Protein AF-A0A937N8R2-F1 (afdb_monomer)

pLDDT: mean 86.78, std 12.9, range [32.28, 98.5]

Radius of gyration: 31.74 Å; Cα contacts (8 Å, |Δi|>4): 2433; chains: 1; bounding box: 83×68×97 Å

Foldseek 3Di:
DWKDWFFDPPDDKDWFFKAKFKDFADWPPAFPPFDKWKAKPVRDTFDWDKDQQFAPDPVRTGGGIMMIITTDTRVIIMDMDPRDDDPDDDAFWQWDDDPQWIWGHQPQKIFIDHFAQDPTCFIGGNNHTWFDRDRHFKWWQKPPVRRTWDKGTWDWDWPDTDNFKTKIWTWIFTADPVRDGQKIWIWIWMDGHQAQKIKIKTKIFGADFDLQMFTLFIKGKTQTPAAAFFKKWFAADDDALRDTDMDGGGLAWKWKFWLQALQWTFIDTPNHTDDIGTDTLAKMKDAHPQQWIKIKGWACCSLADGWMWIAHSRMTMTTSPDNPYDTQGQPLPNVFDPCQFQDQLLCVDPQRVVVNGDDWNCPVPPQFGRGSRQFMAIIIMMMGTDGPPGPDDPSVVSCCRHINTAMADDLQSRQVDAALLFRFAADDCPQCVLLSLLLQLLLLLQVADDVVRSCGHNLRWLFGFQADADDPPDSPRVQFGTFFQQAVSLCSLLVQVSRHHHCVSVVSNVSNLSSSLRQFWRRGDPPPAAGLQGDGTISRNHDGHLVSLQRRDDLRSLVSNCSGRVPVSSVVSSVSNLVRNLRCQVVCVDALPRCVCVLPVNSLLVRLSNLLVSCSSPVPVSSVVSNVRSVCCQLPPQQDPLQLDGHPPCLSNLSNLSSVCVVCVPPPSSLVSLVSNQVSQQQPPRPVQAGQALLNLSSLRSNCVSPVDLSSLQRLLLLLLLLSQQRFDAPSPPSPSFRDRDGRNLSCRQHNSSNRRSVSSCVVVPHGLLDFHPGLWKWKFAAPDQDQFKKKAAQAWWKKKKKKKKFFQDDDQQDWKWKWKAPAPDDTPTDIRHSDDDDPPDSHDNPPDPGMDMDIDMRGGHHGGDMMGIGIPGDHLRMTMRMDINIQMKGFAPAQFFMAIATSHEPRQSWQKKKWFFAAQKWKKFWQPQGKKFKAQNRRRHTQDTAHPPGDRMDMGRRGHGTIMMMIGRHNDTGMHTHDGTDRIMHSTPVSDDDDD

Structure (mmCIF, N/CA/C/O backbone):
data_AF-A0A937N8R2-F1
#
_entry.id   AF-A0A937N8R2-F1
#
loop_
_atom_site.group_PDB
_atom_site.id
_atom_site.type_symbol
_atom_site.label_atom_id
_atom_site.label_alt_id
_atom_site.label_comp_id
_atom_site.label_asym_id
_atom_site.label_entity_id
_atom_site.label_seq_id
_atom_site.pdbx_PDB_ins_code
_atom_site.Cartn_x
_atom_site.Cartn_y
_atom_site.Cartn_z
_atom_site.occupancy
_atom_site.B_iso_or_equiv
_atom_site.auth_seq_id
_atom_site.auth_comp_id
_atom_site.auth_asym_id
_atom_site.auth_atom_id
_atom_site.pdbx_PDB_model_num
ATOM 1 N N . MET A 1 1 ? -7.787 -24.734 -5.212 1.00 95.88 1 MET A N 1
ATOM 2 C CA . MET A 1 1 ? -6.779 -23.647 -5.251 1.00 95.88 1 MET A CA 1
ATOM 3 C C . MET A 1 1 ? -6.186 -23.483 -3.858 1.00 95.88 1 MET A C 1
ATOM 5 O O . MET A 1 1 ? -6.978 -23.328 -2.940 1.00 95.88 1 MET A O 1
ATOM 9 N N . PRO A 1 2 ? -4.860 -23.562 -3.668 1.00 96.94 2 PRO A N 1
ATOM 10 C CA . PRO A 1 2 ? -4.243 -23.427 -2.344 1.00 96.94 2 PRO A CA 1
ATOM 11 C C . PRO A 1 2 ? -4.483 -22.054 -1.703 1.00 96.94 2 PRO A C 1
ATOM 13 O O . PRO A 1 2 ? -4.523 -21.038 -2.403 1.00 96.94 2 PRO A O 1
ATOM 16 N N . LEU A 1 3 ? -4.614 -22.053 -0.378 1.00 98.00 3 LEU A N 1
ATOM 17 C CA . LEU A 1 3 ? -4.608 -20.880 0.489 1.00 98.00 3 LEU A CA 1
ATOM 18 C C . LEU A 1 3 ? -3.444 -21.028 1.476 1.00 98.00 3 LEU A C 1
ATOM 20 O O . LEU A 1 3 ? -3.349 -22.016 2.205 1.00 98.00 3 LEU A O 1
ATOM 24 N N . GLU A 1 4 ? -2.541 -20.062 1.469 1.00 96.62 4 GLU A N 1
ATOM 25 C CA . GLU A 1 4 ? -1.316 -20.081 2.259 1.00 96.62 4 GLU A CA 1
ATOM 26 C C . GLU A 1 4 ? -1.519 -19.324 3.569 1.00 96.62 4 GLU A C 1
ATOM 28 O O . GLU A 1 4 ? -1.897 -18.154 3.549 1.00 96.62 4 GLU A O 1
ATOM 33 N N . VAL A 1 5 ? -1.263 -19.984 4.699 1.00 97.06 5 VAL A N 1
ATOM 34 C CA . VAL A 1 5 ? -1.270 -19.358 6.028 1.00 97.06 5 VAL A CA 1
ATOM 35 C C . VAL A 1 5 ? 0.120 -18.789 6.304 1.00 97.06 5 VAL A C 1
ATOM 37 O O . VAL A 1 5 ? 1.115 -19.507 6.224 1.00 97.06 5 VAL A O 1
ATOM 40 N N . LEU A 1 6 ? 0.192 -17.495 6.607 1.00 95.31 6 LEU A N 1
ATOM 41 C CA . LEU A 1 6 ? 1.432 -16.743 6.771 1.00 95.31 6 LEU A CA 1
ATOM 42 C C . LEU A 1 6 ? 1.572 -16.235 8.210 1.00 95.31 6 LEU A C 1
ATOM 44 O O . LEU A 1 6 ? 1.002 -15.208 8.585 1.00 95.31 6 LEU A O 1
ATOM 48 N N . GLU A 1 7 ? 2.393 -16.928 8.996 1.00 92.94 7 GLU A N 1
ATOM 49 C CA . GLU A 1 7 ? 2.628 -16.624 10.409 1.00 92.94 7 GLU A CA 1
ATOM 50 C C . GLU A 1 7 ? 3.974 -15.928 10.657 1.00 92.94 7 GLU A C 1
ATOM 52 O O . GLU A 1 7 ? 4.941 -16.154 9.921 1.00 92.94 7 GLU A O 1
ATOM 57 N N . PRO A 1 8 ? 4.083 -15.088 11.703 1.00 89.88 8 PRO A N 1
ATOM 58 C CA . PRO A 1 8 ? 5.383 -14.627 12.167 1.00 89.88 8 PRO A CA 1
ATOM 59 C C . PRO A 1 8 ? 6.222 -15.806 12.705 1.00 89.88 8 PRO A C 1
ATOM 61 O O . PRO A 1 8 ? 5.668 -16.727 13.316 1.00 89.88 8 PRO A O 1
ATOM 64 N N . PRO A 1 9 ? 7.558 -15.784 12.536 1.00 84.50 9 PRO A N 1
ATOM 65 C CA . PRO A 1 9 ? 8.434 -16.829 13.062 1.00 84.50 9 PRO A CA 1
ATOM 66 C C . PRO A 1 9 ? 8.284 -17.016 14.579 1.00 84.50 9 PRO A C 1
ATOM 68 O O . PRO A 1 9 ? 8.179 -16.044 15.323 1.00 84.50 9 PRO A O 1
ATOM 71 N N . GLY A 1 10 ? 8.306 -18.268 15.045 1.00 84.56 10 GLY A N 1
ATOM 72 C CA . GLY A 1 10 ? 8.320 -18.597 16.478 1.00 84.56 10 GLY A CA 1
ATOM 73 C C . GLY A 1 10 ? 6.984 -18.444 17.215 1.00 84.56 10 GLY A C 1
ATOM 74 O O . GLY A 1 10 ? 6.946 -18.623 18.432 1.00 84.56 10 GLY A O 1
ATOM 75 N N . ARG A 1 11 ? 5.881 -18.137 16.519 1.00 88.75 11 ARG A N 1
ATOM 76 C CA . ARG A 1 11 ? 4.547 -18.083 17.133 1.00 88.75 11 ARG A CA 1
ATOM 77 C C . ARG A 1 11 ? 4.048 -19.480 17.508 1.00 88.75 11 ARG A C 1
ATOM 79 O O . ARG A 1 11 ? 4.178 -20.419 16.727 1.00 88.75 11 ARG A O 1
ATOM 86 N N . ALA A 1 12 ? 3.424 -19.599 18.679 1.00 90.31 12 ALA A N 1
ATOM 87 C CA . ALA A 1 12 ? 2.669 -20.794 19.045 1.00 90.31 12 ALA A CA 1
ATOM 88 C C . ALA A 1 12 ? 1.477 -21.017 18.094 1.00 90.31 12 ALA A C 1
ATOM 90 O O . ALA A 1 12 ? 0.931 -20.060 17.538 1.00 90.31 12 ALA A O 1
ATOM 91 N N . VAL A 1 13 ? 1.066 -22.279 17.938 1.00 93.88 13 VAL A N 1
ATOM 92 C CA . VAL A 1 13 ? -0.100 -22.643 17.122 1.00 93.88 13 VAL A CA 1
ATOM 93 C C . VAL A 1 13 ? -1.351 -21.998 17.705 1.00 93.88 13 VAL A C 1
ATOM 95 O O . VAL A 1 13 ? -1.626 -22.127 18.897 1.00 93.88 13 VAL A O 1
ATOM 98 N N . LEU A 1 14 ? -2.120 -21.327 16.853 1.00 94.25 14 LEU A N 1
ATOM 99 C CA . LEU A 1 14 ? -3.416 -20.771 17.204 1.00 94.25 14 LEU A CA 1
ATOM 100 C C . LEU A 1 14 ? -4.503 -21.600 16.549 1.00 94.25 14 LEU A C 1
ATOM 102 O O . LEU A 1 14 ? -4.476 -21.781 15.337 1.00 94.25 14 LEU A O 1
ATOM 106 N N . ALA A 1 15 ? -5.468 -22.057 17.344 1.00 94.25 15 ALA A N 1
ATOM 107 C CA . ALA A 1 15 ? -6.648 -22.750 16.847 1.00 94.25 15 ALA A CA 1
ATOM 108 C C . ALA A 1 15 ? -7.794 -21.776 16.544 1.00 94.25 15 ALA A C 1
ATOM 110 O O . ALA A 1 15 ? -8.029 -20.816 17.291 1.00 94.25 15 ALA A O 1
ATOM 111 N N . ASP A 1 16 ? -8.523 -22.057 15.463 1.00 94.06 16 ASP A N 1
ATOM 112 C CA . ASP A 1 16 ? -9.733 -21.354 15.017 1.00 94.06 16 ASP A CA 1
ATOM 113 C C . ASP A 1 16 ? -9.626 -19.817 15.002 1.00 94.06 16 ASP A C 1
ATOM 115 O O . ASP A 1 16 ? -10.569 -19.117 15.374 1.00 94.06 16 ASP A O 1
ATOM 119 N N . ALA A 1 17 ? -8.469 -19.263 14.648 1.00 95.06 17 ALA A N 1
ATOM 120 C CA . ALA A 1 17 ? -8.306 -17.824 14.511 1.00 95.06 17 ALA A CA 1
ATOM 121 C C . ALA A 1 17 ? -9.241 -17.303 13.401 1.00 95.06 17 ALA A C 1
ATOM 123 O O . ALA A 1 17 ? -9.205 -17.835 12.287 1.00 95.06 17 ALA A O 1
ATOM 124 N N . PRO A 1 18 ? -10.085 -16.290 13.661 1.00 94.19 18 PRO A N 1
ATOM 125 C CA . PRO A 1 18 ? -10.953 -15.744 12.629 1.00 94.19 18 PRO A CA 1
ATOM 126 C C . PRO A 1 18 ? -10.115 -14.977 11.604 1.00 94.19 18 PRO A C 1
ATOM 128 O O . PRO A 1 18 ? -9.416 -14.025 11.958 1.00 94.19 18 PRO A O 1
ATOM 131 N N . VAL A 1 19 ? -10.204 -15.376 10.336 1.00 95.12 19 VAL A N 1
ATOM 132 C CA . VAL A 1 19 ? -9.513 -14.706 9.230 1.00 95.12 19 VAL A CA 1
ATOM 133 C C . VAL A 1 19 ? -10.491 -14.225 8.169 1.00 95.12 19 VAL A C 1
ATOM 135 O O . VAL A 1 19 ? -11.590 -14.759 8.009 1.00 95.12 19 VAL A O 1
ATOM 138 N N . SER A 1 20 ? -10.049 -13.214 7.429 1.00 95.25 20 SER A N 1
ATOM 139 C CA . SER A 1 20 ? -10.701 -12.683 6.241 1.00 95.25 20 SER A CA 1
ATOM 140 C C . SER A 1 20 ? -9.648 -12.597 5.141 1.00 95.25 20 SER A C 1
ATOM 142 O O . SER A 1 20 ? -8.563 -12.065 5.378 1.00 95.25 20 SER A O 1
ATOM 144 N N . VAL A 1 21 ? -9.930 -13.159 3.967 1.00 97.12 21 VAL A N 1
ATOM 145 C CA . VAL A 1 21 ? -9.006 -13.144 2.826 1.00 97.12 21 VAL A CA 1
ATOM 146 C C . VAL A 1 21 ? -9.754 -12.940 1.522 1.00 97.12 21 VAL A C 1
ATOM 148 O O . VAL A 1 21 ? -10.690 -13.669 1.193 1.00 97.12 21 VAL A O 1
ATOM 151 N N . GLY A 1 22 ? -9.318 -11.946 0.761 1.00 98.00 22 GLY A N 1
ATOM 152 C CA . GLY A 1 22 ? -9.760 -11.721 -0.603 1.00 98.00 22 GLY A CA 1
ATOM 153 C C . GLY A 1 22 ? -9.067 -12.647 -1.584 1.00 98.00 22 GLY A C 1
ATOM 154 O O . GLY A 1 22 ? -7.839 -12.747 -1.600 1.00 98.00 22 GLY A O 1
ATOM 155 N N . VAL A 1 23 ? -9.850 -13.277 -2.452 1.00 97.94 23 VAL A N 1
ATOM 156 C CA . VAL A 1 23 ? -9.349 -14.014 -3.610 1.00 97.94 23 VAL A CA 1
ATOM 157 C C . VAL A 1 23 ? -9.831 -13.346 -4.893 1.00 97.94 23 VAL A C 1
ATOM 159 O O . VAL A 1 23 ? -10.969 -12.880 -4.982 1.00 97.94 23 VAL A O 1
ATOM 162 N N . VAL A 1 24 ? -8.953 -13.294 -5.893 1.00 97.44 24 VAL A N 1
ATOM 163 C CA . VAL A 1 24 ? -9.232 -12.680 -7.192 1.00 97.44 24 VAL A CA 1
ATOM 164 C C . VAL A 1 24 ? -9.365 -13.745 -8.279 1.00 97.44 24 VAL A C 1
ATOM 166 O O . VAL A 1 24 ? -8.579 -14.697 -8.337 1.00 97.44 24 VAL A O 1
ATOM 169 N N . PHE A 1 25 ? -10.353 -13.587 -9.158 1.00 97.19 25 PHE A N 1
ATOM 170 C CA . PHE A 1 25 ? -10.650 -14.524 -10.242 1.00 97.19 25 PHE A CA 1
ATOM 171 C C . PHE A 1 25 ? -10.510 -13.870 -11.616 1.00 97.19 25 PHE A C 1
ATOM 173 O O . PHE A 1 25 ? -10.968 -12.740 -11.808 1.00 97.19 25 PHE A O 1
ATOM 180 N N . PRO A 1 26 ? -9.931 -14.565 -12.614 1.00 96.19 26 PRO A N 1
ATOM 181 C CA . PRO A 1 26 ? -10.024 -14.137 -14.004 1.00 96.19 26 PRO A CA 1
ATOM 182 C C . PRO A 1 26 ? -11.479 -14.042 -14.468 1.00 96.19 26 PRO A C 1
ATOM 184 O O . PRO A 1 26 ? -12.353 -14.766 -13.988 1.00 96.19 26 PRO A O 1
ATOM 187 N N . LYS A 1 27 ? -11.729 -13.155 -15.433 1.00 95.00 27 LYS A N 1
ATOM 188 C CA . LYS A 1 27 ? -13.060 -12.980 -16.016 1.00 95.00 27 LYS A CA 1
ATOM 189 C C . LYS A 1 27 ? -13.577 -14.304 -16.582 1.00 95.00 27 LYS A C 1
ATOM 191 O O . LYS A 1 27 ? -12.886 -14.954 -17.361 1.00 95.00 27 LYS A O 1
ATOM 196 N N . GLY A 1 28 ? -14.798 -14.669 -16.203 1.00 95.06 28 GLY A N 1
ATOM 197 C CA . GLY A 1 28 ? -15.475 -15.899 -16.611 1.00 95.06 28 GLY A CA 1
ATOM 198 C C . GLY A 1 28 ? -15.124 -17.148 -15.794 1.00 95.06 28 GLY A C 1
ATOM 199 O O . GLY A 1 28 ? -15.680 -18.200 -16.083 1.00 95.06 28 GLY A O 1
ATOM 200 N N . THR A 1 29 ? -14.238 -17.063 -14.793 1.00 95.25 29 THR A N 1
ATOM 201 C CA . THR A 1 29 ? -13.818 -18.238 -14.002 1.00 95.25 29 THR A CA 1
ATOM 202 C C . THR A 1 29 ? -14.770 -18.586 -12.855 1.00 95.25 29 THR A C 1
ATOM 204 O O . THR A 1 29 ? -14.908 -19.762 -12.534 1.00 95.25 29 THR A O 1
ATOM 207 N N . PHE A 1 30 ? -15.391 -17.587 -12.223 1.00 95.56 30 PHE A N 1
ATOM 208 C CA . PHE A 1 30 ? -16.341 -17.772 -11.122 1.00 95.56 30 PHE A CA 1
ATOM 209 C C . PHE A 1 30 ? -17.591 -16.928 -11.398 1.00 95.56 30 PHE A C 1
ATOM 211 O O . PHE A 1 30 ? -17.509 -15.698 -11.518 1.00 95.56 30 PHE A O 1
ATOM 218 N N . ALA A 1 31 ? -18.730 -17.590 -11.568 1.00 93.56 31 ALA A N 1
ATOM 219 C CA . ALA A 1 31 ? -20.013 -16.967 -11.862 1.00 93.56 31 ALA A CA 1
ATOM 220 C C . ALA A 1 31 ? -20.764 -16.584 -10.579 1.00 93.56 31 ALA A C 1
ATOM 222 O O . ALA A 1 31 ? -20.543 -17.156 -9.517 1.00 93.56 31 ALA A O 1
ATOM 223 N N . ALA A 1 32 ? -21.716 -15.656 -10.684 1.00 87.56 32 ALA A N 1
ATOM 224 C CA . ALA A 1 32 ? -22.575 -15.273 -9.556 1.00 87.56 32 ALA A CA 1
ATOM 225 C C . ALA A 1 32 ? -23.394 -16.441 -8.968 1.00 87.56 32 ALA A C 1
ATOM 227 O O . ALA A 1 32 ? -23.773 -16.407 -7.802 1.00 87.56 32 ALA A O 1
ATOM 228 N N . SER A 1 33 ? -23.685 -17.461 -9.781 1.00 83.44 33 SER A N 1
ATOM 229 C CA . SER A 1 33 ? -24.405 -18.673 -9.376 1.00 83.44 33 SER A CA 1
ATOM 230 C C . SER A 1 33 ? -23.516 -19.740 -8.733 1.00 83.44 33 SER A C 1
ATOM 232 O O . SER A 1 33 ? -24.037 -20.741 -8.237 1.00 83.44 33 SER A O 1
ATOM 234 N N . ASP A 1 34 ? -22.194 -19.578 -8.800 1.00 87.62 34 ASP A N 1
ATOM 235 C CA . ASP A 1 34 ? -21.251 -20.566 -8.289 1.00 87.62 34 ASP A CA 1
ATOM 236 C C . ASP A 1 34 ? -21.147 -20.483 -6.766 1.00 87.62 34 ASP A C 1
ATOM 238 O O . ASP A 1 34 ? -21.297 -19.424 -6.159 1.00 87.62 34 ASP A O 1
ATOM 242 N N . ASN A 1 35 ? -20.841 -21.618 -6.138 1.00 91.19 35 ASN A N 1
ATOM 243 C CA . ASN A 1 35 ? -20.520 -21.673 -4.715 1.00 91.19 35 ASN A CA 1
ATOM 244 C C . ASN A 1 35 ? -19.052 -22.046 -4.529 1.00 91.19 35 ASN A C 1
ATOM 246 O O . ASN A 1 35 ? -18.433 -22.683 -5.389 1.00 91.19 35 ASN A O 1
ATOM 250 N N . ALA A 1 36 ? -18.515 -21.683 -3.370 1.00 94.00 36 ALA A N 1
ATOM 251 C CA . ALA A 1 36 ? -17.176 -22.049 -2.944 1.00 94.00 36 ALA A CA 1
ATOM 252 C C . ALA A 1 36 ? -17.227 -22.778 -1.599 1.00 94.00 36 ALA A C 1
ATOM 254 O O . ALA A 1 36 ? -18.126 -22.550 -0.789 1.00 94.00 36 ALA A O 1
ATOM 255 N N . ARG A 1 37 ? -16.235 -23.630 -1.342 1.00 95.69 37 ARG A N 1
ATOM 256 C CA . ARG A 1 37 ? -15.971 -24.184 -0.008 1.00 95.69 37 ARG A CA 1
ATOM 257 C C . ARG A 1 37 ? -14.481 -24.162 0.288 1.00 95.69 37 ARG A C 1
ATOM 259 O O . ARG A 1 37 ? -13.667 -24.231 -0.631 1.00 95.69 37 ARG A O 1
ATOM 266 N N . VAL A 1 38 ? -14.132 -24.094 1.567 1.00 96.69 38 VAL A N 1
ATOM 267 C CA . VAL A 1 38 ? -12.755 -24.279 2.029 1.00 96.69 38 VAL A CA 1
ATOM 268 C C . VAL A 1 38 ? -12.632 -25.668 2.640 1.00 96.69 38 VAL A C 1
ATOM 270 O O . VAL A 1 38 ? -13.492 -26.081 3.418 1.00 96.69 38 VAL A O 1
ATOM 273 N N . VAL A 1 39 ? -11.569 -26.382 2.282 1.00 97.44 39 VAL A N 1
ATOM 274 C CA . VAL A 1 39 ? -11.203 -27.673 2.875 1.00 97.44 39 VAL A CA 1
ATOM 275 C C . VAL A 1 39 ? -9.818 -27.591 3.503 1.00 97.44 39 VAL A C 1
ATOM 277 O O . VAL A 1 39 ? -8.963 -26.848 3.013 1.00 97.44 39 VAL A O 1
ATOM 280 N N . ASP A 1 40 ? -9.606 -28.327 4.589 1.00 97.56 40 ASP A N 1
ATOM 281 C CA . ASP A 1 40 ? -8.289 -28.476 5.208 1.00 97.56 40 ASP A CA 1
ATOM 282 C C . ASP A 1 40 ? -7.494 -29.657 4.611 1.00 97.56 40 ASP A C 1
ATOM 284 O O . ASP A 1 40 ? -7.972 -30.388 3.741 1.00 97.56 40 ASP A O 1
ATOM 288 N N . ASP A 1 41 ? -6.264 -29.860 5.077 1.00 97.00 41 ASP A N 1
ATOM 289 C CA . ASP A 1 41 ? -5.372 -30.946 4.630 1.00 97.00 41 ASP A CA 1
ATOM 290 C C . ASP A 1 41 ? -5.795 -32.355 5.072 1.00 97.00 41 ASP A C 1
ATOM 292 O O . ASP A 1 41 ? -5.192 -33.334 4.630 1.00 97.00 41 ASP A O 1
ATOM 296 N N . LEU A 1 42 ? -6.839 -32.476 5.895 1.00 96.50 42 LEU A N 1
ATOM 297 C CA . LEU A 1 42 ? -7.483 -33.750 6.217 1.00 96.50 42 LEU A CA 1
ATOM 298 C C . LEU A 1 42 ? -8.741 -33.986 5.368 1.00 96.50 42 LEU A C 1
ATOM 300 O O . LEU A 1 42 ? -9.392 -35.019 5.518 1.00 96.50 42 LEU A O 1
ATOM 304 N N . GLY A 1 43 ? -9.083 -33.060 4.467 1.00 95.12 43 GLY A N 1
ATOM 305 C CA . GLY A 1 43 ? -10.274 -33.133 3.626 1.00 95.12 43 GLY A CA 1
ATOM 306 C C . GLY A 1 43 ? -11.564 -32.725 4.340 1.00 95.12 43 GLY A C 1
ATOM 307 O O . GLY A 1 43 ? -12.650 -32.937 3.796 1.00 95.12 43 GLY A O 1
ATOM 308 N N . ASN A 1 44 ? -11.479 -32.136 5.538 1.00 95.38 44 ASN A N 1
ATOM 309 C CA . ASN A 1 44 ? -12.655 -31.642 6.244 1.00 95.38 44 ASN A CA 1
ATOM 310 C C . ASN A 1 44 ? -13.125 -30.327 5.625 1.00 95.38 44 ASN A C 1
ATOM 312 O O . ASN A 1 44 ? -12.318 -29.443 5.336 1.00 95.38 44 ASN A O 1
ATOM 316 N N . ILE A 1 45 ? -14.441 -30.168 5.481 1.00 94.69 45 ILE A N 1
ATOM 317 C CA . ILE A 1 45 ? -15.034 -28.890 5.085 1.00 94.69 45 ILE A CA 1
ATOM 318 C C . ILE A 1 45 ? -14.964 -27.934 6.274 1.00 94.69 45 ILE A C 1
ATOM 320 O O . ILE A 1 45 ? -15.521 -28.199 7.339 1.00 94.69 45 ILE A O 1
ATOM 324 N N . VAL A 1 46 ? -14.308 -26.800 6.064 1.00 94.44 46 VAL A N 1
ATOM 325 C CA . VAL A 1 46 ? -14.247 -25.704 7.025 1.00 94.44 46 VAL A CA 1
ATOM 326 C C . VAL A 1 46 ? -15.484 -24.832 6.825 1.00 94.44 46 VAL A C 1
ATOM 328 O O . VAL A 1 46 ? -15.832 -24.533 5.677 1.00 94.44 46 VAL A O 1
ATOM 331 N N . PRO A 1 47 ? -16.160 -24.381 7.897 1.00 91.81 47 PRO A N 1
ATOM 332 C CA . PRO A 1 47 ? -17.212 -23.388 7.752 1.00 91.81 47 PRO A CA 1
ATOM 333 C C . PRO A 1 47 ? -16.685 -22.193 6.946 1.00 91.81 47 PRO A C 1
ATOM 335 O O . PRO A 1 47 ? -15.671 -21.606 7.319 1.00 91.81 47 PRO A O 1
ATOM 338 N N . LEU A 1 48 ? -17.405 -21.744 5.908 1.00 92.31 48 LEU A N 1
ATOM 339 C CA . LEU A 1 48 ? -17.013 -20.591 5.069 1.00 92.31 48 LEU A CA 1
ATOM 340 C C . LEU A 1 48 ? -18.145 -19.567 4.875 1.00 92.31 48 LEU A C 1
ATOM 342 O O . LEU A 1 48 ? -19.233 -19.963 4.473 1.00 92.31 48 LEU A O 1
ATOM 346 N N . ASP A 1 49 ? -17.935 -18.300 5.243 1.00 91.94 49 ASP A N 1
ATOM 347 C CA . ASP A 1 49 ? -18.817 -17.188 4.858 1.00 91.94 49 ASP A CA 1
ATOM 348 C C . ASP A 1 49 ? -18.157 -16.504 3.659 1.00 91.94 49 ASP A C 1
ATOM 350 O O . ASP A 1 49 ? -16.935 -16.321 3.643 1.00 91.94 49 ASP A O 1
ATOM 354 N N . THR A 1 50 ? -18.950 -16.148 2.654 1.00 93.38 50 THR A N 1
ATOM 355 C CA . THR A 1 50 ? -18.451 -15.517 1.430 1.00 93.38 50 THR A CA 1
ATOM 356 C C . THR A 1 50 ? -19.183 -14.223 1.134 1.00 93.38 50 THR A C 1
ATOM 358 O O . THR A 1 50 ? -20.401 -14.158 1.280 1.00 93.38 50 THR A O 1
ATOM 361 N N . GLU A 1 51 ? -18.458 -13.233 0.633 1.00 94.19 51 GLU A N 1
ATOM 362 C CA . GLU A 1 51 ? -19.010 -11.958 0.178 1.00 94.19 51 GLU A CA 1
ATOM 363 C C . GLU A 1 51 ? -18.367 -11.594 -1.161 1.00 94.19 51 GLU A C 1
ATOM 365 O O . GLU A 1 51 ? -17.143 -11.611 -1.289 1.00 94.19 51 GLU A O 1
ATOM 370 N N . VAL A 1 52 ? -19.170 -11.293 -2.182 1.00 96.94 52 VAL A N 1
ATOM 371 C CA . VAL A 1 52 ? -18.629 -10.775 -3.445 1.00 96.94 52 VAL A CA 1
ATOM 372 C C . VAL A 1 52 ? -18.347 -9.292 -3.264 1.00 96.94 52 VAL A C 1
ATOM 374 O O . VAL A 1 52 ? -19.272 -8.514 -3.055 1.00 96.94 52 VAL A O 1
ATOM 377 N N . THR A 1 53 ? -17.079 -8.903 -3.376 1.00 96.88 53 THR A N 1
ATOM 378 C CA . THR A 1 53 ? -16.646 -7.516 -3.155 1.00 96.88 53 THR A CA 1
ATOM 379 C C . THR A 1 53 ? -16.306 -6.782 -4.448 1.00 96.88 53 THR A C 1
ATOM 381 O O . THR A 1 53 ? -16.063 -5.583 -4.408 1.00 96.88 53 THR A O 1
ATOM 384 N N . GLY A 1 54 ? -16.306 -7.458 -5.603 1.00 96.50 54 GLY A N 1
ATOM 385 C CA . GLY A 1 54 ? -16.078 -6.812 -6.896 1.00 96.50 54 GLY A CA 1
ATOM 386 C C . GLY A 1 54 ? -16.399 -7.699 -8.099 1.00 96.50 54 GLY A C 1
ATOM 387 O O . GLY A 1 54 ? -16.296 -8.929 -8.038 1.00 96.50 54 GLY A O 1
ATOM 388 N N . TRP A 1 55 ? -16.733 -7.062 -9.224 1.00 96.94 55 TRP A N 1
ATOM 389 C CA . TRP A 1 55 ? -17.229 -7.714 -10.443 1.00 96.94 55 TRP A CA 1
ATOM 390 C C . TRP A 1 55 ? -16.404 -7.346 -11.683 1.00 96.94 55 TRP A C 1
ATOM 392 O O . TRP A 1 55 ? -15.656 -6.371 -11.692 1.00 96.94 55 TRP A O 1
ATOM 402 N N . TRP A 1 56 ? -16.526 -8.143 -12.748 1.00 95.44 56 TRP A N 1
ATOM 403 C CA . TRP A 1 56 ? -15.921 -7.859 -14.061 1.00 95.44 56 TRP A CA 1
ATOM 404 C C . TRP A 1 56 ? -16.856 -7.155 -15.044 1.00 95.44 56 TRP A C 1
ATOM 406 O O . TRP A 1 56 ? -16.412 -6.731 -16.119 1.00 95.44 56 TRP A O 1
ATOM 416 N N . ASP A 1 57 ? -18.146 -7.122 -14.735 1.00 94.69 57 ASP A N 1
ATOM 417 C CA . ASP A 1 57 ? -19.197 -6.624 -15.605 1.00 94.69 57 ASP A CA 1
ATOM 418 C C . ASP A 1 57 ? -20.323 -5.982 -14.783 1.00 94.69 57 ASP A C 1
ATOM 420 O O . ASP A 1 57 ? -20.589 -6.438 -13.669 1.00 94.69 57 ASP A O 1
ATOM 424 N N . PRO A 1 58 ? -20.995 -4.954 -15.331 1.00 94.31 58 PRO A N 1
ATOM 425 C CA . PRO A 1 58 ? -22.076 -4.247 -14.644 1.00 94.31 58 PRO A CA 1
ATOM 426 C C . PRO A 1 58 ? -23.334 -5.105 -14.456 1.00 94.31 58 PRO A C 1
ATOM 428 O O . PRO A 1 58 ? -24.194 -4.754 -13.657 1.00 94.31 58 PRO A O 1
ATOM 431 N N . GLU A 1 59 ? -23.464 -6.226 -15.176 1.00 95.06 59 GLU A N 1
ATOM 432 C CA . GLU A 1 59 ? -24.565 -7.174 -14.971 1.00 95.06 59 GLU A CA 1
ATOM 433 C C . GLU A 1 59 ? -24.305 -8.152 -13.815 1.00 95.06 59 GLU A C 1
ATOM 435 O O . GLU A 1 59 ? -25.146 -9.011 -13.549 1.00 95.06 59 GLU A O 1
ATOM 440 N N . HIS A 1 60 ? -23.154 -8.036 -13.143 1.00 95.44 60 HIS A N 1
ATOM 441 C CA . HIS A 1 60 ? -22.748 -8.868 -12.014 1.00 95.44 60 HIS A CA 1
ATOM 442 C C . HIS A 1 60 ? -22.813 -10.371 -12.331 1.00 95.44 60 HIS A C 1
ATOM 444 O O . HIS A 1 60 ? -23.290 -11.178 -11.536 1.00 95.44 60 HIS A O 1
ATOM 450 N N . ARG A 1 61 ? -22.349 -10.775 -13.520 1.00 95.19 61 ARG A N 1
ATOM 451 C CA . ARG A 1 61 ? -22.339 -12.186 -13.941 1.00 95.19 61 ARG A CA 1
ATOM 452 C C . ARG A 1 61 ? -21.032 -12.887 -13.614 1.00 95.19 61 ARG A C 1
ATOM 454 O O . ARG A 1 61 ? -21.053 -14.069 -13.275 1.00 95.19 61 ARG A O 1
ATOM 461 N N . SER A 1 62 ? -19.906 -12.182 -13.708 1.00 96.69 62 SER A N 1
ATOM 462 C CA . SER A 1 62 ? -18.579 -12.716 -13.407 1.00 96.69 62 SER A CA 1
ATOM 463 C C . SER A 1 62 ? -17.967 -12.020 -12.196 1.00 96.69 62 SER A C 1
ATOM 465 O O . SER A 1 62 ? -17.664 -10.825 -12.226 1.00 96.69 62 SER A O 1
ATOM 467 N N . VAL A 1 63 ? -17.708 -12.804 -11.151 1.00 97.50 63 VAL A N 1
ATOM 468 C CA . VAL A 1 63 ? -17.041 -12.339 -9.932 1.00 97.50 63 VAL A CA 1
ATOM 469 C C . VAL A 1 63 ? -15.573 -12.044 -10.233 1.00 97.50 63 VAL A C 1
ATOM 471 O O . VAL A 1 63 ? -14.886 -12.846 -10.871 1.00 97.50 63 VAL A O 1
ATOM 474 N N . LYS A 1 64 ? -15.094 -10.884 -9.777 1.00 97.25 64 LYS A N 1
ATOM 475 C CA . LYS A 1 64 ? -13.677 -10.497 -9.814 1.00 97.25 64 LYS A CA 1
ATOM 476 C C . LYS A 1 64 ? -13.021 -10.721 -8.461 1.00 97.25 64 LYS A C 1
ATOM 478 O O . LYS A 1 64 ? -11.942 -11.302 -8.425 1.00 97.25 64 LYS A O 1
ATOM 483 N N . TRP A 1 65 ? -13.682 -10.307 -7.382 1.00 97.88 65 TRP A N 1
ATOM 484 C CA . TRP A 1 65 ? -13.200 -10.440 -6.010 1.00 97.88 65 TRP A CA 1
ATOM 485 C C . TRP A 1 65 ? -14.233 -11.147 -5.139 1.00 97.88 65 TRP A C 1
ATOM 487 O O . TRP A 1 65 ? -15.400 -10.756 -5.106 1.00 97.88 65 TRP A O 1
ATOM 497 N N . LEU A 1 66 ? -13.783 -12.173 -4.421 1.00 97.94 66 LEU A N 1
ATOM 498 C CA . LEU A 1 66 ? -14.569 -12.889 -3.424 1.00 97.94 66 LEU A CA 1
ATOM 499 C C . LEU A 1 66 ? -13.820 -12.842 -2.097 1.00 97.94 66 LEU A C 1
ATOM 501 O O . LEU A 1 66 ? -12.658 -13.235 -2.016 1.00 97.94 66 LEU A O 1
ATOM 505 N N . LEU A 1 67 ? -14.490 -12.377 -1.058 1.00 97.75 67 LEU A N 1
ATOM 506 C CA . LEU A 1 67 ? -13.980 -12.377 0.297 1.00 97.75 67 LEU A CA 1
ATOM 507 C C . LEU A 1 67 ? -14.382 -13.679 0.985 1.00 97.75 67 LEU A C 1
ATOM 509 O O . LEU A 1 67 ? -15.553 -14.056 0.972 1.00 97.75 67 LEU A O 1
ATOM 513 N N . LEU A 1 68 ? -13.409 -14.360 1.581 1.00 97.19 68 LEU A N 1
ATOM 514 C CA . LEU A 1 68 ? -13.585 -15.592 2.340 1.00 97.19 68 LEU A CA 1
ATOM 515 C C . LEU A 1 68 ? -13.378 -15.293 3.823 1.00 97.19 68 LEU A C 1
ATOM 517 O O . LEU A 1 68 ? -12.319 -14.796 4.205 1.00 97.19 68 LEU A O 1
ATOM 521 N N . LYS A 1 69 ? -14.356 -15.635 4.662 1.00 95.44 69 LYS A N 1
ATOM 522 C CA . LYS A 1 69 ? -14.288 -15.480 6.121 1.00 95.44 69 LYS A CA 1
ATOM 523 C C . LYS A 1 69 ? -14.454 -16.856 6.773 1.00 95.44 69 LYS A C 1
ATOM 525 O O . LYS A 1 69 ? -15.507 -17.490 6.651 1.00 95.44 69 LYS A O 1
ATOM 530 N N . PHE A 1 70 ? -13.409 -17.359 7.424 1.00 95.31 70 PHE A N 1
ATOM 531 C CA . PHE A 1 70 ? -13.396 -18.708 8.005 1.00 95.31 70 PHE A CA 1
ATOM 532 C C . PHE A 1 70 ? -12.398 -18.822 9.171 1.00 95.31 70 PHE A C 1
ATOM 534 O O . PHE A 1 70 ? -11.509 -17.981 9.289 1.00 95.31 70 PHE A O 1
ATOM 541 N N . PRO A 1 71 ? -12.552 -19.807 10.075 1.00 95.38 71 PRO A N 1
ATOM 542 C CA . PRO A 1 71 ? -11.569 -20.066 11.123 1.00 95.38 71 PRO A CA 1
ATOM 543 C C . PRO A 1 71 ? -10.336 -20.793 10.567 1.00 95.38 71 PRO A C 1
ATOM 545 O O . PRO A 1 71 ? -10.464 -21.747 9.800 1.00 95.38 71 PRO A O 1
ATOM 548 N N . VAL A 1 72 ? -9.148 -20.373 10.998 1.00 96.50 72 VAL A N 1
ATOM 549 C CA . VAL A 1 72 ? -7.860 -20.978 10.633 1.00 96.50 72 VAL A CA 1
ATOM 550 C C . VAL A 1 72 ? -7.131 -21.480 11.868 1.00 96.50 72 VAL A C 1
ATOM 552 O O . VAL A 1 72 ? -7.003 -20.770 12.861 1.00 96.50 72 VAL A O 1
ATOM 555 N N . THR A 1 73 ? -6.592 -22.687 11.770 1.00 96.62 73 THR A N 1
ATOM 556 C CA . THR A 1 73 ? -5.589 -23.212 12.689 1.00 96.62 73 THR A CA 1
ATOM 557 C C . THR A 1 73 ? -4.231 -23.130 12.003 1.00 96.62 73 THR A C 1
ATOM 559 O O . THR A 1 73 ? -4.070 -23.603 10.878 1.00 96.62 73 THR A O 1
ATOM 562 N N . THR A 1 74 ? -3.267 -22.475 12.647 1.00 95.50 74 THR A N 1
ATOM 563 C CA . THR A 1 74 ? -2.082 -21.944 11.953 1.00 95.50 74 THR A CA 1
ATOM 564 C C . THR A 1 74 ? -1.055 -22.986 11.498 1.00 95.50 74 THR A C 1
ATOM 566 O O . THR A 1 74 ? -0.190 -22.661 10.690 1.00 95.50 74 THR A O 1
ATOM 569 N N . ASP A 1 75 ? -1.155 -24.235 11.957 1.00 94.81 75 ASP A N 1
ATOM 570 C CA . ASP A 1 75 ? -0.318 -25.364 11.520 1.00 94.81 75 ASP A CA 1
ATOM 571 C C . ASP A 1 75 ? -0.971 -26.239 10.429 1.00 94.81 75 ASP A C 1
ATOM 573 O O . ASP A 1 75 ? -0.377 -27.219 9.973 1.00 94.81 75 ASP A O 1
ATOM 577 N N . ARG A 1 76 ? -2.183 -25.881 9.986 1.00 96.12 76 ARG A N 1
ATOM 578 C CA . ARG A 1 76 ? -2.955 -26.590 8.956 1.00 96.12 76 ARG A CA 1
ATOM 579 C C . ARG A 1 76 ? -2.789 -25.921 7.595 1.00 96.12 76 ARG A C 1
ATOM 581 O O . ARG A 1 76 ? -2.454 -24.741 7.490 1.00 96.12 76 ARG A O 1
ATOM 588 N N . ARG A 1 77 ? -3.083 -26.664 6.527 1.00 97.56 77 ARG A N 1
ATOM 589 C CA . ARG A 1 77 ? -3.146 -26.126 5.154 1.00 97.56 77 ARG A CA 1
ATOM 590 C C . ARG A 1 77 ? -4.579 -26.118 4.646 1.00 97.56 77 ARG A C 1
ATOM 592 O O . ARG A 1 77 ? -5.370 -26.975 5.030 1.00 97.56 77 ARG A O 1
ATOM 599 N N . TYR A 1 78 ? -4.884 -25.170 3.763 1.00 98.38 78 TYR A N 1
ATOM 600 C CA . TYR A 1 78 ? -6.240 -24.927 3.281 1.00 98.38 78 TYR A CA 1
ATOM 601 C C . TYR A 1 78 ? -6.294 -24.825 1.756 1.00 98.38 78 TYR A C 1
ATOM 603 O O . TYR A 1 78 ? -5.362 -24.343 1.108 1.00 98.38 78 TYR A O 1
ATOM 611 N N . TRP A 1 79 ? -7.419 -25.239 1.174 1.00 98.19 79 TRP A N 1
ATOM 612 C CA . TRP A 1 79 ? -7.711 -25.085 -0.248 1.00 98.19 79 TRP A CA 1
ATOM 613 C C . TRP A 1 79 ? -9.119 -24.537 -0.446 1.00 98.19 79 TRP A C 1
ATOM 615 O O . TRP A 1 79 ? -10.073 -25.003 0.168 1.00 98.19 79 TRP A O 1
ATOM 625 N N . LEU A 1 80 ? -9.248 -23.579 -1.362 1.00 97.69 80 LEU A N 1
ATOM 626 C CA . LEU A 1 80 ? -10.525 -23.155 -1.917 1.00 97.69 80 LEU A CA 1
ATOM 627 C C . LEU A 1 80 ? -10.923 -24.083 -3.067 1.00 97.69 80 LEU A C 1
ATOM 629 O O . LEU A 1 80 ? -10.189 -24.201 -4.056 1.00 97.69 80 LEU A O 1
ATOM 633 N N . GLU A 1 81 ? -12.096 -24.690 -2.972 1.00 96.38 81 GLU A N 1
ATOM 634 C CA . GLU A 1 81 ? -12.707 -25.484 -4.035 1.00 96.38 81 GLU A CA 1
ATOM 635 C C . GLU A 1 81 ? -13.894 -24.734 -4.641 1.00 96.38 81 GLU A C 1
ATOM 637 O O . GLU A 1 81 ? -14.765 -24.242 -3.921 1.00 96.38 81 GLU A O 1
ATOM 642 N N . TYR A 1 82 ? -13.898 -24.631 -5.971 1.00 94.94 82 TYR A N 1
ATOM 643 C CA . TYR A 1 82 ? -14.917 -23.940 -6.757 1.00 94.94 82 TYR A CA 1
ATOM 644 C C . TYR A 1 82 ? -14.910 -24.417 -8.226 1.00 94.94 82 TYR A C 1
ATOM 646 O O . TYR A 1 82 ? -13.858 -24.842 -8.716 1.00 94.94 82 TYR A O 1
ATOM 654 N N . PRO A 1 83 ? -16.038 -24.283 -8.945 1.00 91.44 83 PRO A N 1
ATOM 655 C CA . PRO A 1 83 ? -17.376 -24.153 -8.373 1.00 91.44 83 PRO A CA 1
ATOM 656 C C . PRO A 1 83 ? -17.779 -25.469 -7.689 1.00 91.44 83 PRO A C 1
ATOM 658 O O . PRO A 1 83 ? -17.405 -26.554 -8.134 1.00 91.44 83 PRO A O 1
ATOM 661 N N . VAL A 1 84 ? -18.533 -25.391 -6.595 1.00 91.38 84 VAL A N 1
ATOM 662 C CA . VAL A 1 84 ? -19.078 -26.574 -5.907 1.00 91.38 84 VAL A CA 1
ATOM 663 C C . VAL A 1 84 ? -20.596 -26.495 -5.789 1.00 91.38 84 VAL A C 1
ATOM 665 O O . VAL A 1 84 ? -21.189 -25.426 -5.918 1.00 91.38 84 VAL A O 1
ATOM 668 N N . GLN A 1 85 ? -21.238 -27.639 -5.542 1.00 84.12 85 GLN A N 1
ATOM 669 C CA . GLN A 1 85 ? -22.650 -27.656 -5.163 1.00 84.12 85 GLN A CA 1
ATOM 670 C C . GLN A 1 85 ? -22.817 -27.038 -3.765 1.00 84.12 85 GLN A C 1
ATOM 672 O O . GLN A 1 85 ? -21.976 -27.301 -2.898 1.00 84.12 85 GLN A O 1
ATOM 677 N N . PRO A 1 86 ? -23.879 -26.252 -3.519 1.00 75.44 86 PRO A N 1
ATOM 678 C CA . PRO A 1 86 ? -24.121 -25.681 -2.205 1.00 75.44 86 PRO A CA 1
ATOM 679 C C . PRO A 1 86 ? -24.275 -26.792 -1.162 1.00 75.44 86 PRO A C 1
ATOM 681 O O . PRO A 1 86 ? -25.159 -27.644 -1.255 1.00 75.44 86 PRO A O 1
ATOM 684 N N . THR A 1 87 ? -23.428 -26.780 -0.136 1.00 66.25 87 THR A N 1
ATOM 685 C CA . THR A 1 87 ? -23.632 -27.596 1.063 1.00 66.25 87 THR A CA 1
ATOM 686 C C . THR A 1 87 ? -24.613 -26.853 1.962 1.00 66.25 87 THR A C 1
ATOM 688 O O . THR A 1 87 ? -24.257 -25.852 2.578 1.00 66.25 87 THR A O 1
ATOM 691 N N . GLY A 1 88 ? -25.874 -27.287 1.953 1.00 55.12 88 GLY A N 1
ATOM 692 C CA . GLY A 1 88 ? -26.973 -26.597 2.627 1.00 55.12 88 GLY A CA 1
ATOM 693 C C . GLY A 1 88 ? -26.788 -26.424 4.140 1.00 55.12 88 GLY A C 1
ATOM 694 O O . GLY A 1 88 ? -26.191 -27.259 4.815 1.00 55.12 88 GLY A O 1
ATOM 695 N N . GLY A 1 89 ? -27.370 -25.344 4.663 1.00 58.50 89 GLY A N 1
ATOM 696 C CA . GLY A 1 89 ? -27.528 -25.081 6.092 1.00 58.50 89 GLY A CA 1
ATOM 697 C C . GLY A 1 89 ? -27.912 -23.624 6.351 1.00 58.50 89 GLY A C 1
ATOM 698 O O . GLY A 1 89 ? -27.120 -22.723 6.106 1.00 58.50 89 GLY A O 1
ATOM 699 N N . THR A 1 90 ? -29.119 -23.369 6.858 1.00 62.72 90 THR A N 1
ATOM 700 C CA . THR A 1 90 ? -29.548 -22.027 7.288 1.00 62.72 90 THR A CA 1
ATOM 701 C C . THR A 1 90 ? -29.282 -21.867 8.782 1.00 62.72 90 THR A C 1
ATOM 703 O O . THR A 1 90 ? -30.184 -22.028 9.609 1.00 62.72 90 THR A O 1
ATOM 706 N N . ALA A 1 91 ? -28.030 -21.610 9.156 1.00 81.50 91 ALA A N 1
ATOM 707 C CA . ALA A 1 91 ? -27.733 -21.196 10.523 1.00 81.50 91 ALA A CA 1
ATOM 708 C C . ALA A 1 91 ? -28.235 -19.758 10.743 1.00 81.50 91 ALA A C 1
ATOM 710 O O . ALA A 1 91 ? -28.236 -18.941 9.822 1.00 81.50 91 ALA A O 1
ATOM 711 N N . ARG A 1 92 ? -28.709 -19.451 11.955 1.00 89.62 92 ARG A N 1
ATOM 712 C CA . ARG A 1 92 ? -29.169 -18.095 12.286 1.00 89.62 92 ARG A CA 1
ATOM 713 C C . ARG A 1 92 ? -27.965 -17.163 12.471 1.00 89.62 92 ARG A C 1
ATOM 715 O O . ARG A 1 92 ? -26.970 -17.613 13.042 1.00 89.62 92 ARG A O 1
ATOM 722 N N . PRO A 1 93 ? -28.052 -15.892 12.039 1.00 95.12 93 PRO A N 1
ATOM 723 C CA . PRO A 1 93 ? -27.039 -14.894 12.352 1.00 95.12 93 PRO A CA 1
ATOM 724 C C . PRO A 1 93 ? -26.832 -14.723 13.858 1.00 95.12 93 PRO A C 1
ATOM 726 O O . PRO A 1 93 ? -27.773 -14.894 14.635 1.00 95.12 93 PRO A O 1
ATOM 729 N N . ILE A 1 94 ? -25.616 -14.356 14.267 1.00 96.69 94 ILE A N 1
ATOM 730 C CA . ILE A 1 94 ? -25.311 -14.087 15.681 1.00 96.69 94 ILE A CA 1
ATOM 731 C C . ILE A 1 94 ? -25.809 -12.719 16.150 1.00 96.69 94 ILE A C 1
ATOM 733 O O . ILE A 1 94 ? -25.849 -12.486 17.351 1.00 96.69 94 ILE A O 1
ATOM 737 N N . ALA A 1 95 ? -26.183 -11.825 15.231 1.00 97.69 95 ALA A N 1
ATOM 738 C CA . ALA A 1 95 ? -26.744 -10.514 15.536 1.00 97.69 95 ALA A CA 1
ATOM 739 C C . ALA A 1 95 ? -28.160 -10.370 14.971 1.00 97.69 95 ALA A C 1
ATOM 741 O O . ALA A 1 95 ? -28.460 -10.852 13.878 1.00 97.69 95 ALA A O 1
ATOM 742 N N . SER A 1 96 ? -29.037 -9.705 15.718 1.00 97.00 96 SER A N 1
ATOM 743 C CA . SER A 1 96 ? -30.412 -9.418 15.301 1.00 97.00 96 SER A CA 1
ATOM 744 C C . SER A 1 96 ? -30.959 -8.185 16.012 1.00 97.00 96 SER A C 1
ATOM 746 O O . SER A 1 96 ? -30.481 -7.816 17.086 1.00 97.00 96 SER A O 1
ATOM 748 N N . GLN A 1 97 ? -31.975 -7.556 15.427 1.00 95.50 97 GLN A N 1
ATOM 749 C CA . GLN A 1 97 ? -32.699 -6.460 16.063 1.00 95.50 97 GLN A CA 1
ATOM 750 C C . GLN A 1 97 ? -33.938 -7.002 16.786 1.00 95.50 97 GLN A C 1
ATOM 752 O O . GLN A 1 97 ? -34.758 -7.697 16.186 1.00 95.50 97 GLN A O 1
ATOM 757 N N . VAL A 1 98 ? -34.068 -6.701 18.079 1.00 92.19 98 VAL A N 1
ATOM 758 C CA . VAL A 1 98 ? -35.165 -7.153 18.948 1.00 92.19 98 VAL A CA 1
ATOM 759 C C . VAL A 1 98 ? -35.564 -6.006 19.878 1.00 92.19 98 VAL A C 1
ATOM 761 O O . VAL A 1 98 ? -34.713 -5.449 20.565 1.00 92.19 98 VAL A O 1
ATOM 764 N N . ASP A 1 99 ? -36.849 -5.641 19.905 1.00 89.56 99 ASP A N 1
ATOM 765 C CA . ASP A 1 99 ? -37.408 -4.595 20.784 1.00 89.56 99 ASP A CA 1
ATOM 766 C C . ASP A 1 99 ? -36.664 -3.242 20.724 1.00 89.56 99 ASP A C 1
ATOM 768 O O . ASP A 1 99 ? -36.417 -2.596 21.746 1.00 89.56 99 ASP A O 1
ATOM 772 N N . GLY A 1 100 ? -36.255 -2.826 19.519 1.00 86.19 100 GLY A N 1
ATOM 773 C CA . GLY A 1 100 ? -35.517 -1.574 19.297 1.00 86.19 100 GLY A CA 1
ATOM 774 C C . GLY A 1 100 ? -34.055 -1.596 19.762 1.00 86.19 100 GLY A C 1
ATOM 775 O O . GLY A 1 100 ? -33.404 -0.556 19.745 1.00 86.19 100 GLY A O 1
ATOM 776 N N . ALA A 1 101 ? -33.531 -2.757 20.160 1.00 93.56 101 ALA A N 1
ATOM 777 C CA . ALA A 1 101 ? -32.130 -2.969 20.506 1.00 93.56 101 ALA A CA 1
ATOM 778 C C . ALA A 1 101 ? -31.467 -3.939 19.522 1.00 93.56 101 ALA A C 1
ATOM 780 O O . ALA A 1 101 ? -32.116 -4.839 18.986 1.00 93.56 101 ALA A O 1
ATOM 781 N N . ILE A 1 102 ? -30.162 -3.793 19.317 1.00 97.06 102 ILE A N 1
ATOM 782 C CA . ILE A 1 102 ? -29.364 -4.793 18.603 1.00 97.06 102 ILE A CA 1
ATOM 783 C C . ILE A 1 102 ? -28.818 -5.770 19.637 1.00 97.06 102 ILE A C 1
ATOM 785 O O . ILE A 1 102 ? -28.160 -5.361 20.591 1.00 97.06 102 ILE A O 1
ATOM 789 N N . ARG A 1 103 ? -29.081 -7.063 19.452 1.00 97.31 103 ARG A N 1
ATOM 790 C CA . ARG A 1 103 ? -28.552 -8.140 20.294 1.00 97.31 103 ARG A CA 1
ATOM 791 C C . ARG A 1 103 ? -27.560 -8.972 19.509 1.00 97.31 103 ARG A C 1
ATOM 793 O O . ARG A 1 103 ? -27.874 -9.400 18.399 1.00 97.31 103 ARG A O 1
ATOM 800 N N . VAL A 1 104 ? -26.408 -9.235 20.116 1.00 98.06 104 VAL A N 1
ATOM 801 C CA . VAL A 1 104 ? -25.368 -10.115 19.576 1.00 98.06 104 VAL A CA 1
ATOM 802 C C . VAL A 1 104 ? -25.120 -11.263 20.550 1.00 98.06 104 VAL A C 1
ATOM 804 O O . VAL A 1 104 ? -24.949 -11.017 21.741 1.00 98.06 104 VAL A O 1
ATOM 807 N N . ASP A 1 105 ? -25.092 -12.501 20.056 1.00 97.69 105 ASP A N 1
ATOM 808 C CA . ASP A 1 105 ? -24.828 -13.716 20.833 1.00 97.69 105 ASP A CA 1
ATOM 809 C C . ASP A 1 105 ? -23.767 -14.594 20.155 1.00 97.69 105 ASP A C 1
ATOM 811 O O . ASP A 1 105 ? -24.029 -15.338 19.200 1.00 97.69 105 ASP A O 1
ATOM 815 N N . THR A 1 106 ? -22.543 -14.542 20.679 1.00 97.00 106 THR A N 1
ATOM 816 C CA . THR A 1 106 ? -21.447 -15.377 20.185 1.00 97.00 106 THR A CA 1
ATOM 817 C C . THR A 1 106 ? -21.511 -16.802 20.733 1.00 97.00 106 THR A C 1
ATOM 819 O O . THR A 1 106 ? -20.851 -17.684 20.190 1.00 97.00 106 THR A O 1
ATOM 822 N N . GLY A 1 107 ? -22.325 -17.081 21.752 1.00 96.00 107 GLY A N 1
ATOM 823 C CA . GLY A 1 107 ? -22.239 -18.273 22.594 1.00 96.00 107 GLY A CA 1
ATOM 824 C C . GLY A 1 107 ? -21.776 -17.892 24.003 1.00 96.00 107 GLY A C 1
ATOM 825 O O . GLY A 1 107 ? -22.619 -17.750 24.885 1.00 96.00 107 GLY A O 1
ATOM 826 N N . PRO A 1 108 ? -20.465 -17.710 24.251 1.00 96.38 108 PRO A N 1
ATOM 827 C CA . PRO A 1 108 ? -19.987 -17.287 25.566 1.00 96.38 108 PRO A CA 1
ATOM 828 C C . PRO A 1 108 ? -20.290 -15.812 25.879 1.00 96.38 108 PRO A C 1
ATOM 830 O O . PRO A 1 108 ? -20.461 -15.479 27.050 1.00 96.38 108 PRO A O 1
ATOM 833 N N . LEU A 1 109 ? -20.362 -14.933 24.871 1.00 97.56 109 LEU A N 1
ATOM 834 C CA . LEU A 1 109 ? -20.539 -13.489 25.045 1.00 97.56 109 LEU A CA 1
ATOM 835 C C . LEU A 1 109 ? -21.873 -13.020 24.452 1.00 97.56 109 LEU A C 1
ATOM 837 O O . LEU A 1 109 ? -22.174 -13.294 23.289 1.00 97.56 109 LEU A O 1
ATOM 841 N N . GLN A 1 110 ? -22.637 -12.257 25.232 1.00 97.38 110 GLN A N 1
ATOM 842 C CA . GLN A 1 110 ? -23.835 -11.556 24.777 1.00 97.38 110 GLN A CA 1
ATOM 843 C C . GLN A 1 110 ? -23.674 -10.046 24.947 1.00 97.38 110 GLN A C 1
ATOM 845 O O . GLN A 1 110 ? -23.306 -9.578 26.024 1.00 97.38 110 GLN A O 1
ATOM 850 N N . ALA A 1 111 ? -23.997 -9.281 23.907 1.00 96.00 111 ALA A N 1
ATOM 851 C CA . ALA A 1 111 ? -24.000 -7.820 23.935 1.00 96.00 111 ALA A CA 1
ATOM 852 C C . ALA A 1 111 ? -25.363 -7.269 23.506 1.00 96.00 111 ALA A C 1
ATOM 854 O O . ALA A 1 111 ? -26.027 -7.834 22.633 1.00 96.00 111 ALA A O 1
ATOM 855 N N . GLU A 1 112 ? -25.777 -6.158 24.114 1.00 95.19 112 GLU A N 1
ATOM 856 C CA . GLU A 1 112 ? -26.978 -5.421 23.719 1.00 95.19 112 GLU A CA 1
ATOM 857 C C . GLU A 1 112 ? -26.640 -3.944 23.493 1.00 95.19 112 GLU A C 1
ATOM 859 O O . GLU A 1 112 ? -26.097 -3.276 24.375 1.00 95.19 112 GLU A O 1
ATOM 864 N N . PHE A 1 113 ? -26.992 -3.439 22.312 1.00 94.38 113 PHE A N 1
ATOM 865 C CA . PHE A 1 113 ? -26.802 -2.049 21.918 1.00 94.38 113 PHE A CA 1
ATOM 866 C C . PHE A 1 113 ? -28.143 -1.324 21.834 1.00 94.38 113 PHE A C 1
ATOM 868 O O . PHE A 1 113 ? -29.103 -1.805 21.227 1.00 94.38 113 PHE A O 1
ATOM 875 N N . ARG A 1 114 ? -28.184 -0.144 22.450 1.00 90.12 114 ARG A N 1
ATOM 876 C CA . ARG A 1 114 ? -29.286 0.823 22.442 1.00 90.12 114 ARG A CA 1
ATOM 877 C C . ARG A 1 114 ? -28.684 2.222 22.359 1.00 90.12 114 ARG A C 1
ATOM 879 O O . ARG A 1 114 ? -27.511 2.398 22.697 1.00 90.12 114 ARG A O 1
ATOM 886 N N . ALA A 1 115 ? -29.492 3.207 21.971 1.00 85.81 115 ALA A N 1
ATOM 887 C CA . ALA A 1 115 ? -29.086 4.610 21.973 1.00 85.81 115 ALA A CA 1
ATOM 888 C C . ALA A 1 115 ? -28.555 5.016 23.362 1.00 85.81 115 ALA A C 1
ATOM 890 O O . ALA A 1 115 ? -29.300 5.071 24.341 1.00 85.81 115 ALA A O 1
ATOM 891 N N . SER A 1 116 ? -27.245 5.241 23.455 1.00 86.94 116 SER A N 1
ATOM 892 C CA . SER A 1 116 ? -26.537 5.626 24.681 1.00 86.94 116 SER A CA 1
ATOM 893 C C . SER A 1 116 ? -25.175 6.230 24.324 1.00 86.94 116 SER A C 1
ATOM 895 O O . SER A 1 116 ? -24.746 6.113 23.179 1.00 86.94 116 SER A O 1
ATOM 897 N N . ALA A 1 117 ? -24.483 6.841 25.289 1.00 84.38 117 ALA A N 1
ATOM 898 C CA . ALA A 1 117 ? -23.100 7.306 25.125 1.00 84.38 117 ALA A CA 1
ATOM 899 C C . ALA A 1 117 ? -22.045 6.283 25.623 1.00 84.38 117 ALA A C 1
ATOM 901 O O . ALA A 1 117 ? -20.843 6.572 25.631 1.00 84.38 117 ALA A O 1
ATOM 902 N N . SER A 1 118 ? -22.479 5.089 26.048 1.00 86.94 118 SER A N 1
ATOM 903 C CA . SER A 1 118 ? -21.605 3.983 26.462 1.00 86.94 118 SER A CA 1
ATOM 904 C C . SER A 1 118 ? -21.191 3.129 25.260 1.00 86.94 118 SER A C 1
ATOM 906 O O . SER A 1 118 ? -21.995 2.894 24.358 1.00 86.94 118 SER A O 1
ATOM 908 N N . LEU A 1 119 ? -19.947 2.631 25.266 1.00 89.62 119 LEU A N 1
ATOM 909 C CA . LEU A 1 119 ? -19.454 1.687 24.254 1.00 89.62 119 LEU A CA 1
ATOM 910 C C . LEU A 1 119 ? -20.222 0.358 24.308 1.00 89.62 119 LEU A C 1
ATOM 912 O O . LEU A 1 119 ? -20.576 -0.195 23.271 1.00 89.62 119 LEU A O 1
ATOM 916 N N . PHE A 1 120 ? -20.490 -0.136 25.519 1.00 90.56 120 PHE A N 1
ATOM 917 C CA . PHE A 1 120 ? -21.297 -1.328 25.760 1.00 90.56 120 PHE A CA 1
ATOM 918 C C . PHE A 1 120 ? -22.370 -0.990 26.788 1.00 90.56 120 PHE A C 1
ATOM 920 O O . PHE A 1 120 ? -22.096 -1.027 27.989 1.00 90.56 120 PHE A O 1
ATOM 927 N N . PRO A 1 121 ? -23.600 -0.687 26.343 1.00 84.50 121 PRO A N 1
ATOM 928 C CA . PRO A 1 121 ? -24.721 -0.487 27.255 1.00 84.50 121 PRO A CA 1
ATOM 929 C C . PRO A 1 121 ? -24.943 -1.704 28.156 1.00 84.50 121 PRO A C 1
ATOM 931 O O . PRO A 1 121 ? -25.276 -1.554 29.326 1.00 84.50 121 PRO A O 1
ATOM 934 N N . ARG A 1 122 ? -24.745 -2.908 27.604 1.00 91.44 122 ARG A N 1
ATOM 935 C CA . ARG A 1 122 ? -24.772 -4.164 28.350 1.00 91.44 122 ARG A CA 1
ATOM 936 C C . ARG A 1 122 ? -23.895 -5.214 27.677 1.00 91.44 122 ARG A C 1
ATOM 938 O O . ARG A 1 122 ? -24.014 -5.440 26.471 1.00 91.44 122 ARG A O 1
ATOM 945 N N . ILE A 1 123 ? -23.068 -5.893 28.472 1.00 94.19 123 ILE A N 1
ATOM 946 C CA . ILE A 1 123 ? -22.255 -7.028 28.028 1.00 94.19 123 ILE A CA 1
ATOM 947 C C . ILE A 1 123 ? -22.177 -8.106 29.113 1.00 94.19 123 ILE A C 1
ATOM 949 O O . ILE A 1 123 ? -21.940 -7.828 30.291 1.00 94.19 123 ILE A O 1
ATOM 953 N N . VAL A 1 124 ? -22.415 -9.348 28.705 1.00 95.62 124 VAL A N 1
ATOM 954 C CA . VAL A 1 124 ? -22.569 -10.509 29.582 1.00 95.62 124 VAL A CA 1
ATOM 955 C C . VAL A 1 124 ? -21.656 -11.626 29.085 1.00 95.62 124 VAL A C 1
ATOM 957 O O . VAL A 1 124 ? -21.671 -11.952 27.901 1.00 95.62 124 VAL A O 1
ATOM 960 N N . LEU A 1 125 ? -20.879 -12.221 29.988 1.00 95.75 125 LEU A N 1
ATOM 961 C CA . LEU A 1 125 ? -20.070 -13.417 29.743 1.00 95.75 125 LEU A CA 1
ATOM 962 C C . LEU A 1 125 ? -20.651 -14.570 30.556 1.00 95.75 125 LEU A C 1
ATOM 964 O O . LEU A 1 125 ? -20.745 -14.468 31.780 1.00 95.75 125 LEU A O 1
ATOM 968 N N . ASN A 1 126 ? -21.038 -15.662 29.897 1.00 94.06 126 ASN A N 1
ATOM 969 C CA . ASN A 1 126 ? -21.555 -16.867 30.558 1.00 94.06 126 ASN A CA 1
ATOM 970 C C . ASN A 1 126 ? -22.686 -16.569 31.574 1.00 94.06 126 ASN A C 1
ATOM 972 O O . ASN A 1 126 ? -22.742 -17.143 32.663 1.00 94.06 126 ASN A O 1
ATOM 976 N N . GLY A 1 127 ? -23.577 -15.629 31.238 1.00 92.50 127 GLY A N 1
ATOM 977 C CA . GLY A 1 127 ? -24.696 -15.209 32.092 1.00 92.50 127 GLY A CA 1
ATOM 978 C C . GLY A 1 127 ? -24.354 -14.209 33.207 1.00 92.50 127 GLY A C 1
ATOM 979 O O . GLY A 1 127 ? -25.250 -13.828 33.955 1.00 92.50 127 GLY A O 1
ATOM 980 N N . GLN A 1 128 ? -23.100 -13.759 33.322 1.00 91.75 128 GLN A N 1
ATOM 981 C CA . GLN A 1 128 ? -22.654 -12.762 34.303 1.00 91.75 128 GLN A CA 1
ATOM 982 C C . GLN A 1 128 ? -22.316 -11.428 33.629 1.00 91.75 128 GLN A C 1
ATOM 984 O O . GLN A 1 128 ? -21.585 -11.390 32.641 1.00 91.75 128 GLN A O 1
ATOM 989 N N . GLU A 1 129 ? -22.818 -10.324 34.175 1.00 92.19 129 GLU A N 1
ATOM 990 C CA . GLU A 1 129 ? -22.504 -8.976 33.694 1.00 92.19 129 GLU A CA 1
ATOM 991 C C . GLU A 1 129 ? -21.064 -8.587 34.064 1.00 92.19 129 GLU A C 1
ATOM 993 O O . GLU A 1 129 ? -20.595 -8.873 35.172 1.00 92.19 129 GLU A O 1
ATOM 998 N N . LEU A 1 130 ? -20.340 -7.990 33.111 1.00 88.25 130 LEU A N 1
ATOM 999 C CA . LEU A 1 130 ? -18.907 -7.698 33.257 1.00 88.25 130 LEU A CA 1
ATOM 1000 C C . LEU A 1 130 ? -18.557 -6.220 33.333 1.00 88.25 130 LEU A C 1
ATOM 1002 O O . LEU A 1 130 ? -17.454 -5.905 33.773 1.00 88.25 130 LEU A O 1
ATOM 1006 N N . LEU A 1 131 ? -19.450 -5.330 32.917 1.00 90.31 131 LEU A N 1
ATOM 1007 C CA . LEU A 1 131 ? -19.257 -3.888 33.006 1.00 90.31 131 LEU A CA 1
ATOM 1008 C C . LEU A 1 131 ? -20.370 -3.295 33.864 1.00 90.31 131 LEU A C 1
ATOM 1010 O O . LEU A 1 131 ? -21.522 -3.704 33.743 1.00 90.31 131 LEU A O 1
ATOM 1014 N N . ASP A 1 132 ? -20.019 -2.342 34.719 1.00 84.50 132 ASP A N 1
ATOM 1015 C CA . ASP A 1 132 ? -21.006 -1.491 35.372 1.00 84.50 132 ASP A CA 1
ATOM 1016 C C . ASP A 1 132 ? -21.612 -0.534 34.332 1.00 84.50 132 ASP A C 1
ATOM 1018 O O . ASP A 1 132 ? -20.955 -0.145 33.361 1.00 84.50 132 ASP A O 1
ATOM 1022 N N . ALA A 1 133 ? -22.859 -0.119 34.549 1.00 67.25 133 ALA A N 1
ATOM 1023 C CA . ALA A 1 133 ? -23.522 0.864 33.701 1.00 67.25 133 ALA A CA 1
ATOM 1024 C C . ALA A 1 133 ? -22.873 2.256 33.865 1.00 67.25 133 ALA A C 1
ATOM 1026 O O . ALA A 1 133 ? -23.288 3.054 34.705 1.00 67.25 133 ALA A O 1
ATOM 1027 N N . ASP A 1 134 ? -21.843 2.551 33.071 1.00 67.44 134 ASP A N 1
ATOM 1028 C CA . ASP A 1 134 ? -21.289 3.900 32.932 1.00 67.44 134 ASP A CA 1
ATOM 1029 C C . ASP A 1 134 ? -22.143 4.735 31.961 1.00 67.44 134 ASP A C 1
ATOM 1031 O O . ASP A 1 134 ? -22.599 4.254 30.922 1.00 67.44 134 ASP A O 1
ATOM 1035 N N . ALA A 1 135 ? -22.330 6.020 32.280 1.00 64.94 135 ALA A N 1
ATOM 1036 C CA . ALA A 1 135 ? -23.094 6.940 31.436 1.00 64.94 135 ALA A CA 1
ATOM 1037 C C . ALA A 1 135 ? -22.390 7.247 30.100 1.00 64.94 135 ALA A C 1
ATOM 1039 O O . ALA A 1 135 ? -23.061 7.409 29.081 1.00 64.94 135 ALA A O 1
ATOM 1040 N N . THR A 1 136 ? -21.052 7.318 30.096 1.00 82.62 136 THR A N 1
ATOM 1041 C CA . THR A 1 136 ? -20.226 7.538 28.898 1.00 82.62 136 THR A CA 1
ATOM 1042 C C . THR A 1 136 ? -18.931 6.731 28.998 1.00 82.62 136 THR A C 1
ATOM 1044 O O . THR A 1 136 ? -18.365 6.594 30.084 1.00 82.62 136 THR A O 1
ATOM 1047 N N . SER A 1 137 ? -18.453 6.198 27.870 1.00 90.62 137 SER A N 1
ATOM 1048 C CA . SER A 1 137 ? -17.154 5.501 27.817 1.00 90.62 137 SER A CA 1
ATOM 1049 C C . SER A 1 137 ? -16.054 6.327 27.159 1.00 90.62 137 SER A C 1
ATOM 1051 O O . SER A 1 137 ? -14.883 6.056 27.384 1.00 90.62 137 SER A O 1
ATOM 1053 N N . HIS A 1 138 ? -16.401 7.324 26.346 1.00 95.06 138 HIS A N 1
ATOM 1054 C CA . HIS A 1 138 ? -15.427 8.105 25.586 1.00 95.06 138 HIS A CA 1
ATOM 1055 C C . HIS A 1 138 ? -15.332 9.527 26.124 1.00 95.06 138 HIS A C 1
ATOM 1057 O O . HIS A 1 138 ? -16.337 10.106 26.549 1.00 95.06 138 HIS A O 1
ATOM 1063 N N . ARG A 1 139 ? -14.132 10.097 26.051 1.00 95.38 139 ARG A N 1
ATOM 1064 C CA . ARG A 1 139 ? -13.851 11.466 26.474 1.00 95.38 139 ARG A CA 1
ATOM 1065 C C . ARG A 1 139 ? -12.985 12.184 25.447 1.00 95.38 139 ARG A C 1
ATOM 1067 O O . ARG A 1 139 ? -12.034 11.603 24.924 1.00 95.38 139 ARG A O 1
ATOM 1074 N N . LEU A 1 140 ? -13.311 13.451 25.203 1.00 97.31 140 LEU A N 1
ATOM 1075 C CA . LEU A 1 140 ? -12.513 14.388 24.421 1.00 97.31 140 LEU A CA 1
ATOM 1076 C C . LEU A 1 140 ? -12.402 15.692 25.210 1.00 97.31 140 LEU A C 1
ATOM 1078 O O . LEU A 1 140 ? -13.413 16.334 25.482 1.00 97.31 140 LEU A O 1
ATOM 1082 N N . VAL A 1 141 ? -11.181 16.101 25.542 1.00 97.56 141 VAL A N 1
ATOM 1083 C CA . VAL A 1 141 ? -10.910 17.408 26.155 1.00 97.56 141 VAL A CA 1
ATOM 1084 C C . VAL A 1 141 ? -10.116 18.241 25.161 1.00 97.56 141 VAL A C 1
ATOM 1086 O O . VAL A 1 141 ? -9.062 17.804 24.706 1.00 97.56 141 VAL A O 1
ATOM 1089 N N . LEU A 1 142 ? -10.613 19.427 24.817 1.00 97.00 142 LEU A N 1
ATOM 1090 C CA . LEU A 1 142 ? -9.956 20.354 23.895 1.00 97.00 142 LEU A CA 1
ATOM 1091 C C . LEU A 1 142 ? -8.827 21.134 24.578 1.00 97.00 142 LEU A C 1
ATOM 1093 O O . LEU A 1 142 ? -8.914 21.451 25.762 1.00 97.00 142 LEU A O 1
ATOM 1097 N N . ASP A 1 143 ? -7.816 21.519 23.809 1.00 95.12 143 ASP A N 1
ATOM 1098 C CA . ASP A 1 143 ? -6.722 22.416 24.211 1.00 95.12 143 ASP A CA 1
ATOM 1099 C C . ASP A 1 143 ? -6.681 23.617 23.238 1.00 95.12 143 ASP A C 1
ATOM 1101 O O . ASP A 1 143 ? -7.034 23.426 22.070 1.00 95.12 143 ASP A O 1
ATOM 1105 N N . PRO A 1 144 ? -6.358 24.859 23.666 1.00 92.69 144 PRO A N 1
ATOM 1106 C CA . PRO A 1 144 ? -5.850 25.286 24.982 1.00 92.69 144 PRO A CA 1
ATOM 1107 C C . PRO A 1 144 ? -6.925 25.564 26.042 1.00 92.69 144 PRO A C 1
ATOM 1109 O O . PRO A 1 144 ? -6.611 25.781 27.208 1.00 92.69 144 PRO A O 1
ATOM 1112 N N . ALA A 1 145 ? -8.207 25.565 25.669 1.00 86.62 145 ALA A N 1
ATOM 1113 C CA . ALA A 1 145 ? -9.293 25.962 26.570 1.00 86.62 145 ALA A CA 1
ATOM 1114 C C . ALA A 1 145 ? -9.640 24.923 27.659 1.00 86.62 145 ALA A C 1
ATOM 1116 O O . ALA A 1 145 ? -10.556 25.169 28.445 1.00 86.62 145 ALA A O 1
ATOM 1117 N N . ALA A 1 146 ? -8.981 23.755 27.678 1.00 88.44 146 ALA A N 1
ATOM 1118 C CA . ALA A 1 146 ? -9.257 22.629 28.582 1.00 88.44 146 ALA A CA 1
ATOM 1119 C C . ALA A 1 146 ? -10.759 22.280 28.680 1.00 88.44 146 ALA A C 1
ATOM 1121 O O . ALA A 1 146 ? -11.281 21.971 29.751 1.00 88.44 146 ALA A O 1
ATOM 1122 N N . THR A 1 147 ? -11.481 22.392 27.561 1.00 90.06 147 THR A N 1
ATOM 1123 C CA . THR A 1 147 ? -12.944 22.259 27.528 1.00 90.06 147 THR A CA 1
ATOM 1124 C C . THR A 1 147 ? -13.339 20.815 27.246 1.00 90.06 147 THR A C 1
ATOM 1126 O O . THR A 1 147 ? -12.928 20.253 26.235 1.00 90.06 147 THR A O 1
ATOM 1129 N N . ASP A 1 148 ? -14.146 20.222 28.126 1.00 92.75 148 ASP A N 1
ATOM 1130 C CA . ASP A 1 148 ? -14.683 18.868 27.953 1.00 92.75 148 ASP A CA 1
ATOM 1131 C C . ASP A 1 148 ? -15.815 18.876 26.911 1.00 92.75 148 ASP A C 1
ATOM 1133 O O . ASP A 1 148 ? -16.779 19.642 27.033 1.00 92.75 148 ASP A O 1
ATOM 1137 N N . ALA A 1 149 ? -15.678 18.059 25.868 1.00 94.94 149 ALA A N 1
ATOM 1138 C CA . ALA A 1 149 ? -16.674 17.923 24.818 1.00 94.94 149 ALA A CA 1
ATOM 1139 C C . ALA A 1 149 ? -17.696 16.843 25.191 1.00 94.94 149 ALA A C 1
ATOM 1141 O O . ALA A 1 149 ? -17.350 15.723 25.566 1.00 94.94 149 ALA A O 1
ATOM 1142 N N . THR A 1 150 ? -18.980 17.151 25.026 1.00 95.00 150 THR A N 1
ATOM 1143 C CA . THR A 1 150 ? -20.056 16.206 25.344 1.00 95.00 150 THR A CA 1
ATOM 1144 C C . THR A 1 150 ? -20.271 15.251 24.177 1.00 95.00 150 THR A C 1
ATOM 1146 O O . THR A 1 150 ? -20.531 15.691 23.059 1.00 95.00 150 THR A O 1
ATOM 1149 N N . LEU A 1 151 ? -20.190 13.942 24.417 1.00 95.25 151 LEU A N 1
ATOM 1150 C CA . LEU A 1 151 ? -20.562 12.947 23.413 1.00 95.25 151 LEU A CA 1
ATOM 1151 C C . LEU A 1 151 ? -22.090 12.825 23.334 1.00 95.25 151 LEU A C 1
ATOM 1153 O O . LEU A 1 151 ? -22.753 12.574 24.341 1.00 95.25 151 LEU A O 1
ATOM 1157 N N . GLY A 1 152 ? -22.643 12.981 22.131 1.00 92.94 152 GLY A N 1
ATOM 1158 C CA . GLY A 1 152 ? -24.050 12.688 21.856 1.00 92.94 152 GLY A CA 1
ATOM 1159 C C . GLY A 1 152 ? -24.388 11.194 21.970 1.00 92.94 152 GLY A C 1
ATOM 1160 O O . GLY A 1 152 ? -23.532 10.351 22.226 1.00 92.94 152 GLY A O 1
ATOM 1161 N N . GLN A 1 153 ? -25.655 10.842 21.752 1.00 91.00 153 GLN A N 1
ATOM 1162 C CA . GLN A 1 153 ? -26.048 9.432 21.668 1.00 91.00 153 GLN A CA 1
ATOM 1163 C C . GLN A 1 153 ? -25.377 8.757 20.467 1.00 91.00 153 GLN A C 1
ATOM 1165 O O . GLN A 1 153 ? -25.279 9.357 19.396 1.00 91.00 153 GLN A O 1
ATOM 1170 N N . VAL A 1 154 ? -24.938 7.513 20.658 1.00 92.50 154 VAL A N 1
ATOM 1171 C CA . VAL A 1 154 ? -24.428 6.671 19.578 1.00 92.50 154 VAL A CA 1
ATOM 1172 C C . VAL A 1 154 ? -25.603 6.051 18.830 1.00 92.50 154 VAL A C 1
ATOM 1174 O O . VAL A 1 154 ? -26.451 5.386 19.435 1.00 92.50 154 VAL A O 1
ATOM 1177 N N . ASP A 1 155 ? -25.637 6.287 17.523 1.00 93.50 155 ASP A N 1
ATOM 1178 C CA . ASP A 1 155 ? -26.550 5.649 16.582 1.00 93.50 155 ASP A CA 1
ATOM 1179 C C . ASP A 1 155 ? -25.958 4.309 16.141 1.00 93.50 155 ASP A C 1
ATOM 1181 O O . ASP A 1 155 ? -24.864 4.276 15.576 1.00 93.50 155 ASP A O 1
ATOM 1185 N N . TRP A 1 156 ? -26.639 3.211 16.473 1.00 94.56 156 TRP A N 1
ATOM 1186 C CA . TRP A 1 156 ? -26.134 1.852 16.283 1.00 94.56 156 TRP A CA 1
ATOM 1187 C C . TRP A 1 156 ? -26.862 1.143 15.144 1.00 94.56 156 TRP A C 1
ATOM 1189 O O . TRP A 1 156 ? -28.090 1.050 15.153 1.00 94.56 156 TRP A O 1
ATOM 1199 N N . GLU A 1 157 ? -26.103 0.530 14.240 1.00 96.00 157 GLU A N 1
ATOM 1200 C CA . GLU A 1 157 ? -26.622 -0.297 13.151 1.00 96.00 157 GLU A CA 1
ATOM 1201 C C . GLU A 1 157 ? -25.877 -1.633 13.025 1.00 96.00 157 GLU A C 1
ATOM 1203 O O . GLU A 1 157 ? -24.732 -1.793 13.457 1.00 96.00 157 GLU A O 1
ATOM 1208 N N . ILE A 1 158 ? -26.550 -2.620 12.432 1.00 97.69 158 ILE A N 1
ATOM 1209 C CA . ILE A 1 158 ? -25.934 -3.890 12.043 1.00 97.69 158 ILE A CA 1
ATOM 1210 C C . ILE A 1 158 ? -25.357 -3.702 10.634 1.00 97.69 158 ILE A C 1
ATOM 1212 O O . ILE A 1 158 ? -26.118 -3.654 9.671 1.00 97.69 158 ILE A O 1
ATOM 1216 N N . GLU A 1 159 ? -24.031 -3.623 10.516 1.00 96.81 159 GLU A N 1
ATOM 1217 C CA . GLU A 1 159 ? -23.325 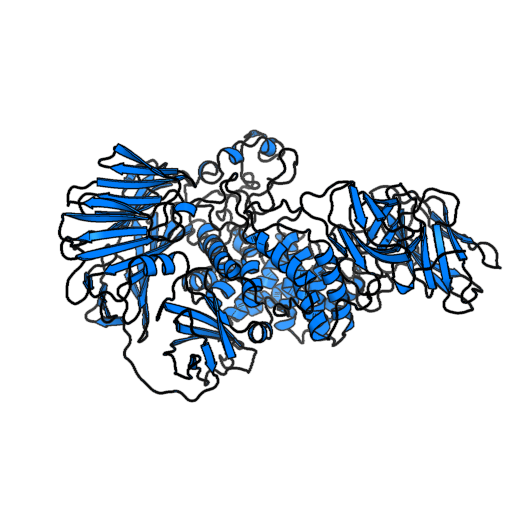-3.534 9.225 1.00 96.81 159 GLU A CA 1
ATOM 1218 C C . GLU A 1 159 ? -23.155 -4.933 8.602 1.00 96.81 159 GLU A C 1
ATOM 1220 O O . GLU A 1 159 ? -23.340 -5.121 7.402 1.00 96.81 159 GLU A O 1
ATOM 1225 N N . GLU A 1 160 ? -22.884 -5.949 9.430 1.00 95.88 160 GLU A N 1
ATOM 1226 C CA . GLU A 1 160 ? -22.786 -7.354 9.015 1.00 95.88 160 GLU A CA 1
ATOM 1227 C C . GLU A 1 160 ? -23.432 -8.266 10.066 1.00 95.88 160 GLU A C 1
ATOM 1229 O O . GLU A 1 160 ? -23.212 -8.093 11.267 1.00 95.88 160 GLU A O 1
ATOM 1234 N N . ALA A 1 161 ? -24.189 -9.276 9.626 1.00 95.81 161 ALA A N 1
ATOM 1235 C CA . ALA A 1 161 ? -24.722 -10.325 10.493 1.00 95.81 161 ALA A CA 1
ATOM 1236 C C . ALA A 1 161 ? -24.737 -11.683 9.782 1.00 95.81 161 ALA A C 1
ATOM 1238 O O . ALA A 1 161 ? -25.618 -11.983 8.976 1.00 95.81 161 ALA A O 1
ATOM 1239 N N . THR A 1 162 ? -23.783 -12.538 10.138 1.00 93.69 162 THR A N 1
ATOM 1240 C CA . THR A 1 162 ? -23.690 -13.927 9.682 1.00 93.69 162 THR A CA 1
ATOM 1241 C C . THR A 1 162 ? -23.782 -14.881 10.875 1.00 93.69 162 THR A C 1
ATOM 1243 O O . THR A 1 162 ? -23.726 -14.461 12.036 1.00 93.69 162 THR A O 1
ATOM 1246 N N . PRO A 1 163 ? -23.912 -16.198 10.648 1.00 92.44 163 PRO A N 1
ATOM 1247 C CA . PRO A 1 163 ? -23.857 -17.186 11.726 1.00 92.44 163 PRO A CA 1
ATOM 1248 C C . PRO A 1 163 ? -22.511 -17.271 12.458 1.00 92.44 163 PRO A C 1
ATOM 1250 O O . PRO A 1 163 ? -22.405 -17.987 13.456 1.00 92.44 163 PRO A O 1
ATOM 1253 N N . ARG A 1 164 ? -21.471 -16.585 11.968 1.00 91.81 164 ARG A N 1
ATOM 1254 C CA . ARG A 1 164 ? -20.116 -16.643 12.530 1.00 91.81 164 ARG A CA 1
ATOM 1255 C C . ARG A 1 164 ? -19.526 -15.310 12.917 1.00 91.81 164 ARG A C 1
ATOM 1257 O O . ARG A 1 164 ? -18.628 -15.295 13.756 1.00 91.81 164 ARG A O 1
ATOM 1264 N N . ARG A 1 165 ? -20.003 -14.222 12.328 1.00 94.88 165 ARG A N 1
ATOM 1265 C CA . ARG A 1 165 ? -19.499 -12.884 12.592 1.00 94.88 165 ARG A CA 1
ATOM 1266 C C . ARG A 1 165 ? -20.637 -11.881 12.587 1.00 94.88 165 ARG A C 1
ATOM 1268 O O . ARG A 1 165 ? -21.628 -12.052 11.884 1.00 94.88 165 ARG A O 1
ATOM 1275 N N . ALA A 1 166 ? -20.472 -10.825 13.363 1.00 97.50 166 ALA A N 1
ATOM 1276 C CA . ALA A 1 166 ? -21.266 -9.621 13.215 1.00 97.50 166 ALA A CA 1
ATOM 1277 C C . ALA A 1 166 ? -20.368 -8.392 13.317 1.00 97.50 166 ALA A C 1
ATOM 1279 O O . ALA A 1 166 ? -19.379 -8.414 14.052 1.00 97.50 166 ALA A O 1
ATOM 1280 N N . ILE A 1 167 ? -20.726 -7.339 12.590 1.00 98.06 167 ILE A N 1
ATOM 1281 C CA . ILE A 1 167 ? -20.128 -6.012 12.712 1.00 98.06 167 ILE A CA 1
ATOM 1282 C C . ILE A 1 167 ? -21.248 -5.064 13.114 1.00 98.06 167 ILE A C 1
ATOM 1284 O O . ILE A 1 167 ? -22.223 -4.903 12.379 1.00 98.06 167 ILE A O 1
ATOM 1288 N N . ILE A 1 168 ? -21.113 -4.465 14.294 1.00 98.00 168 ILE A N 1
ATOM 1289 C CA . ILE A 1 168 ? -22.015 -3.417 14.767 1.00 98.00 168 ILE A CA 1
ATOM 1290 C C . ILE A 1 168 ? -21.302 -2.083 14.587 1.00 98.00 168 ILE A C 1
ATOM 1292 O O . ILE A 1 168 ? -20.205 -1.899 15.126 1.00 98.00 168 ILE A O 1
ATOM 1296 N N . ARG A 1 169 ? -21.906 -1.171 13.824 1.00 97.75 169 ARG A N 1
ATOM 1297 C CA . ARG A 1 169 ? -21.381 0.178 13.612 1.00 97.75 169 ARG A CA 1
ATOM 1298 C C . ARG A 1 169 ? -22.090 1.157 14.539 1.00 97.75 169 ARG A C 1
ATOM 1300 O O . ARG A 1 169 ? -23.302 1.073 14.706 1.00 97.75 169 ARG A O 1
ATOM 1307 N N . GLY A 1 170 ? -21.329 2.055 15.153 1.00 96.12 170 GLY A N 1
ATOM 1308 C CA . GLY A 1 170 ? -21.825 3.129 16.006 1.00 96.12 170 GLY A CA 1
ATOM 1309 C C . GLY A 1 170 ? -21.340 4.486 15.512 1.00 96.12 170 GLY A C 1
ATOM 1310 O O . GLY A 1 170 ? -20.137 4.664 15.330 1.00 96.12 170 GLY A O 1
ATOM 1311 N N . LEU A 1 171 ? -22.240 5.450 15.331 1.00 96.75 171 LEU A N 1
ATOM 1312 C CA . LEU A 1 171 ? -21.899 6.817 14.932 1.00 96.75 171 LEU A CA 1
ATOM 1313 C C . LEU A 1 171 ? -22.350 7.827 15.990 1.00 96.75 171 LEU A C 1
ATOM 1315 O O . LEU A 1 171 ? -23.507 7.835 16.402 1.00 96.75 171 LEU A O 1
ATOM 1319 N N . ALA A 1 172 ? -21.450 8.711 16.415 1.00 96.56 172 ALA A N 1
ATOM 1320 C CA . ALA A 1 172 ? -21.752 9.791 17.352 1.00 96.56 172 ALA A CA 1
ATOM 1321 C C . ALA A 1 172 ? -20.934 11.053 17.054 1.00 96.56 172 ALA A C 1
ATOM 1323 O O . ALA A 1 172 ? -19.996 11.045 16.257 1.00 96.56 172 ALA A O 1
ATOM 1324 N N . PHE A 1 173 ? -21.274 12.150 17.732 1.00 97.44 173 PHE A N 1
ATOM 1325 C CA . PHE A 1 173 ? -20.550 13.415 17.634 1.00 97.44 173 PHE A CA 1
ATOM 1326 C C . PHE A 1 173 ? -20.219 13.954 19.020 1.00 97.44 173 PHE A C 1
ATOM 1328 O O . PHE A 1 173 ? -21.093 14.014 19.886 1.00 97.44 173 PHE A O 1
ATOM 1335 N N . PHE A 1 174 ? -18.978 14.394 19.196 1.00 97.88 174 PHE A N 1
ATOM 1336 C CA . PHE A 1 174 ? -18.588 15.269 20.292 1.00 97.88 174 PHE A CA 1
ATOM 1337 C C . PHE A 1 174 ? -19.053 16.691 19.993 1.00 97.88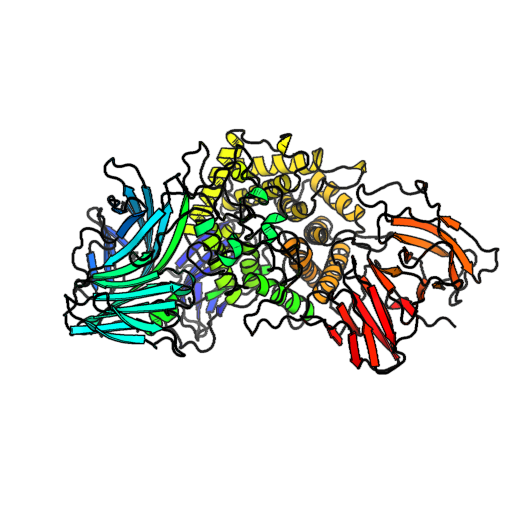 174 PHE A C 1
ATOM 1339 O O . PHE A 1 174 ? -18.902 17.169 18.864 1.00 97.88 174 PHE A O 1
ATOM 1346 N N . GLN A 1 175 ? -19.623 17.355 20.992 1.00 96.31 175 GLN A N 1
ATOM 1347 C CA . GLN A 1 175 ? -20.251 18.663 20.857 1.00 96.31 175 GLN A CA 1
ATOM 1348 C C . GLN A 1 175 ? -19.823 19.622 21.970 1.00 96.31 175 GLN A C 1
ATOM 1350 O O . GLN A 1 175 ? -19.493 19.191 23.079 1.00 96.31 175 GLN A O 1
ATOM 1355 N N . ASP A 1 176 ? -19.827 20.920 21.669 1.00 93.81 176 ASP A N 1
ATOM 1356 C CA . ASP A 1 176 ? -19.712 21.969 22.684 1.00 93.81 176 ASP A CA 1
ATOM 1357 C C . ASP A 1 176 ? -21.057 22.222 23.393 1.00 93.81 176 ASP A C 1
ATOM 1359 O O . ASP A 1 176 ? -22.044 21.504 23.202 1.00 93.81 176 ASP A O 1
ATOM 1363 N N . LYS A 1 177 ? -21.093 23.245 24.253 1.00 90.50 177 LYS A N 1
ATOM 1364 C CA . LYS A 1 177 ? -22.289 23.611 25.027 1.00 90.50 177 LYS A CA 1
ATOM 1365 C C . LYS A 1 177 ? -23.413 24.154 24.141 1.00 90.50 177 LYS A C 1
ATOM 1367 O O . LYS A 1 177 ? -24.573 24.110 24.543 1.00 90.50 177 LYS A O 1
ATOM 1372 N N . GLU A 1 178 ? -23.081 24.633 22.946 1.00 91.25 178 GLU A N 1
ATOM 1373 C CA . GLU A 1 178 ? -23.995 25.143 21.927 1.00 91.25 178 GLU A CA 1
ATOM 1374 C C . GLU A 1 178 ? -24.415 24.063 20.906 1.00 91.25 178 GLU A C 1
ATOM 1376 O O . GLU A 1 178 ? -25.038 24.383 19.891 1.00 91.25 178 GLU A O 1
ATOM 1381 N N . ALA A 1 179 ? -24.112 22.785 21.172 1.00 90.12 179 ALA A N 1
ATOM 1382 C CA . ALA A 1 179 ? -24.394 21.633 20.308 1.00 90.12 179 ALA A CA 1
ATOM 1383 C C . ALA A 1 179 ? -23.693 21.669 18.932 1.00 90.12 179 ALA A C 1
ATOM 1385 O O . ALA A 1 179 ? -24.073 20.948 18.000 1.00 90.12 179 ALA A O 1
ATOM 1386 N N . LYS A 1 180 ? -22.635 22.473 18.780 1.00 93.06 180 LYS A N 1
ATOM 1387 C CA . LYS A 1 180 ? -21.798 22.463 17.579 1.00 93.06 180 LYS A CA 1
ATOM 1388 C C . LYS A 1 180 ? -20.940 21.203 17.578 1.00 93.06 180 LYS A C 1
ATOM 1390 O O . LYS A 1 180 ? -20.307 20.869 18.573 1.00 93.06 180 LYS A O 1
ATOM 1395 N N . ARG A 1 181 ? -20.878 20.515 16.438 1.00 96.00 181 ARG A N 1
ATOM 1396 C CA . ARG A 1 181 ? -20.051 19.312 16.263 1.00 96.00 181 ARG A CA 1
ATOM 1397 C C . ARG A 1 181 ? -18.566 19.684 16.228 1.00 96.00 181 ARG A C 1
ATOM 1399 O O . ARG A 1 181 ? -18.154 20.496 15.403 1.00 96.00 181 ARG A O 1
ATOM 1406 N N . LEU A 1 182 ? -17.790 19.073 17.117 1.00 96.94 182 LEU A N 1
ATOM 1407 C CA . LEU A 1 182 ? -16.349 19.281 17.291 1.00 96.94 182 LEU A CA 1
ATOM 1408 C C . LEU A 1 182 ? -15.534 18.133 16.687 1.00 96.94 182 LEU A C 1
ATOM 1410 O O . LEU A 1 182 ? -14.501 18.353 16.058 1.00 96.94 182 LEU A O 1
ATOM 1414 N N . ALA A 1 183 ? -16.020 16.905 16.850 1.00 98.00 183 ALA A N 1
ATOM 1415 C CA . ALA A 1 183 ? -15.443 15.711 16.252 1.00 98.00 183 ALA A CA 1
ATOM 1416 C C . ALA A 1 183 ? -16.528 14.650 16.036 1.00 98.00 183 ALA A C 1
ATOM 1418 O O . ALA A 1 183 ? -17.505 14.590 16.786 1.00 98.00 183 ALA A O 1
ATOM 1419 N N . GLN A 1 184 ? -16.346 13.797 15.035 1.00 98.19 184 GLN A N 1
ATOM 1420 C CA . GLN A 1 184 ? -17.163 12.604 14.825 1.00 98.19 184 GLN A CA 1
ATOM 1421 C C . GLN A 1 184 ? -16.453 11.387 15.419 1.00 98.19 184 GLN A C 1
ATOM 1423 O O . GLN A 1 184 ? -15.240 11.245 15.272 1.00 98.19 184 GLN A O 1
ATOM 1428 N N . LEU A 1 185 ? -17.223 10.504 16.046 1.00 98.06 185 LEU A N 1
ATOM 1429 C CA . LEU A 1 185 ? -16.796 9.192 16.511 1.00 98.06 185 LEU A CA 1
ATOM 1430 C C . LEU A 1 185 ? -17.488 8.117 15.659 1.00 98.06 185 LEU A C 1
ATOM 1432 O O . LEU A 1 185 ? -18.712 8.019 15.688 1.00 98.06 185 LEU A O 1
ATOM 1436 N N . ASP A 1 186 ? -16.710 7.333 14.912 1.00 97.81 186 ASP A N 1
ATOM 1437 C CA . ASP A 1 186 ? -17.170 6.160 14.151 1.00 97.81 186 ASP A CA 1
ATOM 1438 C C . ASP A 1 186 ? -16.541 4.897 14.760 1.00 97.81 186 ASP A C 1
ATOM 1440 O O . ASP A 1 186 ? -15.314 4.755 14.828 1.00 97.81 186 ASP A O 1
ATOM 1444 N N . LEU A 1 187 ? -17.402 4.013 15.259 1.00 97.69 187 LEU A N 1
ATOM 1445 C CA . LEU A 1 187 ? -17.065 2.766 15.928 1.00 97.69 187 LEU A CA 1
ATOM 1446 C C . LEU A 1 187 ? -17.477 1.589 15.054 1.00 97.69 187 LEU A C 1
ATOM 1448 O O . LEU A 1 187 ? -18.614 1.532 14.595 1.00 97.69 187 LEU A O 1
ATOM 1452 N N . ARG A 1 188 ? -16.605 0.590 14.920 1.00 98.12 188 ARG A N 1
ATOM 1453 C CA . ARG A 1 188 ? -16.979 -0.738 14.412 1.00 98.12 188 ARG A CA 1
ATOM 1454 C C . ARG A 1 188 ? -16.550 -1.809 15.386 1.00 98.12 188 ARG A C 1
ATOM 1456 O O . ARG A 1 188 ? -15.372 -1.887 15.727 1.00 98.12 188 ARG A O 1
ATOM 1463 N N . ILE A 1 189 ? -17.503 -2.624 15.821 1.00 98.31 189 ILE A N 1
ATOM 1464 C CA . ILE A 1 189 ? -17.279 -3.690 16.795 1.00 98.31 189 ILE A CA 1
ATOM 1465 C C . ILE A 1 189 ? -17.539 -5.030 16.119 1.00 98.31 189 ILE A C 1
ATOM 1467 O O . ILE A 1 189 ? -18.668 -5.338 15.736 1.00 98.31 189 ILE A O 1
ATOM 1471 N N . GLU A 1 190 ? -16.482 -5.824 15.981 1.00 98.19 190 GLU A N 1
ATOM 1472 C CA . GLU A 1 190 ? -16.526 -7.155 15.393 1.00 98.19 190 GLU A CA 1
ATOM 1473 C C . GLU A 1 190 ? -16.697 -8.215 16.477 1.00 98.19 190 GLU A C 1
ATOM 1475 O O . GLU A 1 190 ? -15.892 -8.319 17.408 1.00 98.19 190 GLU A O 1
ATOM 1480 N N . PHE A 1 191 ? -17.726 -9.036 16.304 1.00 98.19 191 PHE A N 1
ATOM 1481 C CA . PHE A 1 191 ? -18.032 -10.190 17.135 1.00 98.19 191 PHE A CA 1
ATOM 1482 C C . PHE A 1 191 ? -17.792 -11.471 16.350 1.00 98.19 191 PHE A C 1
ATOM 1484 O O . PHE A 1 191 ? -18.138 -11.543 15.172 1.00 98.19 191 PHE A O 1
ATOM 1491 N N . PHE A 1 192 ? -17.270 -12.501 17.015 1.00 96.62 192 PHE A N 1
ATOM 1492 C CA . PHE A 1 192 ? -16.969 -13.795 16.403 1.00 96.62 192 PHE A CA 1
ATOM 1493 C C . PHE A 1 192 ? -17.645 -14.923 17.180 1.00 96.62 192 PHE A C 1
ATOM 1495 O O . PHE A 1 192 ? -17.617 -14.949 18.410 1.00 96.62 192 PHE A O 1
ATOM 1502 N N . LYS A 1 193 ? -18.261 -15.872 16.474 1.00 95.38 193 LYS A N 1
ATOM 1503 C CA . LYS A 1 193 ? -18.926 -17.030 17.078 1.00 95.38 193 LYS A CA 1
ATOM 1504 C C . LYS A 1 193 ? -17.939 -17.847 17.915 1.00 95.38 193 LYS A C 1
ATOM 1506 O O . LYS A 1 193 ? -16.825 -18.118 17.484 1.00 95.38 193 LYS A O 1
ATOM 1511 N N . ASN A 1 194 ? -18.397 -18.287 19.083 1.00 94.69 194 ASN A N 1
ATOM 1512 C CA . ASN A 1 194 ? -17.662 -19.051 20.091 1.00 94.69 194 ASN A CA 1
ATOM 1513 C C . ASN A 1 194 ? -16.451 -18.321 20.702 1.00 94.69 194 ASN A C 1
ATOM 1515 O O . ASN A 1 194 ? -15.632 -18.960 21.361 1.00 94.69 194 ASN A O 1
ATOM 1519 N N . GLU A 1 195 ? -16.346 -17.003 20.525 1.00 96.44 195 GLU A N 1
ATOM 1520 C CA . GLU A 1 195 ? -15.291 -16.175 21.112 1.00 96.44 195 GLU A CA 1
ATOM 1521 C C . GLU A 1 195 ? -15.858 -15.214 22.163 1.00 96.44 195 GLU A C 1
ATOM 1523 O O . GLU A 1 195 ? -17.014 -14.788 22.087 1.00 96.44 195 GLU A O 1
ATOM 1528 N N . SER A 1 196 ? -15.027 -14.863 23.148 1.00 97.06 196 SER A N 1
ATOM 1529 C CA . SER A 1 196 ? -15.342 -13.879 24.196 1.00 97.06 196 SER A CA 1
ATOM 1530 C C . SER A 1 196 ? -14.524 -12.588 24.085 1.00 97.06 196 SER A C 1
ATOM 1532 O O . SER A 1 196 ? -14.505 -11.772 25.007 1.00 97.06 196 SER A O 1
ATOM 1534 N N . PHE A 1 197 ? -13.842 -12.388 22.957 1.00 97.38 197 PHE A N 1
ATOM 1535 C CA . PHE A 1 197 ? -13.230 -11.112 22.608 1.00 97.38 197 PHE A CA 1
ATOM 1536 C C . PHE A 1 197 ? -14.027 -10.410 21.509 1.00 97.38 197 PHE A C 1
ATOM 1538 O O . PHE A 1 197 ? -14.741 -11.048 20.733 1.00 97.38 197 PHE A O 1
ATOM 1545 N N . VAL A 1 198 ? -13.853 -9.097 21.424 1.00 97.94 198 VAL A N 1
ATOM 1546 C CA . VAL A 1 198 ? -14.350 -8.262 20.328 1.00 97.94 198 VAL A CA 1
ATOM 1547 C C . VAL A 1 198 ? -13.214 -7.415 19.781 1.00 97.94 198 VAL A C 1
ATOM 1549 O O . VAL A 1 198 ? -12.354 -6.965 20.546 1.00 97.94 198 VAL A O 1
ATOM 1552 N N . ARG A 1 199 ? -13.208 -7.182 18.468 1.00 98.06 199 ARG A N 1
ATOM 1553 C CA . ARG A 1 199 ? -12.307 -6.200 17.853 1.00 98.06 199 ARG A CA 1
ATOM 1554 C C . ARG A 1 199 ? -13.052 -4.882 17.700 1.00 98.06 199 ARG A C 1
ATOM 1556 O O . ARG A 1 199 ? -14.173 -4.878 17.213 1.00 98.06 199 ARG A O 1
ATOM 1563 N N . VAL A 1 200 ? -12.444 -3.781 18.116 1.00 97.94 200 VAL A N 1
ATOM 1564 C CA . VAL A 1 200 ? -13.021 -2.439 18.059 1.00 97.94 200 VAL A CA 1
ATOM 1565 C C . VAL A 1 200 ? -12.135 -1.561 17.189 1.00 97.94 200 VAL A C 1
ATOM 1567 O O . VAL A 1 200 ? -10.966 -1.345 17.505 1.00 97.94 200 VAL A O 1
ATOM 1570 N N . TYR A 1 201 ? -12.702 -1.023 16.117 1.00 98.38 201 TYR A N 1
ATOM 1571 C CA . TYR A 1 201 ? -12.109 0.078 15.370 1.00 98.38 201 TYR A CA 1
ATOM 1572 C C . TYR A 1 201 ? -12.714 1.383 15.875 1.00 98.38 201 TYR A C 1
ATOM 1574 O O . TYR A 1 201 ? -13.914 1.602 15.734 1.00 98.38 201 TYR A O 1
ATOM 1582 N N . HIS A 1 202 ? -11.883 2.224 16.487 1.00 97.94 202 HIS A N 1
ATOM 1583 C CA . HIS A 1 202 ? -12.266 3.530 17.014 1.00 97.94 202 HIS A CA 1
ATOM 1584 C C . HIS A 1 202 ? -11.690 4.635 16.129 1.00 97.94 202 HIS A C 1
ATOM 1586 O O . HIS A 1 202 ? -10.489 4.927 16.190 1.00 97.94 202 HIS A O 1
ATOM 1592 N N . THR A 1 203 ? -12.548 5.278 15.344 1.00 98.50 203 THR A N 1
ATOM 1593 C CA . THR A 1 203 ? -12.171 6.361 14.432 1.00 98.50 203 THR A CA 1
ATOM 1594 C C . THR A 1 203 ? -12.659 7.693 14.973 1.00 98.50 203 THR A C 1
ATOM 1596 O O . THR A 1 203 ? -13.855 7.875 15.188 1.00 98.50 203 THR A O 1
ATOM 1599 N N . ILE A 1 204 ? -11.741 8.641 15.156 1.00 97.94 204 ILE A N 1
ATOM 1600 C CA . ILE A 1 204 ? -12.092 10.042 15.403 1.00 97.94 204 ILE A CA 1
ATOM 1601 C C . ILE A 1 204 ? -11.859 10.848 14.127 1.00 97.94 204 ILE A C 1
ATOM 1603 O O . ILE A 1 204 ? -10.796 10.715 13.525 1.00 97.94 204 ILE A O 1
ATOM 1607 N N . VAL A 1 205 ? -12.832 11.665 13.718 1.00 98.19 205 VAL A N 1
ATOM 1608 C CA . VAL A 1 205 ? -12.688 12.654 12.637 1.00 98.19 205 VAL A CA 1
ATOM 1609 C C . VAL A 1 205 ? -12.772 14.042 13.250 1.00 98.19 205 VAL A C 1
ATOM 1611 O O . VAL A 1 205 ? -13.776 14.389 13.874 1.00 98.19 205 VAL A O 1
ATOM 1614 N N . TRP A 1 206 ? -11.729 14.841 13.070 1.00 97.19 206 TRP A N 1
ATOM 1615 C CA . TRP A 1 206 ? -11.677 16.205 13.572 1.00 97.19 206 TRP A CA 1
ATOM 1616 C C . TRP A 1 206 ? -12.563 17.123 12.726 1.00 97.19 206 TRP A C 1
ATOM 1618 O O . TRP A 1 206 ? -12.492 17.094 11.501 1.00 97.19 206 TRP A O 1
ATOM 1628 N N . MET A 1 207 ? -13.414 17.941 13.349 1.00 96.75 207 MET A N 1
ATOM 1629 C CA . MET A 1 207 ? -14.343 18.833 12.631 1.00 96.75 207 MET A CA 1
ATOM 1630 C C . MET A 1 207 ? -14.077 20.317 12.912 1.00 96.75 207 MET A C 1
ATOM 1632 O O . MET A 1 207 ? -14.840 21.178 12.476 1.00 96.75 207 MET A O 1
ATOM 1636 N N . ILE A 1 208 ? -13.002 20.630 13.642 1.00 95.12 208 ILE A N 1
ATOM 1637 C CA . ILE A 1 208 ? -12.606 22.005 13.951 1.00 95.12 208 ILE A CA 1
ATOM 1638 C C . ILE A 1 208 ? -11.595 22.486 12.911 1.00 95.12 208 ILE A C 1
ATOM 1640 O O . ILE A 1 208 ? -10.596 21.828 12.629 1.00 95.12 208 ILE A O 1
ATOM 1644 N N . ARG A 1 209 ? -11.873 23.664 12.350 1.00 92.56 209 ARG A N 1
ATOM 1645 C CA . ARG A 1 209 ? -11.066 24.286 11.299 1.00 92.56 209 ARG A CA 1
ATOM 1646 C C . ARG A 1 209 ? -9.805 24.973 11.811 1.00 92.56 209 ARG A C 1
ATOM 1648 O O . ARG A 1 209 ? -8.788 24.934 11.127 1.00 92.56 209 ARG A O 1
ATOM 1655 N N . ASP A 1 210 ? -9.872 25.587 12.986 1.00 93.06 210 ASP A N 1
ATOM 1656 C CA . ASP A 1 210 ? -8.746 26.301 13.589 1.00 93.06 210 ASP A CA 1
ATOM 1657 C C . ASP A 1 210 ? -7.647 25.314 14.037 1.00 93.06 210 ASP A C 1
ATOM 1659 O O . ASP A 1 210 ? -7.900 24.512 14.941 1.00 93.06 210 ASP A O 1
ATOM 1663 N N . PRO A 1 211 ? -6.439 25.343 13.435 1.00 92.06 211 PRO A N 1
ATOM 1664 C CA . PRO A 1 211 ? -5.352 24.430 13.787 1.00 92.06 211 PRO A CA 1
ATOM 1665 C C . PRO A 1 211 ? -4.737 24.705 15.171 1.00 92.06 211 PRO A C 1
ATOM 1667 O O . PRO A 1 211 ? -3.973 23.870 15.660 1.00 92.06 211 PRO A O 1
ATOM 1670 N N . ALA A 1 212 ? -5.051 25.843 15.803 1.00 93.19 212 ALA A N 1
ATOM 1671 C CA . ALA A 1 212 ? -4.631 26.141 17.171 1.00 93.19 212 ALA A CA 1
ATOM 1672 C C . ALA A 1 212 ? -5.455 25.377 18.221 1.00 93.19 212 ALA A C 1
ATOM 1674 O O . ALA A 1 212 ? -5.035 25.275 19.371 1.00 93.19 212 ALA A O 1
ATOM 1675 N N . ILE A 1 213 ? -6.624 24.845 17.841 1.00 94.88 213 ILE A N 1
ATOM 1676 C CA . ILE A 1 213 ? -7.470 24.052 18.731 1.00 94.88 213 ILE A CA 1
ATOM 1677 C C . ILE A 1 213 ? -7.153 22.580 18.514 1.00 94.88 213 ILE A C 1
ATOM 1679 O O . ILE A 1 213 ? -7.443 22.011 17.460 1.00 94.88 213 ILE A O 1
ATOM 1683 N N . GLY A 1 214 ? -6.580 21.966 19.539 1.00 95.50 214 GLY A N 1
ATOM 1684 C CA . GLY A 1 214 ? -6.213 20.561 19.555 1.00 95.50 214 GLY A CA 1
ATOM 1685 C C . GLY A 1 214 ? -6.909 19.785 20.666 1.00 95.50 214 GLY A C 1
ATOM 1686 O O . GLY A 1 214 ? -8.011 20.143 21.092 1.00 95.50 214 GLY A O 1
ATOM 1687 N N . ALA A 1 215 ? -6.277 18.714 21.146 1.00 96.75 215 ALA A N 1
ATOM 1688 C CA . ALA A 1 215 ? -6.815 17.894 22.232 1.00 96.75 215 ALA A CA 1
ATOM 1689 C C . ALA A 1 215 ? -5.826 17.765 23.390 1.00 96.75 215 ALA A C 1
ATOM 1691 O O . ALA A 1 215 ? -4.658 17.438 23.203 1.00 96.75 215 ALA A O 1
ATOM 1692 N N . ARG A 1 216 ? -6.335 17.948 24.605 1.00 97.31 216 ARG A N 1
ATOM 1693 C CA . ARG A 1 216 ? -5.668 17.574 25.851 1.00 97.31 216 ARG A CA 1
ATOM 1694 C C . ARG A 1 216 ? -5.818 16.082 26.132 1.00 97.31 216 ARG A C 1
ATOM 1696 O O . ARG A 1 216 ? -4.887 15.464 26.625 1.00 97.31 216 ARG A O 1
ATOM 1703 N N . GLU A 1 217 ? -6.981 15.507 25.839 1.00 97.12 217 GLU A N 1
ATOM 1704 C CA . GLU A 1 217 ? -7.265 14.095 26.101 1.00 97.12 217 GLU A CA 1
ATOM 1705 C C . GLU A 1 217 ? -8.176 13.526 25.017 1.00 97.12 217 GLU A C 1
ATOM 1707 O O . GLU A 1 217 ? -9.172 14.149 24.648 1.00 97.12 217 GLU A O 1
ATOM 1712 N N . ILE A 1 218 ? -7.859 12.315 24.562 1.00 97.81 218 ILE A N 1
ATOM 1713 C CA . ILE A 1 218 ? -8.772 11.438 23.829 1.00 97.81 218 ILE A CA 1
ATOM 1714 C C . ILE A 1 218 ? -8.682 10.076 24.509 1.00 97.81 218 ILE A C 1
ATOM 1716 O O . ILE A 1 218 ? -7.635 9.428 24.443 1.00 97.81 218 ILE A O 1
ATOM 1720 N N . SER A 1 219 ? -9.743 9.626 25.174 1.00 96.75 219 SER A N 1
ATOM 1721 C CA . SER A 1 219 ? -9.695 8.374 25.934 1.00 96.75 219 SER A CA 1
ATOM 1722 C C . SER A 1 219 ? -10.977 7.555 25.852 1.00 96.75 219 SER A C 1
ATOM 1724 O O . SER A 1 219 ? -12.075 8.075 25.644 1.00 96.75 219 SER A O 1
ATOM 1726 N N . LEU A 1 220 ? -10.802 6.244 26.015 1.00 95.62 220 LEU A N 1
ATOM 1727 C CA . LEU A 1 220 ? -11.850 5.253 26.220 1.00 95.62 220 LEU A CA 1
ATOM 1728 C C . LEU A 1 220 ? -11.667 4.663 27.620 1.00 95.62 220 LEU A C 1
ATOM 1730 O O . LEU A 1 220 ? -10.609 4.112 27.917 1.00 95.62 220 LEU A O 1
ATOM 1734 N N . ARG A 1 221 ? -12.690 4.747 28.471 1.00 93.88 221 ARG A N 1
ATOM 1735 C CA . ARG A 1 221 ? -12.687 4.222 29.839 1.00 93.88 221 ARG A CA 1
ATOM 1736 C C . ARG A 1 221 ? -13.868 3.281 30.054 1.00 93.88 221 ARG A C 1
ATOM 1738 O O . ARG A 1 221 ? -14.992 3.580 29.657 1.00 93.88 221 ARG A O 1
ATOM 1745 N N . LEU A 1 222 ? -13.606 2.150 30.697 1.00 93.94 222 LEU A N 1
ATOM 1746 C CA . LEU A 1 222 ? -14.589 1.121 31.028 1.00 93.94 222 LEU A CA 1
ATOM 1747 C C . LEU A 1 222 ? -14.500 0.801 32.519 1.00 93.94 222 LEU A C 1
ATOM 1749 O O . LEU A 1 222 ? -13.399 0.661 33.051 1.00 93.94 222 LEU A O 1
ATOM 1753 N N . ARG A 1 223 ? -15.638 0.639 33.194 1.00 93.06 223 ARG A N 1
ATOM 1754 C CA . ARG A 1 223 ? -15.696 0.193 34.591 1.00 93.06 223 ARG A CA 1
ATOM 1755 C C . ARG A 1 223 ? -16.070 -1.288 34.670 1.00 93.06 223 ARG A C 1
ATOM 1757 O O . ARG A 1 223 ? -17.251 -1.621 34.612 1.00 93.06 223 ARG A O 1
ATOM 1764 N N . PRO A 1 224 ? -15.097 -2.205 34.762 1.00 92.94 224 PRO A N 1
ATOM 1765 C CA . PRO A 1 224 ? -15.405 -3.622 34.849 1.00 92.94 224 PRO A CA 1
ATOM 1766 C C . PRO A 1 224 ? -15.877 -4.018 36.257 1.00 92.94 224 PRO A C 1
ATOM 1768 O O . PRO A 1 224 ? -15.280 -3.646 37.267 1.00 92.94 224 PRO A O 1
ATOM 1771 N N . ASN A 1 225 ? -16.927 -4.835 36.314 1.00 92.06 225 ASN A N 1
ATOM 1772 C CA . ASN A 1 225 ? -17.531 -5.357 37.538 1.00 92.06 225 ASN A CA 1
ATOM 1773 C C . ASN A 1 225 ? -16.733 -6.563 38.073 1.00 92.06 225 ASN A C 1
ATOM 1775 O O . ASN A 1 225 ? -17.127 -7.730 37.944 1.00 92.06 225 ASN A O 1
ATOM 1779 N N . LEU A 1 226 ? -15.554 -6.281 38.634 1.00 92.44 226 LEU A N 1
ATOM 1780 C CA . LEU A 1 226 ? -14.604 -7.279 39.135 1.00 92.44 226 LEU A CA 1
ATOM 1781 C C . LEU A 1 226 ? -14.409 -7.174 40.650 1.00 92.44 226 LEU A C 1
ATOM 1783 O O . LEU A 1 226 ? -14.421 -6.091 41.233 1.00 92.44 226 LEU A O 1
ATOM 1787 N N . LYS A 1 227 ? -14.153 -8.314 41.307 1.00 91.69 227 LYS A N 1
ATOM 1788 C CA . LYS A 1 227 ? -13.834 -8.324 42.742 1.00 91.69 227 LYS A CA 1
ATOM 1789 C C . LYS A 1 227 ? -12.437 -7.752 43.004 1.00 91.69 227 LYS A C 1
ATOM 1791 O O . LYS A 1 227 ? -11.445 -8.372 42.620 1.00 91.69 227 LYS A O 1
ATOM 1796 N N . SER A 1 228 ? -12.397 -6.631 43.726 1.00 92.12 228 SER A N 1
ATOM 1797 C CA . SER A 1 228 ? -11.192 -5.923 44.187 1.00 92.12 228 SER A CA 1
ATOM 1798 C C . SER A 1 228 ? -10.141 -6.832 44.848 1.00 92.12 228 SER A C 1
ATOM 1800 O O . SER A 1 228 ? -10.466 -7.810 45.535 1.00 92.12 228 SER A O 1
ATOM 1802 N N . GLY A 1 229 ? -8.866 -6.475 44.669 1.00 92.12 229 GLY A N 1
ATOM 1803 C CA . GLY A 1 229 ? -7.692 -7.173 45.192 1.00 92.12 229 GLY A CA 1
ATOM 1804 C C . GLY A 1 229 ? -7.227 -8.354 44.336 1.00 92.12 229 GLY A C 1
ATOM 1805 O O . GLY A 1 229 ? -6.644 -9.293 44.879 1.00 92.12 229 GLY A O 1
ATOM 1806 N N . GLY A 1 230 ? -7.551 -8.353 43.041 1.00 95.38 230 GLY A N 1
ATOM 1807 C CA . GLY A 1 230 ? -6.900 -9.226 42.063 1.00 95.38 230 GLY A CA 1
ATOM 1808 C C . GLY A 1 230 ? -5.634 -8.573 41.492 1.00 95.38 230 GLY A C 1
ATOM 1809 O O . GLY A 1 230 ? -5.021 -7.743 42.160 1.00 95.38 230 GLY A O 1
ATOM 1810 N N . GLU A 1 231 ? -5.246 -8.930 40.268 1.00 96.75 231 GLU A N 1
ATOM 1811 C CA . GLU A 1 231 ? -3.990 -8.490 39.636 1.00 96.75 231 GLU A CA 1
ATOM 1812 C C . GLU A 1 231 ? -4.243 -7.581 38.425 1.00 96.75 231 GLU A C 1
ATOM 1814 O O . GLU A 1 231 ? -5.110 -7.870 37.591 1.00 96.75 231 GLU A O 1
ATOM 1819 N N . LEU A 1 232 ? -3.453 -6.511 38.329 1.00 97.31 232 LEU A N 1
ATOM 1820 C CA . LEU A 1 232 ? -3.268 -5.689 37.140 1.00 97.31 232 LEU A CA 1
ATOM 1821 C C . LEU A 1 232 ? -1.939 -6.079 36.482 1.00 97.31 232 LEU A C 1
ATOM 1823 O O . LEU A 1 232 ? -0.908 -6.122 37.146 1.00 97.31 232 LEU A O 1
ATOM 1827 N N . SER A 1 233 ? -1.960 -6.354 35.182 1.00 96.38 233 SER A N 1
ATOM 1828 C CA . SER A 1 233 ? -0.778 -6.650 34.372 1.00 96.38 233 SER A CA 1
ATOM 1829 C C . SER A 1 233 ? -0.722 -5.729 33.158 1.00 96.38 233 SER A C 1
ATOM 1831 O O . SER A 1 233 ? -1.743 -5.545 32.495 1.00 96.38 233 SER A O 1
ATOM 1833 N N . VAL A 1 234 ? 0.456 -5.211 32.815 1.00 96.75 234 VAL A N 1
ATOM 1834 C CA . VAL A 1 234 ? 0.664 -4.383 31.614 1.00 96.75 234 VAL A CA 1
ATOM 1835 C C . VAL A 1 234 ? 1.880 -4.863 30.849 1.00 96.75 234 VAL A C 1
ATOM 1837 O O . VAL A 1 234 ? 2.958 -5.011 31.421 1.00 96.75 234 VAL A O 1
ATOM 1840 N N . GLY A 1 235 ? 1.705 -5.090 29.551 1.00 95.19 235 GLY A N 1
ATOM 1841 C CA . GLY A 1 235 ? 2.774 -5.531 28.671 1.00 95.19 235 GLY A CA 1
ATOM 1842 C C . GLY A 1 235 ? 3.833 -4.453 28.480 1.00 95.19 235 GLY A C 1
ATOM 1843 O O . GLY A 1 235 ? 3.552 -3.398 27.907 1.00 95.19 235 GLY A O 1
ATOM 1844 N N . ILE A 1 236 ? 5.059 -4.758 28.888 1.00 94.00 236 ILE A N 1
ATOM 1845 C CA . ILE A 1 236 ? 6.237 -3.897 28.731 1.00 94.00 236 ILE A CA 1
ATOM 1846 C C . ILE A 1 236 ? 7.314 -4.636 27.931 1.00 94.00 236 ILE A C 1
ATOM 1848 O O . ILE A 1 236 ? 7.255 -5.859 27.779 1.00 94.00 236 ILE A O 1
ATOM 1852 N N . GLU A 1 237 ? 8.267 -3.897 27.370 1.00 90.00 237 GLU A N 1
ATOM 1853 C CA . GLU A 1 237 ? 9.415 -4.443 26.634 1.00 90.00 237 GLU A CA 1
ATOM 1854 C C . GLU A 1 237 ? 10.065 -5.653 27.339 1.00 90.00 237 GLU A C 1
ATOM 1856 O O . GLU A 1 237 ? 10.180 -5.701 28.561 1.00 90.00 237 GLU A O 1
ATOM 1861 N N . GLY A 1 238 ? 10.462 -6.646 26.539 1.00 84.75 238 GLY A N 1
ATOM 1862 C CA . GLY A 1 238 ? 11.096 -7.897 26.961 1.00 84.75 238 GLY A CA 1
ATOM 1863 C C . GLY A 1 238 ? 11.011 -8.954 25.851 1.00 84.75 238 GLY A C 1
ATOM 1864 O O . GLY A 1 238 ? 10.244 -8.768 24.900 1.00 84.75 238 GLY A O 1
ATOM 1865 N N . ASP A 1 239 ? 11.763 -10.048 25.975 1.00 78.75 239 ASP A N 1
ATOM 1866 C CA . ASP A 1 239 ? 11.930 -11.080 24.939 1.00 78.75 239 ASP A CA 1
ATOM 1867 C C . ASP A 1 239 ? 10.651 -11.868 24.605 1.00 78.75 239 ASP A C 1
ATOM 1869 O O . ASP A 1 239 ? 10.489 -12.357 23.485 1.00 78.75 239 ASP A 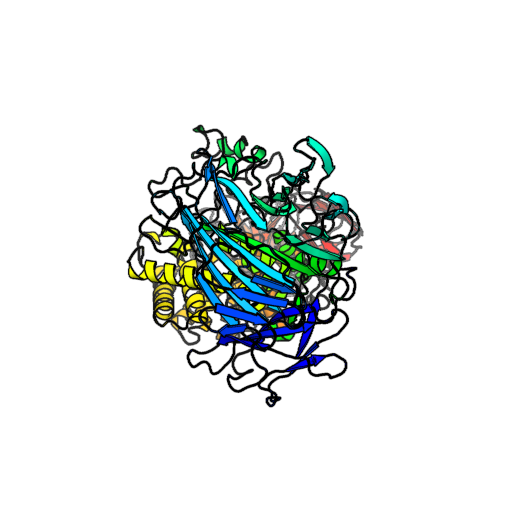O 1
ATOM 1873 N N . LYS A 1 240 ? 9.732 -12.020 25.562 1.00 80.75 240 LYS A N 1
ATOM 1874 C CA . LYS A 1 240 ? 8.517 -12.829 25.416 1.00 80.75 240 LYS A CA 1
ATOM 1875 C C . LYS A 1 240 ? 7.272 -11.961 25.369 1.00 80.75 240 LYS A C 1
ATOM 1877 O O . LYS A 1 240 ? 7.173 -10.932 26.028 1.00 80.75 240 LYS A O 1
ATOM 1882 N N . MET A 1 241 ? 6.253 -12.391 24.630 1.00 75.12 241 MET A N 1
ATOM 1883 C CA . MET A 1 241 ? 5.007 -11.620 24.493 1.00 75.12 241 MET A CA 1
ATOM 1884 C C . MET A 1 241 ? 4.289 -11.367 25.838 1.00 75.12 241 MET A C 1
ATOM 1886 O O . MET A 1 241 ? 3.555 -10.388 25.965 1.00 75.12 241 MET A O 1
ATOM 1890 N N . ASP A 1 242 ? 4.509 -12.229 26.833 1.00 80.25 242 ASP A N 1
ATOM 1891 C CA . ASP A 1 242 ? 3.911 -12.197 28.171 1.00 80.25 242 ASP A CA 1
ATOM 1892 C C . ASP A 1 242 ? 4.760 -11.485 29.242 1.00 80.25 242 ASP A C 1
ATOM 1894 O O . ASP A 1 242 ? 4.334 -11.419 30.406 1.00 80.25 242 ASP A O 1
ATOM 1898 N N . ASP A 1 243 ? 5.917 -10.913 28.881 1.00 87.69 243 ASP A N 1
ATOM 1899 C CA . ASP A 1 243 ? 6.630 -10.043 29.820 1.00 87.69 243 ASP A CA 1
ATOM 1900 C C . ASP A 1 243 ? 5.776 -8.814 30.120 1.00 87.69 243 ASP A C 1
ATOM 1902 O O . ASP A 1 243 ? 5.252 -8.137 29.227 1.00 87.69 243 ASP A O 1
ATOM 1906 N N . ALA A 1 244 ? 5.612 -8.557 31.411 1.00 94.31 244 ALA A N 1
ATOM 1907 C CA . ALA A 1 244 ? 4.666 -7.582 31.903 1.00 94.31 244 ALA A CA 1
ATOM 1908 C C . ALA A 1 244 ? 5.076 -7.071 33.276 1.00 94.31 244 ALA A C 1
ATOM 1910 O O . ALA A 1 244 ? 5.602 -7.819 34.107 1.00 94.31 244 ALA A O 1
ATOM 1911 N N . TRP A 1 245 ? 4.741 -5.813 33.524 1.00 96.12 245 TRP A N 1
ATOM 1912 C CA . TRP A 1 245 ? 4.640 -5.272 34.867 1.00 96.12 245 TRP A CA 1
ATOM 1913 C C . TRP A 1 245 ? 3.383 -5.825 35.546 1.00 96.12 245 TRP A C 1
ATOM 1915 O O . TRP A 1 245 ? 2.372 -6.032 34.867 1.00 96.12 245 TRP A O 1
ATOM 1925 N N . ARG A 1 246 ? 3.437 -6.082 36.860 1.00 95.88 246 ARG A N 1
ATOM 1926 C CA . ARG A 1 246 ? 2.326 -6.656 37.636 1.00 95.88 246 ARG A CA 1
ATOM 1927 C C . ARG A 1 246 ? 2.240 -6.037 39.031 1.00 95.88 246 ARG A C 1
ATOM 1929 O O . ARG A 1 246 ? 3.267 -5.912 39.692 1.00 95.88 246 ARG A O 1
ATOM 1936 N N . ASP A 1 247 ? 1.029 -5.737 39.490 1.00 96.19 247 ASP A N 1
ATOM 1937 C CA . ASP A 1 247 ? 0.737 -5.356 40.882 1.00 96.19 247 ASP A CA 1
ATOM 1938 C C . ASP A 1 247 ? -0.709 -5.738 41.242 1.00 96.19 247 ASP A C 1
ATOM 1940 O O . ASP A 1 247 ? -1.553 -5.996 40.376 1.00 96.19 247 ASP A O 1
ATOM 1944 N N . ALA A 1 248 ? -1.008 -5.783 42.536 1.00 95.62 248 ALA A N 1
ATOM 1945 C CA . ALA A 1 248 ? -2.375 -5.897 43.013 1.00 95.62 248 ALA A CA 1
ATOM 1946 C C . ALA A 1 248 ? -3.132 -4.573 42.807 1.00 95.62 248 ALA A C 1
ATOM 1948 O O . ALA A 1 248 ? -2.552 -3.491 42.890 1.00 95.62 248 ALA A O 1
ATOM 1949 N N . TRP A 1 249 ? -4.448 -4.649 42.592 1.00 95.88 249 TRP A N 1
ATOM 1950 C CA . TRP A 1 249 ? -5.299 -3.461 42.453 1.00 95.88 249 TRP A CA 1
ATOM 1951 C C . TRP A 1 249 ? -6.489 -3.468 43.414 1.00 95.88 249 TRP A C 1
ATOM 1953 O O . TRP A 1 249 ? -7.022 -4.518 43.777 1.00 95.88 249 TRP A O 1
ATOM 1963 N N . THR A 1 250 ? -6.945 -2.278 43.788 1.00 94.69 250 THR A N 1
ATOM 1964 C CA . THR A 1 250 ? -8.182 -2.020 44.529 1.00 94.69 250 THR A CA 1
ATOM 1965 C C . THR A 1 250 ? -9.034 -0.986 43.792 1.00 94.69 250 THR A C 1
ATOM 1967 O O . THR A 1 250 ? -8.592 -0.359 42.832 1.00 94.69 250 THR A O 1
ATOM 1970 N N . THR A 1 251 ? -10.268 -0.770 44.246 1.00 91.19 251 THR A N 1
ATOM 1971 C CA . THR A 1 251 ? -11.166 0.256 43.687 1.00 91.19 251 THR A CA 1
ATOM 1972 C C . THR A 1 251 ? -10.662 1.688 43.854 1.00 91.19 251 THR A C 1
ATOM 1974 O O . THR A 1 251 ? -11.229 2.574 43.235 1.00 91.19 251 THR A O 1
ATOM 1977 N N . GLU A 1 252 ? -9.635 1.914 44.673 1.00 94.44 252 GLU A N 1
ATOM 1978 C CA . GLU A 1 252 ? -9.003 3.223 44.903 1.00 94.44 252 GLU A CA 1
ATOM 1979 C C . GLU A 1 252 ? -7.640 3.335 44.202 1.00 94.44 252 GLU A C 1
ATOM 1981 O O . GLU A 1 252 ? -6.993 4.374 44.269 1.00 94.44 252 GLU A O 1
ATOM 1986 N N . SER A 1 253 ? -7.172 2.266 43.546 1.00 95.31 253 SER A N 1
ATOM 1987 C CA . SER A 1 253 ? -5.873 2.265 42.877 1.00 95.31 253 SER A CA 1
ATOM 1988 C C . SER A 1 253 ? -5.811 3.268 41.732 1.00 95.31 253 SER A C 1
ATOM 1990 O O . SER A 1 253 ? -6.753 3.387 40.943 1.00 95.31 253 SER A O 1
ATOM 1992 N N . ARG A 1 254 ? -4.649 3.920 41.616 1.00 96.88 254 ARG A N 1
ATOM 1993 C CA . ARG A 1 254 ? -4.318 4.850 40.538 1.00 96.88 254 ARG A CA 1
ATOM 1994 C C . ARG A 1 254 ? -3.002 4.457 39.890 1.00 96.88 254 ARG A C 1
ATOM 1996 O O . ARG A 1 254 ? -1.939 4.627 40.482 1.00 96.88 254 ARG A O 1
ATOM 2003 N N . PHE A 1 255 ? -3.089 3.939 38.672 1.00 97.31 255 PHE A N 1
ATOM 2004 C CA . PHE A 1 255 ? -1.939 3.588 37.847 1.00 97.31 255 PHE A CA 1
ATOM 2005 C C . PHE A 1 255 ? -2.042 4.249 36.475 1.00 97.31 255 PHE A C 1
ATOM 2007 O O . PHE A 1 255 ? -3.123 4.293 35.888 1.00 97.31 255 PHE A O 1
ATOM 2014 N N . CYS A 1 2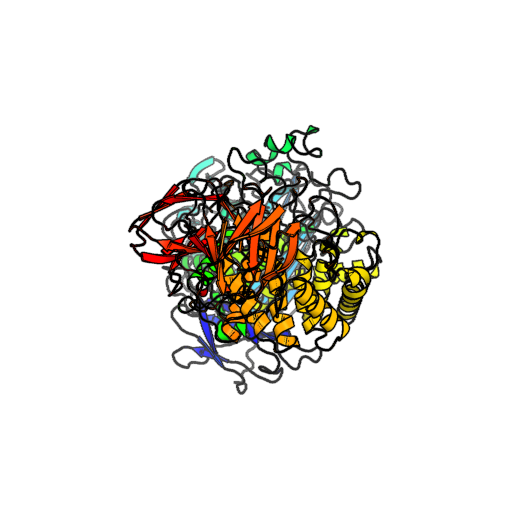56 ? -0.915 4.707 35.937 1.00 97.44 256 CYS A N 1
ATOM 2015 C CA . CYS A 1 256 ? -0.810 5.190 34.564 1.00 97.44 256 CYS A CA 1
ATOM 2016 C C . CYS A 1 256 ? 0.494 4.705 33.926 1.00 97.44 256 CYS A C 1
ATOM 2018 O O . CYS A 1 256 ? 1.564 4.813 34.516 1.00 97.44 256 CYS A O 1
ATOM 2020 N N . PHE A 1 257 ? 0.395 4.175 32.712 1.00 97.94 257 PHE A N 1
ATOM 2021 C CA . PHE A 1 257 ? 1.508 3.684 31.909 1.00 97.94 257 PHE A CA 1
ATOM 2022 C C . PHE A 1 257 ? 1.617 4.576 30.682 1.00 97.94 257 PHE A C 1
ATOM 2024 O O . PHE A 1 257 ? 0.955 4.318 29.677 1.00 97.94 257 PHE A O 1
ATOM 2031 N N . LEU A 1 258 ? 2.394 5.650 30.790 1.00 97.88 258 LEU A N 1
ATOM 2032 C CA . LEU A 1 258 ? 2.487 6.706 29.790 1.00 97.88 258 LEU A CA 1
ATOM 2033 C C . LEU A 1 258 ? 3.652 6.445 28.835 1.00 97.88 258 LEU A C 1
ATOM 2035 O O . LEU A 1 258 ? 4.808 6.624 29.205 1.00 97.88 258 LEU A O 1
ATOM 2039 N N . GLN A 1 259 ? 3.342 6.086 27.593 1.00 97.81 259 GLN A N 1
ATOM 2040 C CA . GLN A 1 259 ? 4.289 6.134 26.485 1.00 97.81 259 GLN A CA 1
ATOM 2041 C C . GLN A 1 259 ? 4.309 7.560 25.922 1.00 97.81 259 GLN A C 1
ATOM 2043 O O . GLN A 1 259 ? 3.411 7.930 25.161 1.00 97.81 259 GLN A O 1
ATOM 2048 N N . SER A 1 260 ? 5.291 8.368 26.314 1.00 95.62 260 SER A N 1
ATOM 2049 C CA . SER A 1 260 ? 5.393 9.786 25.931 1.00 95.62 260 SER A CA 1
ATOM 2050 C C . SER A 1 260 ? 6.198 10.013 24.648 1.00 95.62 260 SER A C 1
ATOM 2052 O O . SER A 1 260 ? 5.880 10.927 23.891 1.00 95.62 260 SER A O 1
ATOM 2054 N N . ASP A 1 261 ? 7.178 9.152 24.368 1.00 93.12 261 ASP A N 1
ATOM 2055 C CA . ASP A 1 261 ? 7.969 9.130 23.128 1.00 93.12 261 ASP A CA 1
ATOM 2056 C C . ASP A 1 261 ? 8.153 7.684 22.642 1.00 93.12 261 ASP A C 1
ATOM 2058 O O . ASP A 1 261 ? 7.717 6.750 23.307 1.00 93.12 261 ASP A O 1
ATOM 2062 N N . VAL A 1 262 ? 8.813 7.468 21.507 1.00 91.50 262 VAL A N 1
ATOM 2063 C CA . VAL A 1 262 ? 9.057 6.154 20.895 1.00 91.50 262 VAL A CA 1
ATOM 2064 C C . VAL A 1 262 ? 9.747 5.156 21.839 1.00 91.50 262 VAL A C 1
ATOM 2066 O O . VAL A 1 262 ? 9.423 3.972 21.808 1.00 91.50 262 VAL A O 1
ATOM 2069 N N . ASP A 1 263 ? 10.639 5.648 22.706 1.00 93.44 263 ASP A N 1
ATOM 2070 C CA . ASP A 1 263 ? 11.478 4.872 23.633 1.00 93.44 263 ASP A CA 1
ATOM 2071 C C . ASP A 1 263 ? 11.339 5.327 25.097 1.00 93.44 263 ASP A C 1
ATOM 2073 O O . ASP A 1 263 ? 12.197 5.028 25.927 1.00 93.44 263 ASP A O 1
ATOM 2077 N N . CYS A 1 264 ? 10.269 6.056 25.426 1.00 95.25 264 CYS A N 1
ATOM 2078 C CA . CYS A 1 264 ? 10.030 6.570 26.772 1.00 95.25 264 CYS A CA 1
ATOM 2079 C C . CYS A 1 264 ? 8.667 6.112 27.306 1.00 95.25 264 CYS A C 1
ATOM 2081 O O . CYS A 1 264 ? 7.623 6.596 26.858 1.00 95.25 264 CYS A O 1
ATOM 2083 N N . LEU A 1 265 ? 8.691 5.181 28.265 1.00 97.56 265 LEU A N 1
ATOM 2084 C CA . LEU A 1 265 ? 7.530 4.702 29.011 1.00 97.56 265 LEU A CA 1
ATOM 2085 C C . LEU A 1 265 ? 7.711 4.984 30.512 1.00 97.56 265 LEU A C 1
ATOM 2087 O O . LEU A 1 265 ? 8.559 4.375 31.164 1.00 97.56 265 LEU A O 1
ATOM 2091 N N . SER A 1 266 ? 6.856 5.842 31.068 1.00 97.38 266 SER A N 1
ATOM 2092 C CA . SER A 1 266 ? 6.779 6.137 32.505 1.00 97.38 266 SER A CA 1
ATOM 2093 C C . SER A 1 266 ? 5.646 5.356 33.169 1.00 97.38 266 SER A C 1
ATOM 2095 O O . SER A 1 266 ? 4.524 5.306 32.659 1.00 97.38 266 SER A O 1
ATOM 2097 N N . LEU A 1 267 ? 5.924 4.760 34.330 1.00 97.06 267 LEU A N 1
ATOM 2098 C CA . LEU A 1 267 ? 4.955 4.032 35.148 1.00 97.06 267 LEU A CA 1
ATOM 2099 C C . LEU A 1 267 ? 4.663 4.842 36.406 1.00 97.06 267 LEU A C 1
ATOM 2101 O O . LEU A 1 267 ? 5.507 4.959 37.299 1.00 97.06 267 LEU A O 1
ATOM 2105 N N . LEU A 1 268 ? 3.455 5.383 36.487 1.00 96.56 268 LEU A N 1
ATOM 2106 C CA . LEU A 1 268 ? 3.008 6.222 37.583 1.00 96.56 268 LEU A CA 1
ATOM 2107 C C . LEU A 1 268 ? 2.065 5.445 38.500 1.00 96.56 268 LEU A C 1
ATOM 2109 O O . LEU A 1 268 ? 1.135 4.788 38.025 1.00 96.56 268 LEU A O 1
ATOM 2113 N N . LYS A 1 269 ? 2.283 5.570 39.809 1.00 95.81 269 LYS A N 1
ATOM 2114 C CA . LYS A 1 269 ? 1.391 5.101 40.873 1.00 95.81 269 LYS A CA 1
ATOM 2115 C C . LYS A 1 269 ? 1.050 6.290 41.760 1.00 95.81 269 LYS A C 1
ATOM 2117 O O . LYS A 1 269 ? 1.958 6.968 42.229 1.00 95.81 269 LYS A O 1
ATOM 2122 N N . ASP A 1 270 ? -0.239 6.563 41.940 1.00 93.31 270 ASP A N 1
ATOM 2123 C CA . ASP A 1 270 ? -0.724 7.729 42.697 1.00 93.31 270 ASP A CA 1
ATOM 2124 C C . ASP A 1 270 ? -0.069 9.049 42.229 1.00 93.31 270 ASP A C 1
ATOM 2126 O O . ASP A 1 270 ? 0.383 9.870 43.025 1.00 93.31 270 ASP A O 1
ATOM 2130 N N . ASP A 1 271 ? 0.026 9.208 40.902 1.00 88.94 271 ASP A N 1
ATOM 2131 C CA . ASP A 1 271 ? 0.661 10.331 40.191 1.00 88.94 271 ASP A CA 1
ATOM 2132 C C . ASP A 1 271 ? 2.170 10.528 40.458 1.00 88.94 271 ASP A C 1
ATOM 2134 O O . ASP A 1 271 ? 2.761 11.504 39.998 1.00 88.94 271 ASP A O 1
ATOM 2138 N N . GLN A 1 272 ? 2.828 9.578 41.127 1.00 93.69 272 GLN A N 1
ATOM 2139 C CA . GLN A 1 272 ? 4.283 9.543 41.273 1.00 93.69 272 GLN A CA 1
ATOM 2140 C C . GLN A 1 272 ? 4.894 8.532 40.310 1.00 93.69 272 GLN A C 1
ATOM 2142 O O . GLN A 1 272 ? 4.458 7.382 40.241 1.00 93.69 272 GLN A O 1
ATOM 2147 N N . GLU A 1 273 ? 5.926 8.940 39.572 1.00 95.19 273 GLU A N 1
ATOM 2148 C CA . GLU A 1 273 ? 6.686 8.010 38.741 1.00 95.19 273 GLU A CA 1
ATOM 2149 C C . GLU A 1 273 ? 7.440 7.016 39.633 1.00 95.19 273 GLU A C 1
ATOM 2151 O O . GLU A 1 273 ? 8.235 7.392 40.492 1.00 95.19 273 GLU A O 1
ATOM 2156 N N . THR A 1 274 ? 7.158 5.732 39.436 1.00 95.44 274 THR A N 1
ATOM 2157 C CA . THR A 1 274 ? 7.728 4.627 40.219 1.00 95.44 274 THR A CA 1
ATOM 2158 C C . THR A 1 274 ? 8.744 3.814 39.431 1.00 95.44 274 THR A C 1
ATOM 2160 O O . THR A 1 274 ? 9.620 3.186 40.024 1.00 95.44 274 THR A O 1
ATOM 2163 N N . GLN A 1 275 ? 8.633 3.809 38.101 1.00 94.31 275 GLN A N 1
ATOM 2164 C CA . GLN A 1 275 ? 9.498 3.041 37.216 1.00 94.31 275 GLN A CA 1
ATOM 2165 C C . GLN A 1 275 ? 9.508 3.643 35.804 1.00 94.31 275 GLN A C 1
ATOM 2167 O O . GLN A 1 275 ? 8.537 4.264 35.374 1.00 94.31 275 GLN A O 1
ATOM 2172 N N . GLN A 1 276 ? 10.596 3.392 35.074 1.00 94.12 276 GLN A N 1
ATOM 2173 C CA . GLN A 1 276 ? 10.719 3.655 33.642 1.00 94.12 276 GLN A CA 1
ATOM 2174 C C . GLN A 1 276 ? 10.982 2.360 32.868 1.00 94.12 276 GLN A C 1
ATOM 2176 O O . GLN A 1 276 ? 11.587 1.412 33.376 1.00 94.12 276 GLN A O 1
ATOM 2181 N N . ALA A 1 277 ? 10.529 2.340 31.623 1.00 94.94 277 ALA A N 1
ATOM 2182 C CA . ALA A 1 277 ? 10.808 1.334 30.607 1.00 94.94 277 ALA A CA 1
ATOM 2183 C C . ALA A 1 277 ? 10.881 2.040 29.240 1.00 94.94 277 ALA A C 1
ATOM 2185 O O . ALA A 1 277 ? 10.656 3.248 29.166 1.00 94.94 277 ALA A O 1
ATOM 2186 N N . ARG A 1 278 ? 11.180 1.326 28.145 1.00 94.94 278 ARG A N 1
ATOM 2187 C CA . ARG A 1 278 ? 11.239 1.982 26.825 1.00 94.94 278 ARG A CA 1
ATOM 2188 C C . ARG A 1 278 ? 9.920 1.919 26.074 1.00 94.94 278 ARG A C 1
ATOM 2190 O O . ARG A 1 278 ? 9.474 2.933 25.553 1.00 94.94 278 ARG A O 1
ATOM 2197 N N . ARG A 1 279 ? 9.289 0.741 25.990 1.00 95.56 279 ARG A N 1
ATOM 2198 C CA . ARG A 1 279 ? 8.134 0.516 25.099 1.00 95.56 279 ARG A CA 1
ATOM 2199 C C . ARG A 1 279 ? 7.010 -0.293 25.745 1.00 95.56 279 ARG A C 1
ATOM 2201 O O . ARG A 1 279 ? 7.245 -1.352 26.330 1.00 95.56 279 ARG A O 1
ATOM 2208 N N . LEU A 1 280 ? 5.772 0.160 25.553 1.00 95.44 280 LEU A N 1
ATOM 2209 C CA . LEU A 1 280 ? 4.556 -0.626 25.760 1.00 95.44 280 LEU A CA 1
ATOM 2210 C C . LEU A 1 280 ? 4.467 -1.734 24.709 1.00 95.44 280 LEU A C 1
ATOM 2212 O O . LEU A 1 280 ? 4.543 -1.470 23.510 1.00 95.44 280 LEU A O 1
ATOM 2216 N N . LYS A 1 281 ? 4.152 -2.962 25.130 1.00 93.38 281 LYS A N 1
ATOM 2217 C CA . LYS A 1 281 ? 3.751 -4.039 24.200 1.00 93.38 281 LYS A CA 1
ATOM 2218 C C . LYS A 1 281 ? 2.333 -3.861 23.654 1.00 93.38 281 LYS A C 1
ATOM 2220 O O . LYS A 1 281 ? 1.902 -4.634 22.801 1.00 93.38 281 LYS A O 1
ATOM 2225 N N . GLY A 1 282 ? 1.606 -2.859 24.143 1.00 95.06 282 GLY A N 1
ATOM 2226 C CA . GLY A 1 282 ? 0.267 -2.527 23.673 1.00 95.06 282 GLY A CA 1
ATOM 2227 C C . GLY A 1 282 ? -0.827 -3.396 24.274 1.00 95.06 282 GLY A C 1
ATOM 2228 O O . GLY A 1 282 ? -1.819 -3.644 23.606 1.00 95.06 282 GLY A O 1
ATOM 2229 N N . TRP A 1 283 ? -0.683 -3.865 25.514 1.00 96.00 283 TRP A N 1
ATOM 2230 C CA . TRP A 1 283 ? -1.790 -4.505 26.221 1.00 96.00 283 TRP A CA 1
ATOM 2231 C C . TRP A 1 283 ? -1.790 -4.238 27.718 1.00 96.00 283 TRP A C 1
ATOM 2233 O O . TRP A 1 283 ? -0.743 -4.046 28.334 1.00 96.00 283 TRP A O 1
ATOM 2243 N N . LEU A 1 284 ? -2.987 -4.298 28.289 1.00 96.31 284 LEU A N 1
ATOM 2244 C CA . LEU A 1 284 ? -3.258 -4.262 29.713 1.00 96.31 284 LEU A CA 1
ATOM 2245 C C . LEU A 1 284 ? -4.300 -5.335 30.059 1.00 96.31 284 LEU A C 1
ATOM 2247 O O . LEU A 1 284 ? -5.205 -5.633 29.279 1.00 96.31 284 LEU A O 1
ATOM 2251 N N . ARG A 1 285 ? -4.196 -5.920 31.250 1.00 95.75 285 ARG A N 1
ATOM 2252 C CA . ARG A 1 285 ? -5.116 -6.934 31.764 1.00 95.75 285 ARG A CA 1
ATOM 2253 C C . ARG A 1 285 ? -5.425 -6.671 33.226 1.00 95.75 285 ARG A C 1
ATOM 2255 O O . ARG A 1 285 ? -4.511 -6.580 34.035 1.00 95.75 285 ARG A O 1
ATOM 2262 N N . MET A 1 286 ? -6.706 -6.661 33.575 1.00 96.56 286 MET A N 1
ATOM 2263 C CA . MET A 1 286 ? -7.166 -6.609 34.958 1.00 96.56 286 MET A CA 1
ATOM 2264 C C . MET A 1 286 ? -7.961 -7.868 35.304 1.00 96.56 286 MET A C 1
ATOM 2266 O O . MET A 1 286 ? -8.855 -8.278 34.562 1.00 96.56 286 MET A O 1
ATOM 2270 N N . THR A 1 287 ? -7.626 -8.494 36.429 1.00 96.50 287 THR A N 1
ATOM 2271 C CA . THR A 1 287 ? -8.274 -9.709 36.944 1.00 96.50 287 THR A CA 1
ATOM 2272 C C . THR A 1 287 ? -8.874 -9.446 38.316 1.00 96.50 287 THR A C 1
ATOM 2274 O O . THR A 1 287 ? -8.243 -8.811 39.152 1.00 96.50 287 THR A O 1
ATOM 2277 N N . GLY A 1 288 ? -10.084 -9.930 38.576 1.00 95.56 288 GLY A N 1
ATOM 2278 C CA . GLY A 1 288 ? -10.674 -9.947 39.911 1.00 95.56 288 GLY A CA 1
ATOM 2279 C C . GLY A 1 288 ? -10.235 -11.170 40.718 1.00 95.56 288 GLY A C 1
ATOM 2280 O O . GLY A 1 288 ? -9.808 -12.183 40.160 1.00 95.56 288 GLY A O 1
ATOM 2281 N N . LYS A 1 289 ? -10.409 -11.126 42.046 1.00 93.12 289 LYS A N 1
ATOM 2282 C CA . LYS A 1 289 ? -10.141 -12.280 42.938 1.00 93.12 289 LYS A CA 1
ATOM 2283 C C . LYS A 1 289 ? -10.937 -13.542 42.589 1.00 93.12 289 LYS A C 1
ATOM 2285 O O . LYS A 1 289 ? -10.545 -14.646 42.954 1.00 93.12 289 LYS A O 1
ATOM 2290 N N . ASP A 1 290 ? -12.072 -13.387 41.916 1.00 90.62 290 ASP A N 1
ATOM 2291 C CA . ASP A 1 290 ? -12.919 -14.480 41.435 1.00 90.62 290 ASP A CA 1
ATOM 2292 C C . ASP A 1 290 ? -12.430 -15.104 40.114 1.00 90.62 290 ASP A C 1
ATOM 2294 O O . ASP A 1 290 ? -12.995 -16.098 39.663 1.00 90.62 290 ASP A O 1
ATOM 2298 N N . GLY A 1 291 ? -11.357 -14.577 39.516 1.00 90.94 291 GLY A N 1
ATOM 2299 C CA . GLY A 1 291 ? -10.772 -15.078 38.273 1.00 90.94 291 GLY A CA 1
ATOM 2300 C C . GLY A 1 291 ? -11.439 -14.559 36.998 1.00 90.94 291 GLY A C 1
ATOM 2301 O O . GLY A 1 291 ? -11.008 -14.951 35.915 1.00 90.94 291 GLY A O 1
ATOM 2302 N N . ARG A 1 292 ? -12.449 -13.685 37.108 1.00 94.88 292 ARG A N 1
ATOM 2303 C CA . ARG A 1 292 ? -12.987 -12.924 35.970 1.00 94.88 292 ARG A CA 1
ATOM 2304 C C . ARG A 1 292 ? -12.047 -11.772 35.625 1.00 94.88 292 ARG A C 1
ATOM 2306 O O . ARG A 1 292 ? -11.306 -11.304 36.490 1.00 94.88 292 ARG A O 1
ATOM 2313 N N . GLY A 1 293 ? -12.073 -11.283 34.394 1.00 95.25 293 GLY A N 1
ATOM 2314 C CA . GLY A 1 293 ? -11.237 -10.155 34.016 1.00 95.25 293 GLY A CA 1
ATOM 2315 C C . GLY A 1 293 ? -11.565 -9.518 32.677 1.00 95.25 293 GLY A C 1
ATOM 2316 O O . GLY A 1 293 ? -12.363 -10.025 31.887 1.00 95.25 293 GLY A O 1
ATOM 2317 N N . LEU A 1 294 ? -10.909 -8.382 32.456 1.00 96.19 294 LEU A N 1
ATOM 2318 C CA . LEU A 1 294 ? -10.947 -7.599 31.231 1.00 96.19 294 LEU A CA 1
ATOM 2319 C C . LEU A 1 294 ? -9.513 -7.377 30.749 1.00 96.19 294 LEU A C 1
ATOM 2321 O O . LEU A 1 294 ? -8.660 -6.888 31.490 1.00 96.19 294 LEU A O 1
ATOM 2325 N N . GLY A 1 295 ? -9.245 -7.768 29.510 1.00 96.00 295 GLY A N 1
ATOM 2326 C CA . GLY A 1 295 ? -8.023 -7.446 28.788 1.00 96.00 295 GLY A CA 1
ATOM 2327 C C . GLY A 1 295 ? -8.303 -6.406 27.715 1.00 96.00 295 GLY A C 1
ATOM 2328 O O . GLY A 1 295 ? -9.330 -6.477 27.045 1.00 96.00 295 GLY A O 1
ATOM 2329 N N . ILE A 1 296 ? -7.376 -5.477 27.528 1.00 96.62 296 ILE A N 1
ATOM 2330 C CA . ILE A 1 296 ? -7.380 -4.532 26.421 1.00 96.62 296 ILE A CA 1
ATOM 2331 C C . ILE A 1 296 ? -6.050 -4.661 25.692 1.00 96.62 296 ILE A C 1
ATOM 2333 O O . ILE A 1 296 ? -4.995 -4.540 26.305 1.00 96.62 296 ILE A O 1
ATOM 2337 N N . SER A 1 297 ? -6.097 -4.905 24.389 1.00 96.94 297 SER A N 1
ATOM 2338 C CA . SER A 1 297 ? -4.940 -4.815 23.502 1.00 96.94 297 SER A CA 1
ATOM 2339 C C . SER A 1 297 ? -5.147 -3.649 22.542 1.00 96.94 297 SER A C 1
ATOM 2341 O O . SER A 1 297 ? -6.231 -3.503 21.987 1.00 96.94 297 SER A O 1
ATOM 2343 N N . LEU A 1 298 ? -4.128 -2.815 22.369 1.00 97.50 298 LEU A N 1
ATOM 2344 C CA . LEU A 1 298 ? -4.062 -1.708 21.425 1.00 97.50 298 LEU A CA 1
ATOM 2345 C C . LEU A 1 298 ? -2.950 -2.011 20.423 1.00 97.50 298 LEU A C 1
ATOM 2347 O O . LEU A 1 298 ? -1.775 -2.131 20.790 1.00 97.50 298 LEU A O 1
ATOM 2351 N N . ARG A 1 299 ? -3.315 -2.133 19.149 1.00 96.69 299 ARG A N 1
ATOM 2352 C CA . ARG A 1 299 ? -2.351 -2.388 18.080 1.00 96.69 299 ARG A CA 1
ATOM 2353 C C . ARG A 1 299 ? -1.427 -1.186 17.879 1.00 96.69 299 ARG A C 1
ATOM 2355 O O . ARG A 1 299 ? -1.886 -0.047 17.870 1.00 96.69 299 ARG A O 1
ATOM 2362 N N . ASP A 1 300 ? -0.136 -1.462 17.689 1.00 95.38 300 ASP A N 1
ATOM 2363 C CA . ASP A 1 300 ? 0.896 -0.458 17.394 1.00 95.38 300 ASP A CA 1
ATOM 2364 C C . ASP A 1 300 ? 0.992 0.668 18.465 1.00 95.38 300 ASP A C 1
ATOM 2366 O O . ASP A 1 300 ? 1.179 1.848 18.153 1.00 95.38 300 ASP A O 1
ATOM 2370 N N . ALA A 1 301 ? 0.825 0.321 19.750 1.00 95.75 301 ALA A N 1
ATOM 2371 C CA . ALA A 1 301 ? 0.720 1.294 20.845 1.00 95.75 301 ALA A CA 1
ATOM 2372 C C . ALA A 1 301 ? 1.952 2.207 20.990 1.00 95.75 301 ALA A C 1
ATOM 2374 O O . ALA A 1 301 ? 1.802 3.428 20.979 1.00 95.75 301 ALA A O 1
ATOM 2375 N N . TRP A 1 302 ? 3.165 1.647 21.093 1.00 95.50 302 TRP A N 1
ATOM 2376 C CA . TRP A 1 302 ? 4.377 2.470 21.218 1.00 95.50 302 TRP A CA 1
ATOM 2377 C C . TRP A 1 302 ? 4.700 3.207 19.917 1.00 95.50 302 TRP A C 1
ATOM 2379 O O . TRP A 1 302 ? 5.123 4.358 19.934 1.00 95.50 302 TRP A O 1
ATOM 2389 N N . GLN A 1 303 ? 4.416 2.585 18.772 1.00 95.38 303 GLN A N 1
ATOM 2390 C CA . GLN A 1 303 ? 4.639 3.182 17.460 1.00 95.38 303 GLN A CA 1
ATOM 2391 C C . GLN A 1 303 ? 3.757 4.407 17.210 1.00 95.38 303 GLN A C 1
ATOM 2393 O O . GLN A 1 303 ? 4.118 5.266 16.410 1.00 95.38 303 GLN A O 1
ATOM 2398 N N . THR A 1 304 ? 2.598 4.489 17.863 1.00 95.75 304 THR A N 1
ATOM 2399 C CA . THR A 1 304 ? 1.618 5.570 17.698 1.00 95.75 304 THR A CA 1
ATOM 2400 C C . THR A 1 304 ? 1.570 6.521 18.889 1.00 95.75 304 THR A C 1
ATOM 2402 O O . THR A 1 304 ? 0.555 7.190 19.084 1.00 95.75 304 THR A O 1
ATOM 2405 N N . TYR A 1 305 ? 2.649 6.603 19.670 1.00 96.00 305 TYR A N 1
ATOM 2406 C CA . TYR A 1 305 ? 2.768 7.512 20.811 1.00 96.00 305 TYR A CA 1
ATOM 2407 C C . TYR A 1 305 ? 2.347 8.972 20.474 1.00 96.00 305 TYR A C 1
ATOM 2409 O O . TYR A 1 305 ? 2.420 9.392 19.313 1.00 96.00 305 TYR A O 1
ATOM 2417 N N . PRO A 1 306 ? 1.909 9.770 21.459 1.00 97.06 306 PRO A N 1
ATOM 2418 C CA . PRO A 1 306 ? 1.748 9.395 22.856 1.00 97.06 306 PRO A CA 1
ATOM 2419 C C . PRO A 1 306 ? 0.531 8.482 23.073 1.00 97.06 306 PRO A C 1
ATOM 2421 O O . PRO A 1 306 ? -0.469 8.566 22.352 1.00 97.06 306 PRO A O 1
ATOM 2424 N N . LYS A 1 307 ? 0.637 7.574 24.046 1.00 97.94 307 LYS A N 1
ATOM 2425 C CA . LYS A 1 307 ? -0.428 6.647 24.468 1.00 97.94 307 LYS A CA 1
ATOM 2426 C C . LYS A 1 307 ? -0.325 6.379 25.958 1.00 97.94 307 LYS A C 1
ATOM 2428 O O . LYS A 1 307 ? 0.779 6.373 26.495 1.00 97.94 307 LYS A O 1
ATOM 2433 N N . ALA A 1 308 ? -1.445 6.083 26.607 1.00 98.00 308 ALA A N 1
ATOM 2434 C CA . ALA A 1 308 ? -1.392 5.511 27.943 1.00 98.00 308 ALA A CA 1
ATOM 2435 C C . ALA A 1 308 ? -2.427 4.415 28.175 1.00 98.00 308 ALA A C 1
ATOM 2437 O O . ALA A 1 308 ? -3.502 4.402 27.575 1.00 98.00 308 ALA A O 1
ATOM 2438 N N . PHE A 1 309 ? -2.092 3.507 29.085 1.00 98.06 309 PHE A N 1
ATOM 2439 C CA . PHE A 1 309 ? -3.082 2.701 29.786 1.00 98.06 309 PHE A CA 1
ATOM 2440 C C . PHE A 1 309 ? -3.224 3.222 31.210 1.00 98.06 309 PHE A C 1
ATOM 2442 O O . PHE A 1 309 ? -2.219 3.549 31.842 1.00 98.06 309 PHE A O 1
ATOM 2449 N N . SER A 1 310 ? -4.445 3.268 31.732 1.00 96.50 310 SER A N 1
ATOM 2450 C CA . SER A 1 310 ? -4.698 3.747 33.091 1.00 96.50 310 SER A CA 1
ATOM 2451 C C . SER A 1 310 ? -5.676 2.863 33.860 1.00 96.50 310 SER A C 1
ATOM 2453 O O . SER A 1 310 ? -6.527 2.180 33.288 1.00 96.50 310 SER A O 1
ATOM 2455 N N . LEU A 1 311 ? -5.525 2.855 35.181 1.00 96.50 311 LEU A N 1
ATOM 2456 C CA . LEU A 1 311 ? -6.523 2.383 36.132 1.00 96.50 311 LEU A CA 1
ATOM 2457 C C . LEU A 1 311 ? -6.749 3.516 37.127 1.00 96.50 311 LEU A C 1
ATOM 2459 O O . LEU A 1 311 ? -5.820 3.871 37.842 1.00 96.50 311 LEU A O 1
ATOM 2463 N N . GLU A 1 312 ? -7.955 4.073 37.170 1.00 94.62 312 GLU A N 1
ATOM 2464 C CA . GLU A 1 312 ? -8.319 5.159 38.085 1.00 94.62 312 GLU A CA 1
ATOM 2465 C C . GLU A 1 312 ? -9.685 4.868 38.702 1.00 94.62 312 GLU A C 1
ATOM 2467 O O . GLU A 1 312 ? -10.682 4.731 37.991 1.00 94.62 312 GLU A O 1
ATOM 2472 N N . ASP A 1 313 ? -9.740 4.753 40.029 1.00 91.75 313 ASP A N 1
ATOM 2473 C CA . ASP A 1 313 ? -10.980 4.590 40.798 1.00 91.75 313 ASP A CA 1
ATOM 2474 C C . ASP A 1 313 ? -11.872 3.425 40.281 1.00 91.75 313 ASP A C 1
ATOM 2476 O O . ASP A 1 313 ? -13.104 3.521 40.146 1.00 91.75 313 ASP A O 1
ATOM 2480 N N . GLY A 1 314 ? -11.217 2.311 39.923 1.00 90.56 314 GLY A N 1
ATOM 2481 C CA . GLY A 1 314 ? -11.826 1.100 39.359 1.00 90.56 314 GLY A CA 1
ATOM 2482 C C . GLY A 1 314 ? -12.170 1.168 37.864 1.00 90.56 314 GLY A C 1
ATOM 2483 O O . GLY A 1 314 ? -12.741 0.215 37.337 1.00 90.56 314 GLY A O 1
ATOM 2484 N N . LYS A 1 315 ? -11.846 2.267 37.172 1.00 92.94 315 LYS A N 1
ATOM 2485 C CA . LYS A 1 315 ? -12.038 2.424 35.723 1.00 92.94 315 LYS A CA 1
ATOM 2486 C C . LYS A 1 315 ? -10.751 2.135 34.973 1.00 92.94 315 LYS A C 1
ATOM 2488 O O . LYS A 1 315 ? -9.716 2.731 35.251 1.00 92.94 315 LYS A O 1
ATOM 2493 N N . LEU A 1 316 ? -10.847 1.253 33.993 1.00 94.75 316 LEU A N 1
ATOM 2494 C CA . LEU A 1 316 ? -9.765 0.876 33.106 1.00 94.75 316 LEU A CA 1
ATOM 2495 C C . LEU A 1 316 ? -9.794 1.740 31.846 1.00 94.75 316 LEU A C 1
ATOM 2497 O O . LEU A 1 316 ? -10.822 1.808 31.174 1.00 94.75 316 LEU A O 1
ATOM 2501 N N . GLY A 1 317 ? -8.683 2.401 31.539 1.00 93.38 317 GLY A N 1
ATOM 2502 C CA . GLY A 1 317 ? -8.564 3.382 30.468 1.00 93.38 317 GLY A CA 1
ATOM 2503 C C . GLY A 1 317 ? -7.561 2.988 29.390 1.00 93.38 317 GLY A C 1
ATOM 2504 O O . GLY A 1 317 ? -6.480 2.471 29.679 1.00 93.38 317 GLY A O 1
ATOM 2505 N N . VAL A 1 318 ? -7.913 3.292 28.142 1.00 97.25 318 VAL A N 1
ATOM 2506 C CA . VAL A 1 318 ? -6.971 3.475 27.036 1.00 97.25 318 VAL A CA 1
ATOM 2507 C C . VAL A 1 318 ? -7.016 4.938 26.636 1.00 97.25 318 VAL A C 1
ATOM 2509 O O . VAL A 1 318 ? -8.033 5.438 26.155 1.00 97.25 318 VAL A O 1
ATOM 2512 N N . GLU A 1 319 ? -5.905 5.627 26.821 1.00 97.44 319 GLU A N 1
ATOM 2513 C CA . GLU A 1 319 ? -5.748 7.017 26.432 1.00 97.44 319 GLU A CA 1
ATOM 2514 C C . GLU A 1 319 ? -5.067 7.059 25.063 1.00 97.44 319 GLU A C 1
ATOM 2516 O O . GLU A 1 319 ? -3.857 6.854 24.923 1.00 97.44 319 GLU A O 1
ATOM 2521 N N . LEU A 1 320 ? -5.885 7.272 24.031 1.00 97.44 320 LEU A N 1
ATOM 2522 C CA . LEU A 1 320 ? -5.465 7.393 22.634 1.00 97.44 320 LEU A CA 1
ATOM 2523 C C . LEU A 1 320 ? -4.672 8.687 22.408 1.00 97.44 320 LEU A C 1
ATOM 2525 O O . LEU A 1 320 ? -3.775 8.719 21.566 1.00 97.44 320 LEU A O 1
ATOM 2529 N N . TRP A 1 321 ? -4.971 9.712 23.202 1.00 97.62 321 TRP A N 1
ATOM 2530 C CA . TRP A 1 321 ? -4.097 10.841 23.487 1.00 97.62 321 TRP A CA 1
ATOM 2531 C C . TRP A 1 321 ? -4.131 11.107 25.002 1.00 97.62 321 TRP A C 1
ATOM 2533 O O . TRP A 1 321 ? -5.211 11.417 25.517 1.00 97.62 321 TRP A O 1
ATOM 2543 N N . PRO A 1 322 ? -3.015 10.936 25.731 1.00 96.75 322 PRO A N 1
ATOM 2544 C CA . PRO A 1 322 ? -3.021 10.943 27.189 1.00 96.75 322 PRO A CA 1
ATOM 2545 C C . PRO A 1 322 ? -3.080 12.339 27.800 1.00 96.75 322 PRO A C 1
ATOM 2547 O O . PRO A 1 322 ? -2.322 13.226 27.415 1.00 96.75 322 PRO A O 1
ATOM 2550 N N . ALA A 1 323 ? -3.915 12.499 28.830 1.00 93.75 323 ALA A N 1
ATOM 2551 C CA . ALA A 1 323 ? -4.119 13.783 29.512 1.00 93.75 323 ALA A CA 1
ATOM 2552 C C . ALA A 1 323 ? -2.857 14.290 30.232 1.00 93.75 323 ALA A C 1
ATOM 2554 O O . ALA A 1 323 ? -2.664 15.496 30.389 1.00 93.75 323 ALA A O 1
ATOM 2555 N N . ARG A 1 324 ? -2.012 13.351 30.678 1.00 92.50 324 ARG A N 1
ATOM 2556 C CA . ARG A 1 324 ? -0.737 13.609 31.368 1.00 92.50 324 ARG A CA 1
ATOM 2557 C C . ARG A 1 324 ? 0.421 13.925 30.409 1.00 92.50 324 ARG A C 1
ATOM 2559 O O . ARG A 1 324 ? 1.506 14.242 30.880 1.00 92.50 324 ARG A O 1
ATOM 2566 N N . GLY A 1 325 ? 0.213 13.793 29.097 1.00 90.75 325 GLY A N 1
ATOM 2567 C CA . GLY A 1 325 ? 1.206 14.135 28.081 1.00 90.75 325 GLY A CA 1
ATOM 2568 C C . GLY A 1 325 ? 1.097 15.583 27.601 1.00 90.75 325 GLY A C 1
ATOM 2569 O O . GLY A 1 325 ? 0.244 16.356 28.050 1.00 90.75 325 GLY A O 1
ATOM 2570 N N . GLU A 1 326 ? 1.953 15.928 26.640 1.00 92.31 326 GLU A N 1
ATOM 2571 C CA . GLU A 1 326 ? 1.843 17.190 25.910 1.00 92.31 326 GLU A CA 1
ATOM 2572 C C . GLU A 1 326 ? 0.513 17.265 25.137 1.00 92.31 326 GLU A C 1
ATOM 2574 O O . GLU A 1 326 ? 0.034 16.242 24.629 1.00 92.31 326 GLU A O 1
ATOM 2579 N N . PRO A 1 327 ? -0.103 18.454 25.017 1.00 93.94 327 PRO A N 1
ATOM 2580 C CA . PRO A 1 327 ? -1.295 18.632 24.199 1.00 93.94 327 PRO A CA 1
ATOM 2581 C C . PRO A 1 327 ? -1.060 18.247 22.744 1.00 93.94 327 PRO A C 1
ATOM 2583 O O . PRO A 1 327 ? -0.016 18.537 22.157 1.00 93.94 327 PRO A O 1
ATOM 2586 N N . MET A 1 328 ? -2.074 17.649 22.131 1.00 94.69 328 MET A N 1
ATOM 2587 C CA . MET A 1 328 ? -2.117 17.501 20.687 1.00 94.69 328 MET A CA 1
ATOM 2588 C C . MET A 1 328 ? -2.311 18.878 20.078 1.00 94.69 328 MET A C 1
ATOM 2590 O O . MET A 1 328 ? -3.293 19.537 20.401 1.00 94.69 328 MET A O 1
ATOM 2594 N N . GLY A 1 329 ? -1.435 19.272 19.163 1.00 91.94 329 GLY A N 1
ATOM 2595 C CA . GLY A 1 329 ? -1.632 20.433 18.302 1.00 91.94 329 GLY A CA 1
ATOM 2596 C C . GLY A 1 329 ? -1.675 20.022 16.835 1.00 91.94 329 GLY A C 1
ATOM 2597 O O . GLY A 1 329 ? -1.215 18.938 16.464 1.00 91.94 329 GLY A O 1
ATOM 2598 N N . PHE A 1 330 ? -2.222 20.899 15.996 1.00 93.50 330 PHE A N 1
ATOM 2599 C CA . PHE A 1 330 ? -2.241 20.699 14.547 1.00 93.50 330 PHE A CA 1
ATOM 2600 C C . PHE A 1 330 ? -1.310 21.646 13.798 1.00 93.50 330 PHE A C 1
ATOM 2602 O O . PHE A 1 330 ? -1.121 21.444 12.602 1.00 93.50 330 PHE A O 1
ATOM 2609 N N . GLY A 1 331 ? -0.704 22.632 14.470 1.00 91.00 331 GLY A N 1
ATOM 2610 C CA . GLY A 1 331 ? 0.382 23.453 13.925 1.00 91.00 331 GLY A CA 1
ATOM 2611 C C . GLY A 1 331 ? 1.546 22.603 13.403 1.00 91.00 331 GLY A C 1
ATOM 2612 O O . GLY A 1 331 ? 1.760 21.473 13.851 1.00 91.00 331 GLY A O 1
ATOM 2613 N N . LEU A 1 332 ? 2.289 23.119 12.422 1.00 88.75 332 LEU A N 1
ATOM 2614 C CA . LEU A 1 332 ? 3.402 22.381 11.814 1.00 88.75 332 LEU A CA 1
ATOM 2615 C C . LEU A 1 332 ? 4.469 21.988 12.843 1.00 88.75 332 LEU A C 1
ATOM 2617 O O . LEU A 1 332 ? 5.027 20.905 12.733 1.00 88.75 332 LEU A O 1
ATOM 2621 N N . GLU A 1 333 ? 4.696 22.813 13.855 1.00 89.81 333 GLU A N 1
ATOM 2622 C CA . GLU A 1 333 ? 5.586 22.594 14.995 1.00 89.81 333 GLU A CA 1
ATOM 2623 C C . GLU A 1 333 ? 5.195 21.392 15.874 1.00 89.81 333 GLU A C 1
ATOM 2625 O O . GLU A 1 333 ? 6.049 20.811 16.535 1.00 89.81 333 GLU A O 1
ATOM 2630 N N . HIS A 1 334 ? 3.924 20.974 15.852 1.00 88.88 334 HIS A N 1
ATOM 2631 C CA . HIS A 1 334 ? 3.448 19.780 16.563 1.00 88.88 334 HIS A CA 1
ATOM 2632 C C . HIS A 1 334 ? 3.511 18.515 15.696 1.00 88.88 334 HIS A C 1
ATOM 2634 O O . HIS A 1 334 ? 3.578 17.392 16.204 1.00 88.88 334 HIS A O 1
ATOM 2640 N N . ILE A 1 335 ? 3.479 18.680 14.372 1.00 88.69 335 ILE A N 1
ATOM 2641 C CA . ILE A 1 335 ? 3.495 17.570 13.415 1.00 88.69 335 ILE A CA 1
ATOM 2642 C C . ILE A 1 335 ? 4.930 17.208 13.025 1.00 88.69 335 ILE A C 1
ATOM 2644 O O . ILE A 1 335 ? 5.303 16.030 13.048 1.00 88.69 335 ILE A O 1
ATOM 2648 N N . VAL A 1 336 ? 5.730 18.219 12.687 1.00 86.31 336 VAL A N 1
ATOM 2649 C CA . VAL A 1 336 ? 7.138 18.120 12.304 1.00 86.31 336 VAL A CA 1
ATOM 2650 C C . VAL A 1 336 ? 7.998 18.070 13.570 1.00 86.31 336 VAL A C 1
ATOM 2652 O O . VAL A 1 336 ? 7.922 18.993 14.373 1.00 86.31 336 VAL A O 1
ATOM 2655 N N . PRO A 1 337 ? 8.835 17.032 13.762 1.00 82.25 337 PRO A N 1
ATOM 2656 C CA . PRO A 1 337 ? 9.713 16.921 14.918 1.00 82.25 337 PRO A CA 1
ATOM 2657 C C . PRO A 1 337 ? 10.607 18.144 15.048 1.00 82.25 337 PRO A C 1
ATOM 2659 O O . PRO A 1 337 ? 11.093 18.649 14.037 1.00 82.25 337 PRO A O 1
ATOM 2662 N N . GLU A 1 338 ? 10.896 18.564 16.276 1.00 84.56 338 GLU A N 1
ATOM 2663 C CA . GLU A 1 338 ? 11.706 19.753 16.562 1.00 84.56 338 GLU A CA 1
ATOM 2664 C C . GLU A 1 338 ? 13.054 19.745 15.816 1.00 84.56 338 GLU A C 1
ATOM 2666 O O . GLU A 1 338 ? 13.436 20.734 15.182 1.00 84.56 338 GLU A O 1
ATOM 2671 N N . SER A 1 339 ? 13.721 18.583 15.787 1.00 79.56 339 SER A N 1
ATOM 2672 C CA . SER A 1 339 ? 14.995 18.352 15.086 1.00 79.56 339 SER A CA 1
ATOM 2673 C C . SER A 1 339 ? 14.923 18.586 13.571 1.00 79.56 339 SER A C 1
ATOM 2675 O O . SER A 1 339 ? 15.932 18.898 12.930 1.00 79.56 339 SER A O 1
ATOM 2677 N N . LEU A 1 340 ? 13.731 18.455 12.984 1.00 81.00 340 LEU A N 1
ATOM 2678 C CA . LEU A 1 340 ? 13.460 18.736 11.582 1.00 81.00 340 LEU A CA 1
ATOM 2679 C C . LEU A 1 340 ? 12.870 20.134 11.387 1.00 81.00 340 LEU A C 1
ATOM 2681 O O . LEU A 1 340 ? 13.209 20.788 10.406 1.00 81.00 340 LEU A O 1
ATOM 2685 N N . TYR A 1 341 ? 12.023 20.611 12.297 1.00 88.12 341 TYR A N 1
ATOM 2686 C CA . TYR A 1 341 ? 11.319 21.886 12.186 1.00 88.12 341 TYR A CA 1
ATOM 2687 C C . TYR A 1 341 ? 12.292 23.071 12.142 1.00 88.12 341 TYR A C 1
ATOM 2689 O O . TYR A 1 341 ? 12.179 23.918 11.260 1.00 88.12 341 TYR A O 1
ATOM 2697 N N . HIS A 1 342 ? 13.324 23.082 12.991 1.00 88.31 342 HIS A N 1
ATOM 2698 C CA . HIS A 1 342 ? 14.331 24.157 13.053 1.00 88.31 342 HIS A CA 1
ATOM 2699 C C . HIS A 1 342 ? 15.584 23.902 12.200 1.00 88.31 342 HIS A C 1
ATOM 2701 O O . HIS A 1 342 ? 16.631 24.527 12.382 1.00 88.31 342 HIS A O 1
ATOM 2707 N N . LYS A 1 343 ? 15.510 22.957 11.262 1.00 84.44 343 LYS A N 1
ATOM 2708 C CA . LYS A 1 343 ? 16.666 22.541 10.474 1.00 84.44 343 LYS A CA 1
ATOM 2709 C C . LYS A 1 343 ? 17.143 23.655 9.525 1.00 84.44 343 LYS A C 1
ATOM 2711 O O . LYS A 1 343 ? 16.374 24.179 8.721 1.00 84.44 343 LYS A O 1
ATOM 2716 N N . LYS A 1 344 ? 18.438 23.994 9.567 1.00 85.19 344 LYS A N 1
ATOM 2717 C CA . LYS A 1 344 ? 19.031 25.117 8.807 1.00 85.19 344 LYS A CA 1
ATOM 2718 C C . LYS A 1 344 ? 18.819 25.011 7.291 1.00 85.19 344 LYS A C 1
ATOM 2720 O O . LYS A 1 344 ? 18.797 26.015 6.586 1.00 85.19 344 LYS A O 1
ATOM 2725 N N . GLU A 1 345 ? 18.652 23.806 6.759 1.00 81.19 345 GLU A N 1
ATOM 2726 C CA . GLU A 1 345 ? 18.395 23.554 5.344 1.00 81.19 345 GLU A CA 1
ATOM 2727 C C . GLU A 1 345 ? 17.122 24.234 4.827 1.00 81.19 345 GLU A C 1
ATOM 2729 O O . GLU A 1 345 ? 17.065 24.533 3.631 1.00 81.19 345 GLU A O 1
ATOM 2734 N N . TRP A 1 346 ? 16.154 24.547 5.697 1.00 83.88 346 TRP A N 1
ATOM 2735 C CA . TRP A 1 346 ? 14.980 25.341 5.331 1.00 83.88 346 TRP A CA 1
ATOM 2736 C C . TRP A 1 346 ? 15.352 26.741 4.823 1.00 83.88 346 TRP A C 1
ATOM 2738 O O . TRP A 1 346 ? 14.694 27.257 3.920 1.00 83.88 346 TRP A O 1
ATOM 2748 N N . GLU A 1 347 ? 16.478 27.311 5.274 1.00 87.19 347 GLU A N 1
ATOM 2749 C CA . GLU A 1 347 ? 16.968 28.628 4.836 1.00 87.19 347 GLU A CA 1
ATOM 2750 C C . GLU A 1 347 ? 17.322 28.699 3.339 1.00 87.19 347 GLU A C 1
ATOM 2752 O O . GLU A 1 347 ? 17.517 29.780 2.779 1.00 87.19 347 GLU A O 1
ATOM 2757 N N . ARG A 1 348 ? 17.410 27.550 2.660 1.00 85.81 348 ARG A N 1
ATOM 2758 C CA . ARG A 1 348 ? 17.694 27.475 1.221 1.00 85.81 348 ARG A CA 1
ATOM 2759 C C . ARG A 1 348 ? 16.460 27.711 0.356 1.00 85.81 348 ARG A C 1
ATOM 2761 O O . ARG A 1 348 ? 16.613 28.010 -0.828 1.00 85.81 348 ARG A O 1
ATOM 2768 N N . TYR A 1 349 ? 15.257 27.563 0.907 1.00 85.19 349 TYR A N 1
ATOM 2769 C CA . TYR A 1 349 ? 14.019 27.707 0.152 1.00 85.19 349 TYR A CA 1
ATOM 2770 C C . TYR A 1 349 ? 13.424 29.093 0.353 1.00 85.19 349 TYR A C 1
ATOM 2772 O O . TYR A 1 349 ? 13.178 29.504 1.481 1.00 85.19 349 TYR A O 1
ATOM 2780 N N . ASN A 1 350 ? 13.123 29.796 -0.743 1.00 88.00 350 ASN A N 1
ATOM 2781 C CA . ASN A 1 350 ? 12.571 31.156 -0.688 1.00 88.00 350 ASN A CA 1
ATOM 2782 C C . ASN A 1 350 ? 11.315 31.266 0.192 1.00 88.00 350 ASN A C 1
ATOM 2784 O O . ASN A 1 350 ? 11.125 32.285 0.837 1.00 88.00 350 ASN A O 1
ATOM 2788 N N . TRP A 1 351 ? 10.490 30.218 0.238 1.00 86.44 351 TRP A N 1
ATOM 2789 C CA . TRP A 1 351 ? 9.261 30.176 1.031 1.00 86.44 351 TRP A CA 1
ATOM 2790 C C . TRP A 1 351 ? 9.481 29.900 2.529 1.00 86.44 351 TRP A C 1
ATOM 2792 O O . TRP A 1 351 ? 8.562 30.130 3.295 1.00 86.44 351 TRP A O 1
ATOM 2802 N N . SER A 1 352 ? 10.663 29.435 2.957 1.00 88.56 352 SER A N 1
ATOM 2803 C CA . SER A 1 352 ? 10.992 29.142 4.372 1.00 88.56 352 SER A CA 1
ATOM 2804 C C . SER A 1 352 ? 12.097 30.039 4.932 1.00 88.56 352 SER A C 1
ATOM 2806 O O . SER A 1 352 ? 12.298 30.115 6.144 1.00 88.56 352 SER A O 1
ATOM 2808 N N . LYS A 1 353 ? 12.866 30.695 4.055 1.00 87.94 353 LYS A N 1
ATOM 2809 C CA . LYS A 1 353 ? 14.136 31.337 4.406 1.00 87.94 353 LYS A CA 1
ATOM 2810 C C . LYS A 1 353 ? 14.015 32.432 5.454 1.00 87.94 353 LYS A C 1
ATOM 2812 O O . LYS A 1 353 ? 14.894 32.552 6.301 1.00 87.94 353 LYS A O 1
ATOM 2817 N N . GLU A 1 354 ? 12.959 33.229 5.386 1.00 90.94 354 GLU A N 1
ATOM 2818 C CA . GLU A 1 354 ? 12.744 34.330 6.326 1.00 90.94 354 GLU A CA 1
ATOM 2819 C C . GLU A 1 354 ? 12.320 33.819 7.708 1.00 90.94 354 GLU A C 1
ATOM 2821 O O . GLU A 1 354 ? 12.803 34.329 8.718 1.00 90.94 354 GLU A O 1
ATOM 2826 N N . ALA A 1 355 ? 11.504 32.762 7.747 1.00 89.75 355 ALA A N 1
ATOM 2827 C CA . ALA A 1 355 ? 11.026 32.138 8.978 1.00 89.75 355 ALA A CA 1
ATOM 2828 C C . ALA A 1 355 ? 12.101 31.312 9.706 1.00 89.75 355 ALA A C 1
ATOM 2830 O O . ALA A 1 355 ? 12.045 31.166 10.923 1.00 89.75 355 ALA A O 1
ATOM 2831 N N . LYS A 1 356 ? 13.106 30.792 8.980 1.00 89.81 356 LYS A N 1
ATOM 2832 C CA . LYS A 1 356 ? 14.196 29.943 9.516 1.00 89.81 356 LYS A CA 1
ATOM 2833 C C . LYS A 1 356 ? 13.716 28.661 10.214 1.00 89.81 356 LYS A C 1
ATOM 2835 O O . LYS A 1 356 ? 14.430 28.076 11.023 1.00 89.81 356 LYS A O 1
ATOM 2840 N N . HIS A 1 357 ? 12.517 28.211 9.875 1.00 90.19 357 HIS A N 1
ATOM 2841 C CA . HIS A 1 357 ? 11.954 26.925 10.264 1.00 90.19 357 HIS A CA 1
ATOM 2842 C C . HIS A 1 357 ? 11.117 26.370 9.108 1.00 90.19 357 HIS A C 1
ATOM 2844 O O . HIS A 1 357 ? 10.945 27.047 8.088 1.00 90.19 357 HIS A O 1
ATOM 2850 N N . ALA A 1 358 ? 10.618 25.143 9.249 1.00 88.38 358 ALA A N 1
ATOM 2851 C CA . ALA A 1 358 ? 9.737 24.516 8.274 1.00 88.38 358 ALA A CA 1
ATOM 2852 C C . ALA A 1 358 ? 8.455 25.344 8.099 1.00 88.38 358 ALA A C 1
ATOM 2854 O O . ALA A 1 358 ? 7.771 25.649 9.074 1.00 88.38 358 ALA A O 1
ATOM 2855 N N . LEU A 1 359 ? 8.138 25.673 6.852 1.00 89.00 359 LEU A N 1
ATOM 2856 C CA . LEU A 1 359 ? 6.874 26.263 6.416 1.00 89.00 359 LEU A CA 1
ATOM 2857 C C . LEU A 1 359 ? 6.269 25.400 5.316 1.00 89.00 359 LEU A C 1
ATOM 2859 O O . LEU A 1 359 ? 6.962 24.585 4.702 1.00 89.00 359 LEU A O 1
ATOM 2863 N N . HIS A 1 360 ? 4.981 25.565 5.038 1.00 88.69 360 HIS A N 1
ATOM 2864 C CA . HIS A 1 360 ? 4.397 24.831 3.926 1.00 88.69 360 HIS A CA 1
ATOM 2865 C C . HIS A 1 360 ? 4.823 25.447 2.587 1.00 88.69 360 HIS A C 1
ATOM 2867 O O . HIS A 1 360 ? 4.733 26.653 2.379 1.00 88.69 360 HIS A O 1
ATOM 2873 N N . GLU A 1 361 ? 5.230 24.629 1.609 1.00 85.25 361 GLU A N 1
ATOM 2874 C CA . GLU A 1 361 ? 5.764 25.133 0.328 1.00 85.25 361 GLU A CA 1
ATOM 2875 C C . GLU A 1 361 ? 4.750 25.953 -0.503 1.00 85.25 361 GLU A C 1
ATOM 2877 O O . GLU A 1 361 ? 5.109 26.610 -1.481 1.00 85.25 361 GLU A O 1
ATOM 2882 N N . TYR A 1 362 ? 3.471 25.879 -0.132 1.00 85.75 362 TYR A N 1
ATOM 2883 C CA . TYR A 1 362 ? 2.359 26.609 -0.737 1.00 85.75 362 TYR A CA 1
ATOM 2884 C C . TYR A 1 362 ? 1.752 27.660 0.192 1.00 85.75 362 TYR A C 1
ATOM 2886 O O . TYR A 1 362 ? 0.713 28.202 -0.150 1.00 85.75 362 TYR A O 1
ATOM 2894 N N . GLU A 1 363 ? 2.365 27.968 1.330 1.00 84.56 363 GLU A N 1
ATOM 2895 C CA . GLU A 1 363 ? 1.803 28.894 2.320 1.00 84.56 363 GLU A CA 1
ATOM 2896 C C . GLU A 1 363 ? 1.537 30.299 1.763 1.00 84.56 363 GLU A C 1
ATOM 2898 O O . GLU A 1 363 ? 0.536 30.924 2.091 1.00 84.56 363 GLU A O 1
ATOM 2903 N N . ALA A 1 364 ? 2.358 30.750 0.810 1.00 83.38 364 ALA A N 1
ATOM 2904 C CA . ALA A 1 364 ? 2.146 32.011 0.098 1.00 83.38 364 ALA A CA 1
ATOM 2905 C C . ALA A 1 364 ? 0.982 31.981 -0.922 1.00 83.38 364 ALA A C 1
ATOM 2907 O O . ALA A 1 364 ? 0.673 33.001 -1.539 1.00 83.38 364 ALA A O 1
ATOM 2908 N N . ASN A 1 365 ? 0.363 30.824 -1.173 1.00 82.88 365 ASN A N 1
ATOM 2909 C CA . ASN A 1 365 ? -0.783 30.712 -2.072 1.00 82.88 365 ASN A CA 1
ATOM 2910 C C . ASN A 1 365 ? -2.060 31.151 -1.333 1.00 82.88 365 ASN A C 1
ATOM 2912 O O . ASN A 1 365 ? -2.397 30.524 -0.336 1.00 82.88 365 ASN A O 1
ATOM 2916 N N . PRO A 1 366 ? -2.844 32.118 -1.847 1.00 82.81 366 PRO A N 1
ATOM 2917 C CA . PRO A 1 366 ? -4.093 32.546 -1.205 1.00 82.81 366 PRO A CA 1
ATOM 2918 C C . PRO A 1 366 ? -5.133 31.435 -1.000 1.00 82.81 366 PRO A C 1
ATOM 2920 O O . PRO A 1 366 ? -6.052 31.593 -0.207 1.00 82.81 366 PRO A O 1
ATOM 2923 N N . ALA A 1 367 ? -5.021 30.334 -1.746 1.00 79.12 367 ALA A N 1
ATOM 2924 C CA . ALA A 1 367 ? -5.902 29.177 -1.624 1.00 79.12 367 ALA A CA 1
ATOM 2925 C C . ALA A 1 367 ? -5.355 28.076 -0.694 1.00 79.12 367 ALA A C 1
ATOM 2927 O O . ALA A 1 367 ? -5.995 27.035 -0.542 1.00 79.12 367 ALA A O 1
ATOM 2928 N N . PHE A 1 368 ? -4.159 28.262 -0.124 1.00 86.56 368 PHE A N 1
ATOM 2929 C CA . PHE A 1 368 ? -3.625 27.382 0.906 1.00 86.56 368 PHE A CA 1
ATOM 2930 C C . PHE A 1 368 ? -4.288 27.682 2.243 1.00 86.56 368 PHE A C 1
ATOM 2932 O O . PHE A 1 368 ? -4.419 28.834 2.647 1.00 86.56 368 PHE A O 1
ATOM 2939 N N . GLU A 1 369 ? -4.640 26.620 2.953 1.00 87.44 369 GLU A N 1
ATOM 2940 C CA . GLU A 1 369 ? -5.060 26.714 4.336 1.00 87.44 369 GLU A CA 1
ATOM 2941 C C . GLU A 1 369 ? -4.566 25.497 5.110 1.00 87.44 369 GLU A C 1
ATOM 2943 O O . GLU A 1 369 ? -4.897 24.354 4.775 1.00 87.44 369 GLU A O 1
ATOM 2948 N N . HIS A 1 370 ? -3.787 25.760 6.159 1.00 89.69 370 HIS A N 1
ATOM 2949 C CA . HIS A 1 370 ? -3.350 24.739 7.099 1.00 89.69 370 HIS A CA 1
ATOM 2950 C C . HIS A 1 370 ? -4.462 24.462 8.105 1.00 89.69 370 HIS A C 1
ATOM 2952 O O . HIS A 1 370 ? -4.794 25.306 8.932 1.00 89.69 370 HIS A O 1
ATOM 2958 N N . THR A 1 371 ? -5.061 23.283 8.014 1.00 91.06 371 THR A N 1
ATOM 2959 C CA . THR A 1 371 ? -6.133 22.853 8.908 1.00 91.06 371 THR A CA 1
ATOM 2960 C C . THR A 1 371 ? -6.144 21.335 9.001 1.00 91.06 371 THR A C 1
ATOM 2962 O O . THR A 1 371 ? -5.806 20.648 8.035 1.00 91.06 371 THR A O 1
ATOM 2965 N N . ALA A 1 372 ? -6.551 20.826 10.160 1.00 92.31 372 ALA A N 1
ATOM 2966 C CA . ALA A 1 372 ? -6.832 19.414 10.371 1.00 92.31 372 ALA A CA 1
ATOM 2967 C C . ALA A 1 372 ? -8.333 19.100 10.313 1.00 92.31 372 ALA A C 1
ATOM 2969 O O . ALA A 1 372 ? -8.734 17.992 10.656 1.00 92.31 372 ALA A O 1
ATOM 2970 N N . GLU A 1 373 ? -9.177 20.046 9.884 1.00 94.44 373 GLU A N 1
ATOM 2971 C CA . GLU A 1 373 ? -10.577 19.752 9.585 1.00 94.44 373 GLU A CA 1
ATOM 2972 C C . GLU A 1 373 ? -10.654 18.554 8.633 1.00 94.44 373 GLU A C 1
ATOM 2974 O O . GLU A 1 373 ? -9.962 18.500 7.615 1.00 94.44 373 GLU A O 1
ATOM 2979 N N . GLY A 1 374 ? -11.464 17.568 8.998 1.00 95.38 374 GLY A N 1
ATOM 2980 C CA . GLY A 1 374 ? -11.633 16.313 8.286 1.00 95.38 374 GLY A CA 1
ATOM 2981 C C . GLY A 1 374 ? -10.474 15.329 8.402 1.00 95.38 374 GLY A C 1
ATOM 2982 O O . GLY A 1 374 ? -10.615 14.237 7.864 1.00 95.38 374 GLY A O 1
ATOM 2983 N N . ALA A 1 375 ? -9.370 15.653 9.080 1.00 95.00 375 ALA A N 1
ATOM 2984 C CA . ALA A 1 375 ? -8.350 14.661 9.400 1.00 95.00 375 ALA A CA 1
ATOM 2985 C C . ALA A 1 375 ? -8.919 13.640 10.389 1.00 95.00 375 ALA A C 1
ATOM 2987 O O . ALA A 1 375 ? -9.666 13.990 11.307 1.00 95.00 375 ALA A O 1
ATOM 2988 N N . ALA A 1 376 ? -8.552 12.377 10.220 1.00 97.19 376 ALA A N 1
ATOM 2989 C CA . ALA A 1 376 ? -8.998 11.298 11.076 1.00 97.19 376 ALA A CA 1
ATOM 2990 C C . ALA A 1 376 ? -7.840 10.488 11.657 1.00 97.19 376 ALA A C 1
ATOM 2992 O O . ALA A 1 376 ? -6.685 10.578 11.229 1.00 97.19 376 ALA A O 1
ATOM 2993 N N . ARG A 1 377 ? -8.174 9.649 12.639 1.00 97.00 377 ARG A N 1
ATOM 2994 C CA . ARG A 1 377 ? -7.306 8.567 13.104 1.00 97.00 377 ARG A CA 1
ATOM 2995 C C . ARG A 1 377 ? -8.131 7.380 13.583 1.00 97.00 377 ARG A C 1
ATOM 2997 O O . ARG A 1 377 ? -8.916 7.513 14.525 1.00 97.00 377 ARG A O 1
ATOM 3004 N N . THR A 1 378 ? -7.896 6.216 12.985 1.00 98.00 378 THR A N 1
ATOM 3005 C CA . THR A 1 378 ? -8.458 4.938 13.427 1.00 98.00 378 THR A CA 1
ATOM 3006 C C . THR A 1 378 ? -7.494 4.201 14.350 1.00 98.00 378 THR A C 1
ATOM 3008 O O . THR A 1 378 ? -6.313 4.033 14.041 1.00 98.00 378 THR A O 1
ATOM 3011 N N . HIS A 1 379 ? -8.016 3.707 15.467 1.00 97.88 379 HIS A N 1
ATOM 3012 C CA . HIS A 1 379 ? -7.310 2.854 16.417 1.00 97.88 379 HIS A CA 1
ATOM 3013 C C . HIS A 1 379 ? -7.928 1.460 16.391 1.00 97.88 379 HIS A C 1
ATOM 3015 O O . HIS A 1 379 ? -9.150 1.333 16.373 1.00 97.88 379 HIS A O 1
ATOM 3021 N N . GLU A 1 380 ? -7.096 0.421 16.398 1.00 97.69 380 GLU A N 1
ATOM 3022 C CA . GLU A 1 380 ? -7.552 -0.967 16.487 1.00 97.69 380 GLU A CA 1
ATOM 3023 C C . GLU A 1 380 ? -7.292 -1.496 17.892 1.00 97.69 380 GLU A C 1
ATOM 3025 O O . GLU A 1 380 ? -6.143 -1.595 18.333 1.00 97.69 380 GLU A O 1
ATOM 3030 N N . LEU A 1 381 ? -8.380 -1.832 18.577 1.00 97.38 381 LEU A N 1
ATOM 3031 C CA . LEU A 1 381 ? -8.364 -2.417 19.903 1.00 97.38 381 LEU A CA 1
ATOM 3032 C C . LEU A 1 381 ? -8.957 -3.822 19.864 1.00 97.38 381 LEU A C 1
ATOM 3034 O O . LEU A 1 381 ? -9.885 -4.097 19.107 1.00 97.38 381 LEU A O 1
ATOM 3038 N N . THR A 1 382 ? -8.488 -4.684 20.754 1.00 97.94 382 THR A N 1
ATOM 3039 C CA . THR A 1 382 ? -9.179 -5.924 21.097 1.00 97.94 382 THR A CA 1
ATOM 3040 C C . THR A 1 382 ? -9.540 -5.889 22.568 1.00 97.94 382 THR A C 1
ATOM 3042 O O . THR A 1 382 ? -8.666 -5.733 23.423 1.00 97.94 382 THR A O 1
ATOM 3045 N N . LEU A 1 383 ? -10.826 -6.050 22.867 1.00 97.44 383 LEU A N 1
ATOM 3046 C CA . LEU A 1 383 ? -11.325 -6.175 24.231 1.00 97.44 383 LEU A CA 1
ATOM 3047 C C . LEU A 1 383 ? -11.611 -7.645 24.497 1.00 97.44 383 LEU A C 1
ATOM 3049 O O . LEU A 1 383 ? -12.385 -8.273 23.777 1.00 97.44 383 LEU A O 1
ATOM 3053 N N . PHE A 1 384 ? -10.962 -8.198 25.514 1.00 97.31 384 PHE A N 1
ATOM 3054 C CA . PHE A 1 384 ? -11.071 -9.600 25.879 1.00 97.31 384 PHE A CA 1
ATOM 3055 C C . PHE A 1 384 ? -11.748 -9.748 27.231 1.00 97.31 384 PHE A C 1
ATOM 3057 O O . PHE A 1 384 ? -11.181 -9.392 28.264 1.00 97.31 384 PHE A O 1
ATOM 3064 N N . PHE A 1 385 ? -12.948 -10.308 27.209 1.00 96.50 385 PHE A N 1
ATOM 3065 C CA . PHE A 1 385 ? -13.723 -10.625 28.394 1.00 96.50 385 PHE A CA 1
ATOM 3066 C C . PHE A 1 385 ? -13.456 -12.077 28.764 1.00 96.50 385 PHE A C 1
ATOM 3068 O O . PHE A 1 385 ? -13.640 -12.969 27.929 1.00 96.50 385 PHE A O 1
ATOM 3075 N N . PHE A 1 386 ? -12.990 -12.328 29.988 1.00 96.25 386 PHE A N 1
ATOM 3076 C CA . PHE A 1 386 ? -12.556 -13.673 30.345 1.00 96.25 386 PHE A CA 1
ATOM 3077 C C . PHE A 1 386 ? -12.877 -14.101 31.769 1.00 96.25 386 PHE A C 1
ATOM 3079 O O . PHE A 1 386 ? -13.042 -13.295 32.683 1.00 96.25 386 PHE A O 1
ATOM 3086 N N . ASP A 1 387 ? -12.922 -15.415 31.938 1.00 94.50 387 ASP A N 1
ATOM 3087 C CA . ASP A 1 387 ? -12.979 -16.134 33.200 1.00 94.50 387 ASP A CA 1
ATOM 3088 C C . ASP A 1 387 ? -12.123 -17.414 33.091 1.00 94.50 387 ASP A C 1
ATOM 3090 O O . ASP A 1 387 ? -11.358 -17.594 32.141 1.00 94.50 387 ASP A O 1
ATOM 3094 N N . ARG A 1 388 ? -12.221 -18.323 34.068 1.00 90.56 388 ARG A N 1
ATOM 3095 C CA . ARG A 1 388 ? -11.447 -19.580 34.071 1.00 90.56 388 ARG A CA 1
ATOM 3096 C C . ARG A 1 388 ? -11.851 -20.574 32.971 1.00 90.56 388 ARG A C 1
ATOM 3098 O O . ARG A 1 388 ? -11.127 -21.538 32.758 1.00 90.56 388 ARG A O 1
ATOM 3105 N N . SER A 1 389 ? -13.001 -20.377 32.329 1.00 91.19 389 SER A N 1
ATOM 3106 C CA . SER A 1 389 ? -13.548 -21.234 31.269 1.00 91.19 389 SER A CA 1
ATOM 3107 C C . SER A 1 389 ? -13.292 -20.697 29.859 1.00 91.19 389 SER A C 1
ATOM 3109 O O . SER A 1 389 ? -13.602 -21.376 28.881 1.00 91.19 389 SER A O 1
ATOM 3111 N N . SER A 1 390 ? -12.740 -19.486 29.734 1.00 93.56 390 SER A N 1
ATOM 3112 C CA . SER A 1 390 ? -12.469 -18.870 28.439 1.00 93.56 390 SER A CA 1
ATOM 3113 C C . SER A 1 390 ? -11.547 -19.728 27.576 1.00 93.56 390 SER A C 1
ATOM 3115 O O . SER A 1 390 ? -10.501 -20.192 28.024 1.00 93.56 390 SER A O 1
ATOM 3117 N N . LYS A 1 391 ? -11.935 -19.889 26.306 1.00 93.50 391 LYS A N 1
ATOM 3118 C CA . LYS A 1 391 ? -11.219 -20.689 25.302 1.00 93.50 391 LYS A CA 1
ATOM 3119 C C . LYS A 1 391 ? -9.777 -20.228 25.090 1.00 93.50 391 LYS A C 1
ATOM 3121 O O . LYS A 1 391 ? -8.895 -21.059 24.909 1.00 93.50 391 LYS A O 1
ATOM 3126 N N . ARG A 1 392 ? -9.564 -18.910 25.045 1.00 93.25 392 ARG A N 1
ATOM 3127 C CA . ARG A 1 392 ? -8.273 -18.292 24.728 1.00 93.25 392 ARG A CA 1
ATOM 3128 C C . ARG A 1 392 ? -7.601 -17.756 25.978 1.00 93.25 392 ARG A C 1
ATOM 3130 O O . ARG A 1 392 ? -8.251 -17.273 26.900 1.00 93.25 392 ARG A O 1
ATOM 3137 N N . SER A 1 393 ? -6.282 -17.784 25.977 1.00 92.12 393 SER A N 1
ATOM 3138 C CA . SER A 1 393 ? -5.448 -17.058 26.922 1.00 92.12 393 SER A CA 1
ATOM 3139 C C . SER A 1 393 ? -5.293 -15.594 26.504 1.00 92.12 393 SER A C 1
ATOM 3141 O O . SER A 1 393 ? -5.432 -15.222 25.338 1.00 92.12 393 SER A O 1
ATOM 3143 N N . HIS A 1 394 ? -4.927 -14.741 27.461 1.00 88.81 394 HIS A N 1
ATOM 3144 C CA . HIS A 1 394 ? -4.627 -13.341 27.165 1.00 88.81 394 HIS A CA 1
ATOM 3145 C C . HIS A 1 394 ? -3.435 -13.187 26.197 1.00 88.81 394 HIS A C 1
ATOM 3147 O O . HIS A 1 394 ? -3.467 -12.331 25.317 1.00 88.81 394 HIS A O 1
ATOM 3153 N N . ALA A 1 395 ? -2.414 -14.045 26.318 1.00 89.25 395 ALA A N 1
ATOM 3154 C CA . ALA A 1 395 ? -1.245 -14.030 25.439 1.00 89.25 395 ALA A CA 1
ATOM 3155 C C . ALA A 1 395 ? -1.612 -14.336 23.976 1.00 89.25 395 ALA A C 1
ATOM 3157 O O . ALA A 1 395 ? -1.086 -13.695 23.065 1.00 89.25 395 ALA A O 1
ATOM 3158 N N . GLU A 1 396 ? -2.553 -15.257 23.738 1.00 92.81 396 GLU A N 1
ATOM 3159 C CA . GLU A 1 396 ? -3.064 -15.538 22.389 1.00 92.81 396 GLU A CA 1
ATOM 3160 C C . GLU A 1 396 ? -3.807 -14.337 21.799 1.00 92.81 396 GLU A C 1
ATOM 3162 O O . GLU A 1 396 ? -3.571 -13.985 20.645 1.00 92.81 396 GLU A O 1
ATOM 3167 N N . ILE A 1 397 ? -4.658 -13.664 22.583 1.00 93.81 397 ILE A N 1
ATOM 3168 C CA . ILE A 1 397 ? -5.380 -12.465 22.124 1.00 93.81 397 ILE A CA 1
ATOM 3169 C C . ILE A 1 397 ? -4.421 -11.323 21.790 1.00 93.81 397 ILE A C 1
ATOM 3171 O O . ILE A 1 397 ? -4.557 -10.661 20.756 1.00 93.81 397 ILE A O 1
ATOM 3175 N N . GLN A 1 398 ? -3.429 -11.102 22.648 1.00 91.31 398 GLN A N 1
ATOM 3176 C CA . GLN A 1 398 ? -2.395 -10.110 22.401 1.00 91.31 398 GLN A CA 1
ATOM 3177 C C . GLN A 1 398 ? -1.618 -10.439 21.123 1.00 91.31 398 GLN A C 1
ATOM 3179 O O . GLN A 1 398 ? -1.418 -9.575 20.270 1.00 91.31 398 GLN A O 1
ATOM 3184 N N . SER A 1 399 ? -1.227 -11.704 20.959 1.00 91.00 399 SER A N 1
ATOM 3185 C CA . SER A 1 399 ? -0.566 -12.175 19.748 1.00 91.00 399 SER A CA 1
ATOM 3186 C C . SER A 1 399 ? -1.425 -11.917 18.506 1.00 91.00 399 SER A C 1
ATOM 3188 O O . SER A 1 399 ? -0.907 -11.402 17.521 1.00 91.00 399 SER A O 1
ATOM 3190 N N . LEU A 1 400 ? -2.725 -12.232 18.543 1.00 92.75 400 LEU A N 1
ATOM 3191 C CA . LEU A 1 400 ? -3.668 -11.990 17.441 1.00 92.75 400 LEU A CA 1
ATOM 3192 C C . LEU A 1 400 ? -3.802 -10.508 17.082 1.00 92.75 400 LEU A C 1
ATOM 3194 O O . LEU A 1 400 ? -3.903 -10.181 15.905 1.00 92.75 400 LEU A O 1
ATOM 3198 N N . THR A 1 401 ? -3.781 -9.624 18.078 1.00 94.12 401 THR A N 1
ATOM 3199 C CA . THR A 1 401 ? -3.961 -8.180 17.865 1.00 94.12 401 THR A CA 1
ATOM 3200 C C . THR A 1 401 ? -2.704 -7.526 17.293 1.00 94.12 401 THR A C 1
ATOM 3202 O O . THR A 1 401 ? -2.791 -6.737 16.357 1.00 94.12 401 THR A O 1
ATOM 3205 N N . GLN A 1 402 ? -1.518 -7.864 17.813 1.00 92.25 402 GLN A N 1
ATOM 3206 C CA . GLN A 1 402 ? -0.263 -7.285 17.310 1.00 92.25 402 GLN A CA 1
ATOM 3207 C C . GLN A 1 402 ? 0.219 -7.941 16.016 1.00 92.25 402 GLN A C 1
ATOM 3209 O O . GLN A 1 402 ? 0.902 -7.308 15.212 1.00 92.25 402 GLN A O 1
ATOM 3214 N N . GLN A 1 403 ? -0.084 -9.226 15.832 1.00 92.31 403 GLN A N 1
ATOM 3215 C CA . GLN A 1 403 ? 0.336 -10.027 14.689 1.00 92.31 403 GLN A CA 1
ATOM 3216 C C . GLN A 1 403 ? -0.868 -10.841 14.184 1.00 92.31 403 GLN A C 1
ATOM 3218 O O . GLN A 1 403 ? -1.016 -12.016 14.540 1.00 92.31 403 GLN A O 1
ATOM 3223 N N . PRO A 1 404 ? -1.761 -10.239 13.378 1.00 92.12 404 PRO A N 1
ATOM 3224 C CA . PRO A 1 404 ? -2.912 -10.954 12.839 1.00 92.12 404 PRO A CA 1
ATOM 3225 C C . PRO A 1 404 ? -2.470 -12.157 11.997 1.00 92.12 404 PRO A C 1
ATOM 3227 O O . PRO A 1 404 ? -1.409 -12.132 11.366 1.00 92.12 404 PRO A O 1
ATOM 3230 N N . VAL A 1 405 ? -3.286 -13.215 12.015 1.00 94.81 405 VAL A N 1
ATOM 3231 C CA . VAL A 1 405 ? -3.139 -14.365 11.108 1.00 94.81 405 VAL A CA 1
ATOM 3232 C C . VAL A 1 405 ? -3.476 -13.889 9.699 1.00 94.81 405 VAL A C 1
ATOM 3234 O O . VAL A 1 405 ? -4.539 -13.308 9.478 1.00 94.81 405 VAL A O 1
ATOM 3237 N N . ILE A 1 406 ? -2.567 -14.119 8.754 1.00 96.75 406 ILE A N 1
ATOM 3238 C CA . ILE A 1 406 ? -2.723 -13.693 7.361 1.00 96.75 406 ILE A CA 1
ATOM 3239 C C . ILE A 1 406 ? -2.899 -14.937 6.499 1.00 96.75 406 ILE A C 1
ATOM 3241 O O . ILE A 1 406 ? -2.133 -15.891 6.611 1.00 96.75 406 ILE A O 1
ATOM 3245 N N . VAL A 1 407 ? -3.889 -14.911 5.609 1.00 97.56 407 VAL A N 1
ATOM 3246 C CA . VAL A 1 407 ? -4.055 -15.927 4.568 1.00 97.56 407 VAL A CA 1
ATOM 3247 C C . VAL A 1 407 ? -3.876 -15.279 3.204 1.00 97.56 407 VAL A C 1
ATOM 3249 O O . VAL A 1 407 ? -4.313 -14.151 2.982 1.00 97.56 407 VAL A O 1
ATOM 3252 N N . ARG A 1 408 ? -3.231 -15.991 2.281 1.00 97.31 408 ARG A N 1
ATOM 3253 C CA . ARG A 1 408 ? -2.980 -15.530 0.918 1.00 97.31 408 ARG A CA 1
ATOM 3254 C C . ARG A 1 408 ? -3.477 -16.540 -0.115 1.00 97.31 408 ARG A C 1
ATOM 3256 O O . ARG A 1 408 ? -3.255 -17.740 0.016 1.00 97.31 408 ARG A O 1
ATOM 3263 N N . GLN A 1 409 ? -4.120 -16.048 -1.173 1.00 97.56 409 GLN A N 1
ATOM 3264 C CA . GLN A 1 409 ? -4.389 -16.831 -2.382 1.00 97.56 409 GLN A CA 1
ATOM 3265 C C . GLN A 1 409 ? -3.082 -17.293 -3.040 1.00 97.56 409 GLN A C 1
ATOM 3267 O O . GLN A 1 409 ? -2.146 -16.506 -3.121 1.00 97.56 409 GLN A O 1
ATOM 3272 N N . ASP A 1 410 ? -3.038 -18.501 -3.609 1.00 96.88 410 ASP A N 1
ATOM 3273 C CA . ASP A 1 410 ? -1.935 -18.911 -4.492 1.00 96.88 410 ASP A CA 1
ATOM 3274 C C . ASP A 1 410 ? -1.524 -17.786 -5.481 1.00 96.88 410 ASP A C 1
ATOM 3276 O O . ASP A 1 410 ? -2.334 -17.392 -6.336 1.00 96.88 410 ASP A O 1
ATOM 3280 N N . PRO A 1 411 ? -0.281 -17.266 -5.404 1.00 97.44 411 PRO A N 1
ATOM 3281 C CA . PRO A 1 411 ? 0.156 -16.158 -6.246 1.00 97.44 411 PRO A CA 1
ATOM 3282 C C . PRO A 1 411 ? 0.068 -16.448 -7.745 1.00 97.44 411 PRO A C 1
ATOM 3284 O O . PRO A 1 411 ? -0.207 -15.546 -8.540 1.00 97.44 411 PRO A O 1
ATOM 3287 N N . ALA A 1 412 ? 0.264 -17.705 -8.161 1.00 95.56 412 ALA A N 1
ATOM 3288 C CA . ALA A 1 412 ? 0.157 -18.081 -9.568 1.00 95.56 412 ALA A CA 1
ATOM 3289 C C . ALA A 1 412 ? -1.281 -17.966 -10.093 1.00 95.56 412 ALA A C 1
ATOM 3291 O O . ALA A 1 412 ? -1.486 -17.601 -11.254 1.00 95.56 412 ALA A O 1
ATOM 3292 N N . ALA A 1 413 ? -2.283 -18.229 -9.252 1.00 95.69 413 ALA A N 1
ATOM 3293 C CA . ALA A 1 413 ? -3.677 -17.950 -9.564 1.00 95.69 413 ALA A CA 1
ATOM 3294 C C . ALA A 1 413 ? -3.974 -16.442 -9.566 1.00 95.69 413 ALA A C 1
ATOM 3296 O O . ALA A 1 413 ? -4.564 -15.954 -10.533 1.00 95.69 413 ALA A O 1
ATOM 3297 N N . ALA A 1 414 ? -3.525 -15.704 -8.543 1.00 96.31 414 ALA A N 1
ATOM 3298 C CA . ALA A 1 414 ? -3.795 -14.271 -8.403 1.00 96.31 414 ALA A CA 1
ATOM 3299 C C . ALA A 1 414 ? -3.240 -13.448 -9.581 1.00 96.31 414 ALA A C 1
ATOM 3301 O O . ALA A 1 414 ? -3.938 -12.604 -10.143 1.00 96.31 414 ALA A O 1
ATOM 3302 N N . MET A 1 415 ? -2.011 -13.736 -10.024 1.00 96.31 415 MET A N 1
ATOM 3303 C CA . MET A 1 415 ? -1.334 -12.990 -11.097 1.00 96.31 415 MET A CA 1
ATOM 3304 C C . MET A 1 415 ? -1.896 -13.240 -12.507 1.00 96.31 415 MET A C 1
ATOM 3306 O O . MET A 1 415 ? -1.488 -12.574 -13.458 1.00 96.31 415 MET A O 1
ATOM 3310 N N . LYS A 1 416 ? -2.876 -14.142 -12.667 1.00 95.12 416 LYS A N 1
ATOM 3311 C CA . LYS A 1 416 ? -3.673 -14.238 -13.907 1.00 95.12 416 LYS A CA 1
ATOM 3312 C C . LYS A 1 416 ? -4.585 -13.027 -14.093 1.00 95.12 416 LYS A C 1
ATOM 3314 O O . LYS A 1 416 ? -5.012 -12.748 -15.213 1.00 95.12 416 LYS A O 1
ATOM 3319 N N . VAL A 1 417 ? -4.898 -12.325 -13.005 1.00 94.50 417 VAL A N 1
ATOM 3320 C CA . VAL A 1 417 ? -5.663 -11.086 -13.027 1.00 94.50 417 VAL A CA 1
ATOM 3321 C C . VAL A 1 417 ? -4.695 -9.919 -13.051 1.00 94.50 417 VAL A C 1
ATOM 3323 O O . VAL A 1 417 ? -3.870 -9.785 -12.148 1.00 94.50 417 VAL A O 1
ATOM 3326 N N . PRO A 1 418 ? -4.758 -9.051 -14.066 1.00 91.31 418 PRO A N 1
ATOM 3327 C CA . PRO A 1 418 ? -3.770 -7.997 -14.119 1.00 91.31 418 PRO A CA 1
ATOM 3328 C C . PRO A 1 418 ? -4.079 -6.867 -13.137 1.00 91.31 418 PRO A C 1
ATOM 3330 O O . PRO A 1 418 ? -5.235 -6.483 -12.949 1.00 91.31 418 PRO A O 1
ATOM 3333 N N . LEU A 1 419 ? -3.022 -6.283 -12.585 1.00 89.00 419 LEU A N 1
ATOM 3334 C CA . LEU A 1 419 ? -3.092 -5.290 -11.524 1.00 89.00 419 LEU A CA 1
ATOM 3335 C C . LEU A 1 419 ? -2.774 -3.910 -12.094 1.00 89.00 419 LEU A C 1
ATOM 3337 O O . LEU A 1 419 ? -1.781 -3.726 -12.795 1.00 89.00 419 LEU A O 1
ATOM 3341 N N . MET A 1 420 ? -3.620 -2.915 -11.815 1.00 82.50 420 MET A N 1
ATOM 3342 C CA . MET A 1 420 ? -3.426 -1.524 -12.264 1.00 82.50 420 MET A CA 1
ATOM 3343 C C . MET A 1 420 ? -3.364 -1.317 -13.776 1.00 82.50 420 MET A C 1
ATOM 3345 O O . MET A 1 420 ? -2.818 -0.318 -14.240 1.00 82.50 420 MET A O 1
ATOM 3349 N N . GLY A 1 421 ? -3.908 -2.248 -14.548 1.00 85.38 421 GLY A N 1
ATOM 3350 C CA . GLY A 1 421 ? -3.783 -2.224 -15.996 1.00 85.38 421 GLY A CA 1
ATOM 3351 C C . GLY A 1 421 ? -2.588 -3.017 -16.543 1.00 85.38 421 GLY A C 1
ATOM 3352 O O . GLY A 1 421 ? -2.505 -3.192 -17.761 1.00 85.38 421 GLY A O 1
ATOM 3353 N N . PHE A 1 422 ? -1.729 -3.574 -15.686 1.00 91.00 422 PHE A N 1
ATOM 3354 C CA . PHE A 1 422 ? -0.514 -4.290 -16.078 1.00 91.00 422 PHE A CA 1
ATOM 3355 C C . PHE A 1 422 ? -0.576 -5.781 -15.755 1.00 91.00 422 PHE A C 1
ATOM 3357 O O . PHE A 1 422 ? -1.030 -6.180 -14.683 1.00 91.00 422 PHE A O 1
ATOM 3364 N N . SER A 1 423 ? -0.093 -6.609 -16.674 1.00 92.56 423 SER A N 1
ATOM 3365 C CA . SER A 1 423 ? 0.145 -8.034 -16.421 1.00 92.56 423 SER A CA 1
ATOM 3366 C C . SER A 1 423 ? 1.407 -8.208 -15.571 1.00 92.56 423 SER A C 1
ATOM 3368 O O . SER A 1 423 ? 2.470 -7.716 -15.950 1.00 92.56 423 SER A O 1
ATOM 3370 N N . LEU A 1 424 ? 1.289 -8.896 -14.433 1.00 95.50 424 LEU A N 1
ATOM 3371 C CA . LEU A 1 424 ? 2.386 -9.177 -13.499 1.00 95.50 424 LEU A CA 1
ATOM 3372 C C . LEU A 1 424 ? 2.610 -10.695 -13.375 1.00 95.50 424 LEU A C 1
ATOM 3374 O O . LEU A 1 424 ? 1.808 -11.484 -13.867 1.00 95.50 424 LEU A O 1
ATOM 3378 N N . SER A 1 425 ? 3.707 -11.114 -12.741 1.00 95.56 425 SER A N 1
ATOM 3379 C CA . SER A 1 425 ? 4.052 -12.527 -12.530 1.00 95.56 425 SER A CA 1
ATOM 3380 C C . SER A 1 425 ? 4.249 -12.840 -11.049 1.00 95.56 425 SER A C 1
ATOM 3382 O O . SER A 1 425 ? 4.697 -11.954 -10.319 1.00 95.56 425 SER A O 1
ATOM 3384 N N . PRO A 1 426 ? 3.978 -14.080 -10.600 1.00 97.12 426 PRO A N 1
ATOM 3385 C CA . PRO A 1 426 ? 4.319 -14.478 -9.241 1.00 97.12 426 PRO A CA 1
ATOM 3386 C C . PRO A 1 426 ? 5.842 -14.538 -9.077 1.00 97.12 426 PRO A C 1
ATOM 3388 O O . PRO A 1 426 ? 6.560 -14.664 -10.077 1.00 97.12 426 PRO A O 1
ATOM 3391 N N . VAL A 1 427 ? 6.307 -14.460 -7.831 1.00 96.56 427 VAL A N 1
ATOM 3392 C CA . VAL A 1 427 ? 7.725 -14.574 -7.471 1.00 96.56 427 VAL A CA 1
ATOM 3393 C C . VAL A 1 427 ? 8.286 -15.898 -7.990 1.00 96.56 427 VAL A C 1
ATOM 3395 O O . VAL A 1 427 ? 7.692 -16.957 -7.784 1.00 96.56 427 VAL A O 1
ATOM 3398 N N . ASP A 1 428 ? 9.426 -15.836 -8.673 1.00 94.25 428 ASP A N 1
ATOM 3399 C CA . ASP A 1 428 ? 10.169 -17.009 -9.138 1.00 94.25 428 ASP A CA 1
ATOM 3400 C C . ASP A 1 428 ? 11.675 -16.803 -8.927 1.00 94.25 428 ASP A C 1
ATOM 3402 O O . ASP A 1 428 ? 12.432 -16.442 -9.834 1.00 94.25 428 ASP A O 1
ATOM 3406 N N . GLN A 1 429 ? 12.095 -17.017 -7.678 1.00 92.81 429 GLN A N 1
ATOM 3407 C CA . GLN A 1 429 ? 13.481 -16.845 -7.239 1.00 92.81 429 GLN A CA 1
ATOM 3408 C C . GLN A 1 429 ? 14.439 -17.818 -7.941 1.00 92.81 429 GLN A C 1
ATOM 3410 O O . GLN A 1 429 ? 1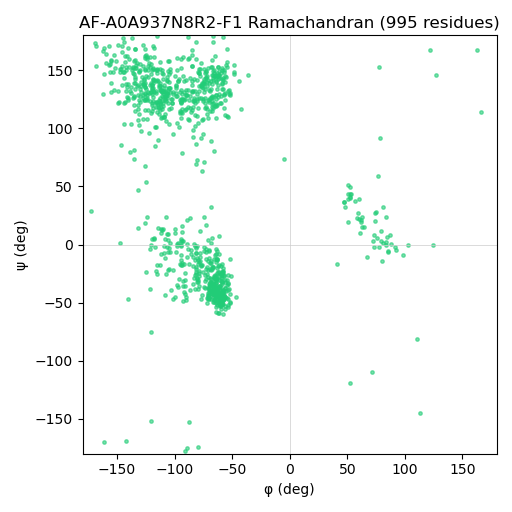5.627 -17.535 -8.059 1.00 92.81 429 GLN A O 1
ATOM 3415 N N . GLN A 1 430 ? 13.941 -18.963 -8.417 1.00 91.31 430 GLN A N 1
ATOM 3416 C CA . GLN A 1 430 ? 14.767 -19.968 -9.077 1.00 91.31 430 GLN A CA 1
ATOM 3417 C C . GLN A 1 430 ? 15.104 -19.554 -10.512 1.00 91.31 430 GLN A C 1
ATOM 3419 O O . GLN A 1 430 ? 16.261 -19.644 -10.922 1.00 91.31 430 GLN A O 1
ATOM 3424 N N . ALA A 1 431 ? 14.114 -19.100 -11.283 1.00 90.25 431 ALA A N 1
ATOM 3425 C CA . ALA A 1 431 ? 14.334 -18.696 -12.668 1.00 90.25 431 ALA A CA 1
ATOM 3426 C C . ALA A 1 431 ? 14.910 -17.276 -12.786 1.00 90.25 431 ALA A C 1
ATOM 3428 O O . ALA A 1 431 ? 15.683 -16.999 -13.710 1.00 90.25 431 ALA A O 1
ATOM 3429 N N . TYR A 1 432 ? 14.554 -16.376 -11.860 1.00 93.00 432 TYR A N 1
ATOM 3430 C CA . TYR A 1 432 ? 14.857 -14.946 -11.952 1.00 93.00 432 TYR A CA 1
ATOM 3431 C C . TYR A 1 432 ? 15.460 -14.331 -10.672 1.00 93.00 432 TYR A C 1
ATOM 3433 O O . TYR A 1 432 ? 15.059 -13.225 -10.300 1.00 93.00 432 TYR A O 1
ATOM 3441 N N . PRO A 1 433 ? 16.473 -14.959 -10.037 1.00 91.94 433 PRO A N 1
ATOM 3442 C CA . PRO A 1 433 ? 16.929 -14.611 -8.686 1.00 91.94 433 PRO A CA 1
ATOM 3443 C C . PRO A 1 433 ? 17.242 -13.123 -8.517 1.00 91.94 433 PRO A C 1
ATOM 3445 O O . PRO A 1 433 ? 16.693 -12.463 -7.639 1.00 91.94 433 PRO A O 1
ATOM 3448 N N . ARG A 1 434 ? 18.028 -12.551 -9.439 1.00 91.50 434 ARG A N 1
ATOM 3449 C CA . ARG A 1 434 ? 18.424 -11.142 -9.358 1.00 91.50 434 ARG A CA 1
ATOM 3450 C C . ARG A 1 434 ? 17.250 -10.168 -9.434 1.00 91.50 434 ARG A C 1
ATOM 3452 O O . ARG A 1 434 ? 17.238 -9.163 -8.728 1.00 91.50 434 ARG A O 1
ATOM 3459 N N . MET A 1 435 ? 16.317 -10.399 -10.357 1.00 93.50 435 MET A N 1
ATOM 3460 C CA . MET A 1 435 ? 15.181 -9.492 -10.531 1.00 93.50 435 MET A CA 1
ATOM 3461 C C . MET A 1 435 ? 14.251 -9.564 -9.325 1.00 93.50 435 MET A C 1
ATOM 3463 O O . MET A 1 435 ? 13.780 -8.521 -8.887 1.00 93.50 435 MET A O 1
ATOM 3467 N N . GLU A 1 436 ? 14.040 -10.755 -8.765 1.00 94.81 436 GLU A N 1
ATOM 3468 C CA . GLU A 1 436 ? 13.226 -10.924 -7.560 1.00 94.81 436 GLU A CA 1
ATOM 3469 C C . GLU A 1 436 ? 13.914 -10.340 -6.315 1.00 94.81 436 GLU A C 1
ATOM 3471 O O . GLU A 1 436 ? 13.271 -9.607 -5.571 1.00 94.81 436 GLU A O 1
ATOM 3476 N N . GLU A 1 437 ? 15.230 -10.521 -6.146 1.00 91.69 437 GLU A N 1
ATOM 3477 C CA . GLU A 1 437 ? 16.023 -9.832 -5.109 1.00 91.69 437 GLU A CA 1
ATOM 3478 C C . GLU A 1 437 ? 15.904 -8.313 -5.221 1.00 91.69 437 GLU A C 1
ATOM 3480 O O . GLU A 1 437 ? 15.712 -7.623 -4.226 1.00 91.69 437 GLU A O 1
ATOM 3485 N N . ALA A 1 438 ? 16.007 -7.771 -6.437 1.00 90.88 438 ALA A N 1
ATOM 3486 C CA . ALA A 1 438 ? 15.878 -6.340 -6.672 1.00 90.88 438 ALA A CA 1
ATOM 3487 C C . ALA A 1 438 ? 14.461 -5.831 -6.360 1.00 90.88 438 ALA A C 1
ATOM 3489 O O . ALA A 1 438 ? 14.312 -4.737 -5.819 1.00 90.88 438 ALA A O 1
ATOM 3490 N N . VAL A 1 439 ? 13.425 -6.607 -6.694 1.00 93.50 439 VAL A N 1
ATOM 3491 C CA . VAL A 1 439 ? 12.026 -6.294 -6.370 1.00 93.50 439 VAL A CA 1
ATOM 3492 C C . VAL A 1 439 ? 11.795 -6.313 -4.859 1.00 93.50 439 VAL A C 1
ATOM 3494 O O . VAL A 1 439 ? 11.194 -5.368 -4.349 1.00 93.50 439 VAL A O 1
ATOM 3497 N N . ASP A 1 440 ? 12.289 -7.330 -4.150 1.00 90.56 440 ASP A N 1
ATOM 3498 C CA . ASP A 1 440 ? 12.180 -7.437 -2.690 1.00 90.56 440 ASP A CA 1
ATOM 3499 C C . ASP A 1 440 ? 12.959 -6.314 -1.994 1.00 90.56 440 ASP A C 1
ATOM 3501 O O . ASP A 1 440 ? 12.390 -5.600 -1.172 1.00 90.56 440 ASP A O 1
ATOM 3505 N N . ALA A 1 441 ? 14.212 -6.071 -2.392 1.00 85.81 441 ALA A N 1
ATOM 3506 C CA . ALA A 1 441 ? 15.049 -5.008 -1.839 1.00 85.81 441 ALA A CA 1
ATOM 3507 C C . ALA A 1 441 ? 14.440 -3.621 -2.054 1.00 85.81 441 ALA A C 1
ATOM 3509 O O . ALA A 1 441 ? 14.392 -2.825 -1.118 1.00 85.81 441 ALA A O 1
ATOM 3510 N N . LEU A 1 442 ? 13.933 -3.339 -3.265 1.00 86.25 442 LEU A N 1
ATOM 3511 C CA . LEU A 1 442 ? 13.169 -2.122 -3.510 1.00 86.25 442 LEU A CA 1
ATOM 3512 C C . LEU A 1 442 ? 11.976 -2.107 -2.564 1.00 86.25 442 LEU A C 1
ATOM 3514 O O . LEU A 1 442 ? 11.926 -1.217 -1.727 1.00 86.25 442 LEU A O 1
ATOM 3518 N N . GLY A 1 443 ? 11.085 -3.099 -2.623 1.00 87.31 443 GLY A N 1
ATOM 3519 C CA . GLY A 1 443 ? 9.894 -3.192 -1.779 1.00 87.31 443 GLY A CA 1
ATOM 3520 C C . GLY A 1 443 ? 10.160 -2.930 -0.300 1.00 87.31 443 GLY A C 1
ATOM 3521 O O . GLY A 1 443 ? 9.444 -2.146 0.310 1.00 87.31 443 GLY A O 1
ATOM 3522 N N . ARG A 1 444 ? 11.220 -3.509 0.275 1.00 84.31 444 ARG A N 1
ATOM 3523 C CA . ARG A 1 444 ? 11.597 -3.320 1.685 1.00 84.31 444 ARG A CA 1
ATOM 3524 C C . ARG A 1 444 ? 11.869 -1.874 2.067 1.00 84.31 444 ARG A C 1
ATOM 3526 O O . ARG A 1 444 ? 11.650 -1.498 3.213 1.00 84.31 444 ARG A O 1
ATOM 3533 N N . MET A 1 445 ? 12.234 -1.028 1.113 1.00 76.94 445 MET A N 1
ATOM 3534 C CA . MET A 1 445 ? 12.348 0.405 1.359 1.00 76.94 445 MET A CA 1
ATOM 3535 C C . MET A 1 445 ? 11.014 1.067 1.708 1.00 76.94 445 MET A C 1
ATOM 3537 O O . MET A 1 445 ? 11.024 2.081 2.396 1.00 76.94 445 MET A O 1
ATOM 3541 N N . THR A 1 446 ? 9.865 0.540 1.264 1.00 76.69 446 THR A N 1
ATOM 3542 C CA . THR A 1 446 ? 8.569 1.094 1.691 1.00 76.69 446 THR A CA 1
ATOM 3543 C C . THR A 1 446 ? 8.278 0.782 3.156 1.00 76.69 446 THR A C 1
ATOM 3545 O O . THR A 1 446 ? 7.515 1.512 3.774 1.00 76.69 446 THR A O 1
ATOM 3548 N N . LEU A 1 447 ? 8.909 -0.257 3.721 1.00 81.44 447 LEU A N 1
ATOM 3549 C CA . LEU A 1 447 ? 8.816 -0.614 5.141 1.00 81.44 447 LEU A CA 1
ATOM 3550 C C . LEU A 1 447 ? 9.754 0.212 6.029 1.00 81.44 447 LEU A C 1
ATOM 3552 O O . LEU A 1 447 ? 9.617 0.187 7.249 1.00 81.44 447 LEU A O 1
ATOM 3556 N N . ALA A 1 448 ? 10.708 0.937 5.441 1.00 76.94 448 ALA A N 1
ATOM 3557 C CA . ALA A 1 448 ? 11.688 1.705 6.191 1.00 76.94 448 ALA A CA 1
ATOM 3558 C C . ALA A 1 448 ? 11.017 2.747 7.096 1.00 76.94 448 ALA A C 1
ATOM 3560 O O . ALA A 1 448 ? 10.121 3.478 6.666 1.00 76.94 448 ALA A O 1
ATOM 3561 N N . ARG A 1 449 ? 11.476 2.820 8.347 1.00 80.19 449 ARG A N 1
ATOM 3562 C CA . ARG A 1 449 ? 11.111 3.845 9.328 1.00 80.19 449 ARG A CA 1
ATOM 3563 C C . ARG A 1 449 ? 12.382 4.292 10.034 1.00 80.19 449 ARG A C 1
ATOM 3565 O O . ARG A 1 449 ? 13.122 3.460 10.546 1.00 80.19 449 ARG A O 1
ATOM 3572 N N . TRP A 1 450 ? 12.647 5.593 10.032 1.00 74.69 450 TRP A N 1
ATOM 3573 C CA . TRP A 1 450 ? 13.829 6.167 10.666 1.00 74.69 450 TRP A CA 1
ATOM 3574 C C . TRP A 1 450 ? 13.452 6.687 12.051 1.00 74.69 450 TRP A C 1
ATOM 3576 O O . TRP A 1 450 ? 12.809 7.732 12.171 1.00 74.69 450 TRP A O 1
ATOM 3586 N N . GLU A 1 451 ? 13.837 5.943 13.092 1.00 75.38 451 GLU A N 1
ATOM 3587 C CA . GLU A 1 451 ? 13.574 6.309 14.492 1.00 75.38 451 GLU A CA 1
ATOM 3588 C C . GLU A 1 451 ? 14.187 7.675 14.838 1.00 75.38 451 GLU A C 1
ATOM 3590 O O . GLU A 1 451 ? 13.461 8.538 15.325 1.00 75.38 451 GLU A O 1
ATOM 3595 N N . ASP A 1 452 ? 15.439 7.931 14.433 1.00 70.31 452 ASP A N 1
ATOM 3596 C CA . ASP A 1 452 ? 16.143 9.220 14.612 1.00 70.31 452 ASP A CA 1
ATOM 3597 C C . ASP A 1 452 ? 15.437 10.423 13.964 1.00 70.31 452 ASP A C 1
ATOM 3599 O O . ASP A 1 452 ? 15.759 11.580 14.232 1.00 70.31 452 ASP A O 1
ATOM 3603 N N . LEU A 1 453 ? 14.498 10.165 13.054 1.00 71.50 453 LEU A N 1
ATOM 3604 C CA . LEU A 1 453 ? 13.726 11.195 12.366 1.00 71.50 453 LEU A CA 1
ATOM 3605 C C . LEU A 1 453 ? 12.244 11.153 12.732 1.00 71.50 453 LEU A C 1
ATOM 3607 O O . LEU A 1 453 ? 11.434 11.781 12.044 1.00 71.50 453 LEU A O 1
ATOM 3611 N N . HIS A 1 454 ? 11.917 10.424 13.801 1.00 77.69 454 HIS A N 1
ATOM 3612 C CA . HIS A 1 454 ? 10.598 10.305 14.403 1.00 77.69 454 HIS A CA 1
ATOM 3613 C C . HIS A 1 454 ? 9.507 9.918 13.395 1.00 77.69 454 HIS A C 1
ATOM 3615 O O . HIS A 1 454 ? 8.438 10.524 13.349 1.00 77.69 454 HIS A O 1
ATOM 3621 N N . ASP A 1 455 ? 9.746 8.872 12.596 1.00 85.00 455 ASP A N 1
ATOM 3622 C CA . ASP A 1 455 ? 8.709 8.311 11.709 1.00 85.00 455 ASP A CA 1
ATOM 3623 C C . ASP A 1 455 ? 7.583 7.570 12.456 1.00 85.00 455 ASP A C 1
ATOM 3625 O O . ASP A 1 455 ? 6.594 7.131 11.863 1.00 85.00 455 ASP A O 1
ATOM 3629 N N . HIS A 1 456 ? 7.730 7.453 13.773 1.00 91.25 456 HIS A N 1
ATOM 3630 C CA . HIS A 1 456 ? 6.716 7.008 14.714 1.00 91.25 456 HIS A CA 1
ATOM 3631 C C . HIS A 1 456 ? 5.943 8.207 15.293 1.00 91.25 456 HIS A C 1
ATOM 3633 O O . HIS A 1 456 ? 6.379 9.361 15.241 1.00 91.25 456 HIS A O 1
ATOM 3639 N N . GLY A 1 457 ? 4.774 7.928 15.856 1.00 92.88 457 GLY A N 1
ATOM 3640 C CA . GLY A 1 457 ? 3.918 8.898 16.531 1.00 92.88 457 GLY A CA 1
ATOM 3641 C C . GLY A 1 457 ? 2.523 9.001 15.917 1.00 92.88 457 GLY A C 1
ATOM 3642 O O . GLY A 1 457 ? 2.264 8.507 14.817 1.00 92.88 457 GLY A O 1
ATOM 3643 N N . PHE A 1 458 ? 1.613 9.657 16.631 1.00 93.69 458 PHE A N 1
ATOM 3644 C CA . PHE A 1 458 ? 0.183 9.714 16.318 1.00 93.69 458 PHE A CA 1
ATOM 3645 C C . PHE A 1 458 ? -0.117 10.137 14.871 1.00 93.69 458 PHE A C 1
ATOM 3647 O O . PHE A 1 458 ? -0.837 9.439 14.165 1.00 93.69 458 PHE A O 1
ATOM 3654 N N . TRP A 1 459 ? 0.473 11.239 14.400 1.00 91.44 459 TRP A N 1
ATOM 3655 C CA . TRP A 1 459 ? 0.241 11.775 13.049 1.00 91.44 459 TRP A CA 1
ATOM 3656 C C . TRP A 1 459 ? 1.253 11.303 12.002 1.00 91.44 459 TRP A C 1
ATOM 3658 O O . TRP A 1 459 ? 1.202 11.756 10.861 1.00 91.44 459 TRP A O 1
ATOM 3668 N N . ARG A 1 460 ? 2.189 10.423 12.375 1.00 90.31 460 ARG A N 1
ATOM 3669 C CA . ARG A 1 460 ? 3.349 10.057 11.541 1.00 90.31 460 ARG A CA 1
ATOM 3670 C C . ARG A 1 460 ? 3.412 8.570 11.244 1.00 90.31 460 ARG A C 1
ATOM 3672 O O . ARG A 1 460 ? 3.718 8.180 10.122 1.00 90.31 460 ARG A O 1
ATOM 3679 N N . PHE A 1 461 ? 3.063 7.724 12.209 1.00 93.12 461 PHE A N 1
ATOM 3680 C CA . PHE A 1 461 ? 3.161 6.287 12.022 1.00 93.12 461 PHE A CA 1
ATOM 3681 C C . PHE A 1 461 ? 2.223 5.801 10.914 1.00 93.12 461 PHE A C 1
ATOM 3683 O O . PHE A 1 461 ? 1.011 6.053 10.947 1.00 93.12 461 PHE A O 1
ATOM 3690 N N . GLY A 1 462 ? 2.826 5.104 9.949 1.00 91.12 462 GLY A N 1
ATOM 3691 C CA . GLY A 1 462 ? 2.215 4.673 8.693 1.00 91.12 462 GLY A CA 1
ATOM 3692 C C . GLY A 1 462 ? 2.523 5.583 7.495 1.00 91.12 462 GLY A C 1
ATOM 3693 O O . GLY A 1 462 ? 2.264 5.177 6.367 1.00 91.12 462 GLY A O 1
ATOM 3694 N N . MET A 1 463 ? 3.134 6.757 7.687 1.00 88.44 463 MET A N 1
ATOM 3695 C CA . MET A 1 463 ? 3.508 7.623 6.567 1.00 88.44 463 MET A CA 1
ATOM 3696 C C . MET A 1 463 ? 4.581 6.989 5.679 1.00 88.44 463 MET A C 1
ATOM 3698 O O . MET A 1 463 ? 5.471 6.285 6.158 1.00 88.44 463 MET A O 1
ATOM 3702 N N . ILE A 1 464 ? 4.525 7.302 4.384 1.00 84.75 464 ILE A N 1
ATOM 3703 C CA . ILE A 1 464 ? 5.597 7.003 3.434 1.00 84.75 464 ILE A CA 1
ATOM 3704 C C . ILE A 1 464 ? 6.359 8.294 3.156 1.00 84.75 464 ILE A C 1
ATOM 3706 O O . ILE A 1 464 ? 5.770 9.297 2.734 1.00 84.75 464 ILE A O 1
ATOM 3710 N N . ARG A 1 465 ? 7.678 8.267 3.365 1.00 79.69 465 ARG A N 1
ATOM 3711 C CA . ARG A 1 465 ? 8.549 9.403 3.060 1.00 79.69 465 ARG A CA 1
ATOM 3712 C C . ARG A 1 465 ? 8.600 9.678 1.564 1.00 79.69 465 ARG A C 1
ATOM 3714 O O . ARG A 1 465 ? 8.626 8.764 0.742 1.00 79.69 465 ARG A O 1
ATOM 3721 N N . TRP A 1 466 ? 8.695 10.958 1.209 1.00 77.25 466 TRP A N 1
ATOM 3722 C CA . TRP A 1 466 ? 8.927 11.333 -0.184 1.00 77.25 466 TRP A CA 1
ATOM 3723 C C . TRP A 1 466 ? 10.318 10.894 -0.663 1.00 77.25 466 TRP A C 1
ATOM 3725 O O . TRP A 1 466 ? 10.462 10.490 -1.809 1.00 77.25 466 TRP A O 1
ATOM 3735 N N . GLY A 1 467 ? 11.343 10.931 0.187 1.00 69.62 467 GLY A N 1
ATOM 3736 C CA . GLY A 1 467 ? 12.695 10.492 -0.155 1.00 69.62 467 GLY A CA 1
ATOM 3737 C C . GLY A 1 467 ? 13.505 10.104 1.075 1.00 69.62 467 GLY A C 1
ATOM 3738 O O . GLY A 1 467 ? 13.075 10.338 2.207 1.00 69.62 467 GLY A O 1
ATOM 3739 N N . SER A 1 468 ? 14.680 9.512 0.848 1.00 63.72 468 SER A N 1
ATOM 3740 C CA . SER A 1 468 ? 15.601 9.205 1.939 1.00 63.72 468 SER A CA 1
ATOM 3741 C C . SER A 1 468 ? 16.072 10.495 2.626 1.00 63.72 468 SER A C 1
ATOM 3743 O O . SER A 1 468 ? 16.251 11.519 1.955 1.00 63.72 468 SER A O 1
ATOM 3745 N N . PRO A 1 469 ? 16.340 10.455 3.938 1.00 58.84 469 PRO A N 1
ATOM 3746 C CA . PRO A 1 469 ? 16.954 11.576 4.640 1.00 58.84 469 PRO A CA 1
ATOM 3747 C C . PRO A 1 469 ? 18.294 11.954 3.989 1.00 58.84 469 PRO A C 1
ATOM 3749 O O . PRO A 1 469 ? 18.996 11.064 3.497 1.00 58.84 469 PRO A O 1
ATOM 3752 N N . PRO A 1 470 ? 18.674 13.242 3.952 1.00 53.56 470 PRO A N 1
ATOM 3753 C CA . PRO A 1 470 ? 19.997 13.610 3.470 1.00 53.56 470 PRO A CA 1
ATOM 3754 C C . PRO A 1 470 ? 21.093 13.073 4.402 1.00 53.56 470 PRO A C 1
ATOM 3756 O O . PRO A 1 470 ? 20.897 12.997 5.615 1.00 53.56 470 PRO A O 1
ATOM 3759 N N . LEU A 1 471 ? 22.270 12.774 3.839 1.00 47.44 471 LEU A N 1
ATOM 3760 C CA . LEU A 1 471 ? 23.515 12.734 4.613 1.00 47.44 471 LEU A CA 1
ATOM 3761 C C . LEU A 1 471 ? 23.691 14.068 5.348 1.00 47.44 471 LEU A C 1
ATOM 3763 O O . LEU A 1 471 ? 23.173 15.091 4.897 1.00 47.44 471 LEU A O 1
ATOM 3767 N N . ALA A 1 472 ? 24.460 14.073 6.436 1.00 42.47 472 ALA A N 1
ATOM 3768 C CA . ALA A 1 472 ? 24.778 15.283 7.198 1.00 42.47 472 ALA A CA 1
ATOM 3769 C C . ALA A 1 472 ? 25.346 16.447 6.337 1.00 42.47 472 ALA A C 1
ATOM 3771 O O . ALA A 1 472 ? 25.387 17.583 6.799 1.00 42.47 472 ALA A O 1
ATOM 3772 N N . ASP A 1 473 ? 25.735 16.190 5.082 1.00 39.97 473 ASP A N 1
ATOM 3773 C CA . ASP A 1 473 ? 26.281 17.132 4.103 1.00 39.97 473 ASP A CA 1
ATOM 3774 C C . ASP A 1 473 ? 25.486 17.256 2.772 1.00 39.97 473 ASP A C 1
ATOM 3776 O O . ASP A 1 473 ? 25.808 18.119 1.949 1.00 39.97 473 ASP A O 1
ATOM 3780 N N . ALA A 1 474 ? 24.423 16.472 2.536 1.00 42.97 474 ALA A N 1
ATOM 3781 C CA . ALA A 1 474 ? 23.703 16.461 1.254 1.00 42.97 474 ALA A CA 1
ATOM 3782 C C . ALA A 1 474 ? 22.478 17.395 1.243 1.00 42.97 474 ALA A C 1
ATOM 3784 O O . ALA A 1 474 ? 21.530 17.269 2.011 1.00 42.97 474 ALA A O 1
ATOM 3785 N N . SER A 1 475 ? 22.443 18.342 0.309 1.00 41.00 475 SER A N 1
ATOM 3786 C CA . SER A 1 475 ? 21.467 19.438 0.290 1.00 41.00 475 SER A CA 1
ATOM 3787 C C . SER A 1 475 ? 20.073 19.123 -0.273 1.00 41.00 475 SER A C 1
ATOM 3789 O O . SER A 1 475 ? 19.222 20.011 -0.273 1.00 41.00 475 SER A O 1
ATOM 3791 N N . SER A 1 476 ? 19.808 17.901 -0.746 1.00 49.56 476 SER A N 1
ATOM 3792 C CA . SER A 1 476 ? 18.659 17.595 -1.619 1.00 49.56 476 SER A CA 1
ATOM 3793 C C . SER A 1 476 ? 17.489 16.827 -0.980 1.00 49.56 476 SER A C 1
ATOM 3795 O O . SER A 1 476 ? 16.499 16.584 -1.667 1.00 49.56 476 SER A O 1
ATOM 3797 N N . GLY A 1 477 ? 17.569 16.433 0.297 1.00 55.59 477 GLY A N 1
ATOM 3798 C CA . GLY A 1 477 ? 16.642 15.443 0.877 1.00 55.59 477 GLY A CA 1
ATOM 3799 C C . GLY A 1 477 ? 15.385 15.965 1.595 1.00 55.59 477 GLY A C 1
ATOM 3800 O O . GLY A 1 477 ? 14.477 15.179 1.827 1.00 55.59 477 GLY A O 1
ATOM 3801 N N . ILE A 1 478 ? 15.302 17.254 1.958 1.00 64.69 478 ILE A N 1
ATOM 3802 C CA . ILE A 1 478 ? 14.262 17.766 2.894 1.00 64.69 478 ILE A CA 1
ATOM 3803 C C . ILE A 1 478 ? 13.194 18.626 2.200 1.00 64.69 478 ILE A C 1
ATOM 3805 O O . ILE A 1 478 ? 12.303 19.158 2.840 1.00 64.69 478 ILE A O 1
ATOM 3809 N N . TYR A 1 479 ? 13.227 18.753 0.870 1.00 66.94 479 TYR A N 1
ATOM 3810 C CA . TYR A 1 479 ? 12.249 19.570 0.132 1.00 66.94 479 TYR A CA 1
ATOM 3811 C C . TYR A 1 479 ? 10.784 19.193 0.437 1.00 66.94 479 TYR A C 1
ATOM 3813 O O . TYR A 1 479 ? 9.921 20.065 0.456 1.00 66.94 479 TYR A O 1
ATOM 3821 N N . ARG A 1 480 ? 10.518 17.904 0.687 1.00 77.50 480 ARG A N 1
ATOM 3822 C CA . ARG A 1 480 ? 9.233 17.346 1.132 1.00 77.50 480 ARG A CA 1
ATOM 3823 C C . ARG A 1 480 ? 9.481 16.200 2.087 1.00 77.50 480 ARG A C 1
ATOM 3825 O O . ARG A 1 480 ? 10.463 15.477 1.921 1.00 77.50 480 ARG A O 1
ATOM 3832 N N . TRP A 1 481 ? 8.572 16.006 3.034 1.00 77.44 481 TRP A N 1
ATOM 3833 C CA . TRP A 1 481 ? 8.772 15.028 4.095 1.00 77.44 481 TRP A CA 1
ATOM 3834 C C . TRP A 1 481 ? 7.999 13.726 3.861 1.00 77.44 481 TRP A C 1
ATOM 3836 O O . TRP A 1 481 ? 8.613 12.660 3.890 1.00 77.44 481 TRP A O 1
ATOM 3846 N N . PHE A 1 482 ? 6.715 13.785 3.497 1.00 80.81 482 PHE A N 1
ATOM 3847 C CA . PHE A 1 482 ? 5.898 12.605 3.163 1.00 80.81 482 PHE A CA 1
ATOM 3848 C C . PHE A 1 482 ? 5.281 12.724 1.754 1.00 80.81 482 PHE A C 1
ATOM 3850 O O . PHE A 1 482 ? 5.207 13.802 1.160 1.00 80.81 482 PHE A O 1
ATOM 3857 N N . ASP A 1 483 ? 4.880 11.584 1.186 1.00 81.06 483 ASP A N 1
ATOM 3858 C CA . ASP A 1 483 ? 4.282 11.473 -0.157 1.00 81.06 483 ASP A CA 1
ATOM 3859 C C . ASP A 1 483 ? 2.792 11.863 -0.221 1.00 81.06 483 ASP A C 1
ATOM 3861 O O . ASP A 1 483 ? 2.275 12.264 -1.267 1.00 81.06 483 ASP A O 1
ATOM 3865 N N . GLY A 1 484 ? 2.083 11.720 0.895 1.00 84.62 484 GLY A N 1
ATOM 3866 C CA . GLY A 1 484 ? 0.628 11.813 0.951 1.00 84.62 484 GLY A CA 1
ATOM 3867 C C . GLY A 1 484 ? 0.050 10.576 0.280 1.00 84.62 484 GLY A C 1
ATOM 3868 O O . GLY A 1 484 ? 0.217 9.473 0.794 1.00 84.62 484 GLY A O 1
ATOM 3869 N N . VAL A 1 485 ? -0.548 10.756 -0.900 1.00 87.62 485 VAL A N 1
ATOM 3870 C CA . VAL A 1 485 ? -0.948 9.667 -1.815 1.00 87.62 485 VAL A CA 1
ATOM 3871 C C . VAL A 1 485 ? -0.505 9.908 -3.265 1.00 87.62 485 VAL A C 1
ATOM 3873 O O . VAL A 1 485 ? -1.001 9.281 -4.199 1.00 87.62 485 VAL A O 1
ATOM 3876 N N . GLN A 1 486 ? 0.402 10.856 -3.515 1.00 82.12 486 GLN A N 1
ATOM 3877 C CA . GLN A 1 486 ? 0.606 11.382 -4.867 1.00 82.12 486 GLN A CA 1
ATOM 3878 C C . GLN A 1 486 ? 1.246 10.376 -5.844 1.00 82.12 486 GLN A C 1
ATOM 3880 O O . GLN A 1 486 ? 0.937 10.414 -7.045 1.00 82.12 486 GLN A O 1
ATOM 3885 N N . TYR A 1 487 ? 2.156 9.516 -5.371 1.00 82.50 487 TYR A N 1
ATOM 3886 C CA . TYR A 1 487 ? 3.025 8.709 -6.239 1.00 82.50 487 TYR A CA 1
ATOM 3887 C C . TYR A 1 487 ? 2.731 7.204 -6.255 1.00 82.50 487 TYR A C 1
ATOM 3889 O O . TYR A 1 487 ? 3.501 6.463 -6.868 1.00 82.50 487 TYR A O 1
ATOM 3897 N N . ASP A 1 488 ? 1.582 6.771 -5.726 1.00 82.00 488 ASP A N 1
ATOM 3898 C CA . ASP A 1 488 ? 1.154 5.361 -5.647 1.00 82.00 488 ASP A CA 1
ATOM 3899 C C . ASP A 1 488 ? 2.071 4.479 -4.780 1.00 82.00 488 ASP A C 1
ATOM 3901 O O . ASP A 1 488 ? 2.130 3.265 -4.971 1.00 82.00 488 ASP A O 1
ATOM 3905 N N . LEU A 1 489 ? 2.813 5.057 -3.833 1.00 86.00 489 LEU A N 1
ATOM 3906 C CA . LEU A 1 489 ? 3.745 4.281 -3.010 1.00 86.00 489 LEU A CA 1
ATOM 3907 C C . LEU A 1 489 ? 3.011 3.324 -2.055 1.00 86.00 489 LEU A C 1
ATOM 3909 O O . LEU A 1 489 ? 3.489 2.226 -1.790 1.00 86.00 489 LEU A O 1
ATOM 3913 N N . GLN A 1 490 ? 1.804 3.695 -1.628 1.00 89.50 490 GLN A N 1
ATOM 3914 C CA . GLN A 1 490 ? 0.929 2.945 -0.717 1.00 89.50 490 GLN A CA 1
ATOM 3915 C C . GLN A 1 490 ? 0.423 1.634 -1.338 1.00 89.50 490 GLN A C 1
ATOM 3917 O O . GLN A 1 490 ? -0.016 0.725 -0.643 1.00 89.50 490 GLN A O 1
ATOM 3922 N N . LEU A 1 491 ? 0.478 1.531 -2.665 1.00 90.31 491 LEU A N 1
ATOM 3923 C CA . LEU A 1 491 ? 0.059 0.354 -3.415 1.00 90.31 491 LEU A CA 1
ATOM 3924 C C . LEU A 1 491 ? 1.139 -0.734 -3.469 1.00 90.31 491 LEU A C 1
ATOM 3926 O O . LEU A 1 491 ? 0.832 -1.910 -3.662 1.00 90.31 491 LEU A O 1
ATOM 3930 N N . ILE A 1 492 ? 2.406 -0.342 -3.354 1.00 92.44 492 ILE A N 1
ATOM 3931 C CA . ILE A 1 492 ? 3.547 -1.228 -3.587 1.00 92.44 492 ILE A CA 1
ATOM 3932 C C . ILE A 1 492 ? 3.512 -2.460 -2.675 1.00 92.44 492 ILE A C 1
ATOM 3934 O O . ILE A 1 492 ? 3.614 -3.562 -3.220 1.00 92.44 492 ILE A O 1
ATOM 3938 N N . PRO A 1 493 ? 3.278 -2.335 -1.351 1.00 94.69 493 PRO A N 1
ATOM 3939 C CA . PRO A 1 493 ? 3.207 -3.506 -0.484 1.00 94.69 493 PRO A CA 1
ATOM 3940 C C . PRO A 1 493 ? 2.114 -4.496 -0.918 1.00 94.69 493 PRO A C 1
ATOM 3942 O O . PRO A 1 493 ? 2.362 -5.697 -0.989 1.00 94.69 493 PRO A O 1
ATOM 3945 N N . TRP A 1 494 ? 0.940 -4.014 -1.340 1.00 95.81 494 TRP A N 1
ATOM 3946 C CA . TRP A 1 494 ? -0.142 -4.882 -1.816 1.00 95.81 494 TRP A CA 1
ATOM 3947 C C . TRP A 1 494 ? 0.238 -5.680 -3.069 1.00 95.81 494 TRP A C 1
ATOM 3949 O O . TRP A 1 494 ? 0.009 -6.889 -3.121 1.00 95.81 494 TRP A O 1
ATOM 3959 N N . ILE A 1 495 ? 0.875 -5.036 -4.055 1.00 95.25 495 ILE A N 1
ATOM 3960 C CA . ILE A 1 495 ? 1.345 -5.719 -5.272 1.00 95.25 495 ILE A CA 1
ATOM 3961 C C . ILE A 1 495 ? 2.360 -6.814 -4.921 1.00 95.25 495 ILE A C 1
ATOM 3963 O O . ILE A 1 495 ? 2.289 -7.920 -5.462 1.00 95.25 495 ILE A O 1
ATOM 3967 N N . LEU A 1 496 ? 3.309 -6.519 -4.030 1.00 96.25 496 LEU A N 1
ATOM 3968 C CA . LEU A 1 496 ? 4.365 -7.465 -3.665 1.00 96.25 496 LEU A CA 1
ATOM 3969 C C . LEU A 1 496 ? 3.832 -8.627 -2.821 1.00 96.25 496 LEU A C 1
ATOM 3971 O O . LEU A 1 496 ? 4.216 -9.773 -3.062 1.00 96.25 496 LEU A O 1
ATOM 3975 N N . PHE A 1 497 ? 2.888 -8.365 -1.915 1.00 97.06 497 PHE A N 1
ATOM 3976 C CA . PHE A 1 497 ? 2.189 -9.406 -1.164 1.00 97.06 497 PHE A CA 1
ATOM 3977 C C . PHE A 1 497 ? 1.473 -10.392 -2.097 1.00 97.06 497 PHE A C 1
ATOM 3979 O O . PHE A 1 497 ? 1.707 -11.600 -2.006 1.00 97.06 497 PHE A O 1
ATOM 3986 N N . MET A 1 498 ? 0.663 -9.886 -3.038 1.00 97.00 498 MET A N 1
ATOM 3987 C CA . MET A 1 498 ? -0.098 -10.720 -3.978 1.00 97.00 498 MET A CA 1
ATOM 3988 C C . MET A 1 498 ? 0.795 -11.552 -4.909 1.00 97.00 498 MET A C 1
ATOM 3990 O O . MET A 1 498 ? 0.398 -12.636 -5.331 1.00 97.00 498 MET A O 1
ATOM 3994 N N . ARG A 1 499 ? 1.999 -11.065 -5.240 1.00 96.31 499 ARG A N 1
ATOM 3995 C CA . ARG A 1 499 ? 2.963 -11.790 -6.083 1.00 96.31 499 ARG A CA 1
ATOM 3996 C C . ARG A 1 499 ? 3.608 -12.991 -5.398 1.00 96.31 499 ARG A C 1
ATOM 3998 O O . ARG A 1 499 ? 4.162 -13.829 -6.103 1.00 96.31 499 ARG A O 1
ATOM 4005 N N . GLY A 1 500 ? 3.588 -13.078 -4.071 1.00 96.12 500 GLY A N 1
ATOM 4006 C CA . GLY A 1 500 ? 4.344 -14.105 -3.352 1.00 96.12 500 GLY A CA 1
ATOM 4007 C C . GLY A 1 500 ? 5.321 -13.576 -2.299 1.00 96.12 500 GLY A C 1
ATOM 4008 O O . GLY A 1 500 ? 5.962 -14.388 -1.641 1.00 96.12 500 GLY A O 1
ATOM 4009 N N . GLY A 1 501 ? 5.428 -12.256 -2.100 1.00 94.38 501 GLY A N 1
ATOM 4010 C CA . GLY A 1 501 ? 6.347 -11.649 -1.126 1.00 94.38 501 GLY A CA 1
ATOM 4011 C C . GLY A 1 501 ? 6.020 -11.950 0.348 1.00 94.38 501 GLY A C 1
ATOM 4012 O O . GLY A 1 501 ? 4.991 -12.547 0.658 1.00 94.38 501 GLY A O 1
ATOM 4013 N N . SER A 1 502 ? 6.898 -11.522 1.265 1.00 92.44 502 SER A N 1
ATOM 4014 C CA . SER A 1 502 ? 6.743 -11.718 2.722 1.00 92.44 502 SER A CA 1
ATOM 4015 C C . SER A 1 502 ? 5.412 -11.174 3.269 1.00 92.44 502 SER A C 1
ATOM 4017 O O . SER A 1 502 ? 4.859 -10.202 2.746 1.00 92.44 502 SER A O 1
ATOM 4019 N N . ARG A 1 503 ? 4.951 -11.737 4.398 1.00 94.31 503 ARG A N 1
ATOM 4020 C CA . ARG A 1 503 ? 3.836 -11.199 5.204 1.00 94.31 503 ARG A CA 1
ATOM 4021 C C . ARG A 1 503 ? 4.032 -9.733 5.591 1.00 94.31 503 ARG A C 1
ATOM 4023 O O . ARG A 1 503 ? 3.054 -9.015 5.773 1.00 94.31 503 ARG A O 1
ATOM 4030 N N . ASP A 1 504 ? 5.278 -9.275 5.677 1.00 93.38 504 ASP A N 1
ATOM 4031 C CA . ASP A 1 504 ? 5.590 -7.897 6.059 1.00 93.38 504 ASP A CA 1
ATOM 4032 C C . ASP A 1 504 ? 4.996 -6.893 5.064 1.00 93.38 504 ASP A C 1
ATOM 4034 O O . ASP A 1 504 ? 4.571 -5.815 5.463 1.00 93.38 504 ASP A O 1
ATOM 4038 N N . PHE A 1 505 ? 4.871 -7.264 3.784 1.00 95.19 505 PHE A N 1
ATOM 4039 C CA . PHE A 1 505 ? 4.212 -6.424 2.786 1.00 95.19 505 PHE A CA 1
ATOM 4040 C C . PHE A 1 505 ? 2.702 -6.288 3.019 1.00 95.19 505 PHE A C 1
ATOM 4042 O O . PHE A 1 505 ? 2.141 -5.232 2.744 1.00 95.19 505 PHE A O 1
ATOM 4049 N N . TYR A 1 506 ? 2.035 -7.312 3.557 1.00 96.31 506 TYR A N 1
ATOM 4050 C CA . TYR A 1 506 ? 0.632 -7.193 3.964 1.00 96.31 506 TYR A CA 1
ATOM 4051 C C . TYR A 1 506 ? 0.498 -6.232 5.147 1.00 96.31 506 TYR A C 1
ATOM 4053 O O . TYR A 1 506 ? -0.295 -5.294 5.103 1.00 96.31 506 TYR A O 1
ATOM 4061 N N . VAL A 1 507 ? 1.320 -6.439 6.183 1.00 94.69 507 VAL A N 1
ATOM 4062 C CA . VAL A 1 507 ? 1.321 -5.599 7.390 1.00 94.69 507 VAL A CA 1
ATOM 4063 C C . VAL A 1 507 ? 1.615 -4.144 7.028 1.00 94.69 507 VAL A C 1
ATOM 4065 O O . VAL A 1 507 ? 0.961 -3.230 7.528 1.00 94.69 507 VAL A O 1
ATOM 4068 N N . GLU A 1 508 ? 2.569 -3.920 6.127 1.00 94.00 508 GLU A N 1
ATOM 4069 C CA . GLU A 1 508 ? 2.895 -2.583 5.656 1.00 94.00 508 GLU A CA 1
ATOM 4070 C C . GLU A 1 508 ? 1.777 -1.980 4.805 1.00 94.00 508 GLU A C 1
ATOM 4072 O O . GLU A 1 508 ? 1.420 -0.825 5.023 1.00 94.00 508 GLU A O 1
ATOM 4077 N N . GLY A 1 509 ? 1.188 -2.745 3.880 1.00 95.38 509 GLY A N 1
ATOM 4078 C CA . GLY A 1 509 ? 0.060 -2.297 3.057 1.00 95.38 509 GLY A CA 1
ATOM 4079 C C . GLY A 1 509 ? -1.119 -1.812 3.900 1.00 95.38 509 GLY A C 1
ATOM 4080 O O . GLY A 1 509 ? -1.721 -0.778 3.601 1.00 95.38 509 GLY A O 1
ATOM 4081 N N . GLU A 1 510 ? -1.397 -2.512 4.999 1.00 95.75 510 GLU A N 1
ATOM 4082 C CA . GLU A 1 510 ? -2.396 -2.117 5.985 1.00 95.75 510 GLU A CA 1
ATOM 4083 C C . GLU A 1 510 ? -2.009 -0.815 6.706 1.00 95.75 510 GLU A C 1
ATOM 4085 O O . GLU A 1 510 ? -2.822 0.110 6.777 1.00 95.75 510 GLU A O 1
ATOM 4090 N N . ARG A 1 511 ? -0.766 -0.700 7.193 1.00 94.62 511 ARG A N 1
ATOM 4091 C CA . ARG A 1 511 ? -0.266 0.495 7.901 1.00 94.62 511 ARG A CA 1
ATOM 4092 C C . ARG A 1 511 ? -0.300 1.749 7.033 1.00 94.62 511 ARG A C 1
ATOM 4094 O O . ARG A 1 511 ? -0.872 2.761 7.441 1.00 94.62 511 ARG A O 1
ATOM 4101 N N . VAL A 1 512 ? 0.278 1.683 5.834 1.00 93.88 512 VAL A N 1
ATOM 4102 C CA . VAL A 1 512 ? 0.322 2.830 4.909 1.00 93.88 512 VAL A CA 1
ATOM 4103 C C . VAL A 1 512 ? -1.059 3.154 4.358 1.00 93.88 512 VAL A C 1
ATOM 4105 O O . VAL A 1 512 ? -1.382 4.323 4.153 1.00 93.88 512 VAL A O 1
ATOM 4108 N N . GLY A 1 513 ? -1.901 2.132 4.175 1.00 95.06 513 GLY A N 1
ATOM 4109 C CA . GLY A 1 513 ? -3.295 2.294 3.795 1.00 95.06 513 GLY A CA 1
ATOM 4110 C C . GLY A 1 513 ? -4.087 3.053 4.856 1.00 95.06 513 GLY A C 1
ATOM 4111 O O . GLY A 1 513 ? -4.752 4.024 4.514 1.00 95.06 513 GLY A O 1
ATOM 4112 N N . ARG A 1 514 ? -4.003 2.657 6.135 1.00 95.12 514 ARG A N 1
ATOM 4113 C CA . ARG A 1 514 ? -4.690 3.343 7.250 1.00 95.12 514 ARG A CA 1
ATOM 4114 C C . ARG A 1 514 ? -4.236 4.784 7.405 1.00 95.12 514 ARG A C 1
ATOM 4116 O O . ARG A 1 514 ? -5.068 5.671 7.551 1.00 95.12 514 ARG A O 1
ATOM 4123 N N . TYR A 1 515 ? -2.934 5.027 7.296 1.00 94.94 515 TYR A N 1
ATOM 4124 C CA . TYR A 1 515 ? -2.402 6.384 7.313 1.00 94.94 515 TYR A CA 1
ATOM 4125 C C . TYR A 1 515 ? -2.975 7.248 6.184 1.00 94.94 515 TYR A C 1
ATOM 4127 O O . TYR A 1 515 ? -3.479 8.340 6.430 1.00 94.94 515 TYR A O 1
ATOM 4135 N N . ALA A 1 516 ? -2.926 6.750 4.947 1.00 94.06 516 ALA A N 1
ATOM 4136 C CA . ALA A 1 516 ? -3.422 7.481 3.789 1.00 94.06 516 ALA A CA 1
ATOM 4137 C C . ALA A 1 516 ? -4.944 7.697 3.830 1.00 94.06 516 ALA A C 1
ATOM 4139 O O . ALA A 1 516 ? -5.422 8.761 3.432 1.00 94.06 516 ALA A O 1
ATOM 4140 N N . MET A 1 517 ? -5.689 6.702 4.323 1.00 95.12 517 MET A N 1
ATOM 4141 C CA . MET A 1 517 ? -7.130 6.793 4.544 1.00 95.12 517 MET A CA 1
ATOM 4142 C C . MET A 1 517 ? -7.470 7.889 5.529 1.00 95.12 517 MET A C 1
ATOM 4144 O O . MET A 1 517 ? -8.280 8.729 5.190 1.00 95.12 517 MET A O 1
ATOM 4148 N N . ASP A 1 518 ? -6.848 7.886 6.703 1.00 95.81 518 ASP A N 1
ATOM 4149 C CA . ASP A 1 518 ? -7.311 8.720 7.805 1.00 95.81 518 ASP A CA 1
ATOM 4150 C C . ASP A 1 518 ? -6.647 10.102 7.828 1.00 95.81 518 ASP A C 1
ATOM 4152 O O . ASP A 1 518 ? -7.301 11.113 8.062 1.00 95.81 518 ASP A O 1
ATOM 4156 N N . VAL A 1 519 ? -5.336 10.171 7.591 1.00 94.25 519 VAL A N 1
ATOM 4157 C CA . VAL A 1 519 ? -4.566 11.414 7.755 1.00 94.25 519 VAL A CA 1
ATOM 4158 C C . VAL A 1 519 ? -4.505 12.199 6.448 1.00 94.25 519 VAL A C 1
ATOM 4160 O O . VAL A 1 519 ? -4.629 13.424 6.442 1.00 94.25 519 VAL A O 1
ATOM 4163 N N . CYS A 1 520 ? -4.321 11.498 5.326 1.00 92.44 520 CYS A N 1
ATOM 4164 C CA . CYS A 1 520 ? -4.159 12.131 4.018 1.00 92.44 520 CYS A CA 1
ATOM 4165 C C . CYS A 1 520 ? -5.465 12.296 3.243 1.00 92.44 520 CYS A C 1
ATOM 4167 O O . CYS A 1 520 ? -5.397 12.771 2.113 1.00 92.44 520 CYS A O 1
ATOM 4169 N N . THR A 1 521 ? -6.625 11.939 3.791 1.00 94.00 521 THR A N 1
ATOM 4170 C CA . THR A 1 521 ? -7.932 12.175 3.159 1.00 94.00 521 THR A CA 1
ATOM 4171 C C . THR A 1 521 ? -8.768 13.063 4.068 1.00 94.00 521 THR A C 1
ATOM 4173 O O . THR A 1 521 ? -8.746 12.918 5.283 1.00 94.00 521 THR A O 1
ATOM 4176 N N . ASN A 1 522 ? -9.464 14.037 3.488 1.00 94.38 522 ASN A N 1
ATOM 4177 C CA . ASN A 1 522 ? -10.343 14.915 4.244 1.00 94.38 522 ASN A CA 1
ATOM 4178 C C . ASN A 1 522 ? -11.755 14.325 4.300 1.00 94.38 522 ASN A C 1
ATOM 4180 O O . ASN A 1 522 ? -12.402 14.260 3.262 1.00 94.38 522 ASN A O 1
ATOM 4184 N N . HIS A 1 523 ? -12.225 13.991 5.503 1.00 96.31 523 HIS A N 1
ATOM 4185 C CA . HIS A 1 523 ? -13.530 13.362 5.760 1.00 96.31 523 HIS A CA 1
ATOM 4186 C C . HIS A 1 523 ? -14.664 14.332 6.098 1.00 96.31 523 HIS A C 1
ATOM 4188 O O . HIS A 1 523 ? -15.828 13.949 6.208 1.00 96.31 523 HIS A O 1
ATOM 4194 N N . PHE A 1 524 ? -14.331 15.600 6.305 1.00 95.00 524 PHE A N 1
ATOM 4195 C CA . PHE A 1 524 ? -15.279 16.642 6.661 1.00 95.00 524 PHE A CA 1
ATOM 4196 C C . PHE A 1 524 ? -14.731 17.996 6.235 1.00 95.00 524 PHE A C 1
ATOM 4198 O O . PHE A 1 524 ? -13.543 18.267 6.399 1.00 95.00 524 PHE A O 1
ATOM 4205 N N . ASN A 1 525 ? -15.589 18.856 5.695 1.00 90.69 525 ASN A N 1
ATOM 4206 C CA . ASN A 1 525 ? -15.155 20.135 5.161 1.00 90.69 525 ASN A CA 1
ATOM 4207 C C . ASN A 1 525 ? -16.240 21.199 5.301 1.00 90.69 525 ASN A C 1
ATOM 4209 O O . ASN A 1 525 ? -17.374 20.993 4.867 1.00 90.69 525 ASN A O 1
ATOM 4213 N N . THR A 1 526 ? -15.870 22.373 5.805 1.00 90.56 526 THR A N 1
ATOM 4214 C CA . THR A 1 526 ? -16.740 23.562 5.822 1.00 90.56 526 THR A CA 1
ATOM 4215 C C . THR A 1 526 ? -16.360 24.591 4.756 1.00 90.56 526 THR A C 1
ATOM 4217 O O . THR A 1 526 ? -17.008 25.627 4.615 1.00 90.56 526 THR A O 1
ATOM 4220 N N . ARG A 1 527 ? -15.337 24.305 3.941 1.00 83.19 527 ARG A N 1
ATOM 4221 C CA . ARG A 1 527 ? -14.724 25.246 2.986 1.00 83.19 527 ARG A CA 1
ATOM 4222 C C . ARG A 1 527 ? -15.371 25.262 1.595 1.00 83.19 527 ARG A C 1
ATOM 4224 O O . ARG A 1 527 ? -14.730 25.651 0.623 1.00 83.19 527 ARG A O 1
ATOM 4231 N N . GLY A 1 528 ? -16.621 24.811 1.473 1.00 79.69 528 GLY A N 1
ATOM 4232 C CA . GLY A 1 528 ? -17.370 24.842 0.208 1.00 79.69 528 GLY A CA 1
ATOM 4233 C C . GLY A 1 528 ? -16.932 23.809 -0.840 1.00 79.69 528 GLY A C 1
ATOM 4234 O O . GLY A 1 528 ? -17.104 24.045 -2.033 1.00 79.69 528 GLY A O 1
ATOM 4235 N N . ALA A 1 529 ? -16.364 22.674 -0.417 1.00 83.25 529 ALA A N 1
ATOM 4236 C CA . ALA A 1 529 ? -16.101 21.523 -1.285 1.00 83.25 529 ALA A CA 1
ATOM 4237 C C . ALA A 1 529 ? -16.551 20.220 -0.616 1.00 83.25 529 ALA A C 1
ATOM 4239 O O . ALA A 1 529 ? -16.579 20.145 0.613 1.00 83.25 529 ALA A O 1
ATOM 4240 N N . ALA A 1 530 ? -16.864 19.197 -1.411 1.00 90.19 530 ALA A N 1
ATOM 4241 C CA . ALA A 1 530 ? -17.139 17.864 -0.882 1.00 90.19 530 ALA A CA 1
ATOM 4242 C C . ALA A 1 530 ? -15.904 17.270 -0.155 1.00 90.19 530 ALA A C 1
ATOM 4244 O O . ALA A 1 530 ? -14.772 17.631 -0.504 1.00 90.19 530 ALA A O 1
ATOM 4245 N N . PRO A 1 531 ? -16.105 16.370 0.829 1.00 92.62 531 PRO A N 1
ATOM 4246 C CA . PRO A 1 531 ? -15.055 15.497 1.365 1.00 92.62 531 PRO A CA 1
ATOM 4247 C C . PRO A 1 531 ? -14.406 14.607 0.289 1.00 92.62 531 PRO A C 1
ATOM 4249 O O . PRO A 1 531 ? -14.773 14.656 -0.887 1.00 92.62 531 PRO A O 1
ATOM 4252 N N . GLY A 1 532 ? -13.421 13.800 0.677 1.00 91.81 532 GLY A N 1
ATOM 4253 C CA . GLY A 1 532 ? -12.753 12.847 -0.208 1.00 91.81 532 GLY A CA 1
ATOM 4254 C C . GLY A 1 532 ? -11.564 13.407 -0.997 1.00 91.81 532 GLY A C 1
ATOM 4255 O O . GLY A 1 532 ? -11.019 12.723 -1.863 1.00 91.81 532 GLY A O 1
ATOM 4256 N N . TYR A 1 533 ? -11.107 14.636 -0.725 1.00 88.75 533 TYR A N 1
ATOM 4257 C CA . TYR A 1 533 ? -9.859 15.131 -1.320 1.00 88.75 533 TYR A CA 1
ATOM 4258 C C . TYR A 1 533 ? -8.636 14.704 -0.533 1.00 88.75 533 TYR A C 1
ATOM 4260 O O . TYR A 1 533 ? -8.617 14.735 0.697 1.00 88.75 533 TYR A O 1
ATOM 4268 N N . GLN A 1 534 ? -7.585 14.353 -1.273 1.00 90.31 534 GLN A N 1
ATOM 4269 C CA . GLN A 1 534 ? -6.415 13.702 -0.7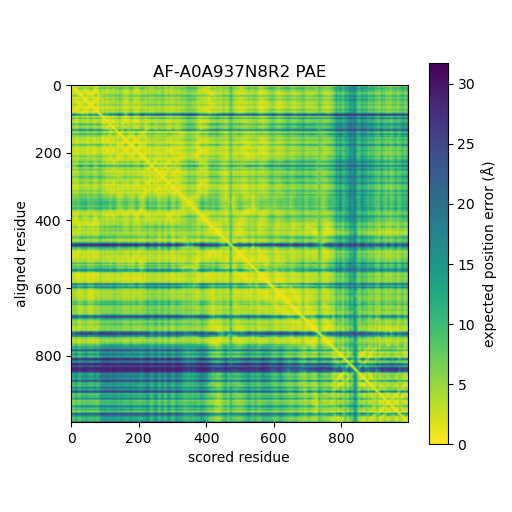03 1.00 90.31 534 GLN A CA 1
ATOM 4270 C C . GLN A 1 534 ? -5.149 14.564 -0.770 1.00 90.31 534 GLN A C 1
ATOM 4272 O O . GLN A 1 534 ? -4.875 15.249 -1.754 1.00 90.31 534 GLN A O 1
ATOM 4277 N N . GLY A 1 535 ? -4.332 14.525 0.275 1.00 86.44 535 GLY A N 1
ATOM 4278 C CA . GLY A 1 535 ? -3.050 15.214 0.357 1.00 86.44 535 GLY A CA 1
ATOM 4279 C C . GLY A 1 535 ? -2.060 14.714 -0.699 1.00 86.44 535 GLY A C 1
ATOM 4280 O O . GLY A 1 535 ? -1.936 13.519 -0.958 1.00 86.44 535 GLY A O 1
ATOM 4281 N N . GLY A 1 536 ? -1.346 15.643 -1.335 1.00 85.06 536 GLY A N 1
ATOM 4282 C CA . GLY A 1 536 ? -0.183 15.306 -2.160 1.00 85.06 536 GLY A CA 1
ATOM 4283 C C . GLY A 1 536 ? 1.110 15.289 -1.342 1.00 85.06 536 GLY A C 1
ATOM 4284 O O . GLY A 1 536 ? 1.087 15.526 -0.138 1.00 85.06 536 GLY A O 1
ATOM 4285 N N . ALA A 1 537 ? 2.245 15.091 -2.013 1.00 85.12 537 ALA A N 1
ATOM 4286 C CA . ALA A 1 537 ? 3.544 15.137 -1.350 1.00 85.12 537 ALA A CA 1
ATOM 4287 C C . ALA A 1 537 ? 3.844 16.569 -0.889 1.00 85.12 537 ALA A C 1
ATOM 4289 O O . ALA A 1 537 ? 3.842 17.475 -1.732 1.00 85.12 537 ALA A O 1
ATOM 4290 N N . ALA A 1 538 ? 4.102 16.751 0.408 1.00 83.38 538 ALA A N 1
ATOM 4291 C CA . ALA A 1 538 ? 4.286 18.054 1.052 1.00 83.38 538 ALA A CA 1
ATOM 4292 C C . ALA A 1 538 ? 5.011 17.921 2.415 1.00 83.38 538 ALA A C 1
ATOM 4294 O O . ALA A 1 538 ? 5.556 16.861 2.744 1.00 83.38 538 ALA A O 1
ATOM 4295 N N . ILE A 1 539 ? 5.050 19.011 3.191 1.00 82.88 539 ILE A N 1
ATOM 4296 C CA . ILE A 1 539 ? 5.538 19.047 4.586 1.00 82.88 539 ILE A CA 1
ATOM 4297 C C . ILE A 1 539 ? 4.430 18.904 5.648 1.00 82.88 539 ILE A C 1
ATOM 4299 O O . ILE A 1 539 ? 4.738 18.527 6.774 1.00 82.88 539 ILE A O 1
ATOM 4303 N N . SER A 1 540 ? 3.149 19.108 5.289 1.00 85.06 540 SER A N 1
ATOM 4304 C CA . SER A 1 540 ? 1.976 18.891 6.167 1.00 85.06 540 SER A CA 1
ATOM 4305 C C . SER A 1 540 ? 1.094 17.728 5.695 1.00 85.06 540 SER A C 1
ATOM 4307 O O . SER A 1 540 ? 0.615 17.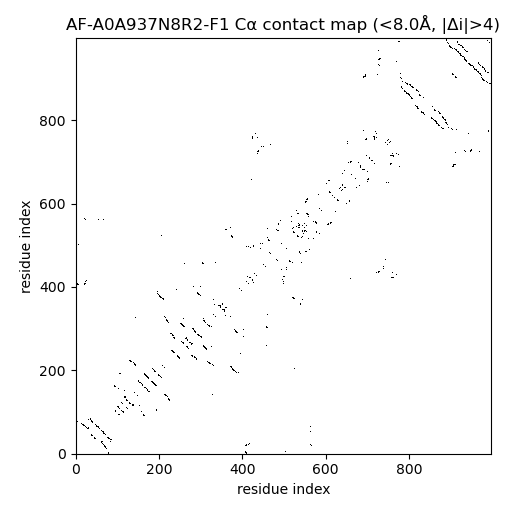781 4.557 1.00 85.06 540 SER A O 1
ATOM 4309 N N . PRO A 1 541 ? 0.826 16.708 6.529 1.00 86.94 541 PRO A N 1
ATOM 4310 C CA . PRO A 1 541 ? 0.138 15.491 6.101 1.00 86.94 541 PRO A CA 1
ATOM 4311 C C . PRO A 1 541 ? -1.342 15.713 5.767 1.00 86.94 541 PRO A C 1
ATOM 4313 O O . PRO A 1 541 ? -1.948 14.881 5.088 1.00 86.94 541 PRO A O 1
ATOM 4316 N N . PHE A 1 542 ? -1.907 16.843 6.201 1.00 89.00 542 PHE A N 1
ATOM 4317 C CA . PHE A 1 542 ? -3.313 17.170 6.028 1.00 89.00 542 PHE A CA 1
ATOM 4318 C C . PHE A 1 542 ? -3.612 17.776 4.645 1.00 89.00 542 PHE A C 1
ATOM 4320 O O . PHE A 1 542 ? -2.835 18.585 4.119 1.00 89.00 542 PHE A O 1
ATOM 4327 N N . PRO A 1 543 ? -4.764 17.446 4.034 1.00 87.69 543 PRO A N 1
ATOM 4328 C CA . PRO A 1 543 ? -5.196 18.077 2.792 1.00 87.69 543 PRO A CA 1
ATOM 4329 C C . PRO A 1 543 ? -5.479 19.585 2.950 1.00 87.69 543 PRO A C 1
ATOM 4331 O O . PRO A 1 543 ? -6.491 20.021 3.496 1.00 87.69 543 PRO A O 1
ATOM 4334 N N . TRP A 1 544 ? -4.605 20.406 2.375 1.00 78.56 544 TRP A N 1
ATOM 4335 C CA . TRP A 1 544 ? -4.618 21.869 2.515 1.00 78.56 544 TRP A CA 1
ATOM 4336 C C . TRP A 1 544 ? -5.368 22.624 1.403 1.00 78.56 544 TRP A C 1
ATOM 4338 O O . TRP A 1 544 ? -5.409 23.852 1.415 1.00 78.56 544 TRP A O 1
ATOM 4348 N N . HIS A 1 545 ? -5.936 21.922 0.411 1.00 76.06 545 HIS A N 1
ATOM 4349 C CA . HIS A 1 545 ? -6.648 22.552 -0.706 1.00 76.06 545 HIS A CA 1
ATOM 4350 C C . HIS A 1 545 ? -7.683 21.630 -1.361 1.00 76.06 545 HIS A C 1
ATOM 4352 O O . HIS A 1 545 ? -7.357 20.536 -1.816 1.00 76.06 545 HIS A O 1
ATOM 4358 N N . SER A 1 546 ? -8.905 22.131 -1.560 1.00 69.00 546 SER A N 1
ATOM 4359 C CA . SER A 1 546 ? -9.980 21.441 -2.298 1.00 69.00 546 SER A CA 1
ATOM 4360 C C . SER A 1 546 ? -9.647 21.061 -3.756 1.00 69.00 546 SER A C 1
ATOM 4362 O O . SER A 1 546 ? -10.202 20.101 -4.281 1.00 69.00 546 SER A O 1
ATOM 4364 N N . HIS A 1 547 ? -8.690 21.719 -4.432 1.00 66.69 547 HIS A N 1
ATOM 4365 C CA . HIS A 1 547 ? -8.213 21.310 -5.767 1.00 66.69 547 HIS A CA 1
ATOM 4366 C C . HIS A 1 547 ? -7.504 19.946 -5.775 1.00 66.69 547 HIS A C 1
ATOM 4368 O O . HIS A 1 547 ? -7.196 19.404 -6.842 1.00 66.69 547 HIS A O 1
ATOM 4374 N N . HIS A 1 548 ? -7.238 19.374 -4.604 1.00 69.25 548 HIS A N 1
ATOM 4375 C CA . HIS A 1 548 ? -6.804 17.994 -4.483 1.00 69.25 548 HIS A CA 1
ATOM 4376 C C . HIS A 1 548 ? -7.868 16.970 -4.908 1.00 69.25 548 HIS A C 1
ATOM 4378 O O . HIS A 1 548 ? -7.478 15.846 -5.214 1.00 69.25 548 HIS A O 1
ATOM 4384 N N . LEU A 1 549 ? -9.133 17.383 -5.104 1.00 70.94 549 LEU A N 1
ATOM 4385 C CA . LEU A 1 549 ? -10.169 16.626 -5.837 1.00 70.94 549 LEU A CA 1
ATOM 4386 C C . LEU A 1 549 ? -9.827 16.367 -7.320 1.00 70.94 549 LEU A C 1
ATOM 4388 O O . LEU A 1 549 ? -10.661 15.883 -8.070 1.00 70.94 549 LEU A O 1
ATOM 4392 N N . HIS A 1 550 ? -8.611 16.696 -7.764 1.00 70.19 550 HIS A N 1
ATOM 4393 C CA . HIS A 1 550 ? -8.109 16.403 -9.110 1.00 70.19 550 HIS A CA 1
ATOM 4394 C C . HIS A 1 550 ? -6.639 15.968 -9.077 1.00 70.19 550 HIS A C 1
ATOM 4396 O O . HIS A 1 550 ? -6.241 14.975 -9.669 1.00 70.19 550 HIS A O 1
ATOM 4402 N N . LYS A 1 551 ? -5.785 16.695 -8.351 1.00 69.94 551 LYS A N 1
ATOM 4403 C CA . LYS A 1 551 ? -4.322 16.510 -8.428 1.00 69.94 551 LYS A CA 1
ATOM 4404 C C . LYS A 1 551 ? -3.803 15.200 -7.816 1.00 69.94 551 LYS A C 1
ATOM 4406 O O . LYS A 1 551 ? -2.829 14.640 -8.332 1.00 69.94 551 LYS A O 1
ATOM 4411 N N . SER A 1 552 ? -4.413 14.752 -6.721 1.00 76.44 552 SER A N 1
ATOM 4412 C CA . SER A 1 552 ? -3.862 13.707 -5.844 1.00 76.44 552 SER A CA 1
ATOM 4413 C C . SER A 1 552 ? -4.750 12.469 -5.738 1.00 76.44 552 SER A C 1
ATOM 4415 O O . SER A 1 552 ? -4.419 11.573 -4.976 1.00 76.44 552 SER A O 1
ATOM 4417 N N . LEU A 1 553 ? -5.847 12.394 -6.496 1.00 84.12 553 LEU A N 1
ATOM 4418 C CA . LEU A 1 553 ? -6.823 11.317 -6.350 1.00 84.12 553 LEU A CA 1
ATOM 4419 C C . LEU A 1 553 ? -6.216 9.948 -6.664 1.00 84.12 553 LEU A C 1
ATOM 4421 O O . LEU A 1 553 ? -5.754 9.703 -7.788 1.00 84.12 553 LEU A O 1
ATOM 4425 N N . LYS A 1 554 ? -6.258 9.065 -5.664 1.00 88.25 554 LYS A N 1
ATOM 4426 C CA . LYS A 1 554 ? -5.874 7.657 -5.718 1.00 88.25 554 LYS A CA 1
ATOM 4427 C C . LYS A 1 554 ? -6.819 6.830 -4.860 1.00 88.25 554 LYS A C 1
ATOM 4429 O O . LYS A 1 554 ? -6.903 7.006 -3.651 1.00 88.25 554 LYS A O 1
ATOM 4434 N N . ILE A 1 555 ? -7.445 5.849 -5.498 1.00 93.06 555 ILE A N 1
ATOM 4435 C CA . ILE A 1 555 ? -8.259 4.837 -4.812 1.00 93.06 555 ILE A CA 1
ATOM 4436 C C . ILE A 1 555 ? -7.631 3.452 -4.875 1.00 93.06 555 ILE A C 1
ATOM 4438 O O . ILE A 1 555 ? -8.077 2.547 -4.195 1.00 93.06 555 ILE A O 1
ATOM 4442 N N . HIS A 1 556 ? -6.562 3.268 -5.646 1.00 91.56 556 HIS A N 1
ATOM 4443 C CA . HIS A 1 556 ? -6.039 1.933 -5.908 1.00 91.56 556 HIS A CA 1
ATOM 4444 C C . HIS A 1 556 ? -5.588 1.203 -4.647 1.00 91.56 556 HIS A C 1
ATOM 4446 O O . HIS A 1 556 ? -5.934 0.047 -4.453 1.00 91.56 556 HIS A O 1
ATOM 4452 N N . PHE A 1 557 ? -4.861 1.877 -3.754 1.00 93.12 557 PHE A N 1
ATOM 4453 C CA . PHE A 1 557 ? -4.476 1.273 -2.480 1.00 93.12 557 PHE A CA 1
ATOM 4454 C C . PHE A 1 557 ? -5.700 0.954 -1.599 1.00 93.12 557 PHE A C 1
ATOM 4456 O O . PHE A 1 557 ? -5.650 -0.022 -0.860 1.00 93.12 557 PHE A O 1
ATOM 4463 N N . LEU A 1 558 ? -6.799 1.716 -1.717 1.00 96.81 558 LEU A N 1
ATOM 4464 C CA . LEU A 1 558 ? -8.074 1.443 -1.041 1.00 96.81 558 LEU A CA 1
ATOM 4465 C C . LEU A 1 558 ? -8.766 0.215 -1.635 1.00 96.81 558 LEU A C 1
ATOM 4467 O O . LEU A 1 558 ? -9.193 -0.640 -0.870 1.00 96.81 558 LEU A O 1
ATOM 4471 N N . GLN A 1 559 ? -8.792 0.087 -2.969 1.00 96.00 559 GLN A N 1
ATOM 4472 C CA . GLN A 1 559 ? -9.320 -1.085 -3.680 1.00 96.00 559 GLN A CA 1
ATOM 4473 C C . GLN A 1 559 ? -8.641 -2.358 -3.163 1.00 96.00 559 GLN A C 1
ATOM 4475 O O . GLN A 1 559 ? -9.309 -3.283 -2.713 1.00 96.00 559 GLN A O 1
ATOM 4480 N N . TYR A 1 560 ? -7.303 -2.404 -3.163 1.00 96.00 560 TYR A N 1
ATOM 4481 C CA . TYR A 1 560 ? -6.587 -3.590 -2.681 1.00 96.00 560 TYR A CA 1
ATOM 4482 C C . TYR A 1 560 ? -6.761 -3.811 -1.184 1.00 96.00 560 TYR A C 1
ATOM 4484 O O . TYR A 1 560 ? -6.960 -4.951 -0.782 1.00 96.00 560 TYR A O 1
ATOM 4492 N N . HIS A 1 561 ? -6.734 -2.756 -0.367 1.00 97.62 561 HIS A N 1
ATOM 4493 C CA . HIS A 1 561 ? -6.966 -2.898 1.067 1.00 97.62 561 HIS A CA 1
ATOM 4494 C C . HIS A 1 561 ? -8.362 -3.481 1.335 1.00 97.62 561 HIS A C 1
ATOM 4496 O O . HIS A 1 561 ? -8.470 -4.483 2.030 1.00 97.62 561 HIS A O 1
ATOM 4502 N N . TYR A 1 562 ? -9.420 -2.941 0.727 1.00 98.12 562 TYR A N 1
ATOM 4503 C CA . TYR A 1 562 ? -10.775 -3.466 0.887 1.00 98.12 562 TYR A CA 1
ATOM 4504 C C . TYR A 1 562 ? -10.912 -4.884 0.329 1.00 98.12 562 TYR A C 1
ATOM 4506 O O . TYR A 1 562 ? -11.322 -5.783 1.057 1.00 98.12 562 TYR A O 1
ATOM 4514 N N . HIS A 1 563 ? -10.547 -5.129 -0.931 1.00 97.75 563 HIS A N 1
ATOM 4515 C CA . HIS A 1 563 ? -10.808 -6.433 -1.535 1.00 97.75 563 HIS A CA 1
ATOM 4516 C C . HIS A 1 563 ? -9.958 -7.557 -0.946 1.00 97.75 563 HIS A C 1
ATOM 4518 O O . HIS A 1 563 ? -10.448 -8.679 -0.891 1.00 97.75 563 HIS A O 1
ATOM 4524 N N . LEU A 1 564 ? -8.717 -7.291 -0.509 1.00 97.38 564 LEU A N 1
ATOM 4525 C CA . LEU A 1 564 ? -7.838 -8.324 0.056 1.00 97.38 564 LEU A CA 1
ATOM 4526 C C . LEU A 1 564 ? -8.150 -8.649 1.517 1.00 97.38 564 LEU A C 1
ATOM 4528 O O . LEU A 1 564 ? -7.883 -9.774 1.934 1.00 97.38 564 LEU A O 1
ATOM 4532 N N . THR A 1 565 ? -8.684 -7.701 2.291 1.00 96.88 565 THR A N 1
ATOM 4533 C CA . THR A 1 565 ? -8.873 -7.881 3.743 1.00 96.88 565 THR A CA 1
ATOM 4534 C C . THR A 1 565 ? -10.339 -7.860 4.170 1.00 96.88 565 THR A C 1
ATOM 4536 O O . THR A 1 565 ? -10.693 -8.411 5.213 1.00 96.88 565 THR A O 1
ATOM 4539 N N . GLY A 1 566 ? -11.214 -7.253 3.369 1.00 96.06 566 GLY A N 1
ATOM 4540 C CA . GLY A 1 566 ? -12.596 -6.965 3.736 1.00 96.06 566 GLY A CA 1
ATOM 4541 C C . GLY A 1 566 ? -12.738 -5.817 4.730 1.00 96.06 566 GLY A C 1
ATOM 4542 O O . GLY A 1 566 ? -13.744 -5.770 5.426 1.00 96.06 566 GLY A O 1
ATOM 4543 N N . TYR A 1 567 ? -11.736 -4.938 4.862 1.00 96.88 567 TYR A N 1
ATOM 4544 C CA . TYR A 1 567 ? -11.757 -3.839 5.832 1.00 96.88 567 TYR A CA 1
ATOM 4545 C C . TYR A 1 567 ? -12.776 -2.751 5.431 1.00 96.88 567 TYR A C 1
ATOM 4547 O O . TYR A 1 567 ? -12.511 -2.012 4.476 1.00 96.88 567 TYR A O 1
ATOM 4555 N N . PRO A 1 568 ? -13.913 -2.593 6.144 1.00 96.31 568 PRO A N 1
ATOM 4556 C CA . PRO A 1 568 ? -15.024 -1.757 5.669 1.00 96.31 568 PRO A CA 1
ATOM 4557 C C . PRO A 1 568 ? -14.677 -0.271 5.565 1.00 96.31 568 PRO A C 1
ATOM 4559 O O . PRO A 1 568 ? -15.076 0.401 4.620 1.00 96.31 568 PRO A O 1
ATOM 4562 N N . ARG A 1 569 ? -13.831 0.245 6.464 1.00 97.00 569 ARG A N 1
ATOM 4563 C CA . ARG A 1 569 ? -13.367 1.641 6.412 1.00 97.00 569 ARG A CA 1
ATOM 4564 C C . ARG A 1 569 ? -12.630 1.967 5.106 1.00 97.00 569 ARG A C 1
ATOM 4566 O O . ARG A 1 569 ? -12.731 3.092 4.629 1.00 97.00 569 ARG A O 1
ATOM 4573 N N . ALA A 1 570 ? -11.930 1.006 4.494 1.00 97.88 570 ALA A N 1
ATOM 4574 C CA . ALA A 1 570 ? -11.324 1.222 3.179 1.00 97.88 570 ALA A CA 1
ATOM 4575 C C . ALA A 1 570 ? -12.365 1.401 2.072 1.00 97.88 570 ALA A C 1
ATOM 4577 O O . ALA A 1 570 ? -12.145 2.215 1.175 1.00 97.88 570 ALA A O 1
ATOM 4578 N N . LYS A 1 571 ? -13.505 0.708 2.168 1.00 97.50 571 LYS A N 1
ATOM 4579 C CA . LYS A 1 571 ? -14.639 0.897 1.262 1.00 97.50 571 LYS A CA 1
ATOM 4580 C C . LYS A 1 571 ? -15.297 2.259 1.466 1.00 97.50 571 LYS A C 1
ATOM 4582 O O . LYS A 1 571 ? -15.464 2.973 0.483 1.00 97.50 571 LYS A O 1
ATOM 4587 N N . ASP A 1 572 ? -15.564 2.652 2.713 1.00 97.50 572 ASP A N 1
ATOM 4588 C CA . ASP A 1 572 ? -16.134 3.969 3.037 1.00 97.50 572 ASP A CA 1
ATOM 4589 C C . ASP A 1 572 ? -15.307 5.106 2.431 1.00 97.50 572 ASP A C 1
ATOM 4591 O O . ASP A 1 572 ? -15.832 5.965 1.727 1.00 97.50 572 ASP A O 1
ATOM 4595 N N . VAL A 1 573 ? -13.994 5.102 2.684 1.00 97.88 573 VAL A N 1
ATOM 4596 C CA . VAL A 1 573 ? -13.102 6.166 2.210 1.00 97.88 573 VAL A CA 1
ATOM 4597 C C . VAL A 1 573 ? -12.954 6.116 0.689 1.00 97.88 573 VAL A C 1
ATOM 4599 O O . VAL A 1 573 ? -12.863 7.159 0.047 1.00 97.88 573 VAL A O 1
ATOM 4602 N N . MET A 1 574 ? -12.964 4.927 0.082 1.00 97.69 574 MET A N 1
ATOM 4603 C CA . MET A 1 574 ? -12.964 4.798 -1.376 1.00 97.69 574 MET A CA 1
ATOM 4604 C C . MET A 1 574 ? -14.209 5.434 -1.998 1.00 97.69 574 MET A C 1
ATOM 4606 O O . MET A 1 574 ? -14.077 6.216 -2.941 1.00 97.69 574 MET A O 1
ATOM 4610 N N . ASP A 1 575 ? -15.387 5.147 -1.447 1.00 97.50 575 ASP A N 1
ATOM 4611 C CA . ASP A 1 575 ? -16.653 5.721 -1.903 1.00 97.50 575 ASP A CA 1
ATOM 4612 C C . ASP A 1 575 ? -16.689 7.235 -1.695 1.00 97.50 575 ASP A C 1
ATOM 4614 O O . ASP A 1 575 ? -17.117 7.971 -2.583 1.00 97.50 575 ASP A O 1
ATOM 4618 N N . GLU A 1 576 ? -16.177 7.711 -0.560 1.00 96.44 576 GLU A N 1
ATOM 4619 C CA . GLU A 1 576 ? -16.067 9.132 -0.242 1.00 96.44 576 GLU A CA 1
ATOM 4620 C C . GLU A 1 576 ? -15.193 9.879 -1.263 1.00 96.44 576 GLU A C 1
ATOM 4622 O O . GLU A 1 576 ? -15.596 10.913 -1.799 1.00 96.44 576 GLU A O 1
ATOM 4627 N N . VAL A 1 577 ? -14.021 9.328 -1.599 1.00 95.69 577 VAL A N 1
ATOM 4628 C CA . VAL A 1 577 ? -13.107 9.893 -2.606 1.00 95.69 577 VAL A CA 1
ATOM 4629 C C . VAL A 1 577 ? -13.749 9.894 -3.998 1.00 95.69 577 VAL A C 1
ATOM 4631 O O . VAL A 1 577 ? -13.626 10.879 -4.732 1.00 95.69 577 VAL A O 1
ATOM 4634 N N . ILE A 1 578 ? -14.456 8.822 -4.377 1.00 96.06 578 ILE A N 1
ATOM 4635 C CA . ILE A 1 578 ? -15.171 8.748 -5.662 1.00 96.06 578 ILE A CA 1
ATOM 4636 C C . ILE A 1 578 ? -16.294 9.785 -5.719 1.00 96.06 578 ILE A C 1
ATOM 4638 O O . ILE A 1 578 ? -16.373 10.544 -6.689 1.00 96.06 578 ILE A O 1
ATOM 4642 N N . ALA A 1 579 ? -17.121 9.870 -4.678 1.00 94.94 579 ALA A N 1
ATOM 4643 C CA . ALA A 1 579 ? -18.214 10.830 -4.596 1.00 94.94 579 ALA A CA 1
ATOM 4644 C C . ALA A 1 579 ? -17.702 12.278 -4.642 1.00 94.94 579 ALA A C 1
ATOM 4646 O O . ALA A 1 579 ? -18.230 13.096 -5.399 1.00 94.94 579 ALA A O 1
ATOM 4647 N N . GLY A 1 580 ? -16.629 12.584 -3.905 1.00 92.38 580 GLY A N 1
ATOM 4648 C CA . GLY A 1 580 ? -15.975 13.892 -3.929 1.00 92.38 580 GLY A CA 1
ATOM 4649 C C . GLY A 1 580 ? -15.444 14.263 -5.315 1.00 92.38 580 GLY A C 1
ATOM 4650 O O . GLY A 1 580 ? -15.619 15.396 -5.771 1.00 92.38 580 GLY A O 1
ATOM 4651 N N . ALA A 1 581 ? -14.842 13.306 -6.027 1.00 91.88 581 ALA A N 1
ATOM 4652 C CA . ALA A 1 581 ? -14.360 13.519 -7.388 1.00 91.88 581 ALA A CA 1
ATOM 4653 C C . ALA A 1 581 ? -15.506 13.757 -8.386 1.00 91.88 581 ALA A C 1
ATOM 4655 O O . ALA A 1 581 ? -15.406 14.660 -9.220 1.00 91.88 581 ALA A O 1
ATOM 4656 N N . ILE A 1 582 ? -16.601 12.986 -8.298 1.00 92.31 582 ILE A N 1
ATOM 4657 C CA . ILE A 1 582 ? -17.805 13.190 -9.127 1.00 92.31 582 ILE A CA 1
ATOM 4658 C C . ILE A 1 582 ? -18.356 14.593 -8.885 1.00 92.31 582 ILE A C 1
ATOM 4660 O O . ILE A 1 582 ? -18.544 15.350 -9.839 1.00 92.31 582 ILE A O 1
ATOM 4664 N N . TRP A 1 583 ? -18.526 14.976 -7.617 1.00 91.12 583 TRP A N 1
ATOM 4665 C CA . TRP A 1 583 ? -18.986 16.310 -7.248 1.00 91.12 583 TRP A CA 1
ATOM 4666 C C . TRP A 1 583 ? -18.100 17.398 -7.868 1.00 91.12 583 TRP A C 1
ATOM 4668 O O . TRP A 1 583 ? -18.610 18.340 -8.477 1.00 91.12 583 TRP A O 1
ATOM 4678 N N . ALA A 1 584 ? -16.774 17.250 -7.784 1.00 87.25 584 ALA A N 1
ATOM 4679 C CA . ALA A 1 584 ? -15.826 18.225 -8.314 1.00 87.25 584 ALA A CA 1
ATOM 4680 C C . ALA A 1 584 ? -15.893 18.369 -9.843 1.00 87.25 584 ALA A C 1
ATOM 4682 O O . ALA A 1 584 ? -15.728 19.484 -10.357 1.00 87.25 584 ALA A O 1
ATOM 4683 N N . ALA A 1 585 ? -16.123 17.262 -10.555 1.00 87.06 585 ALA A N 1
ATOM 4684 C CA . ALA A 1 585 ? -16.286 17.236 -12.006 1.00 87.06 585 ALA A CA 1
ATOM 4685 C C . ALA A 1 585 ? -17.598 17.906 -12.452 1.00 87.06 585 ALA A C 1
ATOM 4687 O O . ALA A 1 585 ? -17.601 18.658 -13.430 1.00 87.06 585 ALA A O 1
ATOM 4688 N N . GLU A 1 586 ? -18.688 17.684 -11.711 1.00 87.25 586 GLU A N 1
ATOM 4689 C CA . GLU A 1 586 ? -20.016 18.247 -11.994 1.00 87.25 586 GLU A CA 1
ATOM 4690 C C . GLU A 1 586 ? -20.125 19.735 -11.649 1.00 87.25 586 GLU A C 1
ATOM 4692 O O . GLU A 1 586 ? -20.733 20.497 -12.393 1.00 87.25 586 GLU A O 1
ATOM 4697 N N . HIS A 1 587 ? -19.479 20.186 -10.573 1.00 83.75 587 HIS A N 1
ATOM 4698 C CA . HIS A 1 587 ? -19.513 21.589 -10.136 1.00 83.75 587 HIS A CA 1
ATOM 4699 C C . HIS A 1 587 ? -18.444 22.449 -10.829 1.00 83.75 587 HIS A C 1
ATOM 4701 O O . HIS A 1 587 ? -18.025 23.483 -10.311 1.00 83.75 587 HIS A O 1
ATOM 4707 N N . HIS A 1 588 ? -17.984 22.000 -12.002 1.00 65.06 588 HIS A N 1
ATOM 4708 C CA . HIS A 1 588 ? -17.050 22.683 -12.899 1.00 65.06 588 HIS A CA 1
ATOM 4709 C C . HIS A 1 588 ? -15.797 23.253 -12.226 1.00 65.06 588 HIS A C 1
ATOM 4711 O O . HIS A 1 588 ? -15.243 24.249 -12.687 1.00 65.06 588 HIS A O 1
ATOM 4717 N N . THR A 1 589 ? -15.303 22.609 -11.164 1.00 64.56 589 THR A N 1
ATOM 4718 C CA . THR A 1 589 ? -14.129 23.137 -10.463 1.00 64.56 589 THR A CA 1
ATOM 4719 C C . THR A 1 589 ? -12.890 23.140 -11.364 1.00 64.56 589 THR A C 1
ATOM 4721 O O . THR A 1 589 ? -12.105 24.075 -11.215 1.00 64.56 589 THR A O 1
ATOM 4724 N N . ARG A 1 590 ? -12.757 22.161 -12.295 1.00 71.56 590 ARG A N 1
ATOM 4725 C CA . ARG A 1 590 ? -11.874 22.128 -13.494 1.00 71.56 590 ARG A CA 1
ATOM 4726 C C . ARG A 1 590 ? -12.317 21.063 -14.515 1.00 71.56 590 ARG A C 1
ATOM 4728 O O . ARG A 1 590 ? -12.468 19.904 -14.140 1.00 71.56 590 ARG A O 1
ATOM 4735 N N . GLN A 1 591 ? -12.461 21.416 -15.794 1.00 80.88 591 GLN A N 1
ATOM 4736 C CA . GLN A 1 591 ? -12.743 20.465 -16.892 1.00 80.88 591 GLN A CA 1
ATOM 4737 C C . GLN A 1 591 ? -11.448 19.871 -17.489 1.00 80.88 591 GLN A C 1
ATOM 4739 O O . GLN A 1 591 ? -10.383 20.468 -17.323 1.00 80.88 591 GLN A O 1
ATOM 4744 N N . PRO A 1 592 ? -11.479 18.726 -18.201 1.00 81.12 592 PRO A N 1
ATOM 4745 C CA . PRO A 1 592 ? -10.270 18.129 -18.789 1.00 81.12 592 PRO A CA 1
ATOM 4746 C C . PRO A 1 592 ? -9.510 19.082 -19.734 1.00 81.12 592 PRO A C 1
ATOM 4748 O O . PRO A 1 592 ? -8.278 19.053 -19.829 1.00 81.12 592 PRO A O 1
ATOM 4751 N N . ASP A 1 593 ? -10.233 19.962 -20.430 1.00 81.19 593 ASP A N 1
ATOM 4752 C CA . ASP A 1 593 ? -9.697 20.944 -21.372 1.00 81.19 593 ASP A CA 1
ATOM 4753 C C . ASP A 1 593 ? -9.228 22.268 -20.719 1.00 81.19 593 ASP A C 1
ATOM 4755 O O . ASP A 1 593 ? -8.594 23.086 -21.399 1.00 81.19 593 ASP A O 1
ATOM 4759 N N . ASP A 1 594 ? -9.440 22.429 -19.405 1.00 81.44 594 ASP A N 1
ATOM 4760 C CA . ASP A 1 594 ? -9.147 23.633 -18.619 1.00 81.44 594 ASP A CA 1
ATOM 4761 C C . ASP A 1 594 ? -7.687 24.108 -18.803 1.00 81.44 594 ASP A C 1
ATOM 4763 O O . ASP A 1 594 ? -6.745 23.304 -18.708 1.00 81.44 594 ASP A O 1
ATOM 4767 N N . PRO A 1 595 ? -7.457 25.418 -19.045 1.00 80.50 595 PRO A N 1
ATOM 4768 C CA . PRO A 1 595 ? -6.123 26.003 -19.133 1.00 80.50 595 PRO A CA 1
ATOM 4769 C C . PRO A 1 595 ? -5.198 25.685 -17.953 1.00 80.50 595 PRO A C 1
ATOM 4771 O O . PRO A 1 595 ? -3.988 25.633 -18.151 1.00 80.50 595 PRO A O 1
ATOM 4774 N N . TYR A 1 596 ? -5.728 25.422 -16.758 1.00 74.31 596 TYR A N 1
ATOM 4775 C CA . TYR A 1 596 ? -4.966 24.967 -15.597 1.00 74.31 596 TYR A CA 1
ATOM 4776 C C . TYR A 1 596 ? -4.111 23.733 -15.897 1.00 74.31 596 TYR A C 1
ATOM 4778 O O . TYR A 1 596 ? -2.979 23.632 -15.415 1.00 74.31 596 TYR A O 1
ATOM 4786 N N . TYR A 1 597 ? -4.630 22.799 -16.699 1.00 73.88 597 TYR A N 1
ATOM 4787 C CA . TYR A 1 597 ? -3.909 21.583 -17.068 1.00 73.88 597 TYR A CA 1
ATOM 4788 C C . TYR A 1 597 ? -2.854 21.825 -18.154 1.00 73.88 597 TYR A C 1
ATOM 4790 O O . TYR A 1 597 ? -1.982 20.977 -18.374 1.00 73.88 597 TYR A O 1
ATOM 4798 N N . ARG A 1 598 ? -2.843 23.003 -18.798 1.00 69.88 598 ARG A N 1
ATOM 4799 C CA . ARG A 1 598 ? -1.788 23.375 -19.749 1.00 69.88 598 ARG A CA 1
ATOM 4800 C C . ARG A 1 598 ? -0.473 23.551 -18.990 1.00 69.88 598 ARG A C 1
ATOM 4802 O O . ARG A 1 598 ? -0.326 24.422 -18.141 1.00 69.88 598 ARG A O 1
ATOM 4809 N N . GLY A 1 599 ? 0.490 22.681 -19.291 1.00 62.25 599 GLY A N 1
ATOM 4810 C CA . GLY A 1 599 ? 1.766 22.611 -18.571 1.00 62.25 599 GLY A CA 1
ATOM 4811 C C . GLY A 1 599 ? 1.734 21.757 -17.295 1.00 62.25 599 GLY A C 1
ATOM 4812 O O . GLY A 1 599 ? 2.740 21.698 -16.591 1.00 62.25 599 GLY A O 1
ATOM 4813 N N . ARG A 1 600 ? 0.624 21.058 -17.008 1.00 72.12 600 ARG A N 1
ATOM 4814 C CA . ARG A 1 600 ? 0.451 20.171 -15.840 1.00 72.12 600 ARG A CA 1
ATOM 4815 C C . ARG A 1 600 ? 0.031 18.751 -16.242 1.00 72.12 600 ARG A C 1
ATOM 4817 O O . ARG A 1 600 ? -0.950 18.212 -15.738 1.00 72.12 600 ARG A O 1
ATOM 4824 N N . GLY A 1 601 ? 0.797 18.119 -17.138 1.00 75.50 601 GLY A N 1
ATOM 4825 C CA . GLY A 1 601 ? 0.490 16.766 -17.633 1.00 75.50 601 GLY A CA 1
ATOM 4826 C C . GLY A 1 601 ? 0.353 15.710 -16.524 1.00 75.50 601 GLY A C 1
ATOM 4827 O O . GLY A 1 601 ? -0.454 14.800 -16.636 1.00 75.50 601 GLY A O 1
ATOM 4828 N N . ARG A 1 602 ? 1.071 15.860 -15.402 1.00 80.81 602 ARG A N 1
ATOM 4829 C CA . ARG A 1 602 ? 0.960 14.965 -14.236 1.00 80.81 602 ARG A CA 1
ATOM 4830 C C . ARG A 1 602 ? -0.469 14.883 -13.708 1.00 80.81 602 ARG A C 1
ATOM 4832 O O . ARG A 1 602 ? -0.985 13.787 -13.522 1.00 80.81 602 ARG A O 1
ATOM 4839 N N . GLU A 1 603 ? -1.044 16.038 -13.390 1.00 83.06 603 GLU A N 1
ATOM 4840 C CA . GLU A 1 603 ? -2.393 16.169 -12.857 1.00 83.06 603 GLU A CA 1
ATOM 4841 C C . GLU A 1 603 ? -3.388 15.548 -13.832 1.00 83.06 603 GLU A C 1
ATOM 4843 O O . GLU A 1 603 ? -4.218 14.744 -13.423 1.00 83.06 603 GLU A O 1
ATOM 4848 N N . HIS A 1 604 ? -3.219 15.836 -15.124 1.00 87.31 604 HIS A N 1
ATOM 4849 C CA . HIS A 1 604 ? -4.088 15.316 -16.170 1.00 87.31 604 HIS A CA 1
ATOM 4850 C C . HIS A 1 604 ? -4.093 13.787 -16.232 1.00 87.31 604 HIS A C 1
ATOM 4852 O O . HIS A 1 604 ? -5.138 13.157 -16.081 1.00 87.31 604 HIS A O 1
ATOM 4858 N N . TYR A 1 605 ? -2.913 13.183 -16.374 1.00 89.38 605 TYR A N 1
ATOM 4859 C CA . TYR A 1 605 ? -2.804 11.734 -16.530 1.00 89.38 605 TYR A CA 1
ATOM 4860 C C . TYR A 1 605 ? -3.236 10.973 -15.264 1.00 89.38 605 TYR A C 1
ATOM 4862 O O . TYR A 1 605 ? -3.808 9.884 -15.327 1.00 89.38 605 TYR A O 1
ATOM 4870 N N . ASN A 1 606 ? -3.009 11.558 -14.082 1.00 88.12 606 ASN A N 1
ATOM 4871 C CA . ASN A 1 606 ? -3.469 10.981 -12.820 1.00 88.12 606 ASN A CA 1
ATOM 4872 C C . ASN A 1 606 ? -4.998 10.888 -12.741 1.00 88.12 606 ASN A C 1
ATOM 4874 O O . ASN A 1 606 ? -5.500 9.854 -12.296 1.00 88.12 606 ASN A O 1
ATOM 4878 N N . VAL A 1 607 ? -5.715 11.928 -13.175 1.00 89.44 607 VAL A N 1
ATOM 4879 C CA . VAL A 1 607 ? -7.185 11.936 -13.181 1.00 89.44 607 VAL A CA 1
ATOM 4880 C C . VAL A 1 607 ? -7.733 10.990 -14.249 1.00 89.44 607 VAL A C 1
ATOM 4882 O O . VAL A 1 607 ? -8.649 10.218 -13.970 1.00 89.44 607 VAL A O 1
ATOM 4885 N N . GLY A 1 608 ? -7.127 10.971 -15.441 1.00 91.44 608 GLY A N 1
ATOM 4886 C CA . GLY A 1 608 ? -7.506 10.037 -16.506 1.00 91.44 608 GLY A CA 1
ATOM 4887 C C . GLY A 1 608 ? -7.431 8.571 -16.066 1.00 91.44 608 GLY A C 1
ATOM 4888 O O . GLY A 1 608 ? -8.302 7.772 -16.408 1.00 91.44 608 GLY A O 1
ATOM 4889 N N . ARG A 1 609 ? -6.432 8.221 -15.243 1.00 91.12 609 ARG A N 1
ATOM 4890 C CA . ARG A 1 609 ? -6.327 6.904 -14.594 1.00 91.12 609 ARG A CA 1
ATOM 4891 C C . ARG A 1 609 ? -7.379 6.698 -13.500 1.00 91.12 609 ARG A C 1
ATOM 4893 O O . ARG A 1 609 ? -7.986 5.634 -13.427 1.00 91.12 609 ARG A O 1
ATOM 4900 N N . PHE A 1 610 ? -7.575 7.694 -12.635 1.00 93.81 610 PHE A N 1
ATOM 4901 C CA . PHE A 1 610 ? -8.521 7.616 -11.521 1.00 93.81 610 PHE A CA 1
ATOM 4902 C C . PHE A 1 610 ? -9.924 7.224 -11.997 1.00 93.81 610 PHE A C 1
ATOM 4904 O O . PHE A 1 610 ? -10.505 6.296 -11.441 1.00 93.81 610 PHE A O 1
ATOM 4911 N N . TRP A 1 611 ? -10.430 7.850 -13.065 1.00 95.00 611 TRP A N 1
ATOM 4912 C CA . TRP A 1 611 ? -11.787 7.583 -13.546 1.00 95.00 611 TRP A CA 1
ATOM 4913 C C . TRP A 1 611 ? -12.008 6.156 -14.038 1.00 95.00 611 TRP A C 1
ATOM 4915 O O . TRP A 1 611 ? -13.097 5.619 -13.850 1.00 95.00 611 TRP A O 1
ATOM 4925 N N . VAL A 1 612 ? -10.987 5.521 -14.622 1.00 95.19 612 VAL A N 1
ATOM 4926 C CA . VAL A 1 612 ? -11.081 4.104 -15.003 1.00 95.19 612 VAL A CA 1
ATOM 4927 C C . VAL A 1 612 ? -11.216 3.235 -13.758 1.00 95.19 612 VAL A C 1
ATOM 4929 O O . VAL A 1 612 ? -12.066 2.356 -13.715 1.00 95.19 612 VAL A O 1
ATOM 4932 N N . SER A 1 613 ? -10.430 3.519 -12.719 1.00 94.12 613 SER A N 1
ATOM 4933 C CA . SER A 1 613 ? -10.519 2.764 -11.465 1.00 94.12 613 SER A CA 1
ATOM 4934 C C . SER A 1 613 ? -11.834 3.025 -10.726 1.00 94.12 613 SER A C 1
ATOM 4936 O O . SER A 1 613 ? -12.405 2.091 -10.184 1.00 94.12 613 SER A O 1
ATOM 4938 N N . ALA A 1 614 ? -12.350 4.257 -10.742 1.00 96.25 614 ALA A N 1
ATOM 4939 C CA . ALA A 1 614 ? -13.646 4.581 -10.145 1.00 96.25 614 ALA A CA 1
ATOM 4940 C C . ALA A 1 614 ? -14.799 3.871 -10.873 1.00 96.25 614 ALA A C 1
ATOM 4942 O O . ALA A 1 614 ? -15.738 3.402 -10.233 1.00 96.25 614 ALA A O 1
ATOM 4943 N N . TYR A 1 615 ? -14.713 3.754 -12.203 1.00 96.62 615 TYR A N 1
ATOM 4944 C CA . TYR A 1 615 ? -15.666 2.975 -12.990 1.00 96.62 615 TYR A CA 1
ATOM 4945 C C . TYR A 1 615 ? -15.567 1.471 -12.706 1.00 96.62 615 TYR A C 1
ATOM 4947 O O . TYR A 1 615 ? -16.602 0.834 -12.558 1.00 96.62 615 TYR A O 1
ATOM 4955 N N . ASP A 1 616 ? -14.356 0.917 -12.589 1.00 92.94 616 ASP A N 1
ATOM 4956 C CA . ASP A 1 616 ? -14.157 -0.503 -12.259 1.00 92.94 616 ASP A CA 1
ATOM 4957 C C . ASP A 1 616 ? -14.791 -0.890 -10.906 1.00 92.94 616 ASP A C 1
ATOM 4959 O O . ASP A 1 616 ? -15.185 -2.041 -10.740 1.00 92.94 616 ASP A O 1
ATOM 4963 N N . GLU A 1 617 ? -14.893 0.051 -9.959 1.00 95.25 617 GLU A N 1
ATOM 4964 C CA . GLU A 1 617 ? -15.518 -0.176 -8.645 1.00 95.25 617 GLU A CA 1
ATOM 4965 C C . GLU A 1 617 ? -17.030 0.040 -8.630 1.00 95.25 617 GLU A C 1
ATOM 4967 O O . GLU A 1 617 ? -17.753 -0.682 -7.948 1.00 95.25 617 GLU A O 1
ATOM 4972 N N . THR A 1 618 ? -17.521 1.055 -9.343 1.00 96.19 618 THR A N 1
ATOM 4973 C CA . THR A 1 618 ? -18.919 1.505 -9.204 1.00 96.19 618 THR A CA 1
ATOM 4974 C C . THR A 1 618 ? -19.812 1.104 -10.367 1.00 96.19 618 THR A C 1
ATOM 4976 O O . THR A 1 618 ? -21.033 1.121 -10.239 1.00 96.19 618 THR A O 1
ATOM 4979 N N . PHE A 1 619 ? -19.221 0.828 -11.530 1.00 96.31 619 PHE A N 1
ATOM 4980 C CA . PHE A 1 619 ? -19.895 0.815 -12.825 1.00 96.31 619 PHE A CA 1
ATOM 4981 C C . PHE A 1 619 ? -20.732 2.074 -13.122 1.00 96.31 619 PHE A C 1
ATOM 4983 O O . PHE A 1 619 ? -21.568 2.046 -14.029 1.00 96.31 619 PHE A O 1
ATOM 4990 N N . ASP A 1 620 ? -20.489 3.197 -12.429 1.00 96.94 620 ASP A N 1
ATOM 4991 C CA . ASP A 1 620 ? -21.228 4.441 -12.644 1.00 96.94 620 ASP A CA 1
ATOM 4992 C C . ASP A 1 620 ? -20.963 4.964 -14.073 1.00 96.94 620 ASP A C 1
ATOM 4994 O O . ASP A 1 620 ? -19.809 5.250 -14.440 1.00 96.94 620 ASP A O 1
ATOM 4998 N N . PRO A 1 621 ? -22.010 5.128 -14.907 1.00 96.56 621 PRO A N 1
ATOM 4999 C CA . PRO A 1 621 ? -21.874 5.693 -16.244 1.00 96.56 621 PRO A CA 1
ATOM 5000 C C . PRO A 1 621 ? -21.186 7.065 -16.270 1.00 96.56 621 PRO A C 1
ATOM 5002 O O . PRO A 1 621 ? -20.494 7.372 -17.244 1.00 96.56 621 PRO A O 1
ATOM 5005 N N . LYS A 1 622 ? -21.319 7.885 -15.216 1.00 96.06 622 LYS A N 1
ATOM 5006 C CA . LYS A 1 622 ? -20.618 9.171 -15.087 1.00 96.06 622 LYS A CA 1
ATOM 5007 C C . LYS A 1 622 ? -19.108 8.971 -15.045 1.00 96.06 622 LYS A C 1
ATOM 5009 O O . LYS A 1 622 ? -18.404 9.591 -15.839 1.00 96.06 622 LYS A O 1
ATOM 5014 N N . CYS A 1 623 ? -18.608 8.063 -14.204 1.00 96.50 623 CYS A N 1
ATOM 5015 C CA . CYS A 1 623 ? -17.180 7.741 -14.130 1.00 96.50 623 CYS A CA 1
ATOM 5016 C C . CYS A 1 623 ? -16.643 7.262 -15.482 1.00 96.50 623 CYS A C 1
ATOM 5018 O O . CYS A 1 623 ? -15.587 7.718 -15.921 1.00 96.50 623 CYS A O 1
ATOM 5020 N N . ARG A 1 624 ? -17.399 6.409 -16.188 1.00 96.75 624 ARG A N 1
ATOM 5021 C CA . ARG A 1 624 ? -17.034 5.953 -17.539 1.00 96.75 624 ARG A CA 1
ATOM 5022 C C . ARG A 1 624 ? -16.960 7.105 -18.544 1.00 96.75 624 ARG A C 1
ATOM 5024 O O . ARG A 1 624 ? -16.022 7.170 -19.340 1.00 96.75 624 ARG A O 1
ATOM 5031 N N . ASN A 1 625 ? -17.937 8.010 -18.509 1.00 96.38 625 ASN A N 1
ATOM 5032 C CA . ASN A 1 625 ? -17.986 9.178 -19.387 1.00 96.38 625 ASN A CA 1
ATOM 5033 C C . ASN A 1 625 ? -16.829 10.138 -19.104 1.00 96.38 625 ASN A C 1
ATOM 5035 O O . ASN A 1 625 ? -16.172 10.584 -20.042 1.00 96.38 625 ASN A O 1
ATOM 5039 N N . PHE A 1 626 ? -16.522 10.405 -17.834 1.00 94.69 626 PHE A N 1
ATOM 5040 C CA . PHE A 1 626 ? -15.347 11.190 -17.472 1.00 94.69 626 PHE A CA 1
ATOM 5041 C C . PHE A 1 626 ? -14.069 10.504 -17.958 1.00 94.69 626 PHE A C 1
ATOM 5043 O O . PHE A 1 626 ? -13.278 11.131 -18.657 1.00 94.69 626 PHE A O 1
ATOM 5050 N N . ALA A 1 627 ? -13.895 9.203 -17.712 1.00 95.56 627 ALA A N 1
ATOM 5051 C CA . ALA A 1 627 ? -12.730 8.462 -18.189 1.00 95.56 627 ALA A CA 1
ATOM 5052 C C . ALA A 1 627 ? -12.520 8.610 -19.713 1.00 95.56 627 ALA A C 1
ATOM 5054 O O . ALA A 1 627 ? -11.382 8.800 -20.148 1.00 95.56 627 ALA A O 1
ATOM 5055 N N . ARG A 1 628 ? -13.607 8.614 -20.503 1.00 96.88 628 ARG A N 1
ATOM 5056 C CA . ARG A 1 628 ? -13.578 8.894 -21.950 1.00 96.88 628 ARG A CA 1
ATOM 5057 C C . ARG A 1 628 ? -13.153 10.329 -22.269 1.00 96.88 628 ARG A C 1
ATOM 5059 O O . ARG A 1 628 ? -12.259 10.517 -23.087 1.00 96.88 628 ARG A O 1
ATOM 5066 N N . GLN A 1 629 ? -13.749 11.330 -21.620 1.00 94.56 629 GLN A N 1
ATOM 5067 C CA . GLN A 1 629 ? -13.417 12.744 -21.851 1.00 94.56 629 GLN A CA 1
ATOM 5068 C C . GLN A 1 629 ? -11.933 13.037 -21.582 1.00 94.56 629 GLN A C 1
ATOM 5070 O O . GLN A 1 629 ? -11.276 13.736 -22.354 1.00 94.56 629 GLN A O 1
ATOM 5075 N N . TRP A 1 630 ? -11.383 12.473 -20.503 1.00 93.75 630 TRP A N 1
ATOM 5076 C CA . TRP A 1 630 ? -9.966 12.617 -20.170 1.00 93.75 630 TRP A CA 1
ATOM 5077 C C . TRP A 1 630 ? -9.063 11.944 -21.211 1.00 93.75 630 TRP A C 1
ATOM 5079 O O . TRP A 1 630 ? -8.083 12.559 -21.639 1.00 93.75 630 TRP A O 1
ATOM 5089 N N . LEU A 1 631 ? -9.433 10.748 -21.687 1.00 95.88 631 LEU A N 1
ATOM 5090 C CA . LEU A 1 631 ? -8.726 10.063 -22.771 1.00 95.88 631 LEU A CA 1
ATOM 5091 C C . LEU A 1 631 ? -8.743 10.865 -24.071 1.00 95.88 631 LEU A C 1
ATOM 5093 O O . LEU A 1 631 ? -7.714 10.981 -24.734 1.00 95.88 631 LEU A O 1
ATOM 5097 N N . ASP A 1 632 ? -9.885 11.451 -24.428 1.00 95.94 632 ASP A N 1
ATOM 5098 C CA . ASP A 1 632 ? -9.996 12.287 -25.621 1.00 95.94 632 ASP A CA 1
ATOM 5099 C C . ASP A 1 632 ? -9.023 13.459 -25.563 1.00 95.94 632 ASP A C 1
ATOM 5101 O O . ASP A 1 632 ? -8.311 13.720 -26.532 1.00 95.94 632 ASP A O 1
ATOM 5105 N N . VAL A 1 633 ? -8.913 14.140 -24.427 1.00 93.50 633 VAL A N 1
ATOM 5106 C CA . VAL A 1 633 ? -7.931 15.217 -24.276 1.00 93.50 633 VAL A CA 1
ATOM 5107 C C . VAL A 1 633 ? -6.495 14.678 -24.305 1.00 93.50 633 VAL A C 1
ATOM 5109 O O . VAL A 1 633 ? -5.636 15.282 -24.954 1.00 93.50 633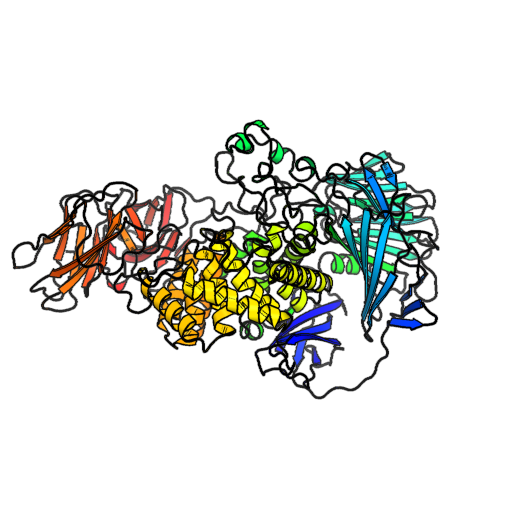 VAL A O 1
ATOM 5112 N N . THR A 1 634 ? -6.227 13.521 -23.695 1.00 94.00 634 THR A N 1
ATOM 5113 C CA . THR A 1 634 ? -4.913 12.857 -23.757 1.00 94.00 634 THR A CA 1
ATOM 5114 C C . THR A 1 634 ? -4.495 12.576 -25.210 1.00 94.00 634 THR A C 1
ATOM 5116 O O . THR A 1 634 ? -3.383 12.922 -25.612 1.00 94.00 634 THR A O 1
ATOM 5119 N N . LEU A 1 635 ? -5.391 12.029 -26.037 1.00 95.25 635 LEU A N 1
ATOM 5120 C CA . LEU A 1 635 ? -5.104 11.651 -27.428 1.00 95.25 635 LEU A CA 1
ATOM 5121 C C . LEU A 1 635 ? -5.146 12.822 -28.421 1.00 95.25 635 LEU A C 1
ATOM 5123 O O . LEU A 1 635 ? -4.476 12.763 -29.449 1.00 95.25 635 LEU A O 1
ATOM 5127 N N . ASN A 1 636 ? -5.957 13.855 -28.170 1.00 92.62 636 ASN A N 1
ATOM 5128 C CA . ASN A 1 636 ? -6.153 14.967 -29.110 1.00 92.62 636 ASN A CA 1
ATOM 5129 C C . ASN A 1 636 ? -5.303 16.202 -28.787 1.00 92.62 636 ASN A C 1
ATOM 5131 O O . ASN A 1 636 ? -4.901 16.918 -29.701 1.00 92.62 636 ASN A O 1
ATOM 5135 N N . ARG A 1 637 ? -5.075 16.489 -27.499 1.00 90.50 637 ARG A N 1
ATOM 5136 C CA . ARG A 1 637 ? -4.407 17.717 -27.030 1.00 90.50 637 ARG A CA 1
ATOM 5137 C C . ARG A 1 637 ? -3.010 17.444 -26.495 1.00 90.50 637 ARG A C 1
ATOM 5139 O O . ARG A 1 637 ? -2.101 18.235 -26.742 1.00 90.50 637 ARG A O 1
ATOM 5146 N N . GLU A 1 638 ? -2.852 16.384 -25.702 1.00 90.94 638 GLU A N 1
ATOM 5147 C CA . GLU A 1 638 ? -1.562 16.085 -25.070 1.00 90.94 638 GLU A CA 1
ATOM 5148 C C . GLU A 1 638 ? -0.614 15.331 -25.996 1.00 90.94 638 GLU A C 1
ATOM 5150 O O . GLU A 1 638 ? 0.600 15.501 -25.876 1.00 90.94 638 GLU A O 1
ATOM 5155 N N . TYR A 1 639 ? -1.138 14.542 -26.934 1.00 92.00 639 TYR A N 1
ATOM 5156 C CA . TYR A 1 639 ? -0.336 13.913 -27.974 1.00 92.00 639 TYR A CA 1
ATOM 5157 C C . TYR A 1 639 ? -0.001 14.893 -29.101 1.00 92.00 639 TYR A C 1
ATOM 5159 O O . TYR A 1 639 ? -0.883 15.491 -29.715 1.00 92.00 639 TYR A O 1
ATOM 5167 N N . ASN A 1 640 ? 1.287 15.032 -29.406 1.00 89.25 640 ASN A N 1
ATOM 5168 C CA . ASN A 1 640 ? 1.763 15.773 -30.562 1.00 89.25 640 ASN A CA 1
ATOM 5169 C C . ASN A 1 640 ? 2.224 14.786 -31.638 1.00 89.25 640 ASN A C 1
ATOM 5171 O O . ASN A 1 640 ? 3.322 14.238 -31.535 1.00 89.25 640 ASN A O 1
ATOM 5175 N N . ALA A 1 641 ? 1.405 14.607 -32.677 1.00 86.69 641 ALA A N 1
ATOM 5176 C CA . ALA A 1 641 ? 1.691 13.703 -33.792 1.00 86.69 641 ALA A CA 1
ATOM 5177 C C . ALA A 1 641 ? 2.964 14.088 -34.568 1.00 86.69 641 ALA A C 1
ATOM 5179 O O . ALA A 1 641 ? 3.736 13.219 -34.951 1.00 86.69 641 ALA A O 1
ATOM 5180 N N . ALA A 1 642 ? 3.257 15.385 -34.725 1.00 82.44 642 ALA A N 1
ATOM 5181 C CA . ALA A 1 642 ? 4.474 15.829 -35.415 1.00 82.44 642 ALA A CA 1
ATOM 5182 C C . ALA A 1 642 ? 5.757 15.440 -34.660 1.00 82.44 642 ALA A C 1
ATOM 5184 O O . ALA A 1 642 ? 6.816 15.285 -35.261 1.00 82.44 642 ALA A O 1
ATOM 5185 N N . LEU A 1 643 ? 5.666 15.293 -33.336 1.00 78.50 643 LEU A N 1
ATOM 5186 C CA . LEU A 1 643 ? 6.785 14.903 -32.477 1.00 78.50 643 LEU A CA 1
ATOM 5187 C C . LEU A 1 643 ? 6.708 13.440 -32.034 1.00 78.50 643 LEU A C 1
ATOM 5189 O O . LEU A 1 643 ? 7.622 12.974 -31.354 1.00 78.50 643 LEU A O 1
ATOM 5193 N N . GLY A 1 644 ? 5.615 12.742 -32.350 1.00 83.19 644 GLY A N 1
ATOM 5194 C CA . GLY A 1 644 ? 5.383 11.376 -31.905 1.00 83.19 644 GLY A CA 1
ATOM 5195 C C . GLY A 1 644 ? 5.367 11.210 -30.383 1.00 83.19 644 GLY A C 1
ATOM 5196 O O . GLY A 1 644 ? 5.772 10.168 -29.871 1.00 83.19 644 GLY A O 1
ATOM 5197 N N . ASN A 1 645 ? 5.010 12.253 -29.627 1.00 84.81 645 ASN A N 1
ATOM 5198 C CA . ASN A 1 645 ? 5.258 12.310 -28.186 1.00 84.81 645 ASN A CA 1
ATOM 5199 C C . ASN A 1 645 ? 4.128 13.025 -27.443 1.00 84.81 645 ASN A C 1
ATOM 5201 O O . ASN A 1 645 ? 3.525 13.970 -27.949 1.00 84.81 645 ASN A O 1
ATOM 5205 N N . PHE A 1 646 ? 3.894 12.603 -26.205 1.00 87.69 646 PHE A N 1
ATOM 5206 C CA . PHE A 1 646 ? 2.966 13.267 -25.299 1.00 87.69 646 PHE A CA 1
ATOM 5207 C C . PHE A 1 646 ? 3.635 14.424 -24.562 1.00 87.69 646 PHE A C 1
ATOM 5209 O O . PHE A 1 646 ? 4.845 14.413 -24.302 1.00 87.69 646 PHE A O 1
ATOM 5216 N N . ARG A 1 647 ? 2.833 15.408 -24.159 1.00 85.38 647 ARG A N 1
ATOM 5217 C CA . ARG A 1 647 ? 3.286 16.510 -23.316 1.00 85.38 647 ARG A CA 1
ATOM 5218 C C . ARG A 1 647 ? 3.846 15.993 -21.987 1.00 85.38 647 ARG A C 1
ATOM 5220 O O . ARG A 1 647 ? 3.295 15.099 -21.342 1.00 85.38 647 ARG A O 1
ATOM 5227 N N . SER A 1 648 ? 4.948 16.597 -21.553 1.00 79.94 648 SER A N 1
ATOM 5228 C CA . SER A 1 648 ? 5.588 16.286 -20.276 1.00 79.94 648 SER A CA 1
ATOM 5229 C C . SER A 1 648 ? 4.755 16.727 -19.057 1.00 79.94 648 SER A C 1
ATOM 5231 O O . SER A 1 648 ? 4.024 17.714 -19.137 1.00 79.94 648 SER A O 1
ATOM 5233 N N . PRO A 1 649 ? 4.915 16.058 -17.896 1.00 76.69 649 PRO A N 1
ATOM 5234 C CA . PRO A 1 649 ? 5.783 14.900 -17.663 1.00 76.69 649 PRO A CA 1
ATOM 5235 C C . PRO A 1 649 ? 5.098 13.567 -18.018 1.00 76.69 649 PRO A C 1
ATOM 5237 O O . PRO A 1 649 ? 4.199 13.111 -17.315 1.00 76.69 649 PRO A O 1
ATOM 5240 N N . GLY A 1 650 ? 5.597 12.872 -19.046 1.00 76.69 650 GLY A N 1
ATOM 5241 C CA . GLY A 1 650 ? 5.063 11.575 -19.500 1.00 76.69 650 GLY A CA 1
ATOM 5242 C C . GLY A 1 650 ? 5.268 10.402 -18.527 1.00 76.69 650 GLY A C 1
ATOM 5243 O O . GLY A 1 650 ? 4.885 9.279 -18.825 1.00 76.69 650 GLY A O 1
ATOM 5244 N N . ILE A 1 651 ? 5.868 10.629 -17.355 1.00 78.94 651 ILE A N 1
ATOM 5245 C CA . ILE A 1 651 ? 6.063 9.591 -16.333 1.00 78.94 651 ILE A CA 1
ATOM 5246 C C . ILE A 1 651 ? 4.734 9.083 -15.741 1.00 78.94 651 ILE A C 1
ATOM 5248 O O . ILE A 1 651 ? 4.643 7.927 -15.337 1.00 78.94 651 ILE A O 1
ATOM 5252 N N . TYR A 1 652 ? 3.690 9.917 -15.718 1.00 84.44 652 TYR A N 1
ATOM 5253 C CA . TYR A 1 652 ? 2.368 9.553 -15.184 1.00 84.44 652 TYR A CA 1
ATOM 5254 C C . TYR A 1 652 ? 1.455 8.895 -16.226 1.00 84.44 652 TYR A C 1
ATOM 5256 O O . TYR A 1 652 ? 0.500 8.222 -15.853 1.00 84.44 652 TYR A O 1
ATOM 5264 N N . LEU A 1 653 ? 1.795 9.033 -17.510 1.00 89.31 653 LEU A N 1
ATOM 5265 C CA . LEU A 1 653 ? 0.991 8.585 -18.644 1.00 89.31 653 LEU A CA 1
ATOM 5266 C C . LEU A 1 653 ? 0.833 7.061 -18.702 1.00 89.31 653 LEU A C 1
ATOM 5268 O O . LEU A 1 653 ? -0.241 6.564 -19.027 1.00 89.31 653 LEU A O 1
ATOM 5272 N N . SER A 1 654 ? 1.892 6.305 -18.384 1.00 89.62 654 SER A N 1
ATOM 5273 C CA . SER A 1 654 ? 1.898 4.854 -18.607 1.00 89.62 654 SER A CA 1
ATOM 5274 C C . SER A 1 654 ? 0.756 4.136 -17.878 1.00 89.62 654 SER A C 1
ATOM 5276 O O . SER A 1 654 ? 0.165 3.208 -18.421 1.00 89.62 654 SER A O 1
ATOM 5278 N N . GLY A 1 655 ? 0.441 4.569 -16.650 1.00 88.88 655 GLY A N 1
ATOM 5279 C CA . GLY A 1 655 ? -0.633 3.985 -15.843 1.00 88.88 655 GLY A CA 1
ATOM 5280 C C . GLY A 1 655 ? -2.027 4.287 -16.390 1.00 88.88 655 GLY A C 1
ATOM 5281 O O . GLY A 1 655 ? -2.882 3.407 -16.372 1.00 88.88 655 GLY A O 1
ATOM 5282 N N . GLU A 1 656 ? -2.241 5.500 -16.903 1.00 92.06 656 GLU A N 1
ATOM 5283 C CA . GLU A 1 656 ? -3.486 5.881 -17.572 1.00 92.06 656 GLU A CA 1
ATOM 5284 C C . GLU A 1 656 ? -3.686 5.050 -18.841 1.00 92.06 656 GLU A C 1
ATOM 5286 O O . GLU A 1 656 ? -4.665 4.315 -18.929 1.00 92.06 656 GLU A O 1
ATOM 5291 N N . LEU A 1 657 ? -2.744 5.096 -19.792 1.00 94.50 657 LEU A N 1
ATOM 5292 C CA . LEU A 1 657 ? -2.898 4.403 -21.076 1.00 94.50 657 LEU A CA 1
ATOM 5293 C C . LEU A 1 657 ? -3.044 2.884 -20.908 1.00 94.50 657 LEU A C 1
ATOM 5295 O O . LEU A 1 657 ? -3.820 2.259 -21.630 1.00 94.50 657 LEU A O 1
ATOM 5299 N N . ALA A 1 658 ? -2.349 2.277 -19.941 1.00 92.94 658 ALA A N 1
ATOM 5300 C CA . ALA A 1 658 ? -2.483 0.849 -19.668 1.00 92.94 658 ALA A CA 1
ATOM 5301 C C . ALA A 1 658 ? -3.898 0.469 -19.202 1.00 92.94 658 ALA A C 1
ATOM 5303 O O . ALA A 1 658 ? -4.447 -0.522 -19.689 1.00 92.94 658 ALA A O 1
ATOM 5304 N N . GLN A 1 659 ? -4.508 1.254 -18.308 1.00 92.81 659 GLN A N 1
ATOM 5305 C CA . GLN A 1 659 ? -5.885 1.025 -17.856 1.00 92.81 659 GLN A CA 1
ATOM 5306 C C . GLN A 1 659 ? -6.907 1.357 -18.948 1.00 92.81 659 GLN A C 1
ATOM 5308 O O . GLN A 1 659 ? -7.777 0.543 -19.251 1.00 92.81 659 GLN A O 1
ATOM 5313 N N . GLN A 1 660 ? -6.749 2.503 -19.606 1.00 95.25 660 GLN A N 1
ATOM 5314 C CA . GLN A 1 660 ? -7.601 2.949 -20.706 1.00 95.25 660 GLN A CA 1
ATOM 5315 C C . GLN A 1 660 ? -7.621 1.912 -21.848 1.00 95.25 660 GLN A C 1
ATOM 5317 O O . GLN A 1 660 ? -8.686 1.512 -22.305 1.00 95.25 660 GLN A O 1
ATOM 5322 N N . SER A 1 661 ? -6.474 1.334 -22.227 1.00 94.81 661 SER A N 1
ATOM 5323 C CA . SER A 1 661 ? -6.417 0.285 -23.267 1.00 94.81 661 SER A CA 1
ATOM 5324 C C . SER A 1 661 ? -7.206 -0.989 -22.940 1.00 94.81 661 SER A C 1
ATOM 5326 O O . SER A 1 661 ? -7.470 -1.792 -23.830 1.00 94.81 661 SER A O 1
ATOM 5328 N N . ARG A 1 662 ? -7.569 -1.213 -21.672 1.00 91.69 662 ARG A N 1
ATOM 5329 C CA . ARG A 1 662 ? -8.405 -2.350 -21.257 1.00 91.69 662 ARG A CA 1
ATOM 5330 C C . ARG A 1 662 ? -9.879 -2.024 -21.271 1.00 91.69 662 ARG A C 1
ATOM 5332 O O . ARG A 1 662 ? -10.673 -2.902 -21.583 1.00 91.69 662 ARG A O 1
ATOM 5339 N N . LEU A 1 663 ? -10.224 -0.791 -20.913 1.00 93.38 663 LEU A N 1
ATOM 5340 C CA . LEU A 1 663 ? -11.599 -0.317 -20.957 1.00 93.38 663 LEU A CA 1
ATOM 5341 C C . LEU A 1 663 ? -12.048 -0.064 -22.410 1.00 93.38 663 LEU A C 1
ATOM 5343 O O . LEU A 1 663 ? -13.202 -0.320 -22.747 1.00 93.38 663 LEU A O 1
ATOM 5347 N N . TRP A 1 664 ? -11.121 0.333 -23.291 1.00 94.81 664 TRP A N 1
ATOM 5348 C CA . TRP A 1 664 ? -11.345 0.512 -24.731 1.00 94.81 664 TRP A CA 1
ATOM 5349 C C . TRP A 1 664 ? -10.346 -0.290 -25.589 1.00 94.81 664 TRP A C 1
ATOM 5351 O O . TRP A 1 664 ? -9.527 0.295 -26.298 1.00 94.81 664 TRP A O 1
ATOM 5361 N N . PRO A 1 665 ? -10.408 -1.634 -25.581 1.00 92.00 665 PRO A N 1
ATOM 5362 C CA . PRO A 1 665 ? -9.452 -2.474 -26.312 1.00 92.00 665 PRO A CA 1
ATOM 5363 C C . PRO A 1 665 ? -9.562 -2.342 -27.839 1.00 92.00 665 PRO A C 1
ATOM 5365 O O . PRO A 1 665 ? -8.615 -2.670 -28.549 1.00 92.00 665 PRO A O 1
ATOM 5368 N N . ASN A 1 666 ? -10.698 -1.841 -28.332 1.00 94.81 666 ASN A N 1
ATOM 5369 C CA . ASN A 1 666 ? -10.995 -1.678 -29.757 1.00 94.81 666 ASN A CA 1
ATOM 5370 C C . ASN A 1 666 ? -10.917 -0.212 -30.229 1.00 94.81 666 ASN A C 1
ATOM 5372 O O . ASN A 1 666 ? -11.339 0.082 -31.342 1.00 94.81 666 ASN A O 1
ATOM 5376 N N . ASP A 1 667 ? -10.431 0.721 -29.402 1.00 96.31 667 ASP A N 1
ATOM 5377 C CA . ASP A 1 667 ? -10.255 2.115 -29.828 1.00 96.31 667 ASP A CA 1
ATOM 5378 C C . ASP A 1 667 ? -9.026 2.237 -30.741 1.00 96.31 667 ASP A C 1
ATOM 5380 O O . ASP A 1 667 ? -7.877 2.121 -30.303 1.00 96.31 667 ASP A O 1
ATOM 5384 N N . GLU A 1 668 ? -9.283 2.444 -32.034 1.00 95.88 668 GLU A N 1
ATOM 5385 C CA . GLU A 1 668 ? -8.248 2.509 -33.069 1.00 95.88 668 GLU A CA 1
ATOM 5386 C C . GLU A 1 668 ? -7.275 3.667 -32.856 1.00 95.88 668 GLU A C 1
ATOM 5388 O O . GLU A 1 668 ? -6.077 3.499 -33.077 1.00 95.88 668 GLU A O 1
ATOM 5393 N N . LYS A 1 669 ? -7.762 4.820 -32.380 1.00 96.06 669 LYS A N 1
ATOM 5394 C CA . LYS A 1 669 ? -6.924 5.999 -32.156 1.00 96.06 669 LYS A CA 1
ATOM 5395 C C . LYS A 1 669 ? -6.000 5.800 -30.963 1.00 96.06 669 LYS A C 1
ATOM 5397 O O . LYS A 1 669 ? -4.817 6.122 -31.044 1.00 96.06 669 LYS A O 1
ATOM 5402 N N . LEU A 1 670 ? -6.517 5.265 -29.859 1.00 95.88 670 LEU A N 1
ATOM 5403 C CA . LEU A 1 670 ? -5.703 4.894 -28.706 1.00 95.88 670 LEU A CA 1
ATOM 5404 C C . LEU A 1 670 ? -4.626 3.893 -29.125 1.00 95.88 670 LEU A C 1
ATOM 5406 O O . LEU A 1 670 ? -3.454 4.089 -28.807 1.00 95.88 670 LEU A O 1
ATOM 5410 N N . ARG A 1 671 ? -5.009 2.851 -29.872 1.00 94.88 671 ARG A N 1
ATOM 5411 C CA . ARG A 1 671 ? -4.070 1.851 -30.382 1.00 94.88 671 ARG A CA 1
ATOM 5412 C C . ARG A 1 671 ? -2.997 2.487 -31.265 1.00 94.88 671 ARG A C 1
ATOM 5414 O O . ARG A 1 671 ? -1.819 2.255 -31.013 1.00 94.88 671 ARG A O 1
ATOM 5421 N N . SER A 1 672 ? -3.371 3.290 -32.262 1.00 94.19 672 SER A N 1
ATOM 5422 C CA . SER A 1 672 ? -2.418 3.889 -33.202 1.00 94.19 672 SER A CA 1
ATOM 5423 C C . SER A 1 672 ? -1.454 4.844 -32.501 1.00 94.19 672 SER A C 1
ATOM 5425 O O . SER A 1 672 ? -0.247 4.729 -32.678 1.00 94.19 672 SER A O 1
ATOM 5427 N N . VAL A 1 673 ? -1.970 5.730 -31.642 1.00 94.94 673 VAL A N 1
ATOM 5428 C CA . VAL A 1 673 ? -1.162 6.697 -30.890 1.00 94.94 673 VAL A CA 1
ATOM 5429 C C . VAL A 1 673 ? -0.226 5.991 -29.909 1.00 94.94 673 VAL A C 1
ATOM 5431 O O . VAL A 1 673 ? 0.928 6.390 -29.777 1.00 94.94 673 VAL A O 1
ATOM 5434 N N . LEU A 1 674 ? -0.689 4.943 -29.218 1.00 93.25 674 LEU A N 1
ATOM 5435 C CA . LEU A 1 674 ? 0.139 4.174 -28.286 1.00 93.25 674 LEU A CA 1
ATOM 5436 C C . LEU A 1 674 ? 1.297 3.472 -29.004 1.00 93.25 674 LEU A C 1
ATOM 5438 O O . LEU A 1 674 ? 2.418 3.496 -28.497 1.00 93.25 674 LEU A O 1
ATOM 5442 N N . LEU A 1 675 ? 1.038 2.862 -30.163 1.00 90.81 675 LEU A N 1
ATOM 5443 C CA . LEU A 1 675 ? 2.067 2.175 -30.947 1.00 90.81 675 LEU A CA 1
ATOM 5444 C C . LEU A 1 675 ? 3.042 3.171 -31.572 1.00 90.81 675 LEU A C 1
ATOM 5446 O O . LEU A 1 675 ? 4.241 3.040 -31.358 1.00 90.81 675 LEU A O 1
ATOM 5450 N N . GLU A 1 676 ? 2.549 4.240 -32.201 1.00 89.19 676 GLU A N 1
ATOM 5451 C CA . GLU A 1 676 ? 3.402 5.306 -32.732 1.00 89.19 676 GLU A CA 1
ATOM 5452 C C . GLU A 1 676 ? 4.260 5.939 -31.624 1.00 89.19 676 GLU A C 1
ATOM 5454 O O . GLU A 1 676 ? 5.439 6.240 -31.819 1.00 89.19 676 GLU A O 1
ATOM 5459 N N . TYR A 1 677 ? 3.695 6.122 -30.428 1.00 88.50 677 TYR A N 1
ATOM 5460 C CA . TYR A 1 677 ? 4.443 6.594 -29.270 1.00 88.50 677 TYR A CA 1
ATOM 5461 C C . TYR A 1 677 ? 5.555 5.630 -28.856 1.00 88.50 677 TYR A C 1
ATOM 5463 O O . TYR A 1 677 ? 6.626 6.097 -28.480 1.00 88.50 677 TYR A O 1
ATOM 5471 N N . LEU A 1 678 ? 5.327 4.314 -28.911 1.00 85.94 678 LEU A N 1
ATOM 5472 C CA . LEU A 1 678 ? 6.347 3.309 -28.608 1.00 85.94 678 LEU A CA 1
ATOM 5473 C C . LEU A 1 678 ? 7.431 3.236 -29.679 1.00 85.94 678 LEU A C 1
ATOM 5475 O O . LEU A 1 678 ? 8.612 3.226 -29.332 1.00 85.94 678 LEU A O 1
ATOM 5479 N N . ASP A 1 679 ? 7.054 3.264 -30.950 1.00 80.31 679 ASP A N 1
ATOM 5480 C CA . ASP A 1 679 ? 7.988 3.176 -32.072 1.00 80.31 679 ASP A CA 1
ATOM 5481 C C . ASP A 1 679 ? 8.947 4.379 -32.081 1.00 80.31 679 ASP A C 1
ATOM 5483 O O . ASP A 1 679 ? 10.162 4.220 -32.202 1.00 80.31 679 ASP A O 1
ATOM 5487 N N . ASN A 1 680 ? 8.444 5.585 -31.783 1.00 75.56 680 ASN A N 1
ATOM 5488 C CA . ASN A 1 680 ? 9.265 6.798 -31.633 1.00 75.56 680 ASN A CA 1
ATOM 5489 C C . ASN A 1 680 ? 10.265 6.761 -30.454 1.00 75.56 680 ASN A C 1
ATOM 5491 O O . ASN A 1 680 ? 11.051 7.699 -30.267 1.00 75.56 680 ASN A O 1
ATOM 5495 N N . MET A 1 681 ? 10.250 5.706 -29.637 1.00 70.00 681 MET A N 1
ATOM 5496 C CA . MET A 1 681 ? 11.183 5.506 -28.525 1.00 70.00 681 MET A CA 1
ATOM 5497 C C . MET A 1 681 ? 12.256 4.457 -28.763 1.00 70.00 681 MET A C 1
ATOM 5499 O O . MET A 1 681 ? 12.994 4.174 -27.813 1.00 70.00 681 MET A O 1
ATOM 5503 N N . GLY A 1 682 ? 12.301 3.880 -29.962 1.00 68.31 682 GLY A N 1
ATOM 5504 C CA . GLY A 1 682 ? 13.101 2.694 -30.219 1.00 68.31 682 GLY A CA 1
ATOM 5505 C C . GLY A 1 682 ? 12.405 1.459 -29.648 1.00 68.31 682 GLY A C 1
ATOM 5506 O O . GLY A 1 682 ? 12.932 0.775 -28.783 1.00 68.31 682 GLY A O 1
ATOM 5507 N N . MET A 1 683 ? 11.187 1.171 -30.099 1.00 74.12 683 MET A N 1
ATOM 5508 C CA . MET A 1 683 ? 10.526 -0.130 -29.926 1.00 74.12 683 MET A CA 1
ATOM 5509 C C . MET A 1 683 ? 10.096 -0.615 -31.328 1.00 74.12 683 MET A C 1
ATOM 5511 O O . MET A 1 683 ? 10.092 0.181 -32.256 1.00 74.12 683 MET A O 1
ATOM 5515 N N . PRO A 1 684 ? 9.843 -1.917 -31.509 1.00 53.00 684 PRO A N 1
ATOM 5516 C CA . PRO A 1 684 ? 10.613 -2.866 -32.321 1.00 53.00 684 PRO A CA 1
ATOM 5517 C C . PRO A 1 684 ? 11.000 -2.465 -33.765 1.00 53.00 684 PRO A C 1
ATOM 5519 O O . PRO A 1 684 ? 10.227 -1.844 -34.472 1.00 53.00 684 PRO A O 1
ATOM 5522 N N . GLU A 1 685 ? 12.169 -2.972 -34.201 1.00 52.72 685 GLU A N 1
ATOM 5523 C CA . GLU A 1 685 ? 13.046 -2.585 -35.348 1.00 52.72 685 GLU A CA 1
ATOM 5524 C C . GLU A 1 685 ? 14.144 -1.559 -35.036 1.00 52.72 685 GLU A C 1
ATOM 5526 O O . GLU A 1 685 ? 14.971 -1.315 -35.901 1.00 52.72 685 GLU A O 1
ATOM 5531 N N . MET A 1 686 ? 14.211 -1.049 -33.795 1.00 63.94 686 MET A N 1
ATOM 5532 C CA . MET A 1 686 ? 15.228 -0.136 -33.215 1.00 63.94 686 MET A CA 1
ATOM 5533 C C . MET A 1 686 ? 16.451 0.224 -34.091 1.00 63.94 686 MET A C 1
ATOM 5535 O O . MET A 1 686 ? 17.580 -0.188 -33.786 1.00 63.94 686 MET A O 1
ATOM 5539 N N . PRO A 1 687 ? 16.281 1.074 -35.118 1.00 58.06 687 PRO A N 1
ATOM 5540 C CA . PRO A 1 687 ? 17.385 1.511 -35.966 1.00 58.06 687 PRO A CA 1
ATOM 5541 C C . PRO A 1 687 ? 18.322 2.467 -35.219 1.00 58.06 687 PRO A C 1
ATOM 5543 O O . PRO A 1 687 ? 19.402 2.777 -35.705 1.00 58.06 687 PRO A O 1
ATOM 5546 N N . ASP A 1 688 ? 17.898 2.994 -34.069 1.00 63.38 688 ASP A N 1
ATOM 5547 C CA . ASP A 1 688 ? 18.656 3.876 -33.177 1.00 63.38 688 ASP A CA 1
ATOM 5548 C C . ASP A 1 688 ? 19.303 3.134 -31.994 1.00 63.38 688 ASP A C 1
ATOM 5550 O O . ASP A 1 688 ? 20.032 3.726 -31.203 1.00 63.38 688 ASP A O 1
ATOM 5554 N N . GLY A 1 689 ? 19.086 1.821 -31.893 1.00 63.66 689 GLY A N 1
ATOM 5555 C CA . GLY A 1 689 ? 19.798 0.931 -30.988 1.00 63.66 689 GLY A CA 1
ATOM 5556 C C . GLY A 1 689 ? 19.260 0.814 -29.562 1.00 63.66 689 GLY A C 1
ATOM 5557 O O . GLY A 1 689 ? 19.738 -0.051 -28.832 1.00 63.66 689 GLY A O 1
ATOM 5558 N N . GLY A 1 690 ? 18.252 1.571 -29.120 1.00 70.94 690 GLY A N 1
ATOM 5559 C CA . GLY A 1 690 ? 17.841 1.460 -27.717 1.00 70.94 690 GLY A CA 1
ATOM 5560 C C . GLY A 1 690 ? 16.551 2.137 -27.288 1.00 70.94 690 GLY A C 1
ATOM 5561 O O . GLY A 1 690 ? 15.945 2.917 -28.009 1.00 70.94 690 GLY A O 1
ATOM 5562 N N . VAL A 1 691 ? 16.178 1.875 -26.032 1.00 74.50 691 VAL A N 1
ATOM 5563 C CA . VAL A 1 691 ? 15.021 2.496 -25.376 1.00 74.50 691 VAL A CA 1
ATOM 5564 C C . VAL A 1 691 ? 15.399 3.882 -24.874 1.00 74.50 691 VAL A C 1
ATOM 5566 O O . VAL A 1 691 ? 16.368 4.023 -24.137 1.00 74.50 691 VAL A O 1
ATOM 5569 N N . ARG A 1 692 ? 14.598 4.904 -25.188 1.00 71.88 692 ARG A N 1
ATOM 5570 C CA . ARG A 1 692 ? 14.853 6.295 -24.751 1.00 71.88 692 ARG A CA 1
ATOM 5571 C C . ARG A 1 692 ? 14.400 6.621 -23.323 1.00 71.88 692 ARG A C 1
ATOM 5573 O O . ARG A 1 692 ? 14.936 7.534 -22.700 1.00 71.88 692 ARG A O 1
ATOM 5580 N N . PHE A 1 693 ? 13.414 5.901 -22.784 1.00 76.75 693 PHE A N 1
ATOM 5581 C CA . PHE A 1 693 ? 12.890 6.139 -21.432 1.00 76.75 693 PHE A CA 1
ATOM 5582 C C . PHE A 1 693 ? 12.379 4.845 -20.784 1.00 76.75 693 PHE A C 1
ATOM 5584 O O . PHE A 1 693 ? 11.447 4.213 -21.281 1.00 76.75 693 PHE A O 1
ATOM 5591 N N . THR A 1 694 ? 12.927 4.480 -19.623 1.00 79.44 694 THR A N 1
ATOM 5592 C CA . THR A 1 694 ? 12.598 3.223 -18.917 1.00 79.44 694 THR A CA 1
ATOM 5593 C C . THR A 1 694 ? 11.155 3.149 -18.460 1.00 79.44 694 THR A C 1
ATOM 5595 O O . THR A 1 694 ? 10.524 2.105 -18.545 1.00 79.44 694 THR A O 1
ATOM 5598 N N . ASN A 1 695 ? 10.589 4.266 -18.014 1.00 78.94 695 ASN A N 1
ATOM 5599 C CA . ASN A 1 695 ? 9.228 4.320 -17.482 1.00 78.94 695 ASN A CA 1
ATOM 5600 C C . ASN A 1 695 ? 8.157 3.965 -18.519 1.00 78.94 695 ASN A C 1
ATOM 5602 O O . ASN A 1 695 ? 7.016 3.644 -18.181 1.00 78.94 695 ASN A O 1
ATOM 5606 N N . ARG A 1 696 ? 8.509 4.070 -19.798 1.00 83.69 696 ARG A N 1
ATOM 5607 C CA . ARG A 1 696 ? 7.593 3.830 -20.903 1.00 83.69 696 ARG A CA 1
ATOM 5608 C C . ARG A 1 696 ? 7.602 2.357 -21.331 1.00 83.69 696 ARG A C 1
ATOM 5610 O O . ARG A 1 696 ? 6.659 1.925 -21.977 1.00 83.69 696 ARG A O 1
ATOM 5617 N N . VAL A 1 697 ? 8.558 1.559 -20.839 1.00 86.06 697 VAL A N 1
ATOM 5618 C CA . VAL A 1 697 ? 8.555 0.085 -20.939 1.00 86.06 697 VAL A CA 1
ATOM 5619 C C . VAL A 1 697 ? 7.301 -0.532 -20.327 1.00 86.06 697 VAL A C 1
ATOM 5621 O O . VAL A 1 697 ? 6.841 -1.578 -20.770 1.00 86.06 697 VAL A O 1
ATOM 5624 N N . MET A 1 698 ? 6.683 0.135 -19.351 1.00 90.69 698 MET A N 1
ATOM 5625 C CA . MET A 1 698 ? 5.405 -0.321 -18.802 1.00 90.69 698 MET A CA 1
ATOM 5626 C C . MET A 1 698 ? 4.298 -0.407 -19.876 1.00 90.69 698 MET A C 1
ATOM 5628 O O . MET A 1 698 ? 3.363 -1.185 -19.717 1.00 90.69 698 MET A O 1
ATOM 5632 N N . LEU A 1 699 ? 4.410 0.335 -20.988 1.00 92.62 699 LEU A N 1
ATOM 5633 C CA . LEU A 1 699 ? 3.484 0.264 -22.125 1.00 92.62 699 LEU A CA 1
ATOM 5634 C C . LEU A 1 699 ? 3.768 -0.901 -23.087 1.00 92.62 699 LEU A C 1
ATOM 5636 O O . LEU A 1 699 ? 2.949 -1.174 -23.961 1.00 92.62 699 LEU A O 1
ATOM 5640 N N . CYS A 1 700 ? 4.872 -1.632 -22.915 1.00 91.44 700 CYS A N 1
ATOM 5641 C CA . CYS A 1 700 ? 5.134 -2.843 -23.690 1.00 91.44 700 CYS A CA 1
ATOM 5642 C C . CYS A 1 700 ? 4.095 -3.941 -23.409 1.00 91.44 700 CYS A C 1
ATOM 5644 O O . CYS A 1 700 ? 3.779 -4.695 -24.321 1.00 91.44 700 CYS A O 1
ATOM 5646 N N . ASP A 1 701 ? 3.524 -4.012 -22.197 1.00 92.81 701 ASP A N 1
ATOM 5647 C CA . ASP A 1 701 ? 2.431 -4.949 -21.877 1.00 92.81 701 ASP A CA 1
ATOM 5648 C C . ASP A 1 701 ? 1.164 -4.686 -22.714 1.00 92.81 701 ASP A C 1
ATOM 5650 O O . ASP A 1 701 ? 0.759 -5.575 -23.470 1.00 92.81 701 ASP A O 1
ATOM 5654 N N . PRO A 1 702 ? 0.540 -3.488 -22.670 1.00 93.06 702 PRO A N 1
ATOM 5655 C CA . PRO A 1 702 ? -0.612 -3.216 -23.522 1.00 93.06 702 PRO A CA 1
ATOM 5656 C C . PRO A 1 702 ? -0.279 -3.312 -25.019 1.00 93.06 702 PRO A C 1
ATOM 5658 O O . PRO A 1 702 ? -1.108 -3.819 -25.768 1.00 93.06 702 PRO A O 1
ATOM 5661 N N . ALA A 1 703 ? 0.916 -2.913 -25.466 1.00 92.31 703 ALA A N 1
ATOM 5662 C CA . ALA A 1 703 ? 1.309 -3.035 -26.873 1.00 92.31 703 ALA A CA 1
ATOM 5663 C C . ALA A 1 703 ? 1.436 -4.489 -27.342 1.00 92.31 703 ALA A C 1
ATOM 5665 O O . ALA A 1 703 ? 0.874 -4.851 -28.375 1.00 92.31 703 ALA A O 1
ATOM 5666 N N . SER A 1 704 ? 2.112 -5.333 -26.557 1.00 91.06 704 SER A N 1
ATOM 5667 C CA . SER A 1 704 ? 2.227 -6.776 -26.793 1.00 91.06 704 SER A CA 1
ATOM 5668 C C . SER A 1 704 ? 0.842 -7.420 -26.892 1.00 91.06 704 SER A C 1
ATOM 5670 O O . SER A 1 704 ? 0.559 -8.140 -27.845 1.00 91.06 704 SER A O 1
ATOM 5672 N N . ARG A 1 705 ? -0.082 -7.072 -25.986 1.00 89.56 705 ARG A N 1
ATOM 5673 C CA . ARG A 1 705 ? -1.471 -7.557 -26.029 1.00 89.56 705 ARG A CA 1
ATOM 5674 C C . ARG A 1 705 ? -2.241 -7.088 -27.269 1.00 89.56 705 ARG A C 1
ATOM 5676 O O . ARG A 1 705 ? -3.000 -7.869 -27.831 1.00 89.56 705 ARG A O 1
ATOM 5683 N N . LEU A 1 706 ? -2.084 -5.827 -27.674 1.00 88.25 706 LEU A N 1
ATOM 5684 C CA . LEU A 1 706 ? -2.812 -5.242 -28.810 1.00 88.25 706 LEU A CA 1
ATOM 5685 C C . LEU A 1 706 ? -2.278 -5.696 -30.179 1.00 88.25 706 LEU A C 1
ATOM 5687 O O . LEU A 1 706 ? -3.001 -5.613 -31.170 1.00 88.25 706 LEU A O 1
ATOM 5691 N N . THR A 1 707 ? -1.017 -6.127 -30.260 1.00 88.75 707 THR A N 1
ATOM 5692 C CA . THR A 1 707 ? -0.342 -6.453 -31.533 1.00 88.75 707 THR A CA 1
ATOM 5693 C C . THR A 1 707 ? 0.032 -7.924 -31.679 1.00 88.75 707 THR A C 1
ATOM 5695 O O . THR A 1 707 ? 0.166 -8.398 -32.802 1.00 88.75 707 THR A O 1
ATOM 5698 N N . GLY A 1 708 ? 0.225 -8.643 -30.572 1.00 88.94 708 GLY A N 1
ATOM 5699 C CA . GLY A 1 708 ? 0.858 -9.962 -30.558 1.00 88.94 708 GLY A CA 1
ATOM 5700 C C . GLY A 1 708 ? 2.374 -9.931 -30.802 1.00 88.94 708 GLY A C 1
ATOM 5701 O O . GLY A 1 708 ? 2.997 -10.992 -30.861 1.00 88.94 708 GLY A O 1
ATOM 5702 N N . ASP A 1 709 ? 2.990 -8.751 -30.941 1.00 89.31 709 ASP A N 1
ATOM 5703 C CA . ASP A 1 709 ? 4.416 -8.631 -31.238 1.00 89.31 709 ASP A CA 1
ATOM 5704 C C . ASP A 1 709 ? 5.272 -8.908 -29.992 1.00 89.31 709 ASP A C 1
ATOM 5706 O O . ASP A 1 709 ? 5.402 -8.097 -29.068 1.00 89.31 709 ASP A O 1
ATOM 5710 N N . ARG A 1 710 ? 5.920 -10.077 -30.000 1.00 90.00 710 ARG A N 1
ATOM 5711 C CA . ARG A 1 710 ? 6.783 -10.562 -28.913 1.00 90.00 710 ARG A CA 1
ATOM 5712 C C . ARG A 1 710 ? 8.024 -9.694 -28.693 1.00 90.00 710 ARG A C 1
ATOM 5714 O O . ARG A 1 710 ? 8.667 -9.819 -27.649 1.00 90.00 710 ARG A O 1
ATOM 5721 N N . ARG A 1 711 ? 8.385 -8.814 -29.633 1.00 87.56 711 ARG A N 1
ATOM 5722 C CA . ARG A 1 711 ? 9.549 -7.929 -29.497 1.00 87.56 711 ARG A CA 1
ATOM 5723 C C . ARG A 1 711 ? 9.359 -6.916 -28.367 1.00 87.56 711 ARG A C 1
ATOM 5725 O O . ARG A 1 711 ? 10.312 -6.691 -27.624 1.00 87.56 711 ARG A O 1
ATOM 5732 N N . TYR A 1 712 ? 8.143 -6.400 -28.148 1.00 89.88 712 TYR A N 1
ATOM 5733 C CA . TYR A 1 712 ? 7.849 -5.528 -26.998 1.00 89.88 712 TYR A CA 1
ATOM 5734 C C . TYR A 1 712 ? 8.192 -6.214 -25.668 1.00 89.88 712 TYR A C 1
ATOM 5736 O O . TYR A 1 712 ? 8.840 -5.618 -24.808 1.00 89.88 712 TYR A O 1
ATOM 5744 N N . ALA A 1 713 ? 7.821 -7.490 -25.522 1.00 90.38 713 ALA A N 1
ATOM 5745 C CA . ALA A 1 713 ? 8.136 -8.275 -24.333 1.00 90.38 713 ALA A CA 1
ATOM 5746 C C . ALA A 1 713 ? 9.647 -8.496 -24.160 1.00 90.38 713 ALA A C 1
ATOM 5748 O O . ALA A 1 713 ? 10.170 -8.382 -23.052 1.00 90.38 713 ALA A O 1
ATOM 5749 N N . GLY A 1 714 ? 10.362 -8.752 -25.261 1.00 89.50 714 GLY A N 1
ATOM 5750 C CA . GLY A 1 714 ? 11.816 -8.892 -25.254 1.00 89.50 714 GLY A CA 1
ATOM 5751 C C . GLY A 1 714 ? 12.542 -7.638 -24.767 1.00 89.50 714 GLY A C 1
ATOM 5752 O O . GLY A 1 714 ? 13.405 -7.731 -23.897 1.00 89.50 714 GLY A O 1
ATOM 5753 N N . VAL A 1 715 ? 12.177 -6.466 -25.288 1.00 87.06 715 VAL A N 1
ATOM 5754 C CA . VAL A 1 715 ? 12.811 -5.206 -24.876 1.00 87.06 715 VAL A CA 1
ATOM 5755 C C . VAL A 1 715 ? 12.474 -4.867 -23.423 1.00 87.06 715 VAL A C 1
ATOM 5757 O O . VAL A 1 715 ? 13.347 -4.439 -22.666 1.00 87.06 715 VAL A O 1
ATOM 5760 N N . ALA A 1 716 ? 11.230 -5.104 -23.002 1.00 89.94 716 ALA A N 1
ATOM 5761 C CA . ALA A 1 716 ? 10.826 -4.872 -21.623 1.00 89.94 716 ALA A CA 1
ATOM 5762 C C . ALA A 1 716 ? 11.616 -5.730 -20.628 1.00 89.94 716 ALA A C 1
ATOM 5764 O O . ALA A 1 716 ? 12.078 -5.229 -19.600 1.00 89.94 716 ALA A O 1
ATOM 5765 N N . PHE A 1 717 ? 11.818 -7.004 -20.965 1.00 92.25 717 PHE A N 1
ATOM 5766 C CA . PHE A 1 717 ? 12.616 -7.931 -20.173 1.00 92.25 717 PHE A CA 1
ATOM 5767 C C . PHE A 1 717 ? 14.084 -7.503 -20.074 1.00 92.25 717 PHE A C 1
ATOM 5769 O O . PHE A 1 717 ? 14.678 -7.545 -18.998 1.00 92.25 717 PHE A O 1
ATOM 5776 N N . ASP A 1 718 ? 14.669 -7.034 -21.175 1.00 88.62 718 ASP A N 1
ATOM 5777 C CA . ASP A 1 718 ? 16.037 -6.525 -21.184 1.00 88.62 718 ASP A CA 1
ATOM 5778 C C . ASP A 1 718 ? 16.184 -5.332 -20.234 1.00 88.62 718 ASP A C 1
ATOM 5780 O O . ASP A 1 718 ? 17.048 -5.356 -19.355 1.00 88.62 718 ASP A O 1
ATOM 5784 N N . VAL A 1 719 ? 15.300 -4.335 -20.321 1.00 88.75 719 VAL A N 1
ATOM 5785 C CA . VAL A 1 719 ? 15.323 -3.187 -19.401 1.00 88.75 719 VAL A CA 1
ATOM 5786 C C . VAL A 1 719 ? 15.154 -3.632 -17.945 1.00 88.75 719 VAL A C 1
ATOM 5788 O O . VAL A 1 719 ? 15.900 -3.160 -17.088 1.00 88.75 719 VAL A O 1
ATOM 5791 N N . ALA A 1 720 ? 14.250 -4.573 -17.656 1.00 92.06 720 ALA A N 1
ATOM 5792 C CA . ALA A 1 720 ? 14.070 -5.111 -16.306 1.00 92.06 720 ALA A CA 1
ATOM 5793 C C . ALA A 1 720 ? 15.360 -5.733 -15.744 1.00 92.06 720 ALA A C 1
ATOM 5795 O O . ALA A 1 720 ? 15.756 -5.389 -14.629 1.00 92.06 720 ALA A O 1
ATOM 5796 N N . ARG A 1 721 ? 16.070 -6.558 -16.532 1.00 90.75 721 ARG A N 1
ATOM 5797 C CA . ARG A 1 721 ? 17.374 -7.127 -16.136 1.00 90.75 721 ARG A CA 1
ATOM 5798 C C . ARG A 1 721 ? 18.393 -6.034 -15.805 1.00 90.75 721 ARG A C 1
ATOM 5800 O O . ARG A 1 721 ? 19.046 -6.098 -14.771 1.00 90.75 721 ARG A O 1
ATOM 5807 N N . SER A 1 722 ? 18.482 -5.012 -16.659 1.00 88.62 722 SER A N 1
ATOM 5808 C CA . SER A 1 722 ? 19.386 -3.864 -16.476 1.00 88.62 722 SER A CA 1
ATOM 5809 C C . SER A 1 722 ? 19.102 -3.099 -15.186 1.00 88.62 722 SER A C 1
ATOM 5811 O O . SER A 1 722 ? 20.008 -2.725 -14.451 1.00 88.62 722 SER A O 1
ATOM 5813 N N . LEU A 1 723 ? 17.824 -2.830 -14.917 1.00 89.56 723 LEU A N 1
ATOM 5814 C CA . LEU A 1 723 ? 17.415 -2.065 -13.748 1.00 89.56 723 LEU A CA 1
ATOM 5815 C C . LEU A 1 723 ? 17.631 -2.850 -12.456 1.00 89.56 723 LEU A C 1
ATOM 5817 O O . LEU A 1 723 ? 18.041 -2.242 -11.467 1.00 89.56 723 LEU A O 1
ATOM 5821 N N . ALA A 1 724 ? 17.383 -4.164 -12.477 1.00 91.19 724 ALA A N 1
ATOM 5822 C CA . ALA A 1 724 ? 17.648 -5.055 -11.353 1.00 91.19 724 ALA A CA 1
ATOM 5823 C C . ALA A 1 724 ? 19.144 -5.117 -11.021 1.00 91.19 724 ALA A C 1
ATOM 5825 O O . ALA A 1 724 ? 19.520 -4.992 -9.862 1.00 91.19 724 ALA A O 1
ATOM 5826 N N . ASP A 1 725 ? 20.001 -5.180 -12.040 1.00 90.56 725 ASP A N 1
ATOM 5827 C CA . ASP A 1 725 ? 21.464 -5.120 -11.914 1.00 90.56 725 ASP A CA 1
ATOM 5828 C C . ASP A 1 725 ? 21.996 -3.840 -11.270 1.00 90.56 725 ASP A C 1
ATOM 5830 O O . ASP A 1 725 ? 23.130 -3.809 -10.793 1.00 90.56 725 ASP A O 1
ATOM 5834 N N . LEU A 1 726 ? 21.178 -2.790 -11.249 1.00 86.94 726 LEU A N 1
ATOM 5835 C CA . LEU A 1 726 ? 21.496 -1.493 -10.673 1.00 86.94 726 LEU A CA 1
ATOM 5836 C C . LEU A 1 726 ? 20.784 -1.220 -9.344 1.00 86.94 726 LEU A C 1
ATOM 5838 O O . LEU A 1 726 ? 20.778 -0.068 -8.900 1.00 86.94 726 LEU A O 1
ATOM 5842 N N . VAL A 1 727 ? 20.118 -2.210 -8.751 1.00 86.62 727 VAL A N 1
ATOM 5843 C CA . VAL A 1 727 ? 19.647 -2.124 -7.363 1.00 86.62 727 VAL A CA 1
ATOM 5844 C C . VAL A 1 727 ? 20.796 -2.598 -6.477 1.00 86.62 727 VAL A C 1
ATOM 5846 O O . VAL A 1 727 ? 21.225 -3.725 -6.643 1.00 86.62 727 VAL A O 1
ATOM 5849 N N . PRO A 1 728 ? 21.372 -1.792 -5.583 1.00 81.00 728 PRO A N 1
ATOM 5850 C CA . PRO A 1 728 ? 22.491 -2.267 -4.774 1.00 81.00 72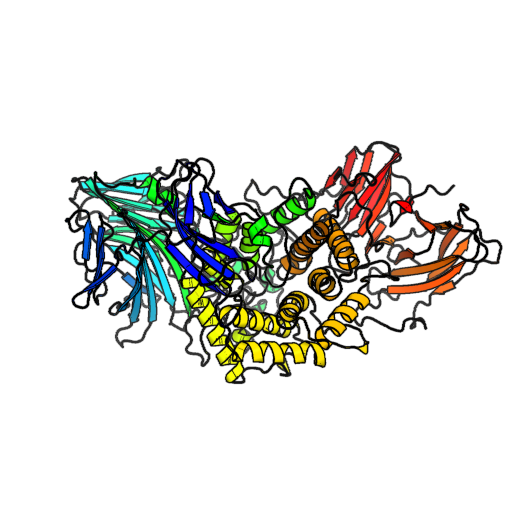8 PRO A CA 1
ATOM 5851 C C . PRO A 1 728 ? 22.076 -3.407 -3.832 1.00 81.00 728 PRO A C 1
ATOM 5853 O O . PRO A 1 728 ? 20.890 -3.598 -3.560 1.00 81.00 728 PRO A O 1
ATOM 5856 N N . GLU A 1 729 ? 23.055 -4.155 -3.329 1.00 78.81 729 GLU A N 1
ATOM 5857 C CA . GLU A 1 729 ? 22.837 -5.046 -2.190 1.00 78.81 729 GLU A CA 1
ATOM 5858 C C . GLU A 1 729 ? 22.483 -4.214 -0.955 1.00 78.81 729 GLU A C 1
ATOM 5860 O O . GLU A 1 729 ? 23.158 -3.238 -0.615 1.00 78.81 729 GLU A O 1
ATOM 5865 N N . VAL A 1 730 ? 21.379 -4.593 -0.317 1.00 69.19 730 VAL A N 1
ATOM 5866 C CA . VAL A 1 730 ? 20.799 -3.915 0.837 1.00 69.19 730 VAL A CA 1
ATOM 5867 C C . VAL A 1 730 ? 20.704 -4.932 1.962 1.00 69.19 730 VAL A C 1
ATOM 5869 O O . VAL A 1 730 ? 19.948 -5.896 1.854 1.00 69.19 730 VAL A O 1
ATOM 5872 N N . ASP A 1 731 ? 21.442 -4.704 3.048 1.00 61.66 731 ASP A N 1
ATOM 5873 C CA . ASP A 1 731 ? 21.209 -5.433 4.291 1.00 61.66 731 ASP A CA 1
ATOM 5874 C C . ASP A 1 731 ? 19.948 -4.879 4.966 1.00 61.66 731 ASP A C 1
ATOM 5876 O O . ASP A 1 731 ? 19.980 -3.875 5.675 1.00 61.66 731 ASP A O 1
ATOM 5880 N N . ALA A 1 732 ? 18.813 -5.525 4.707 1.00 52.94 732 ALA A N 1
ATOM 5881 C CA . ALA A 1 732 ? 17.538 -5.176 5.321 1.00 52.94 732 ALA A CA 1
ATOM 5882 C C . ALA A 1 732 ? 17.354 -5.780 6.730 1.00 52.94 732 ALA A C 1
ATOM 5884 O O . ALA A 1 732 ? 16.310 -5.554 7.342 1.00 52.94 732 ALA A O 1
ATOM 5885 N N . SER A 1 733 ? 18.315 -6.561 7.245 1.00 49.50 733 SER A N 1
ATOM 5886 C CA . SER A 1 733 ? 18.164 -7.286 8.516 1.00 49.50 733 SER A CA 1
ATOM 5887 C C . SER A 1 733 ? 18.376 -6.404 9.753 1.00 49.50 733 SER A C 1
ATOM 5889 O O . SER A 1 733 ? 17.804 -6.681 10.804 1.00 49.50 733 SER A O 1
ATOM 5891 N N . ASN A 1 734 ? 19.126 -5.305 9.621 1.00 41.56 734 ASN A N 1
ATOM 5892 C CA . ASN A 1 734 ? 19.570 -4.476 10.746 1.00 41.56 734 ASN A CA 1
ATOM 5893 C C . ASN A 1 734 ? 18.732 -3.206 10.989 1.00 41.56 734 ASN A C 1
ATOM 5895 O O . ASN A 1 734 ? 19.172 -2.315 11.709 1.00 41.56 734 ASN A O 1
ATOM 5899 N N . GLY A 1 735 ? 17.548 -3.069 10.379 1.00 45.62 735 GLY A N 1
ATOM 5900 C CA . GLY A 1 735 ? 16.647 -1.922 10.605 1.00 45.62 735 GLY A CA 1
ATOM 5901 C C . GLY A 1 735 ? 17.163 -0.559 10.108 1.00 45.62 735 GLY A C 1
ATOM 5902 O O . GLY A 1 735 ? 16.395 0.395 10.017 1.00 45.62 735 GLY A O 1
ATOM 5903 N N . ILE A 1 736 ? 18.434 -0.457 9.714 1.00 41.97 736 ILE A N 1
ATOM 5904 C CA . ILE A 1 736 ? 19.002 0.714 9.051 1.00 41.97 736 ILE A CA 1
ATOM 5905 C C . ILE A 1 736 ? 18.593 0.647 7.582 1.00 41.97 736 ILE A C 1
ATOM 5907 O O . ILE A 1 736 ? 19.146 -0.129 6.807 1.00 41.97 736 ILE A O 1
ATOM 5911 N N . SER A 1 737 ? 17.622 1.468 7.179 1.00 51.03 737 SER A N 1
ATOM 5912 C CA . SER A 1 737 ? 17.299 1.611 5.760 1.00 51.03 737 SER A CA 1
ATOM 5913 C C . SER A 1 737 ? 18.495 2.233 5.039 1.00 51.03 737 SER A C 1
ATOM 5915 O O . SER A 1 737 ? 18.842 3.383 5.342 1.00 51.03 737 SER A O 1
ATOM 5917 N N . PRO A 1 738 ? 19.106 1.543 4.060 1.00 50.75 738 PRO A N 1
ATOM 5918 C CA . PRO A 1 738 ? 20.166 2.142 3.277 1.00 50.75 738 PRO A CA 1
ATOM 5919 C C . PRO A 1 738 ? 19.649 3.409 2.611 1.00 50.75 738 PRO A C 1
ATOM 5921 O O . PRO A 1 738 ? 18.511 3.482 2.137 1.00 50.75 738 PRO A O 1
ATOM 5924 N N . GLN A 1 739 ? 20.507 4.419 2.563 1.00 55.09 739 GLN A N 1
ATOM 5925 C CA . GLN A 1 739 ? 20.251 5.590 1.748 1.00 55.09 739 GLN A CA 1
ATOM 5926 C C . GLN A 1 739 ? 20.223 5.168 0.289 1.00 55.09 739 GLN A C 1
ATOM 5928 O O . GLN A 1 739 ? 21.207 4.659 -0.249 1.00 55.09 739 GLN A O 1
ATOM 5933 N N . ILE A 1 740 ? 19.085 5.374 -0.357 1.00 55.94 740 ILE A N 1
ATOM 5934 C CA . ILE A 1 740 ? 18.905 5.008 -1.752 1.00 55.94 740 ILE A CA 1
ATOM 5935 C C . ILE A 1 740 ? 18.500 6.278 -2.496 1.00 55.94 740 ILE A C 1
ATOM 5937 O O . ILE A 1 740 ? 17.595 6.983 -2.053 1.00 55.94 740 ILE A O 1
ATOM 5941 N N . PRO A 1 741 ? 19.149 6.598 -3.630 1.00 53.44 741 PRO A N 1
ATOM 5942 C CA . PRO A 1 741 ? 19.046 7.903 -4.285 1.00 53.44 741 PRO A CA 1
ATOM 5943 C C . PRO A 1 741 ? 17.701 8.148 -4.995 1.00 53.44 741 PRO A C 1
ATOM 5945 O O . PRO A 1 741 ? 17.614 9.014 -5.867 1.00 53.44 741 PRO A O 1
ATOM 5948 N N . PHE A 1 742 ? 16.657 7.375 -4.686 1.00 62.62 742 PHE A N 1
ATOM 5949 C CA . PHE A 1 742 ? 15.352 7.462 -5.334 1.00 62.62 742 PHE A CA 1
ATOM 5950 C C . PHE A 1 742 ? 14.335 8.102 -4.388 1.00 62.62 742 PHE A C 1
ATOM 5952 O O . PHE A 1 742 ? 14.175 7.672 -3.250 1.00 62.62 742 PHE A O 1
ATOM 5959 N N . SER A 1 743 ? 13.619 9.107 -4.886 1.00 67.75 743 SER A N 1
ATOM 5960 C CA . SER A 1 743 ? 12.525 9.765 -4.176 1.00 67.75 743 SER A CA 1
ATOM 5961 C C . SER A 1 743 ? 11.275 9.863 -5.055 1.00 67.75 743 SER A C 1
ATOM 5963 O O . SER A 1 743 ? 11.341 9.926 -6.289 1.00 67.75 743 SER A O 1
ATOM 5965 N N . GLY A 1 744 ? 10.117 9.843 -4.401 1.00 73.69 744 GLY A N 1
ATOM 5966 C CA . GLY A 1 744 ? 8.803 10.134 -4.945 1.00 73.69 744 GLY A CA 1
ATOM 5967 C C . GLY A 1 744 ? 8.463 9.347 -6.203 1.00 73.69 744 GLY A C 1
ATOM 5968 O O . GLY A 1 744 ? 8.395 8.119 -6.217 1.00 73.69 744 GLY A O 1
ATOM 5969 N N . ASN A 1 745 ? 8.235 10.077 -7.292 1.00 72.94 745 ASN A N 1
ATOM 5970 C CA . ASN A 1 745 ? 7.720 9.529 -8.542 1.00 72.94 745 ASN A CA 1
ATOM 5971 C C . ASN A 1 745 ? 8.666 8.534 -9.234 1.00 72.94 745 ASN A C 1
ATOM 5973 O O . ASN A 1 745 ? 8.185 7.649 -9.946 1.00 72.94 745 ASN A O 1
ATOM 5977 N N . GLY A 1 746 ? 9.982 8.675 -9.048 1.00 74.69 746 GLY A N 1
ATOM 5978 C CA . GLY A 1 746 ? 10.982 7.824 -9.692 1.00 74.69 746 GLY A CA 1
ATOM 5979 C C . GLY A 1 746 ? 10.999 6.403 -9.134 1.00 74.69 746 GLY A C 1
ATOM 5980 O O . GLY A 1 746 ? 11.289 5.458 -9.863 1.00 74.69 746 GLY A O 1
ATOM 5981 N N . TYR A 1 747 ? 10.616 6.232 -7.872 1.00 81.69 747 TYR A N 1
ATOM 5982 C CA . TYR A 1 747 ? 10.711 4.954 -7.183 1.00 81.69 747 TYR A CA 1
ATOM 5983 C C . TYR A 1 747 ? 9.853 3.860 -7.848 1.00 81.69 747 TYR A C 1
ATOM 5985 O O . TYR A 1 747 ? 10.381 2.872 -8.366 1.00 81.69 747 TYR A O 1
ATOM 5993 N N . PHE A 1 748 ? 8.535 4.073 -7.950 1.00 86.25 748 PHE A N 1
ATOM 5994 C CA . PHE A 1 748 ? 7.663 3.125 -8.647 1.00 86.25 748 PHE A CA 1
ATOM 5995 C C . PHE A 1 748 ? 7.866 3.179 -10.166 1.00 86.25 748 PHE A C 1
ATOM 5997 O O . PHE A 1 748 ? 8.066 2.155 -10.809 1.00 86.25 748 PHE A O 1
ATOM 6004 N N . ARG A 1 749 ? 7.830 4.370 -10.774 1.00 85.56 749 ARG A N 1
ATOM 6005 C CA . ARG A 1 749 ? 7.669 4.489 -12.235 1.00 85.56 749 ARG A CA 1
ATOM 6006 C C . ARG A 1 749 ? 8.962 4.305 -13.031 1.00 85.56 749 ARG A C 1
ATOM 6008 O O . ARG A 1 749 ? 8.874 3.990 -14.213 1.00 85.56 749 ARG A O 1
ATOM 6015 N N . TRP A 1 750 ? 10.142 4.522 -12.444 1.00 81.62 750 TRP A N 1
ATOM 6016 C CA . TRP A 1 750 ? 11.429 4.361 -13.149 1.00 81.62 750 TRP A CA 1
ATOM 6017 C C . TRP A 1 750 ? 12.149 3.060 -12.827 1.00 81.62 750 TRP A C 1
ATOM 6019 O O . TRP A 1 750 ? 12.989 2.637 -13.619 1.00 81.62 750 TRP A O 1
ATOM 6029 N N . ARG A 1 751 ? 11.837 2.441 -11.686 1.00 86.12 751 ARG A N 1
ATOM 6030 C CA . ARG A 1 751 ? 12.528 1.248 -11.195 1.00 86.12 751 ARG A CA 1
ATOM 6031 C C . ARG A 1 751 ? 11.574 0.081 -11.021 1.00 86.12 751 ARG A C 1
ATOM 6033 O O . ARG A 1 751 ? 11.568 -0.812 -11.863 1.00 86.12 751 ARG A O 1
ATOM 6040 N N . LEU A 1 752 ? 10.758 0.109 -9.969 1.00 91.19 752 LEU A N 1
ATOM 6041 C CA . LEU A 1 752 ? 9.986 -1.064 -9.571 1.00 91.19 752 LEU A CA 1
ATOM 6042 C C . LEU A 1 752 ? 8.981 -1.493 -10.652 1.00 91.19 752 LEU A C 1
ATOM 6044 O O . LEU A 1 752 ? 9.004 -2.636 -11.088 1.00 91.19 752 LEU A O 1
ATOM 6048 N N . GLY A 1 753 ? 8.149 -0.575 -11.143 1.00 92.50 753 GLY A N 1
ATOM 6049 C CA . GLY A 1 753 ? 7.149 -0.830 -12.183 1.00 92.50 753 GLY A CA 1
ATOM 6050 C C . GLY A 1 753 ? 7.743 -1.419 -13.469 1.00 92.50 753 GLY A C 1
ATOM 6051 O O . GLY A 1 753 ? 7.292 -2.481 -13.896 1.00 92.50 753 GLY A O 1
ATOM 6052 N N . PRO A 1 754 ? 8.777 -0.803 -14.077 1.00 92.25 754 PRO A N 1
ATOM 6053 C CA . PRO A 1 754 ? 9.468 -1.384 -15.228 1.00 92.25 754 PRO A CA 1
ATOM 6054 C C . PRO A 1 754 ? 10.059 -2.780 -14.978 1.00 92.25 754 PRO A C 1
ATOM 6056 O O . PRO A 1 754 ? 9.941 -3.627 -15.861 1.00 92.25 754 PRO A O 1
ATOM 6059 N N . ILE A 1 755 ? 10.642 -3.049 -13.798 1.00 94.81 755 ILE A N 1
ATOM 6060 C CA . ILE A 1 755 ? 11.136 -4.395 -13.451 1.00 94.81 755 ILE A CA 1
ATOM 6061 C C . ILE A 1 755 ? 9.968 -5.385 -13.381 1.00 94.81 755 ILE A C 1
ATOM 6063 O O . ILE A 1 755 ? 10.013 -6.426 -14.032 1.00 94.81 755 ILE A O 1
ATOM 6067 N N . LEU A 1 756 ? 8.901 -5.044 -12.649 1.00 95.81 756 LEU A N 1
ATOM 6068 C CA . LEU A 1 756 ? 7.725 -5.898 -12.469 1.00 95.81 756 LEU A CA 1
ATOM 6069 C C . LEU A 1 756 ? 7.058 -6.254 -13.807 1.00 95.81 756 LEU A C 1
ATOM 6071 O O . LEU A 1 756 ? 6.766 -7.426 -14.052 1.00 95.81 756 LEU A O 1
ATOM 6075 N N . VAL A 1 757 ? 6.835 -5.258 -14.673 1.00 94.88 757 VAL A N 1
ATOM 6076 C CA . VAL A 1 757 ? 6.202 -5.453 -15.987 1.00 94.88 757 VAL A CA 1
ATOM 6077 C C . VAL A 1 757 ? 7.134 -6.198 -16.939 1.00 94.88 757 VAL A C 1
ATOM 6079 O O . VAL A 1 757 ? 6.705 -7.146 -17.592 1.00 94.88 757 VAL A O 1
ATOM 6082 N N . GLY A 1 758 ? 8.409 -5.810 -17.018 1.00 94.38 758 GLY A N 1
ATOM 6083 C CA . GLY A 1 758 ? 9.367 -6.445 -17.923 1.00 94.38 758 GLY A CA 1
ATOM 6084 C C . GLY A 1 758 ? 9.636 -7.908 -17.576 1.00 94.38 758 GLY A C 1
ATOM 6085 O O . GLY A 1 758 ? 9.676 -8.748 -18.475 1.00 94.38 758 GLY A O 1
ATOM 6086 N N . LEU A 1 759 ? 9.724 -8.237 -16.285 1.00 95.69 759 LEU A N 1
ATOM 6087 C CA . LEU A 1 759 ? 9.812 -9.614 -15.804 1.00 95.69 759 LEU A CA 1
ATOM 6088 C C . LEU A 1 759 ? 8.589 -10.439 -16.227 1.00 95.69 759 LEU A C 1
ATOM 6090 O O . LEU A 1 759 ? 8.738 -11.520 -16.798 1.00 95.69 759 LEU A O 1
ATOM 6094 N N . ALA A 1 760 ? 7.382 -9.911 -16.009 1.00 95.62 760 ALA A N 1
ATOM 6095 C CA . ALA A 1 760 ? 6.147 -10.602 -16.369 1.00 95.62 760 ALA A CA 1
ATOM 6096 C C . ALA A 1 760 ? 6.021 -10.832 -17.882 1.00 95.62 760 ALA A C 1
ATOM 6098 O O . ALA A 1 760 ? 5.655 -11.926 -18.315 1.00 95.62 760 ALA A O 1
ATOM 6099 N N . GLN A 1 761 ? 6.379 -9.827 -18.686 1.00 93.88 761 GLN A N 1
ATOM 6100 C CA . GLN A 1 761 ? 6.419 -9.950 -20.141 1.00 93.88 761 GLN A CA 1
ATOM 6101 C C . GLN A 1 761 ? 7.453 -10.977 -20.602 1.00 93.88 761 GLN A C 1
ATOM 6103 O O . GLN A 1 761 ? 7.156 -11.797 -21.462 1.00 93.88 761 GLN A O 1
ATOM 6108 N N . GLY A 1 762 ? 8.660 -10.981 -20.033 1.00 93.25 762 GLY A N 1
ATOM 6109 C CA . GLY A 1 762 ? 9.666 -11.964 -20.423 1.00 93.25 762 GLY A CA 1
ATOM 6110 C C . GLY A 1 762 ? 9.251 -13.391 -20.084 1.00 93.25 762 GLY A C 1
ATOM 6111 O O . GLY A 1 762 ? 9.390 -14.289 -20.916 1.00 93.25 762 GLY A O 1
ATOM 6112 N N . ARG A 1 763 ? 8.654 -13.593 -18.907 1.00 93.50 763 ARG A N 1
ATOM 6113 C CA . ARG A 1 763 ? 8.125 -14.894 -18.493 1.00 93.50 763 ARG A CA 1
ATOM 6114 C C . ARG A 1 763 ? 7.001 -15.382 -19.407 1.00 93.50 763 ARG A C 1
ATOM 6116 O O . ARG A 1 763 ? 6.997 -16.558 -19.765 1.00 93.50 763 ARG A O 1
ATOM 6123 N N . SER A 1 764 ? 6.080 -14.506 -19.820 1.00 91.50 764 SER A N 1
ATOM 6124 C CA . SER A 1 764 ? 4.926 -14.893 -20.651 1.00 91.50 764 SER A CA 1
ATOM 6125 C C . SER A 1 764 ? 5.323 -15.474 -22.013 1.00 91.50 764 SER A C 1
ATOM 6127 O O . SER A 1 764 ? 4.576 -16.262 -22.590 1.00 91.50 764 SER A O 1
ATOM 6129 N N . ILE A 1 765 ? 6.520 -15.140 -22.502 1.00 92.25 765 ILE A N 1
ATOM 6130 C CA . ILE A 1 765 ? 7.080 -15.653 -23.756 1.00 92.25 765 ILE A CA 1
ATOM 6131 C C . ILE A 1 765 ? 8.293 -16.581 -23.555 1.00 92.25 765 ILE A C 1
ATOM 6133 O O . ILE A 1 765 ? 8.980 -16.884 -24.533 1.00 92.25 765 ILE A O 1
ATOM 6137 N N . GLY A 1 766 ? 8.544 -17.047 -22.324 1.00 92.69 766 GLY A N 1
ATOM 6138 C CA . GLY A 1 766 ? 9.558 -18.062 -22.006 1.00 92.69 766 GLY A CA 1
ATOM 6139 C C . GLY A 1 766 ? 11.009 -17.573 -22.039 1.00 92.69 766 GLY A C 1
ATOM 6140 O O . GLY A 1 766 ? 11.913 -18.356 -22.330 1.00 92.69 766 GLY A O 1
ATOM 6141 N N . LEU A 1 767 ? 11.256 -16.285 -21.786 1.00 91.81 767 LEU A N 1
ATOM 6142 C CA . LEU A 1 767 ? 12.612 -15.739 -21.760 1.00 91.81 767 LEU A CA 1
ATOM 6143 C C . LEU A 1 767 ? 13.373 -16.146 -20.503 1.00 91.81 767 LEU A C 1
ATOM 6145 O O . LEU A 1 767 ? 12.856 -16.082 -19.389 1.00 91.81 767 LEU A O 1
ATOM 6149 N N . ARG A 1 768 ? 14.641 -16.499 -20.703 1.00 87.44 768 ARG A N 1
ATOM 6150 C CA . ARG A 1 768 ? 15.594 -16.860 -19.655 1.00 87.44 768 ARG A CA 1
ATOM 6151 C C . ARG A 1 768 ? 16.598 -15.735 -19.416 1.00 87.44 768 ARG A C 1
ATOM 6153 O O . ARG A 1 768 ? 16.841 -14.912 -20.300 1.00 87.44 768 ARG A O 1
ATOM 6160 N N . ASN A 1 769 ? 17.203 -15.721 -18.230 1.00 82.75 769 ASN A N 1
ATOM 6161 C CA . ASN A 1 769 ? 18.201 -14.718 -17.848 1.00 82.75 769 ASN A CA 1
ATOM 6162 C C . ASN A 1 769 ? 19.480 -14.751 -18.689 1.00 82.75 769 ASN A C 1
ATOM 6164 O O . ASN A 1 769 ? 20.090 -13.702 -18.870 1.00 82.75 769 ASN A O 1
ATOM 6168 N N . ASP A 1 770 ? 19.847 -15.918 -19.212 1.00 82.00 770 ASP A N 1
ATOM 6169 C CA . ASP A 1 770 ? 21.047 -16.170 -20.021 1.00 82.00 770 ASP A CA 1
ATOM 6170 C C . ASP A 1 770 ? 20.909 -15.703 -21.483 1.00 82.00 770 ASP A C 1
ATOM 6172 O O . ASP A 1 770 ? 21.885 -15.690 -22.237 1.00 82.00 770 ASP A O 1
ATOM 6176 N N . ARG A 1 771 ? 19.712 -15.278 -21.913 1.00 87.19 771 ARG A N 1
ATOM 6177 C CA . ARG A 1 771 ? 19.502 -14.858 -23.301 1.00 87.19 771 ARG A CA 1
ATOM 6178 C C . ARG A 1 771 ? 20.318 -13.594 -23.647 1.00 87.19 771 ARG A C 1
ATOM 6180 O O . ARG A 1 771 ? 20.384 -12.665 -22.825 1.00 87.19 771 ARG A O 1
ATOM 6187 N N . PRO A 1 772 ? 20.821 -13.468 -24.888 1.00 82.88 772 PRO A N 1
ATOM 6188 C CA . PRO A 1 772 ? 21.384 -12.214 -25.383 1.00 82.88 772 PRO A CA 1
ATOM 6189 C C . PRO A 1 772 ? 20.385 -11.050 -25.305 1.00 82.88 772 PRO A C 1
ATOM 6191 O O . PRO A 1 772 ? 19.171 -11.239 -25.416 1.00 82.88 772 PRO A O 1
ATOM 6194 N N . HIS A 1 773 ? 20.896 -9.840 -25.093 1.00 80.50 773 HIS A N 1
ATOM 6195 C CA . HIS A 1 773 ? 20.084 -8.623 -25.109 1.00 80.50 773 HIS A CA 1
ATOM 6196 C C . HIS A 1 773 ? 19.712 -8.251 -26.547 1.00 80.50 773 HIS A C 1
ATOM 6198 O O . HIS A 1 773 ? 20.546 -8.332 -27.443 1.00 80.50 773 HIS A O 1
ATOM 6204 N N . LEU A 1 774 ? 18.469 -7.821 -26.754 1.00 77.50 774 LEU A N 1
ATOM 6205 C CA . LEU A 1 774 ? 18.003 -7.214 -27.999 1.00 77.50 774 LEU A CA 1
ATOM 6206 C C . LEU A 1 774 ? 18.417 -5.743 -28.092 1.00 77.50 774 LEU A C 1
ATOM 6208 O O . LEU A 1 774 ? 18.647 -5.253 -29.188 1.00 77.50 774 LEU A O 1
ATOM 6212 N N . SER A 1 775 ? 18.499 -5.029 -26.966 1.00 74.81 775 SER A N 1
ATOM 6213 C CA . SER A 1 775 ? 18.915 -3.621 -26.936 1.00 74.81 775 SER A CA 1
ATOM 6214 C C . SER A 1 775 ? 20.427 -3.467 -27.128 1.00 74.81 775 SER A C 1
ATOM 6216 O O . SER A 1 775 ? 21.203 -4.186 -26.499 1.00 74.81 775 SER A O 1
ATOM 6218 N N . HIS A 1 776 ? 20.843 -2.475 -27.911 1.00 76.06 776 HIS A N 1
ATOM 6219 C CA . HIS A 1 776 ? 22.240 -2.121 -28.170 1.00 76.06 776 HIS A CA 1
ATOM 6220 C C . HIS A 1 776 ? 22.416 -0.611 -28.078 1.00 76.06 776 HIS A C 1
ATOM 6222 O O . HIS A 1 776 ? 22.515 0.100 -29.073 1.00 76.06 776 HIS A O 1
ATOM 6228 N N . ASP A 1 777 ? 22.383 -0.134 -26.841 1.00 77.00 777 ASP A N 1
ATOM 6229 C CA . ASP A 1 777 ? 22.064 1.249 -26.526 1.00 77.00 777 ASP A CA 1
ATOM 6230 C C . ASP A 1 777 ? 23.215 1.981 -25.842 1.00 77.00 777 ASP A C 1
ATOM 6232 O O . ASP A 1 777 ? 23.026 3.115 -25.415 1.00 77.00 777 ASP A O 1
ATOM 6236 N N . THR A 1 778 ? 24.382 1.346 -25.692 1.00 82.62 778 THR A N 1
ATOM 6237 C CA . THR A 1 778 ? 25.469 1.868 -24.862 1.00 82.62 778 THR A CA 1
ATOM 6238 C C . THR A 1 778 ? 26.481 2.669 -25.676 1.00 82.62 778 THR A C 1
ATOM 6240 O O . THR A 1 778 ? 27.201 2.139 -26.515 1.00 82.62 778 THR A O 1
ATOM 6243 N N . HIS A 1 779 ? 26.539 3.964 -25.381 1.00 82.06 779 HIS A N 1
ATOM 6244 C CA . HIS A 1 779 ? 27.512 4.918 -25.884 1.00 82.06 779 HIS A CA 1
ATOM 6245 C C . HIS A 1 779 ? 28.770 4.869 -25.027 1.00 82.06 779 HIS A C 1
ATOM 6247 O O . HIS A 1 779 ? 28.705 4.943 -23.794 1.00 82.06 779 HIS A O 1
ATOM 6253 N N . ILE A 1 780 ? 29.914 4.795 -25.696 1.00 84.44 780 ILE A N 1
ATOM 6254 C CA . ILE A 1 780 ? 31.215 4.656 -25.050 1.00 84.44 780 ILE A CA 1
ATOM 6255 C C . ILE A 1 780 ? 32.035 5.902 -25.368 1.00 84.44 780 ILE A C 1
ATOM 6257 O O . ILE A 1 780 ? 32.208 6.255 -26.535 1.00 84.44 780 ILE A O 1
ATOM 6261 N N . GLY A 1 781 ? 32.480 6.592 -24.316 1.00 80.56 781 GLY A N 1
ATOM 6262 C CA . GLY A 1 781 ? 33.369 7.747 -24.415 1.00 80.56 781 GLY A CA 1
ATOM 6263 C C . GLY A 1 781 ? 34.728 7.364 -24.995 1.00 80.56 781 GLY A C 1
ATOM 6264 O O . GLY A 1 781 ? 35.246 6.284 -24.710 1.00 80.56 781 GLY A O 1
ATOM 6265 N N . PHE A 1 782 ? 35.308 8.255 -25.793 1.00 76.94 782 PHE A N 1
ATOM 6266 C CA . PHE A 1 782 ? 36.568 7.989 -26.482 1.00 76.94 782 PHE A CA 1
ATOM 6267 C C . PHE A 1 782 ? 37.788 8.581 -25.762 1.00 76.94 782 PHE A C 1
ATOM 6269 O O . PHE A 1 782 ? 37.668 9.618 -25.099 1.00 76.94 782 PHE A O 1
ATOM 6276 N N . PRO A 1 783 ? 38.975 7.956 -25.895 1.00 74.06 783 PRO A N 1
ATOM 6277 C CA . PRO A 1 783 ? 40.235 8.565 -25.486 1.00 74.06 783 PRO A CA 1
ATOM 6278 C C . PRO A 1 783 ? 40.519 9.829 -26.312 1.00 74.06 783 PRO A C 1
ATOM 6280 O O . PRO A 1 783 ? 40.243 9.869 -27.508 1.00 74.06 783 PRO A O 1
ATOM 6283 N N . ALA A 1 784 ? 41.125 10.842 -25.689 1.00 70.25 784 ALA A N 1
ATOM 6284 C CA . ALA A 1 784 ? 41.669 12.000 -26.397 1.00 70.25 784 ALA A CA 1
ATOM 6285 C C . ALA A 1 784 ? 43.061 11.656 -26.968 1.00 70.25 784 ALA A C 1
ATOM 6287 O O . ALA A 1 784 ? 44.076 12.106 -26.438 1.00 70.25 784 ALA A O 1
ATOM 6288 N N . ASP A 1 785 ? 43.113 10.781 -27.979 1.00 74.19 785 ASP A N 1
ATOM 6289 C CA . ASP A 1 785 ? 44.336 10.448 -28.721 1.00 74.19 785 ASP A CA 1
ATOM 6290 C C . ASP A 1 785 ? 44.095 10.308 -30.239 1.00 74.19 785 ASP A C 1
ATOM 6292 O O . ASP A 1 785 ? 42.967 10.096 -30.685 1.00 74.19 785 ASP A O 1
ATOM 6296 N N . ASP A 1 786 ? 45.171 10.424 -31.029 1.00 69.62 786 ASP A N 1
ATOM 6297 C CA . ASP A 1 786 ? 45.150 10.405 -32.507 1.00 69.62 786 ASP A CA 1
ATOM 6298 C C . ASP A 1 786 ? 45.013 8.988 -33.109 1.00 69.62 786 ASP A C 1
ATOM 6300 O O . ASP A 1 786 ? 45.254 8.758 -34.293 1.00 69.62 786 ASP A O 1
ATOM 6304 N N . LYS A 1 787 ? 44.687 7.982 -32.293 1.00 76.38 787 LYS A N 1
ATOM 6305 C CA . LYS A 1 787 ? 44.570 6.588 -32.743 1.00 76.38 787 LYS A CA 1
ATOM 6306 C C . LYS A 1 787 ? 43.116 6.267 -33.104 1.00 76.38 787 LYS A C 1
ATOM 6308 O O . LYS A 1 787 ? 42.205 6.928 -32.605 1.00 76.38 787 LYS A O 1
ATOM 6313 N N . PRO A 1 788 ? 42.853 5.219 -33.910 1.00 76.00 788 PRO A N 1
ATOM 6314 C CA . PRO A 1 788 ? 41.487 4.743 -34.094 1.00 76.00 788 PRO A CA 1
ATOM 6315 C C . PRO A 1 788 ? 40.876 4.390 -32.732 1.00 76.00 788 PRO A C 1
ATOM 6317 O O . PRO A 1 788 ? 41.454 3.612 -31.960 1.00 76.00 788 PRO A O 1
ATOM 6320 N N . GLN A 1 789 ? 39.730 4.995 -32.420 1.00 87.06 789 GLN A N 1
ATOM 6321 C CA . GLN A 1 789 ? 39.044 4.798 -31.143 1.00 87.06 789 GLN A CA 1
ATOM 6322 C C . GLN A 1 789 ? 37.976 3.703 -31.229 1.00 87.06 789 GLN A C 1
ATOM 6324 O O . GLN A 1 789 ? 37.578 3.163 -30.197 1.00 87.06 789 GLN A O 1
ATOM 6329 N N . VAL A 1 790 ? 37.548 3.328 -32.437 1.00 90.69 790 VAL A N 1
ATOM 6330 C CA . VAL A 1 790 ? 36.664 2.180 -32.683 1.00 90.69 790 VAL A CA 1
ATOM 6331 C C . VAL A 1 790 ? 37.275 1.299 -33.759 1.00 90.69 790 VAL A C 1
ATOM 6333 O O . VAL A 1 790 ? 37.812 1.801 -34.739 1.00 90.69 790 VAL A O 1
ATOM 6336 N N . TYR A 1 791 ? 37.181 -0.013 -33.586 1.00 93.31 791 TYR A N 1
ATOM 6337 C CA . TYR A 1 791 ? 37.530 -0.998 -34.598 1.00 93.31 791 TYR A CA 1
ATOM 6338 C C . TYR A 1 791 ? 36.300 -1.815 -34.948 1.00 93.31 791 TYR A C 1
ATOM 6340 O O . TYR A 1 791 ? 35.511 -2.162 -34.066 1.00 93.31 791 TYR A O 1
ATOM 6348 N N . PHE A 1 792 ? 36.151 -2.146 -36.225 1.00 93.88 792 PHE A N 1
ATOM 6349 C CA . PHE A 1 792 ? 35.064 -2.990 -36.692 1.00 93.88 792 PHE A CA 1
ATOM 6350 C C . PHE A 1 792 ? 35.545 -4.077 -37.652 1.00 93.88 792 PHE A C 1
ATOM 6352 O O . PHE A 1 792 ? 36.554 -3.919 -38.342 1.00 93.88 792 PHE A O 1
ATOM 6359 N N . ARG A 1 793 ? 34.815 -5.194 -37.669 1.00 94.56 793 ARG A N 1
ATOM 6360 C CA . ARG A 1 793 ? 35.066 -6.366 -38.508 1.00 94.56 793 ARG A CA 1
ATOM 6361 C C . ARG A 1 793 ? 33.765 -6.798 -39.200 1.00 94.56 793 ARG A C 1
ATOM 6363 O O . ARG A 1 793 ? 32.889 -7.331 -38.517 1.00 94.56 793 ARG A O 1
ATOM 6370 N N . PRO A 1 794 ? 33.616 -6.573 -40.516 1.00 93.50 794 PRO A N 1
ATOM 6371 C CA . PRO A 1 794 ? 32.393 -6.884 -41.254 1.00 93.50 794 PRO A CA 1
ATOM 6372 C C . PRO A 1 794 ? 32.037 -8.372 -41.231 1.00 93.50 794 PRO A C 1
ATOM 6374 O O . PRO A 1 794 ? 32.925 -9.234 -41.279 1.00 93.50 794 PRO A O 1
ATOM 6377 N N . HIS A 1 795 ? 30.737 -8.674 -41.217 1.00 94.38 795 HIS A N 1
ATOM 6378 C CA . HIS A 1 795 ? 30.237 -10.047 -41.340 1.00 94.38 795 HIS A CA 1
ATOM 6379 C C . HIS A 1 795 ? 30.167 -10.551 -42.793 1.00 94.38 795 HIS A C 1
ATOM 6381 O O . HIS A 1 795 ? 30.186 -11.770 -43.011 1.00 94.38 795 HIS A O 1
ATOM 6387 N N . GLY A 1 796 ? 30.135 -9.641 -43.772 1.00 93.56 796 GLY A N 1
ATOM 6388 C CA . GLY A 1 796 ? 30.105 -9.923 -45.210 1.00 93.56 796 GLY A CA 1
ATOM 6389 C C . GLY A 1 796 ? 31.081 -9.056 -46.011 1.00 93.56 796 GLY A C 1
ATOM 6390 O O . GLY A 1 796 ? 31.647 -8.101 -45.481 1.00 93.56 796 GLY A O 1
ATOM 6391 N N . ASP A 1 797 ? 31.288 -9.427 -47.274 1.00 91.88 797 ASP A N 1
ATOM 6392 C CA . ASP A 1 797 ? 32.028 -8.626 -48.255 1.00 91.88 797 ASP A CA 1
ATOM 6393 C C . ASP A 1 797 ? 31.096 -7.598 -48.926 1.00 91.88 797 ASP A C 1
ATOM 6395 O O . ASP A 1 797 ? 29.896 -7.852 -49.057 1.00 91.88 797 ASP A O 1
ATOM 6399 N N . GLY A 1 798 ? 31.645 -6.479 -49.407 1.00 89.69 798 GLY A N 1
ATOM 6400 C CA . GLY A 1 798 ? 30.915 -5.467 -50.183 1.00 89.69 798 GLY A CA 1
ATOM 6401 C C . GLY A 1 798 ? 30.763 -4.134 -49.454 1.00 89.69 798 GLY A C 1
ATOM 6402 O O . GLY A 1 798 ? 31.664 -3.707 -48.743 1.00 89.69 798 GLY A O 1
ATOM 6403 N N . ASP A 1 799 ? 29.639 -3.451 -49.646 1.00 85.94 799 ASP A N 1
ATOM 6404 C CA . ASP A 1 799 ? 29.366 -2.172 -48.989 1.00 85.94 799 ASP A CA 1
ATOM 6405 C C . ASP A 1 799 ? 28.788 -2.390 -47.584 1.00 85.94 799 ASP A C 1
ATOM 6407 O O . ASP A 1 799 ? 27.843 -3.159 -47.406 1.00 85.94 799 ASP A O 1
ATOM 6411 N N . LEU A 1 800 ? 29.331 -1.692 -46.585 1.00 85.00 800 LEU A N 1
ATOM 6412 C CA . LEU A 1 800 ? 28.847 -1.733 -45.206 1.00 85.00 800 LEU A CA 1
ATOM 6413 C C . LEU A 1 800 ? 28.155 -0.423 -44.840 1.00 85.00 800 LEU A C 1
ATOM 6415 O O . LEU A 1 800 ? 28.805 0.611 -44.686 1.00 85.00 800 LEU A O 1
ATOM 6419 N N . GLU A 1 801 ? 26.846 -0.488 -44.625 1.00 88.00 801 GLU A N 1
ATOM 6420 C CA . GLU A 1 801 ? 26.089 0.610 -44.028 1.00 88.00 801 GLU A CA 1
ATOM 6421 C C . GLU A 1 801 ? 26.458 0.759 -42.549 1.00 88.00 801 GLU A C 1
ATOM 6423 O O . GLU A 1 801 ? 26.368 -0.190 -41.761 1.00 88.00 801 GLU A O 1
ATOM 6428 N N . MET A 1 802 ? 26.884 1.962 -42.171 1.00 84.19 802 MET A N 1
ATOM 6429 C CA . MET A 1 802 ? 27.233 2.306 -40.802 1.00 84.19 802 MET A CA 1
ATOM 6430 C C . MET A 1 802 ? 26.383 3.463 -40.306 1.00 84.19 802 MET A C 1
ATOM 6432 O O . MET A 1 802 ? 26.206 4.483 -40.970 1.00 84.19 802 MET A O 1
ATOM 6436 N N . LYS A 1 803 ? 25.929 3.327 -39.065 1.00 85.88 803 LYS A N 1
ATOM 6437 C CA . LYS A 1 803 ? 25.241 4.370 -38.325 1.00 85.88 803 LYS A CA 1
ATOM 6438 C C . LYS A 1 803 ? 26.000 4.681 -37.050 1.00 85.88 803 LYS A C 1
ATOM 6440 O O . LYS A 1 803 ? 26.221 3.814 -36.209 1.00 85.88 803 LYS A O 1
ATOM 6445 N N . VAL A 1 804 ? 26.375 5.939 -36.892 1.00 83.00 804 VAL A N 1
ATOM 6446 C CA . VAL A 1 804 ? 27.073 6.446 -35.718 1.00 83.00 804 VAL A CA 1
ATOM 6447 C C . VAL A 1 804 ? 26.170 7.431 -35.001 1.00 83.00 804 VAL A C 1
ATOM 6449 O O . VAL A 1 804 ? 25.763 8.451 -35.555 1.00 83.00 804 VAL A O 1
ATOM 6452 N N . ILE A 1 805 ? 25.871 7.126 -33.744 1.00 81.12 805 ILE A N 1
ATOM 6453 C CA . ILE A 1 805 ? 25.076 7.978 -32.871 1.00 81.12 805 ILE A CA 1
ATOM 6454 C C . ILE A 1 805 ? 26.016 8.547 -31.818 1.00 81.12 805 ILE A C 1
ATOM 6456 O O . ILE A 1 805 ? 26.505 7.834 -30.944 1.00 81.12 805 ILE A O 1
ATOM 6460 N N . LEU A 1 806 ? 26.283 9.841 -31.904 1.00 78.88 806 LEU A N 1
ATOM 6461 C CA . LEU A 1 806 ? 27.092 10.573 -30.946 1.00 78.88 806 LEU A CA 1
ATOM 6462 C C . LEU A 1 806 ? 26.206 11.183 -29.861 1.00 78.88 806 LEU A C 1
ATOM 6464 O O . LEU A 1 806 ? 25.088 11.632 -30.134 1.00 78.88 806 LEU A O 1
ATOM 6468 N N . ARG A 1 807 ? 26.730 11.234 -28.637 1.00 76.00 807 ARG A N 1
ATOM 6469 C CA . ARG A 1 807 ? 26.072 11.819 -27.471 1.00 76.00 807 ARG A CA 1
ATOM 6470 C C . ARG A 1 807 ? 27.031 12.698 -26.683 1.00 76.00 807 ARG A C 1
ATOM 6472 O O . ARG A 1 807 ? 28.131 12.262 -26.355 1.00 76.00 807 ARG A O 1
ATOM 6479 N N . GLU A 1 808 ? 26.573 13.889 -26.316 1.00 70.00 808 GLU A N 1
ATOM 6480 C CA . GLU A 1 808 ? 27.293 14.805 -25.429 1.00 70.00 808 GLU A CA 1
ATOM 6481 C C . GLU A 1 808 ? 26.838 14.686 -23.967 1.00 70.00 808 GLU A C 1
ATOM 6483 O O . GLU A 1 808 ? 25.652 14.504 -23.664 1.00 70.00 808 GLU A O 1
ATOM 6488 N N . THR A 1 809 ? 27.788 14.803 -23.035 1.00 59.72 809 THR A N 1
ATOM 6489 C CA . THR A 1 809 ? 27.529 14.654 -21.599 1.00 59.72 809 THR A CA 1
ATOM 6490 C C . THR A 1 809 ? 27.021 15.929 -20.895 1.00 59.72 809 THR A C 1
ATOM 6492 O O . THR A 1 809 ? 26.408 15.785 -19.833 1.00 59.72 809 THR A O 1
ATOM 6495 N N . TRP A 1 810 ? 27.184 17.143 -21.461 1.00 56.34 810 TRP A N 1
ATOM 6496 C CA . TRP A 1 810 ? 26.843 18.441 -20.825 1.00 56.34 810 TRP A CA 1
ATOM 6497 C C . TRP A 1 810 ? 26.400 19.541 -21.819 1.00 56.34 810 TRP A C 1
ATOM 6499 O O . TRP A 1 810 ? 26.476 19.341 -23.018 1.00 56.34 810 TRP A O 1
ATOM 6509 N N . ASN A 1 811 ? 25.906 20.687 -21.320 1.00 49.69 811 ASN A N 1
ATOM 6510 C CA . ASN A 1 811 ? 25.362 21.833 -22.086 1.00 49.69 811 ASN A CA 1
ATOM 6511 C C . ASN A 1 811 ? 26.408 22.632 -22.914 1.00 49.69 811 ASN A C 1
ATOM 6513 O O . ASN A 1 811 ? 26.271 23.852 -23.024 1.00 49.69 811 ASN A O 1
ATOM 6517 N N . ALA A 1 812 ? 27.470 22.018 -23.438 1.00 48.88 812 ALA A N 1
ATOM 6518 C CA . ALA A 1 812 ? 28.385 22.744 -24.317 1.00 48.88 812 ALA A CA 1
ATOM 6519 C C . ALA A 1 812 ? 27.867 22.738 -25.767 1.00 48.88 812 ALA A C 1
ATOM 6521 O O . ALA A 1 812 ? 26.880 22.086 -26.112 1.00 48.88 812 ALA A O 1
ATOM 6522 N N . GLU A 1 813 ? 28.471 23.574 -26.609 1.00 56.28 813 GLU A N 1
ATOM 6523 C CA . GLU A 1 813 ? 28.285 23.459 -28.049 1.00 56.28 813 GLU A CA 1
ATOM 6524 C C . GLU A 1 813 ? 28.944 22.158 -28.503 1.00 56.28 813 GLU A C 1
ATOM 6526 O O . GLU A 1 813 ? 30.146 21.975 -28.307 1.00 56.28 813 GLU A O 1
ATOM 6531 N N . PHE A 1 814 ? 28.153 21.266 -29.099 1.00 62.09 814 PHE A N 1
ATOM 6532 C CA . PHE A 1 814 ? 28.631 20.007 -29.657 1.00 62.09 814 PHE A CA 1
ATOM 6533 C C . PHE A 1 814 ? 29.768 20.303 -30.654 1.00 62.09 814 PHE A C 1
ATOM 6535 O O . PHE A 1 814 ? 29.492 20.896 -31.698 1.00 62.09 814 PHE A O 1
ATOM 6542 N N . PRO A 1 815 ? 31.041 19.961 -30.378 1.00 62.59 815 PRO A N 1
ATOM 6543 C CA . PRO A 1 815 ? 32.124 20.313 -31.287 1.00 62.59 815 PRO A CA 1
ATOM 6544 C C . PRO A 1 815 ? 31.960 19.539 -32.602 1.00 62.59 815 PRO A C 1
ATOM 6546 O O . PRO A 1 815 ? 31.440 18.418 -32.587 1.00 62.59 815 PRO A O 1
ATOM 6549 N N . PRO A 1 816 ? 32.384 20.095 -33.750 1.00 66.38 816 PRO A N 1
ATOM 6550 C CA . PRO A 1 816 ? 32.401 19.329 -34.981 1.00 66.38 816 PRO A CA 1
ATOM 6551 C C . PRO A 1 816 ? 33.250 18.067 -34.800 1.00 66.38 816 PRO A C 1
ATOM 6553 O O . PRO A 1 816 ? 34.393 18.157 -34.352 1.00 66.38 816 PRO A O 1
ATOM 6556 N N . VAL A 1 817 ? 32.702 16.905 -35.153 1.00 69.94 817 VAL A N 1
ATOM 6557 C CA . VAL A 1 817 ? 33.415 15.624 -35.072 1.00 69.94 817 VAL A CA 1
ATOM 6558 C C . VAL A 1 817 ? 33.693 15.148 -36.488 1.00 69.94 817 VAL A C 1
ATOM 6560 O O . VAL A 1 817 ? 32.758 14.940 -37.258 1.00 69.94 817 VAL A O 1
ATOM 6563 N N . ARG A 1 818 ? 34.960 14.979 -36.865 1.00 76.06 818 ARG A N 1
ATOM 6564 C CA . ARG A 1 818 ? 35.303 14.323 -38.134 1.00 76.06 818 ARG A CA 1
ATOM 6565 C C . ARG A 1 818 ? 35.431 12.828 -37.895 1.00 76.06 818 ARG A C 1
ATOM 6567 O O . ARG A 1 818 ? 36.146 12.424 -36.986 1.00 76.06 818 ARG A O 1
ATOM 6574 N N . ILE A 1 819 ? 34.748 12.027 -38.705 1.00 76.75 819 ILE A N 1
ATOM 6575 C CA . ILE A 1 819 ? 34.834 10.566 -38.676 1.00 76.75 819 ILE A CA 1
ATOM 6576 C C . ILE A 1 819 ? 35.646 10.123 -39.889 1.00 76.75 819 ILE A C 1
ATOM 6578 O O . ILE A 1 819 ? 35.260 10.430 -41.016 1.00 76.75 819 ILE A O 1
ATOM 6582 N N . SER A 1 820 ? 36.746 9.410 -39.661 1.00 78.94 820 SER A N 1
ATOM 6583 C CA . SER A 1 820 ? 37.637 8.899 -40.708 1.00 78.94 820 SER A CA 1
ATOM 6584 C C . SER A 1 820 ? 37.755 7.377 -40.609 1.00 78.94 820 SER A C 1
ATOM 6586 O O . SER A 1 820 ? 38.025 6.846 -39.531 1.00 78.94 820 SER A O 1
ATOM 6588 N N . VAL A 1 821 ? 37.580 6.668 -41.729 1.00 80.38 821 VAL A N 1
ATOM 6589 C CA . VAL A 1 821 ? 37.781 5.210 -41.810 1.00 80.38 821 VAL A CA 1
ATOM 6590 C C . VAL A 1 821 ? 39.230 4.906 -42.195 1.00 80.38 821 VAL A C 1
ATOM 6592 O O . VAL A 1 821 ? 39.733 5.417 -43.193 1.00 80.38 821 VAL A O 1
ATOM 6595 N N . ILE A 1 822 ? 39.900 4.050 -41.427 1.00 78.50 822 ILE A N 1
ATOM 6596 C CA . ILE A 1 822 ? 41.293 3.637 -41.625 1.00 78.50 822 ILE A CA 1
ATOM 6597 C C . ILE A 1 822 ? 41.316 2.166 -42.067 1.00 78.50 822 ILE A C 1
ATOM 6599 O O . ILE A 1 822 ? 40.741 1.304 -41.401 1.00 78.50 822 ILE A O 1
ATOM 6603 N N . GLY A 1 823 ? 41.996 1.875 -43.186 1.00 69.56 823 GLY A N 1
ATOM 6604 C CA . GLY A 1 823 ? 42.181 0.515 -43.724 1.00 69.56 823 GLY A CA 1
ATOM 6605 C C . GLY A 1 823 ? 41.300 0.128 -44.926 1.00 69.56 823 GLY A C 1
ATOM 6606 O O . GLY A 1 823 ? 41.435 -0.992 -45.432 1.00 69.56 823 GLY A O 1
ATOM 6607 N N . ALA A 1 824 ? 40.429 1.030 -45.399 1.00 61.50 824 ALA A N 1
ATOM 6608 C CA . ALA A 1 824 ? 39.680 0.890 -46.656 1.00 61.50 824 ALA A CA 1
ATOM 6609 C C . ALA A 1 824 ? 40.553 1.265 -47.874 1.00 61.50 824 ALA A C 1
ATOM 6611 O O . ALA A 1 824 ? 41.464 2.080 -47.755 1.00 61.50 824 ALA A O 1
ATOM 6612 N N . ALA A 1 825 ? 40.318 0.621 -49.025 1.00 51.56 825 ALA A N 1
ATOM 6613 C CA . ALA A 1 825 ? 41.156 0.751 -50.227 1.00 51.56 825 ALA A CA 1
ATOM 6614 C C . ALA A 1 825 ? 40.879 2.024 -51.056 1.00 51.56 825 ALA A C 1
ATOM 6616 O O . ALA A 1 825 ? 41.709 2.410 -51.877 1.00 51.56 825 ALA A O 1
ATOM 6617 N N . SER A 1 826 ? 39.742 2.685 -50.836 1.00 49.94 826 SER A N 1
ATOM 6618 C CA . SER A 1 826 ? 39.422 4.013 -51.370 1.00 49.94 826 SER A CA 1
ATOM 6619 C C . SER A 1 826 ? 39.778 5.098 -50.345 1.00 49.94 826 SER A C 1
ATOM 6621 O O . SER A 1 826 ? 39.748 4.814 -49.148 1.00 49.94 826 SER A O 1
ATOM 6623 N N . GLU A 1 827 ? 40.111 6.315 -50.808 1.00 48.19 827 GLU A N 1
ATOM 6624 C CA . GLU A 1 827 ? 40.454 7.493 -49.981 1.00 48.19 827 GLU A CA 1
ATOM 6625 C C . GLU A 1 827 ? 39.632 7.589 -48.683 1.00 48.19 827 GLU A C 1
ATOM 6627 O O . GLU A 1 827 ? 38.457 7.209 -48.690 1.00 48.19 827 GLU A O 1
ATOM 6632 N N . PRO A 1 828 ? 40.206 8.102 -47.571 1.00 50.12 828 PRO A N 1
ATOM 6633 C CA . PRO A 1 828 ? 39.486 8.169 -46.309 1.00 50.12 828 PRO A CA 1
ATOM 6634 C C . PRO A 1 828 ? 38.191 8.945 -46.529 1.00 50.12 828 PRO A C 1
ATOM 6636 O O . PRO A 1 828 ? 38.216 10.148 -46.784 1.00 50.12 828 PRO A O 1
ATOM 6639 N N . ALA A 1 829 ? 37.058 8.247 -46.440 1.00 55.22 829 ALA A N 1
ATOM 6640 C CA . ALA A 1 829 ? 35.742 8.859 -46.416 1.00 55.22 829 ALA A CA 1
ATOM 6641 C C . ALA A 1 829 ? 35.646 9.659 -45.110 1.00 55.22 829 ALA A C 1
ATOM 6643 O O . ALA A 1 829 ? 35.172 9.162 -44.092 1.00 55.22 829 ALA A O 1
ATOM 6644 N N . SER A 1 830 ? 36.221 10.862 -45.101 1.00 56.75 830 SER A N 1
ATOM 6645 C CA . SER A 1 830 ? 36.202 11.749 -43.951 1.00 56.75 830 SER A CA 1
ATOM 6646 C C . SER A 1 830 ? 34.873 12.484 -43.953 1.00 56.75 830 SER A C 1
ATOM 6648 O O . SER A 1 830 ? 34.619 13.318 -44.825 1.00 56.75 830 SER A O 1
ATOM 6650 N N . LEU A 1 831 ? 34.022 12.175 -42.985 1.00 61.12 831 LEU A N 1
ATOM 6651 C CA . LEU A 1 831 ? 32.718 12.801 -42.840 1.00 61.12 831 LEU A CA 1
ATOM 6652 C C . LEU A 1 831 ? 32.783 13.831 -41.714 1.00 61.12 831 LEU A C 1
ATOM 6654 O O . LEU A 1 831 ? 33.054 13.484 -40.564 1.00 61.12 831 LEU A O 1
ATOM 6658 N N . LEU A 1 832 ? 32.560 15.107 -42.038 1.00 58.16 832 LEU A N 1
ATOM 6659 C CA . LEU A 1 832 ? 32.474 16.164 -41.034 1.00 58.16 832 LEU A CA 1
ATOM 6660 C C . LEU A 1 832 ? 31.055 16.219 -40.467 1.00 58.16 832 LEU A C 1
ATOM 6662 O O . LEU A 1 832 ? 30.105 16.530 -41.181 1.00 58.16 832 LEU A O 1
ATOM 6666 N N . VAL A 1 833 ? 30.926 15.983 -39.166 1.00 58.97 833 VAL A N 1
ATOM 6667 C CA . VAL A 1 833 ? 29.702 16.233 -38.405 1.00 58.97 833 VAL A CA 1
ATOM 6668 C C . VAL A 1 833 ? 29.772 17.679 -37.908 1.00 58.97 833 VAL A C 1
ATOM 6670 O O . VAL A 1 833 ? 30.608 17.960 -37.054 1.00 58.97 833 VAL A O 1
ATOM 6673 N N . PRO A 1 834 ? 28.982 18.629 -38.442 1.00 52.25 834 PRO A N 1
ATOM 6674 C CA . PRO A 1 834 ? 29.098 20.042 -38.078 1.00 52.25 834 PRO A CA 1
ATOM 6675 C C . PRO A 1 834 ? 28.696 20.304 -36.617 1.00 52.25 834 PRO A C 1
ATOM 6677 O O . PRO A 1 834 ? 27.777 19.674 -36.093 1.00 52.25 834 PRO A O 1
ATOM 6680 N N . GLY A 1 835 ? 29.369 21.266 -35.972 1.00 43.25 835 GLY A N 1
ATOM 6681 C CA . GLY A 1 835 ? 29.153 21.600 -34.556 1.00 43.25 835 GLY A CA 1
ATOM 6682 C C . GLY A 1 835 ? 27.912 22.461 -34.268 1.00 43.25 835 GLY A C 1
ATOM 6683 O O . GLY A 1 835 ? 27.327 22.393 -33.190 1.00 43.25 835 GLY A O 1
ATOM 6684 N N . GLN A 1 836 ? 27.427 23.210 -35.265 1.00 41.72 836 GLN A N 1
ATOM 6685 C CA . GLN A 1 836 ? 26.129 23.891 -35.244 1.00 41.72 836 GLN A CA 1
ATOM 6686 C C . GLN A 1 836 ? 25.374 23.604 -36.550 1.00 41.72 836 GLN A C 1
ATOM 6688 O O . GLN A 1 836 ? 25.957 23.647 -37.631 1.00 41.72 836 GLN A O 1
ATOM 6693 N N . GLY A 1 837 ? 24.070 23.326 -36.451 1.00 37.88 837 GLY A N 1
ATOM 6694 C CA . GLY A 1 837 ? 23.197 23.074 -37.602 1.00 37.88 837 GLY A CA 1
ATOM 6695 C C . GLY A 1 837 ? 22.421 21.759 -37.509 1.00 37.88 837 GLY A C 1
ATOM 6696 O O . GLY A 1 837 ? 22.881 20.761 -36.956 1.00 37.88 837 GLY A O 1
ATOM 6697 N N . ARG A 1 838 ? 21.198 21.771 -38.044 1.00 34.53 838 ARG A N 1
ATOM 6698 C CA . ARG A 1 838 ? 20.339 20.591 -38.175 1.00 34.53 838 ARG A CA 1
ATOM 6699 C C . ARG A 1 838 ? 20.937 19.715 -39.282 1.00 34.53 838 ARG A C 1
ATOM 6701 O O . ARG A 1 838 ? 20.933 20.132 -40.436 1.00 34.53 838 ARG A O 1
ATOM 6708 N N . LEU A 1 839 ? 21.465 18.536 -38.946 1.00 35.72 839 LEU A N 1
ATOM 6709 C CA . LEU A 1 839 ? 21.821 17.529 -39.952 1.00 35.72 839 LEU A CA 1
ATOM 6710 C C . LEU A 1 839 ? 20.560 17.208 -40.763 1.00 35.72 839 LEU A C 1
ATOM 6712 O O . LEU A 1 839 ? 19.542 16.782 -40.211 1.00 35.72 839 LEU A O 1
ATOM 6716 N N . ALA A 1 840 ? 20.617 17.497 -42.059 1.00 34.78 840 ALA A N 1
ATOM 6717 C CA . ALA A 1 840 ? 19.530 17.323 -43.008 1.00 34.78 840 ALA A CA 1
ATOM 6718 C C . ALA A 1 840 ? 19.344 15.834 -43.341 1.00 34.78 840 ALA A C 1
ATOM 6720 O O . ALA A 1 840 ? 19.724 15.403 -44.417 1.00 34.78 840 ALA A O 1
ATOM 6721 N N . ALA A 1 841 ? 18.827 15.054 -42.387 1.00 34.59 841 ALA A N 1
ATOM 6722 C CA . ALA A 1 841 ? 18.282 13.702 -42.589 1.00 34.59 841 ALA A CA 1
ATOM 6723 C C . ALA A 1 841 ? 17.592 13.153 -41.318 1.00 34.59 841 ALA A C 1
ATOM 6725 O O . ALA A 1 841 ? 17.592 11.952 -41.075 1.00 34.59 841 ALA A O 1
ATOM 6726 N N . VAL A 1 842 ? 17.032 14.010 -40.455 1.00 34.28 842 VAL A N 1
ATOM 6727 C CA . VAL A 1 842 ? 16.240 13.538 -39.305 1.00 34.28 842 VAL A CA 1
ATOM 6728 C C . VAL A 1 842 ? 14.842 14.134 -39.394 1.00 34.28 842 VAL A C 1
ATOM 6730 O O . VAL A 1 842 ? 14.601 15.254 -38.939 1.00 34.28 842 VAL A O 1
ATOM 6733 N N . ASP A 1 843 ? 13.915 13.366 -39.966 1.00 32.28 843 ASP A N 1
ATOM 6734 C CA . ASP A 1 843 ? 12.499 13.739 -40.087 1.00 32.28 843 ASP A CA 1
ATOM 6735 C C . ASP A 1 843 ? 11.795 13.892 -38.727 1.00 32.28 843 ASP A C 1
ATOM 6737 O O . ASP A 1 843 ? 10.707 14.459 -38.649 1.00 32.28 843 ASP A O 1
ATOM 6741 N N . ARG A 1 844 ? 12.405 13.440 -37.619 1.00 39.97 844 ARG A N 1
ATOM 6742 C CA . ARG A 1 844 ? 11.797 13.488 -36.279 1.00 39.97 844 ARG A CA 1
ATOM 6743 C C . ARG A 1 844 ? 12.785 13.924 -35.196 1.00 39.97 844 ARG A C 1
ATOM 6745 O O . ARG A 1 844 ? 13.612 13.148 -34.725 1.00 39.97 844 ARG A O 1
ATOM 6752 N N . VAL A 1 845 ? 12.667 15.177 -34.757 1.00 35.22 845 VAL A N 1
ATOM 6753 C CA . VAL A 1 845 ? 13.367 15.704 -33.574 1.00 35.22 845 VAL A CA 1
ATOM 6754 C C . VAL A 1 845 ? 12.465 15.498 -32.359 1.00 35.22 845 VAL A C 1
ATOM 6756 O O . VAL A 1 845 ? 11.403 16.110 -32.275 1.00 35.22 845 VAL A O 1
ATOM 6759 N N . LEU A 1 846 ? 12.881 14.676 -31.387 1.00 42.03 846 LEU A N 1
ATOM 6760 C CA . LEU A 1 846 ? 12.243 14.716 -30.070 1.00 42.03 846 LEU A CA 1
ATOM 6761 C C . LEU A 1 846 ? 12.580 16.073 -29.422 1.00 42.03 846 LEU A C 1
ATOM 6763 O O . LEU A 1 846 ? 13.758 16.405 -29.295 1.00 42.03 846 LEU A O 1
ATOM 6767 N N . PRO A 1 847 ? 11.590 16.851 -28.958 1.00 35.38 847 PRO A N 1
ATOM 6768 C CA . PRO A 1 847 ? 11.755 18.249 -28.531 1.00 35.38 847 PRO A CA 1
ATOM 6769 C C . PRO A 1 847 ? 12.591 18.457 -27.252 1.00 35.38 847 PRO A C 1
ATOM 6771 O O . PRO A 1 847 ? 12.658 19.573 -26.749 1.00 35.38 847 PRO A O 1
ATOM 6774 N N . LEU A 1 848 ? 13.190 17.406 -26.681 1.00 40.91 848 LEU A N 1
ATOM 6775 C CA . LEU A 1 848 ? 13.817 17.442 -25.354 1.00 40.91 848 LEU A CA 1
ATOM 6776 C C . LEU A 1 848 ? 15.308 17.092 -25.333 1.00 40.91 848 LEU A C 1
ATOM 6778 O O . LEU A 1 848 ? 15.885 17.107 -24.247 1.00 40.91 848 LEU A O 1
ATOM 6782 N N . ASP A 1 849 ? 15.946 16.770 -26.464 1.00 52.59 849 ASP A N 1
ATOM 6783 C CA . ASP A 1 849 ? 17.342 16.334 -26.394 1.00 52.59 849 ASP A CA 1
ATOM 6784 C C . ASP A 1 849 ? 18.210 16.742 -27.595 1.00 52.59 849 ASP A C 1
ATOM 6786 O O . ASP A 1 849 ? 18.424 15.986 -28.539 1.00 52.59 849 ASP A O 1
ATOM 6790 N N . THR A 1 850 ? 18.757 17.959 -27.533 1.00 51.34 850 THR A N 1
ATOM 6791 C CA . THR A 1 850 ? 19.759 18.484 -28.476 1.00 51.34 850 THR A CA 1
ATOM 6792 C C . THR A 1 850 ? 21.137 17.825 -28.330 1.00 51.34 850 THR A C 1
ATOM 6794 O O . THR A 1 850 ? 22.058 18.225 -29.040 1.00 51.34 850 THR A O 1
ATOM 6797 N N . ARG A 1 851 ? 21.309 16.821 -27.455 1.00 62.59 851 ARG A N 1
ATOM 6798 C CA . ARG A 1 851 ? 22.614 16.197 -27.148 1.00 62.59 851 ARG A CA 1
ATOM 6799 C C . ARG A 1 851 ? 22.995 15.032 -28.060 1.00 62.59 851 ARG A C 1
ATOM 6801 O O . ARG A 1 851 ? 24.086 14.491 -27.906 1.00 62.59 851 ARG A O 1
ATOM 6808 N N . TRP A 1 852 ? 22.114 14.625 -28.975 1.00 70.69 852 TRP A N 1
ATOM 6809 C CA . TRP A 1 852 ? 22.342 13.489 -29.872 1.00 70.69 852 TRP A CA 1
ATOM 6810 C C . TRP A 1 852 ? 22.626 13.957 -31.296 1.00 70.69 852 TRP A C 1
ATOM 6812 O O . TRP A 1 852 ? 21.975 14.879 -31.800 1.00 70.69 852 TRP A O 1
ATOM 6822 N N . ARG A 1 853 ? 23.563 13.298 -31.974 1.00 73.31 853 ARG A N 1
ATOM 6823 C CA . ARG A 1 853 ? 23.806 13.460 -33.413 1.00 73.31 853 ARG A CA 1
ATOM 6824 C C . ARG A 1 853 ? 23.868 12.083 -34.045 1.00 73.31 853 ARG A C 1
ATOM 6826 O O . ARG A 1 853 ? 24.629 11.245 -33.591 1.00 73.31 853 ARG A O 1
ATOM 6833 N N . THR A 1 854 ? 23.043 11.846 -35.055 1.00 74.94 854 THR A N 1
ATOM 6834 C CA . THR A 1 854 ? 23.055 10.596 -35.819 1.00 74.94 854 THR A CA 1
ATOM 6835 C C . THR A 1 854 ? 23.641 10.872 -37.185 1.00 74.94 854 THR A C 1
ATOM 6837 O O . THR A 1 854 ? 23.295 11.874 -37.811 1.00 74.94 854 THR A O 1
ATOM 6840 N N . VAL A 1 855 ? 24.532 9.994 -37.616 1.00 75.94 855 VAL A N 1
ATOM 6841 C CA . VAL A 1 855 ? 25.215 10.079 -38.894 1.00 75.94 855 VAL A CA 1
ATOM 6842 C C . VAL A 1 855 ? 25.190 8.697 -39.518 1.00 75.94 855 VAL A C 1
ATOM 6844 O O . VAL A 1 855 ? 25.579 7.727 -38.874 1.00 75.94 855 VAL A O 1
ATOM 6847 N N . GLU A 1 856 ? 24.708 8.615 -40.748 1.00 80.94 856 GLU A N 1
ATOM 6848 C CA . GLU A 1 856 ? 24.635 7.379 -41.523 1.00 80.94 856 GLU A CA 1
ATOM 6849 C C . GLU A 1 856 ? 25.540 7.542 -42.747 1.00 80.94 856 GLU A C 1
ATOM 6851 O O . GLU A 1 856 ? 25.532 8.595 -43.388 1.00 80.94 856 GLU A O 1
ATOM 6856 N N . PHE A 1 857 ? 26.386 6.549 -43.014 1.00 80.44 857 PHE A N 1
ATOM 6857 C CA . PHE A 1 857 ? 27.302 6.540 -44.152 1.00 80.44 857 PHE A CA 1
ATOM 6858 C C . PHE A 1 857 ? 27.690 5.112 -44.545 1.00 80.44 857 PHE A C 1
ATOM 6860 O O . PHE A 1 857 ? 27.699 4.207 -43.713 1.00 80.44 857 PHE A O 1
ATOM 6867 N N . THR A 1 858 ? 28.079 4.931 -45.805 1.00 81.44 858 THR A N 1
ATOM 6868 C CA . THR A 1 858 ? 28.509 3.639 -46.350 1.00 81.44 858 THR A CA 1
ATOM 6869 C C . THR A 1 858 ? 30.034 3.545 -46.387 1.00 81.44 858 THR A C 1
ATOM 6871 O O . THR A 1 858 ? 30.701 4.425 -46.936 1.00 81.44 858 THR A O 1
ATOM 6874 N N . VAL A 1 859 ? 30.601 2.452 -45.873 1.00 82.38 859 VAL A N 1
ATOM 6875 C CA . VAL A 1 859 ? 32.006 2.080 -46.099 1.00 82.38 859 VAL A CA 1
ATOM 6876 C C . VAL A 1 859 ? 32.070 1.140 -47.297 1.00 82.38 859 VAL A C 1
ATOM 6878 O O . VAL A 1 859 ? 31.497 0.054 -47.261 1.00 82.38 859 VAL A O 1
ATOM 6881 N N . LYS A 1 860 ? 32.747 1.569 -48.365 1.00 81.81 860 LYS A N 1
ATOM 6882 C CA . LYS A 1 860 ? 32.845 0.817 -49.622 1.00 81.81 860 LYS A CA 1
ATOM 6883 C C . LYS A 1 860 ? 33.866 -0.319 -49.541 1.00 81.81 860 LYS A C 1
ATOM 6885 O O . LYS A 1 860 ? 34.888 -0.184 -48.864 1.00 81.81 860 LYS A O 1
ATOM 6890 N N . ASP A 1 861 ? 33.590 -1.399 -50.270 1.00 84.56 861 ASP A N 1
ATOM 6891 C CA . ASP A 1 861 ? 34.518 -2.511 -50.532 1.00 84.56 861 ASP A CA 1
ATOM 6892 C C . ASP A 1 861 ? 35.155 -3.124 -49.269 1.00 84.56 861 ASP A C 1
ATOM 6894 O O . ASP A 1 861 ? 36.362 -3.399 -49.200 1.00 84.56 861 ASP A O 1
ATOM 6898 N N . VAL A 1 862 ? 34.345 -3.335 -48.230 1.00 85.81 862 VAL A N 1
ATOM 6899 C CA . VAL A 1 862 ? 34.790 -4.030 -47.028 1.00 85.81 862 VAL A CA 1
ATOM 6900 C C . VAL A 1 862 ? 34.948 -5.530 -47.281 1.00 85.81 862 VAL A C 1
ATOM 6902 O O . VAL A 1 862 ? 34.237 -6.128 -48.086 1.00 85.81 862 VAL A O 1
ATOM 6905 N N . GLN A 1 863 ? 35.900 -6.146 -46.583 1.00 88.50 863 GLN A N 1
ATOM 6906 C CA . GLN A 1 863 ? 36.173 -7.578 -46.648 1.00 88.50 863 GLN A CA 1
ATOM 6907 C C . GLN A 1 863 ? 35.772 -8.237 -45.334 1.00 88.50 863 GLN A C 1
ATOM 6909 O O . GLN A 1 863 ? 36.165 -7.790 -44.249 1.00 88.50 863 GLN A O 1
ATOM 6914 N N . LYS A 1 864 ? 35.030 -9.336 -45.435 1.00 92.88 864 LYS A N 1
ATOM 6915 C CA . LYS A 1 864 ? 34.618 -10.158 -44.307 1.00 92.88 864 LYS A CA 1
ATOM 6916 C C . LYS A 1 864 ? 35.833 -10.554 -43.475 1.00 92.88 864 LYS A C 1
ATOM 6918 O O . LYS A 1 864 ? 36.821 -11.078 -43.982 1.00 92.88 864 LYS A O 1
ATOM 6923 N N . GLY A 1 865 ? 35.747 -10.337 -42.166 1.00 87.19 865 GLY A N 1
ATOM 6924 C CA . GLY A 1 865 ? 36.802 -10.736 -41.233 1.00 87.19 865 GLY A CA 1
ATOM 6925 C C . GLY A 1 865 ? 38.004 -9.786 -41.150 1.00 87.19 865 GLY A C 1
ATOM 6926 O O . GLY A 1 865 ? 38.751 -9.871 -40.174 1.00 87.19 865 GLY A O 1
ATOM 6927 N N . LYS A 1 866 ? 38.170 -8.842 -42.088 1.00 90.38 866 LYS A N 1
ATOM 6928 C CA . LYS A 1 866 ? 39.219 -7.816 -42.015 1.00 90.38 866 LYS A CA 1
ATOM 6929 C C . LYS A 1 866 ? 38.863 -6.754 -40.970 1.00 90.38 866 LYS A C 1
ATOM 6931 O O . LYS A 1 866 ? 37.704 -6.374 -40.829 1.00 90.38 866 LYS A O 1
ATOM 6936 N N . THR A 1 867 ? 39.862 -6.286 -40.224 1.00 91.75 867 THR A N 1
ATOM 6937 C CA . THR A 1 867 ? 39.688 -5.250 -39.196 1.00 91.75 867 THR A CA 1
ATOM 6938 C C . THR A 1 867 ? 39.919 -3.861 -39.794 1.00 91.75 867 THR A C 1
ATOM 6940 O O . THR A 1 867 ? 40.939 -3.624 -40.441 1.00 91.75 867 THR A O 1
ATOM 6943 N N . TYR A 1 868 ? 38.993 -2.941 -39.539 1.00 89.69 868 TYR A N 1
ATOM 6944 C CA . TYR A 1 868 ? 39.045 -1.535 -39.946 1.00 89.69 868 TYR A CA 1
ATOM 6945 C C . TYR A 1 868 ? 38.978 -0.633 -38.712 1.00 89.69 868 TYR A C 1
ATOM 6947 O O . TYR A 1 868 ? 38.405 -1.025 -37.694 1.00 89.69 868 TYR A O 1
ATOM 6955 N N . GLY A 1 869 ? 39.547 0.570 -38.794 1.00 88.81 869 GLY A N 1
ATOM 6956 C CA . GLY A 1 869 ? 39.498 1.569 -37.723 1.00 88.81 869 GLY A CA 1
ATOM 6957 C C . GLY A 1 869 ? 38.558 2.729 -38.055 1.00 88.81 869 GLY A C 1
ATOM 6958 O O . GLY A 1 869 ? 38.504 3.166 -39.198 1.00 88.81 869 GLY A O 1
ATOM 6959 N N . LEU A 1 870 ? 37.858 3.264 -37.059 1.00 86.88 870 LEU A N 1
ATOM 6960 C CA . LEU A 1 870 ? 37.202 4.569 -37.108 1.00 86.88 870 LEU A CA 1
ATOM 6961 C C . LEU A 1 870 ? 37.936 5.520 -36.168 1.00 86.88 870 LEU A C 1
ATOM 6963 O O . LEU A 1 870 ? 38.139 5.218 -34.986 1.00 86.88 870 LEU A O 1
ATOM 6967 N N . HIS A 1 871 ? 38.317 6.666 -36.715 1.00 85.25 871 HIS A N 1
ATOM 6968 C CA . HIS A 1 871 ? 38.950 7.751 -35.991 1.00 85.25 871 HIS A CA 1
ATOM 6969 C C . HIS A 1 871 ? 38.002 8.949 -35.880 1.00 85.25 871 HIS A C 1
ATOM 6971 O O . HIS A 1 871 ? 37.390 9.346 -36.870 1.00 85.25 871 HIS A O 1
ATOM 6977 N N . PHE A 1 872 ? 37.879 9.501 -34.676 1.00 81.06 872 PHE A N 1
ATOM 6978 C CA . PHE A 1 872 ? 37.061 10.659 -34.337 1.00 81.06 872 PHE A CA 1
ATOM 6979 C C . PHE A 1 872 ? 37.975 11.844 -33.998 1.00 81.06 872 PHE A C 1
ATOM 6981 O O . PHE A 1 872 ? 38.615 11.841 -32.947 1.00 81.06 872 PHE A O 1
ATOM 6988 N N . GLU A 1 873 ? 38.021 12.866 -34.854 1.00 78.44 873 GLU A N 1
ATOM 6989 C CA . GLU A 1 873 ? 38.761 14.114 -34.598 1.00 78.44 873 GLU A CA 1
ATOM 6990 C C . GLU A 1 873 ? 37.811 15.188 -34.049 1.00 78.44 873 GLU A C 1
ATOM 6992 O O . GLU A 1 873 ? 36.675 15.307 -34.508 1.00 78.44 873 GLU A O 1
ATOM 6997 N N . GLY A 1 874 ? 38.268 15.991 -33.082 1.00 68.81 874 GLY A N 1
ATOM 6998 C CA . GLY A 1 874 ? 37.480 17.085 -32.487 1.00 68.81 874 GLY A CA 1
ATOM 6999 C C . GLY A 1 874 ? 36.549 16.676 -31.335 1.00 68.81 874 GLY A C 1
ATOM 7000 O O . GLY A 1 874 ? 35.982 17.541 -30.668 1.00 68.81 874 GLY A O 1
ATOM 7001 N N . GLY A 1 875 ? 36.425 15.376 -31.048 1.00 63.53 875 GLY A N 1
ATOM 7002 C CA . GLY A 1 875 ? 35.762 14.867 -29.845 1.00 63.53 875 GLY A CA 1
ATOM 7003 C C . GLY A 1 875 ? 36.659 14.955 -28.603 1.00 63.53 875 GLY A C 1
ATOM 7004 O O . GLY A 1 875 ? 37.875 14.815 -28.689 1.00 63.53 875 GLY A O 1
ATOM 7005 N N . ASN A 1 876 ? 36.066 15.164 -27.427 1.00 63.56 876 ASN A N 1
ATOM 7006 C CA . ASN A 1 876 ? 36.746 15.014 -26.135 1.00 63.56 876 ASN A CA 1
ATOM 7007 C C . ASN A 1 876 ? 36.103 13.861 -25.337 1.00 63.56 876 ASN A C 1
ATOM 7009 O O . ASN A 1 876 ? 35.121 13.264 -25.776 1.00 63.56 876 ASN A O 1
ATOM 7013 N N . SER A 1 877 ? 36.606 13.568 -24.133 1.00 61.66 877 SER A N 1
ATOM 7014 C CA . SER A 1 877 ? 36.057 12.513 -23.258 1.00 61.66 877 SER A CA 1
ATOM 7015 C C . SER A 1 877 ? 34.594 12.732 -22.829 1.00 61.66 877 SER A C 1
ATOM 7017 O O . SER A 1 877 ? 33.980 11.838 -22.243 1.00 61.66 877 SER A O 1
ATOM 7019 N N . ASN A 1 878 ? 34.016 13.901 -23.129 1.00 67.50 878 ASN A N 1
ATOM 7020 C CA . ASN A 1 878 ? 32.607 14.223 -22.911 1.00 67.50 878 ASN A CA 1
ATOM 7021 C C . ASN A 1 878 ? 31.702 13.857 -24.102 1.00 67.50 878 ASN A C 1
ATOM 7023 O O . ASN A 1 878 ? 30.491 14.073 -24.025 1.00 67.50 878 ASN A O 1
ATOM 7027 N N . VAL A 1 879 ? 32.254 13.288 -25.177 1.00 74.19 879 VAL A N 1
ATOM 7028 C CA . VAL A 1 879 ? 31.494 12.756 -26.311 1.00 74.19 879 VAL A CA 1
ATOM 7029 C C . VAL A 1 879 ? 31.646 11.237 -26.342 1.00 74.19 879 VAL A C 1
ATOM 7031 O O . VAL A 1 879 ? 32.759 10.712 -26.346 1.00 74.19 879 VAL A O 1
ATOM 7034 N N . GLY A 1 880 ? 30.523 10.521 -26.356 1.00 81.06 880 GLY A N 1
ATOM 7035 C CA . GLY A 1 880 ? 30.498 9.073 -26.569 1.00 81.06 880 GLY A CA 1
ATOM 7036 C C . GLY A 1 880 ? 29.780 8.712 -27.859 1.00 81.06 880 GLY A C 1
ATOM 7037 O O . GLY A 1 880 ? 28.846 9.413 -28.255 1.00 81.06 880 GLY A O 1
ATOM 7038 N N . ALA A 1 881 ? 30.166 7.604 -28.494 1.00 83.81 881 ALA A N 1
ATOM 7039 C CA . ALA A 1 881 ? 29.411 7.069 -29.623 1.00 83.81 881 ALA A CA 1
ATOM 7040 C C . ALA A 1 881 ? 28.875 5.669 -29.377 1.00 83.81 881 ALA A C 1
ATOM 7042 O O . ALA A 1 881 ? 29.476 4.857 -28.674 1.00 83.81 881 ALA A O 1
ATOM 7043 N N . LEU A 1 882 ? 27.768 5.409 -30.054 1.00 86.25 882 LEU A N 1
ATOM 7044 C CA . LEU A 1 882 ? 27.243 4.097 -30.361 1.00 86.25 882 LEU A CA 1
ATOM 7045 C C . LEU A 1 882 ? 27.393 3.896 -31.871 1.00 86.25 882 LEU A C 1
ATOM 7047 O O . LEU A 1 882 ? 26.921 4.720 -32.654 1.00 86.25 882 LEU A O 1
ATOM 7051 N N . VAL A 1 883 ? 28.074 2.826 -32.272 1.00 87.56 883 VAL A N 1
ATOM 7052 C CA . VAL A 1 883 ? 28.283 2.475 -33.680 1.00 87.56 883 VAL A CA 1
ATOM 7053 C C . VAL A 1 883 ? 27.466 1.225 -33.988 1.00 87.56 883 VAL A C 1
ATOM 7055 O O . VAL A 1 883 ? 27.634 0.191 -33.343 1.00 87.56 883 VAL A O 1
ATOM 7058 N N . LEU A 1 884 ? 26.565 1.335 -34.960 1.00 86.56 884 LEU A N 1
ATOM 7059 C CA . LEU A 1 884 ? 25.667 0.280 -35.413 1.00 86.56 884 LEU A CA 1
ATOM 7060 C C . LEU A 1 884 ? 26.010 -0.058 -36.868 1.00 86.56 884 LEU A C 1
ATOM 7062 O O . LEU A 1 884 ? 25.986 0.817 -37.730 1.00 86.56 884 LEU A O 1
ATOM 7066 N N . ALA A 1 885 ? 26.351 -1.317 -37.126 1.00 88.12 885 ALA A N 1
ATOM 7067 C CA . ALA A 1 885 ? 26.655 -1.853 -38.451 1.00 88.12 885 ALA A CA 1
ATOM 7068 C C . ALA A 1 885 ? 26.498 -3.383 -38.430 1.00 88.12 885 ALA A C 1
ATOM 7070 O O . ALA A 1 885 ? 26.512 -3.983 -37.349 1.00 88.12 885 ALA A O 1
ATOM 7071 N N . ASP A 1 886 ? 26.406 -4.024 -39.599 1.00 91.19 886 ASP A N 1
ATOM 7072 C CA . ASP A 1 886 ? 26.507 -5.489 -39.720 1.00 91.19 886 ASP A CA 1
ATOM 7073 C C . ASP A 1 886 ? 27.972 -5.964 -39.600 1.00 91.19 886 ASP A C 1
ATOM 7075 O O . ASP A 1 886 ? 28.610 -6.455 -40.535 1.00 91.19 886 ASP A O 1
ATOM 7079 N N . ALA A 1 887 ? 28.545 -5.721 -38.422 1.00 92.50 887 ALA A N 1
ATOM 7080 C CA . ALA A 1 887 ? 29.938 -5.977 -38.098 1.00 92.50 887 ALA A CA 1
ATOM 7081 C C . ALA A 1 887 ? 30.109 -6.277 -36.601 1.00 92.50 887 ALA A C 1
ATOM 7083 O O . ALA A 1 887 ? 29.322 -5.843 -35.754 1.00 92.50 887 ALA A O 1
ATOM 7084 N N . GLN A 1 888 ? 31.203 -6.951 -36.251 1.00 94.75 888 GLN A N 1
ATOM 7085 C CA . GLN A 1 888 ? 31.721 -6.898 -34.887 1.00 94.75 888 GLN A CA 1
ATOM 7086 C C . GLN A 1 888 ? 32.325 -5.511 -34.656 1.00 94.75 888 GLN A C 1
ATOM 7088 O O . GLN A 1 888 ? 32.972 -4.976 -35.550 1.00 94.75 888 GLN A O 1
ATOM 7093 N N . VAL A 1 889 ? 32.124 -4.922 -33.478 1.00 93.50 889 VAL A N 1
ATOM 7094 C CA . VAL A 1 889 ? 32.546 -3.551 -33.160 1.00 93.50 889 VAL A CA 1
ATOM 7095 C C . VAL A 1 889 ? 33.090 -3.501 -31.736 1.00 93.50 889 VAL A C 1
ATOM 7097 O O . VAL A 1 889 ? 32.388 -3.856 -30.786 1.00 93.50 889 VAL A O 1
ATOM 7100 N N . VAL A 1 890 ? 34.323 -3.015 -31.587 1.00 94.25 890 VAL A N 1
ATOM 7101 C CA . VAL A 1 890 ? 34.956 -2.751 -30.290 1.00 94.25 890 VAL A CA 1
ATOM 7102 C C . VAL A 1 890 ? 35.463 -1.319 -30.205 1.00 94.25 890 VAL A C 1
ATOM 7104 O O . VAL A 1 890 ? 36.035 -0.777 -31.143 1.00 94.25 890 VAL A O 1
ATOM 7107 N N . HIS A 1 891 ? 35.271 -0.707 -29.047 1.00 92.25 891 HIS A N 1
ATOM 7108 C CA . HIS A 1 891 ? 35.762 0.613 -28.696 1.00 92.25 891 HIS A CA 1
ATOM 7109 C C . HIS A 1 891 ? 37.025 0.472 -27.853 1.00 92.25 891 HIS A C 1
ATOM 7111 O O . HIS A 1 891 ? 37.150 -0.443 -27.032 1.00 92.25 891 HIS A O 1
ATOM 7117 N N . ARG A 1 892 ? 37.961 1.398 -28.036 1.00 90.00 892 ARG A N 1
ATOM 7118 C CA . ARG A 1 892 ? 39.172 1.487 -27.230 1.00 90.00 892 ARG A CA 1
ATOM 7119 C C . ARG A 1 892 ? 38.909 2.270 -25.950 1.00 90.00 892 ARG A C 1
ATOM 7121 O O . ARG A 1 892 ? 38.392 3.381 -25.998 1.00 90.00 892 ARG A O 1
ATOM 7128 N N . LEU A 1 893 ? 39.333 1.723 -24.817 1.00 84.81 893 LEU A N 1
ATOM 7129 C CA . LEU A 1 893 ? 39.330 2.399 -23.523 1.00 84.81 893 LEU A CA 1
ATOM 7130 C C . LEU A 1 893 ? 40.669 3.105 -23.270 1.00 84.81 893 LEU A C 1
ATOM 7132 O O . LEU A 1 893 ? 41.741 2.549 -23.526 1.00 84.81 893 LEU A O 1
ATOM 7136 N N . ALA A 1 894 ? 40.620 4.304 -22.685 1.00 81.06 894 ALA A N 1
ATOM 7137 C CA . ALA A 1 894 ? 41.789 4.916 -22.055 1.00 81.06 894 ALA A CA 1
ATOM 7138 C C . ALA A 1 894 ? 42.031 4.256 -20.687 1.00 81.06 894 ALA A C 1
ATOM 7140 O O . ALA A 1 894 ? 41.472 4.685 -19.678 1.00 81.06 894 ALA A O 1
ATOM 7141 N N . MET A 1 895 ? 42.848 3.200 -20.644 1.00 83.19 895 MET A N 1
ATOM 7142 C CA . MET A 1 895 ? 43.157 2.498 -19.390 1.00 83.19 895 MET A CA 1
ATOM 7143 C C . MET A 1 895 ? 43.668 3.467 -18.315 1.00 83.19 895 MET A C 1
ATOM 7145 O O . MET A 1 895 ? 44.530 4.306 -18.575 1.00 83.19 895 MET A O 1
ATOM 7149 N N . GLY A 1 896 ? 43.113 3.369 -17.104 1.00 77.25 896 GLY A N 1
ATOM 7150 C CA . GLY A 1 896 ? 43.456 4.261 -15.993 1.00 77.25 896 GLY A CA 1
ATOM 7151 C C . GLY A 1 896 ? 42.830 5.663 -16.050 1.00 77.25 896 GLY A C 1
ATOM 7152 O O . GLY A 1 896 ? 43.002 6.427 -15.095 1.00 77.25 896 GLY A O 1
ATOM 7153 N N . GLN A 1 897 ? 42.063 5.995 -17.094 1.00 79.38 897 GLN A N 1
ATOM 7154 C CA . GLN A 1 897 ? 41.282 7.230 -17.186 1.00 79.38 897 GLN A CA 1
ATOM 7155 C C . GLN A 1 897 ? 39.779 6.960 -16.987 1.00 79.38 897 GLN A C 1
ATOM 7157 O O . GLN A 1 897 ? 39.285 5.881 -17.326 1.00 79.38 897 GLN A O 1
ATOM 7162 N N . PRO A 1 898 ? 39.022 7.925 -16.437 1.00 75.88 898 PRO A N 1
ATOM 7163 C CA . PRO A 1 898 ? 37.566 7.844 -16.384 1.00 75.88 898 PRO A CA 1
ATOM 7164 C C . PRO A 1 898 ? 36.960 7.756 -17.794 1.00 75.88 898 PRO A C 1
ATOM 7166 O O . PRO A 1 898 ? 37.150 8.658 -18.605 1.00 75.88 898 PRO A O 1
ATOM 7169 N N . THR A 1 899 ? 36.201 6.694 -18.076 1.00 77.44 899 THR A N 1
ATOM 7170 C CA . THR A 1 899 ? 35.442 6.546 -19.327 1.00 77.44 899 THR A CA 1
ATOM 7171 C C . THR A 1 899 ? 33.959 6.774 -19.058 1.00 77.44 899 THR A C 1
ATOM 7173 O O . THR A 1 899 ? 33.369 6.164 -18.159 1.00 77.44 899 THR A O 1
ATOM 7176 N N . ALA A 1 900 ? 33.341 7.657 -19.841 1.00 76.06 900 ALA A N 1
ATOM 7177 C CA . ALA A 1 900 ? 31.901 7.856 -19.806 1.00 76.06 900 ALA A CA 1
ATOM 7178 C C . ALA A 1 900 ? 31.203 6.654 -20.457 1.00 76.06 900 ALA A C 1
ATOM 7180 O O . ALA A 1 900 ? 31.389 6.384 -21.643 1.00 76.06 900 ALA A O 1
ATOM 7181 N N . LEU A 1 901 ? 30.390 5.946 -19.675 1.00 79.38 901 LEU A N 1
ATOM 7182 C CA . LEU A 1 901 ? 29.519 4.879 -20.159 1.00 79.38 901 LEU A CA 1
ATOM 7183 C C . LEU A 1 901 ? 28.081 5.343 -20.033 1.00 79.38 901 LEU A C 1
ATOM 7185 O O . LEU A 1 901 ? 27.595 5.676 -18.949 1.00 79.38 901 LEU A O 1
ATOM 7189 N N . GLN A 1 902 ? 27.417 5.416 -21.170 1.00 74.38 902 GLN A N 1
ATOM 7190 C CA . GLN A 1 902 ? 26.141 6.087 -21.302 1.00 74.38 902 GLN A CA 1
ATOM 7191 C C . GLN A 1 902 ? 25.202 5.223 -22.099 1.00 74.38 902 GLN A C 1
ATOM 7193 O O . GLN A 1 902 ? 25.657 4.376 -22.849 1.00 74.38 902 GLN A O 1
ATOM 7198 N N . ASN A 1 903 ? 23.899 5.424 -21.966 1.00 75.06 903 ASN A N 1
ATOM 7199 C CA . ASN A 1 903 ? 22.976 4.721 -22.832 1.00 75.06 903 ASN A CA 1
ATOM 7200 C C . ASN A 1 903 ? 21.894 5.615 -23.409 1.00 75.06 903 ASN A C 1
ATOM 7202 O O . ASN A 1 903 ? 21.725 6.764 -22.988 1.00 75.06 903 ASN A O 1
ATOM 7206 N N . HIS A 1 904 ? 21.190 5.060 -24.391 1.00 69.81 904 HIS A N 1
ATOM 7207 C CA . HIS A 1 904 ? 20.175 5.750 -25.170 1.00 69.81 904 HIS A CA 1
ATOM 7208 C C . HIS A 1 904 ? 19.002 6.249 -24.301 1.00 69.81 904 HIS A C 1
ATOM 7210 O O . HIS A 1 904 ? 18.391 7.280 -24.603 1.00 69.81 904 HIS A O 1
ATOM 7216 N N . ALA A 1 905 ? 18.734 5.589 -23.168 1.00 60.91 905 ALA A N 1
ATOM 7217 C CA . ALA A 1 905 ? 17.813 6.081 -22.148 1.00 60.91 905 ALA A CA 1
ATOM 7218 C C . ALA A 1 905 ? 18.496 7.119 -21.241 1.00 60.91 905 ALA A C 1
ATOM 7220 O O . ALA A 1 905 ? 19.034 6.795 -20.182 1.00 60.91 905 ALA A O 1
ATOM 7221 N N . GLY A 1 906 ? 18.472 8.391 -21.654 1.00 57.09 906 GLY A N 1
ATOM 7222 C CA . GLY A 1 906 ? 19.029 9.514 -20.887 1.00 57.09 906 GLY A CA 1
ATOM 7223 C C . GLY A 1 906 ? 18.498 9.637 -19.443 1.00 57.09 906 GLY A C 1
ATOM 7224 O O . GLY A 1 906 ? 17.540 8.979 -19.070 1.00 57.09 906 GLY A O 1
ATOM 7225 N N . GLN A 1 907 ? 19.143 10.494 -18.631 1.00 49.38 907 GLN A N 1
ATOM 7226 C CA . GLN A 1 907 ? 18.875 10.906 -17.225 1.00 49.38 907 GLN A CA 1
ATOM 7227 C C . GLN A 1 907 ? 18.443 9.873 -16.142 1.00 49.38 907 GLN A C 1
ATOM 7229 O O . GLN A 1 907 ? 18.656 10.175 -14.970 1.00 49.38 907 GLN A O 1
ATOM 7234 N N . TYR A 1 908 ? 17.976 8.658 -16.451 1.00 56.59 908 TYR A N 1
ATOM 7235 C CA . TYR A 1 908 ? 17.126 7.855 -15.551 1.00 56.59 908 TYR A CA 1
ATOM 7236 C C . TYR A 1 908 ? 17.644 6.442 -15.208 1.00 56.59 908 TYR A C 1
ATOM 7238 O O . TYR A 1 908 ? 16.871 5.588 -14.782 1.00 56.59 908 TYR A O 1
ATOM 7246 N N . HIS A 1 909 ? 18.957 6.204 -15.310 1.00 62.81 909 HIS A N 1
ATOM 7247 C CA . HIS A 1 909 ? 19.638 5.007 -14.776 1.00 62.81 909 HIS A CA 1
ATOM 7248 C C . HIS A 1 909 ? 19.154 3.654 -15.335 1.00 62.81 909 HIS A C 1
ATOM 7250 O O . HIS A 1 909 ? 19.081 2.670 -14.611 1.00 62.81 909 HIS A O 1
ATOM 7256 N N . SER A 1 910 ? 18.863 3.594 -16.627 1.00 65.44 910 SER A N 1
ATOM 7257 C CA . SER A 1 910 ? 18.428 2.413 -17.397 1.00 65.44 910 SER A CA 1
ATOM 7258 C C . SER A 1 910 ? 19.435 1.262 -17.496 1.00 65.44 910 SER A C 1
ATOM 7260 O O . SER A 1 910 ? 19.083 0.226 -18.044 1.00 65.44 910 SER A O 1
ATOM 7262 N N . GLY A 1 911 ? 20.663 1.426 -16.996 1.00 73.81 911 GLY A N 1
ATOM 7263 C CA . GLY A 1 911 ? 21.715 0.409 -17.092 1.00 73.81 911 GLY A CA 1
ATOM 7264 C C . GLY A 1 911 ? 22.364 0.372 -18.464 1.00 73.81 911 GLY A C 1
ATOM 7265 O O . GLY A 1 911 ? 21.895 -0.350 -19.335 1.00 73.81 911 GLY A O 1
ATOM 7266 N N . GLY A 1 912 ? 23.444 1.137 -18.642 1.00 79.38 912 GLY A N 1
ATOM 7267 C CA . GLY A 1 912 ? 24.353 0.946 -19.771 1.00 79.38 912 GLY A CA 1
ATOM 7268 C C . GLY A 1 912 ? 25.170 -0.320 -19.551 1.00 79.38 912 GLY A C 1
ATOM 7269 O O . GLY A 1 912 ? 25.519 -0.631 -18.410 1.00 79.38 912 GLY A O 1
ATOM 7270 N N . ARG A 1 913 ? 25.448 -1.063 -20.619 1.00 87.50 913 ARG A N 1
ATOM 7271 C CA . ARG A 1 913 ? 26.130 -2.354 -20.547 1.00 87.50 913 ARG A CA 1
ATOM 7272 C C . ARG A 1 913 ? 27.286 -2.403 -21.506 1.00 87.50 913 ARG A C 1
ATOM 7274 O O . ARG A 1 913 ? 27.171 -2.029 -22.668 1.00 87.50 913 ARG A O 1
ATOM 7281 N N . VAL A 1 914 ? 28.385 -2.931 -21.009 1.00 89.75 914 VAL A N 1
ATOM 7282 C CA . VAL A 1 914 ? 29.588 -3.103 -21.797 1.00 89.75 914 VAL A CA 1
ATOM 7283 C C . VAL A 1 914 ? 30.185 -4.478 -21.583 1.00 89.75 914 VAL A C 1
ATOM 7285 O O . VAL A 1 914 ? 30.161 -5.003 -20.474 1.00 89.75 914 VAL A O 1
ATOM 7288 N N . PHE A 1 915 ? 30.741 -5.038 -22.649 1.00 92.94 915 PHE A N 1
ATOM 7289 C CA . PHE A 1 915 ? 31.372 -6.349 -22.671 1.00 92.94 915 PHE A CA 1
ATOM 7290 C C . PHE A 1 915 ? 32.875 -6.189 -22.840 1.00 92.94 915 PHE A C 1
ATOM 7292 O O . PHE A 1 915 ? 33.327 -5.466 -23.725 1.00 92.94 915 PHE A O 1
ATOM 7299 N N . LEU A 1 916 ? 33.648 -6.851 -21.991 1.00 93.56 916 LEU A N 1
ATOM 7300 C CA . LEU A 1 916 ? 35.101 -6.733 -21.928 1.00 93.56 916 LEU A CA 1
ATOM 7301 C C . LEU A 1 916 ? 35.721 -8.068 -21.527 1.00 93.56 916 LEU A C 1
ATOM 7303 O O . LEU A 1 916 ? 35.094 -8.862 -20.832 1.00 93.56 916 LEU A O 1
ATOM 7307 N N . LYS A 1 917 ? 36.949 -8.329 -21.979 1.00 95.50 917 LYS A N 1
ATOM 7308 C CA . LYS A 1 917 ? 37.668 -9.568 -21.666 1.00 95.50 917 LYS A CA 1
ATOM 7309 C C . LYS A 1 917 ? 38.769 -9.310 -20.645 1.00 95.50 917 LYS A C 1
ATOM 7311 O O . LYS A 1 917 ? 39.551 -8.369 -20.805 1.00 95.50 917 LYS A O 1
ATOM 7316 N N . THR A 1 918 ? 38.833 -10.140 -19.610 1.00 96.06 918 THR A N 1
ATOM 7317 C CA . THR A 1 918 ? 39.889 -10.086 -18.598 1.00 96.06 918 THR A CA 1
ATOM 7318 C C . THR A 1 918 ? 41.216 -10.563 -19.189 1.00 96.06 918 THR A C 1
ATOM 7320 O O . THR A 1 918 ? 41.250 -11.500 -19.983 1.00 96.06 918 THR A O 1
ATOM 7323 N N . ASN A 1 919 ? 42.322 -9.918 -18.817 1.00 94.81 919 ASN A N 1
ATOM 7324 C CA . ASN A 1 919 ? 43.683 -10.334 -19.191 1.00 94.81 919 ASN A CA 1
ATOM 7325 C C . ASN A 1 919 ? 44.544 -10.726 -17.977 1.00 94.81 919 ASN A C 1
ATOM 7327 O O . ASN A 1 919 ? 45.683 -11.168 -18.140 1.00 94.81 919 ASN A O 1
ATOM 7331 N N . ALA A 1 920 ? 43.980 -10.609 -16.775 1.00 94.94 920 ALA A N 1
ATOM 7332 C CA . ALA A 1 920 ? 44.540 -11.064 -15.514 1.00 94.94 920 ALA A CA 1
ATOM 7333 C C . ALA A 1 920 ? 43.429 -11.670 -14.644 1.00 94.94 920 ALA A C 1
ATOM 7335 O O . ALA A 1 920 ? 42.245 -11.514 -14.937 1.00 94.94 920 ALA A O 1
ATOM 7336 N N . ASP A 1 921 ? 43.812 -12.338 -13.557 1.00 94.62 921 ASP A N 1
ATOM 7337 C CA . ASP A 1 921 ? 42.852 -12.954 -12.636 1.00 94.62 921 ASP A CA 1
ATOM 7338 C C . ASP A 1 921 ? 42.068 -11.945 -11.791 1.00 94.62 921 ASP A C 1
ATOM 7340 O O . ASP A 1 921 ? 40.950 -12.230 -11.352 1.00 94.62 921 ASP A O 1
ATOM 7344 N N . LYS A 1 922 ? 42.656 -10.766 -11.582 1.00 95.38 922 LYS A N 1
ATOM 7345 C CA . LYS A 1 922 ? 42.101 -9.673 -10.788 1.00 95.38 922 LYS A CA 1
ATOM 7346 C C . LYS A 1 922 ? 41.777 -8.485 -11.678 1.00 95.38 922 LYS A C 1
ATOM 7348 O O . LYS A 1 922 ? 42.598 -8.100 -12.508 1.00 95.38 922 LYS A O 1
ATOM 7353 N N . VAL A 1 923 ? 40.605 -7.897 -11.466 1.00 93.12 923 VAL A N 1
ATOM 7354 C CA . VAL A 1 923 ? 40.155 -6.669 -12.132 1.00 93.12 923 VAL A CA 1
ATOM 7355 C C . VAL A 1 923 ? 39.870 -5.609 -11.081 1.00 93.12 923 VAL A C 1
ATOM 7357 O O . VAL A 1 923 ? 39.137 -5.874 -10.127 1.00 93.12 923 VAL A O 1
ATOM 7360 N N . THR A 1 924 ? 40.405 -4.407 -11.286 1.00 91.25 924 THR A N 1
ATOM 7361 C CA . THR A 1 924 ? 40.169 -3.261 -10.401 1.00 91.25 924 THR A CA 1
ATOM 7362 C C . THR A 1 924 ? 39.238 -2.256 -11.072 1.00 91.25 924 THR A C 1
ATOM 7364 O O . THR A 1 924 ? 39.487 -1.789 -12.191 1.00 91.25 924 THR A O 1
ATOM 7367 N N . VAL A 1 925 ? 38.154 -1.914 -10.376 1.00 88.44 925 VAL A N 1
ATOM 7368 C CA . VAL A 1 925 ? 37.139 -0.957 -10.824 1.00 88.44 925 VAL A CA 1
ATOM 7369 C C . VAL A 1 925 ? 37.089 0.212 -9.848 1.00 88.44 925 VAL A C 1
ATOM 7371 O O . VAL A 1 925 ? 36.906 0.022 -8.651 1.00 88.44 925 VAL A O 1
ATOM 7374 N N . HIS A 1 926 ? 37.212 1.434 -10.364 1.00 84.62 926 HIS A N 1
ATOM 7375 C CA . HIS A 1 926 ? 37.025 2.660 -9.595 1.00 84.62 926 HIS A CA 1
ATOM 7376 C C . HIS A 1 926 ? 35.719 3.341 -9.998 1.00 84.62 926 HIS A C 1
ATOM 7378 O O . HIS A 1 926 ? 35.473 3.627 -11.178 1.00 84.62 926 HIS A O 1
ATOM 7384 N N . ASN A 1 927 ? 34.905 3.645 -8.993 1.00 78.44 927 ASN A N 1
ATOM 7385 C CA . ASN A 1 927 ? 33.591 4.250 -9.115 1.00 78.44 927 ASN A CA 1
ATOM 7386 C C . ASN A 1 927 ? 33.569 5.620 -8.423 1.00 78.44 927 ASN A C 1
ATOM 7388 O O . ASN A 1 927 ? 33.149 5.764 -7.277 1.00 78.44 927 ASN A O 1
ATOM 7392 N N . PHE A 1 928 ? 33.998 6.656 -9.144 1.00 67.69 928 PHE A N 1
ATOM 7393 C CA . PHE A 1 928 ? 34.179 8.007 -8.594 1.00 67.69 928 PHE A CA 1
ATOM 7394 C C . PHE A 1 928 ? 32.915 8.683 -8.066 1.00 67.69 928 PHE A C 1
ATOM 7396 O O . PHE A 1 928 ? 33.011 9.685 -7.364 1.00 67.69 928 PHE A O 1
ATOM 7403 N N . ARG A 1 929 ? 31.733 8.202 -8.459 1.00 66.88 929 ARG A N 1
ATOM 7404 C CA . ARG A 1 929 ? 30.459 8.827 -8.087 1.00 66.88 929 ARG A CA 1
ATOM 7405 C C . ARG A 1 929 ? 29.650 8.008 -7.097 1.00 66.88 929 ARG A C 1
ATOM 7407 O O . ARG A 1 929 ? 28.559 8.450 -6.752 1.00 66.88 929 ARG A O 1
ATOM 7414 N N . GLY A 1 930 ? 30.153 6.836 -6.696 1.00 69.94 930 GLY A N 1
ATOM 7415 C CA . GLY A 1 930 ? 29.412 5.908 -5.852 1.00 69.94 930 GLY A CA 1
ATOM 7416 C C . GLY A 1 930 ? 28.014 5.653 -6.413 1.00 69.94 930 GLY A C 1
ATOM 7417 O O . GLY A 1 930 ? 27.035 5.873 -5.710 1.00 69.94 930 GLY A O 1
ATOM 7418 N N . LEU A 1 931 ? 27.890 5.294 -7.699 1.00 76.31 931 LEU A N 1
ATOM 7419 C CA . LEU A 1 931 ? 26.613 4.828 -8.260 1.00 76.31 931 LEU A CA 1
ATOM 7420 C C . LEU A 1 931 ? 26.640 3.309 -8.453 1.00 76.31 931 LEU A C 1
ATOM 7422 O O . LEU A 1 931 ? 27.685 2.785 -8.831 1.00 76.31 931 LEU A O 1
ATOM 7426 N N . PRO A 1 932 ? 25.512 2.598 -8.295 1.00 81.44 932 PRO A N 1
ATOM 7427 C CA . PRO A 1 932 ? 25.510 1.143 -8.393 1.00 81.44 932 PRO A CA 1
ATOM 7428 C C . PRO A 1 932 ? 26.012 0.637 -9.751 1.00 81.44 932 PRO A C 1
ATOM 7430 O O . PRO A 1 932 ? 25.701 1.217 -10.802 1.00 81.44 932 PRO A O 1
ATOM 7433 N N . PHE A 1 933 ? 26.757 -0.463 -9.711 1.00 87.50 933 PHE A N 1
ATOM 7434 C CA . PHE A 1 933 ? 27.121 -1.283 -10.861 1.00 87.50 933 PHE A CA 1
ATOM 7435 C C . PHE A 1 933 ? 27.141 -2.771 -10.492 1.00 87.50 933 PHE A C 1
ATOM 7437 O O . PHE A 1 933 ? 27.226 -3.133 -9.313 1.00 87.50 933 PHE A O 1
ATOM 7444 N N . SER A 1 934 ? 27.101 -3.627 -11.506 1.00 91.56 934 SER A N 1
ATOM 7445 C CA . SER A 1 934 ? 27.302 -5.070 -11.360 1.00 91.56 934 SER A CA 1
ATOM 7446 C C . SER A 1 934 ? 28.245 -5.611 -12.429 1.00 91.56 934 SER A C 1
ATOM 7448 O O . SER A 1 934 ? 28.449 -4.989 -13.476 1.00 91.56 934 SER A O 1
ATOM 7450 N N . ILE A 1 935 ? 28.838 -6.768 -12.139 1.00 93.75 935 ILE A N 1
ATOM 7451 C CA . ILE A 1 935 ? 29.677 -7.538 -13.055 1.00 93.75 935 ILE A CA 1
ATOM 7452 C C . ILE A 1 935 ? 29.026 -8.904 -13.243 1.00 93.75 935 ILE A C 1
ATOM 7454 O O . ILE A 1 935 ? 28.632 -9.554 -12.271 1.00 93.75 935 ILE A O 1
ATOM 7458 N N . ARG A 1 936 ? 28.931 -9.347 -14.493 1.00 93.31 936 ARG A N 1
ATOM 7459 C CA . ARG A 1 936 ? 28.380 -10.645 -14.875 1.00 93.31 936 ARG A CA 1
ATOM 7460 C C . ARG A 1 936 ? 29.335 -11.419 -15.762 1.00 93.31 936 ARG A C 1
ATOM 7462 O O . ARG A 1 936 ? 30.125 -10.822 -16.493 1.00 93.31 936 ARG A O 1
ATOM 7469 N N . ASP A 1 937 ? 29.227 -12.739 -15.738 1.00 93.06 937 ASP A N 1
ATOM 7470 C CA . ASP A 1 937 ? 29.813 -13.565 -16.788 1.00 93.06 937 ASP A CA 1
ATOM 7471 C C . ASP A 1 937 ? 29.051 -13.300 -18.092 1.00 93.06 937 ASP A C 1
ATOM 7473 O O . ASP A 1 937 ? 27.824 -13.351 -18.123 1.00 93.06 937 ASP A O 1
ATOM 7477 N N . ALA A 1 938 ? 29.742 -12.964 -19.179 1.00 91.25 938 ALA A N 1
ATOM 7478 C CA . ALA A 1 938 ? 29.053 -12.593 -20.413 1.00 91.25 938 ALA A CA 1
ATOM 7479 C C . ALA A 1 938 ? 28.408 -13.792 -21.126 1.00 91.25 938 ALA A C 1
ATOM 7481 O O . ALA A 1 938 ? 27.515 -13.600 -21.953 1.00 91.25 938 ALA A O 1
ATOM 7482 N N . ASN A 1 939 ? 28.862 -15.017 -20.856 1.00 87.81 939 ASN A N 1
ATOM 7483 C CA . ASN A 1 939 ? 28.383 -16.219 -21.528 1.00 87.81 939 ASN A CA 1
ATOM 7484 C C . ASN A 1 939 ? 27.195 -16.840 -20.803 1.00 87.81 939 ASN A C 1
ATOM 7486 O O . ASN A 1 939 ? 26.221 -17.192 -21.466 1.00 87.81 939 ASN A O 1
ATOM 7490 N N . THR A 1 940 ? 27.269 -16.955 -19.476 1.00 87.94 940 THR A N 1
ATOM 7491 C CA . THR A 1 940 ? 26.195 -17.540 -18.655 1.00 87.94 940 THR A CA 1
ATOM 7492 C C . THR A 1 940 ? 25.231 -16.495 -18.101 1.00 87.94 940 THR A C 1
ATOM 7494 O O . THR A 1 940 ? 24.110 -16.826 -17.727 1.00 87.94 940 THR A O 1
ATOM 7497 N N . TRP A 1 941 ? 25.640 -15.223 -18.087 1.00 88.25 941 TRP A N 1
ATOM 7498 C CA . TRP A 1 941 ? 24.950 -14.128 -17.405 1.00 88.25 941 TRP A CA 1
ATOM 7499 C C . TRP A 1 941 ? 24.902 -14.273 -15.879 1.00 88.25 941 TRP A C 1
ATOM 7501 O O . TRP A 1 941 ? 24.155 -13.545 -15.224 1.00 88.25 941 TRP A O 1
ATOM 7511 N N . ASP A 1 942 ? 25.714 -15.153 -15.288 1.00 90.06 942 ASP A N 1
ATOM 7512 C CA . ASP A 1 942 ? 25.791 -15.306 -13.834 1.00 90.06 942 ASP A CA 1
ATOM 7513 C C . ASP A 1 942 ? 26.277 -14.014 -13.171 1.00 90.06 942 ASP A C 1
ATOM 7515 O O . ASP A 1 942 ? 27.132 -13.303 -13.707 1.00 90.06 942 ASP A O 1
ATOM 7519 N N . LEU A 1 943 ? 25.712 -13.688 -12.004 1.00 92.06 943 LEU A N 1
ATOM 7520 C CA . LEU A 1 943 ? 26.134 -12.523 -11.231 1.00 92.06 943 LEU A CA 1
ATOM 7521 C C . LEU A 1 943 ? 27.483 -12.826 -10.576 1.00 92.06 943 LEU A C 1
ATOM 7523 O O . LEU A 1 943 ? 27.576 -13.724 -9.747 1.00 92.06 943 LEU A O 1
ATOM 7527 N N . LEU A 1 944 ? 28.515 -12.067 -10.938 1.00 93.25 944 LEU A N 1
ATOM 7528 C CA . LEU A 1 944 ? 29.850 -12.180 -10.343 1.00 93.25 944 LEU A CA 1
ATOM 7529 C C . LEU A 1 944 ? 30.057 -11.152 -9.226 1.00 93.25 944 LEU A C 1
ATOM 7531 O O . LEU A 1 944 ? 30.829 -11.392 -8.304 1.00 93.25 944 LEU A O 1
ATOM 7535 N N . TYR A 1 945 ? 29.393 -9.999 -9.326 1.00 92.00 945 TYR A N 1
ATOM 7536 C CA . TYR A 1 945 ? 29.444 -8.931 -8.333 1.00 92.00 945 TYR A CA 1
ATOM 7537 C C . TYR A 1 945 ? 28.257 -7.978 -8.496 1.00 92.00 945 TYR A C 1
ATOM 7539 O O . TYR A 1 945 ? 27.852 -7.674 -9.619 1.00 92.00 945 TYR A O 1
ATOM 7547 N N . THR A 1 946 ? 27.762 -7.427 -7.392 1.00 89.25 946 THR A N 1
ATOM 7548 C CA . THR A 1 946 ? 26.871 -6.262 -7.372 1.00 89.25 946 THR A CA 1
ATOM 7549 C C . THR A 1 946 ? 27.308 -5.314 -6.258 1.00 89.25 946 THR A C 1
ATOM 7551 O O . THR A 1 946 ? 27.895 -5.729 -5.265 1.00 89.25 946 THR A O 1
ATOM 7554 N N . SER A 1 947 ? 27.075 -4.018 -6.443 1.00 83.44 947 SER A N 1
ATOM 7555 C CA . SER A 1 947 ? 27.541 -2.999 -5.495 1.00 83.44 947 SER A CA 1
ATOM 7556 C C . SER A 1 947 ? 26.791 -3.066 -4.152 1.00 83.44 947 SER A C 1
ATOM 7558 O O . SER A 1 947 ? 25.558 -3.060 -4.190 1.00 83.44 947 SER A O 1
ATOM 7560 N N . PRO A 1 948 ? 27.481 -3.050 -2.991 1.00 81.38 948 PRO A N 1
ATOM 7561 C CA . PRO A 1 948 ? 26.851 -2.896 -1.675 1.00 81.38 948 PRO A CA 1
ATOM 7562 C C . PRO A 1 948 ? 26.544 -1.421 -1.363 1.00 81.38 948 PRO A C 1
ATOM 7564 O O . PRO A 1 948 ? 26.952 -0.524 -2.105 1.00 81.38 948 PRO A O 1
ATOM 7567 N N . LEU A 1 949 ? 25.868 -1.146 -0.242 1.00 71.44 949 LEU A N 1
ATOM 7568 C CA . LEU A 1 949 ? 25.748 0.200 0.338 1.00 71.44 949 LEU A CA 1
ATOM 7569 C C . LEU A 1 949 ? 26.356 0.265 1.755 1.00 71.44 949 LEU A C 1
ATOM 7571 O O . LEU A 1 949 ? 26.030 -0.598 2.567 1.00 71.44 949 LEU A O 1
ATOM 7575 N N . PRO A 1 950 ? 27.163 1.300 2.091 1.00 70.00 950 PRO A N 1
ATOM 7576 C CA . PRO A 1 950 ? 27.709 2.331 1.200 1.00 70.00 950 PRO A CA 1
ATOM 7577 C C . PRO A 1 950 ? 28.733 1.755 0.206 1.00 70.00 950 PRO A C 1
ATOM 7579 O O . PRO A 1 950 ? 29.390 0.754 0.475 1.00 70.00 950 PRO A O 1
ATOM 7582 N N . MET A 1 951 ? 28.876 2.397 -0.957 1.00 73.62 951 MET A N 1
ATOM 7583 C CA . MET A 1 951 ? 29.766 1.909 -2.016 1.00 73.62 951 MET A CA 1
ATOM 7584 C C . MET A 1 951 ? 31.222 2.334 -1.787 1.00 73.62 951 MET A C 1
ATOM 7586 O O . MET A 1 951 ? 31.481 3.538 -1.695 1.00 73.62 951 MET A O 1
ATOM 7590 N N . PRO A 1 952 ? 32.188 1.400 -1.781 1.00 78.00 952 PRO A N 1
ATOM 7591 C CA . PRO A 1 952 ? 33.602 1.755 -1.806 1.00 78.00 952 PRO A CA 1
ATOM 7592 C C . PRO A 1 952 ? 33.986 2.417 -3.150 1.00 78.00 952 PRO A C 1
ATOM 7594 O O . PRO A 1 952 ? 33.476 2.025 -4.204 1.00 78.00 952 PRO A O 1
ATOM 7597 N N . PRO A 1 953 ? 34.887 3.420 -3.144 1.00 80.38 953 PRO A N 1
ATOM 7598 C CA . PRO A 1 953 ? 35.301 4.138 -4.355 1.00 80.38 953 PRO A CA 1
ATOM 7599 C C . PRO A 1 953 ? 36.141 3.279 -5.310 1.00 80.38 953 PRO A C 1
ATOM 7601 O O . PRO A 1 953 ? 36.239 3.595 -6.496 1.00 80.38 953 PRO A O 1
ATOM 7604 N N . GLU A 1 954 ? 36.745 2.207 -4.803 1.00 87.38 954 GLU A N 1
ATOM 7605 C CA . GLU A 1 954 ? 37.579 1.264 -5.539 1.00 87.38 954 GLU A CA 1
ATOM 7606 C C . GLU A 1 954 ? 37.306 -0.151 -5.034 1.00 87.38 954 GLU A C 1
ATOM 7608 O O . GLU A 1 954 ? 37.219 -0.379 -3.826 1.00 87.38 954 GLU A O 1
ATOM 7613 N N . THR A 1 955 ? 37.167 -1.093 -5.963 1.00 88.56 955 THR A N 1
ATOM 7614 C CA . THR A 1 955 ? 36.941 -2.508 -5.670 1.00 88.56 955 THR A CA 1
ATOM 7615 C C . THR A 1 955 ? 37.832 -3.393 -6.529 1.00 88.56 955 THR A C 1
ATOM 7617 O O . THR A 1 955 ? 38.014 -3.153 -7.724 1.00 88.56 955 THR A O 1
ATOM 7620 N N . GLU A 1 956 ? 38.375 -4.443 -5.914 1.00 92.94 956 GLU A N 1
ATOM 7621 C CA . GLU A 1 956 ? 39.122 -5.503 -6.591 1.00 92.94 956 GLU A CA 1
ATOM 7622 C C . GLU A 1 956 ? 38.252 -6.762 -6.688 1.00 92.94 956 GLU A C 1
ATOM 7624 O O . GLU A 1 956 ? 37.609 -7.162 -5.716 1.00 92.94 956 GLU A O 1
ATOM 7629 N N . HIS A 1 957 ? 38.231 -7.393 -7.863 1.00 93.56 957 HIS A N 1
ATOM 7630 C CA . HIS A 1 957 ? 37.391 -8.554 -8.143 1.00 93.56 957 HIS A CA 1
ATOM 7631 C C . HIS A 1 957 ? 38.214 -9.715 -8.699 1.00 93.56 957 HIS A C 1
ATOM 7633 O O . HIS A 1 957 ? 38.930 -9.562 -9.690 1.00 93.56 957 HIS A O 1
ATOM 7639 N N . GLN A 1 958 ? 38.060 -10.895 -8.097 1.00 95.06 958 GLN A N 1
ATOM 7640 C CA . GLN A 1 958 ? 38.665 -12.140 -8.564 1.00 95.06 958 GLN A CA 1
ATOM 7641 C C . GLN A 1 958 ? 37.784 -12.760 -9.659 1.00 95.06 958 GLN A C 1
ATOM 7643 O O . GLN A 1 958 ? 36.839 -13.492 -9.374 1.00 95.06 958 GLN A O 1
ATOM 7648 N N . LEU A 1 959 ? 38.071 -12.440 -10.921 1.00 95.12 959 LEU A N 1
ATOM 7649 C CA . LEU A 1 959 ? 37.240 -12.830 -12.068 1.00 95.12 959 LEU A CA 1
ATOM 7650 C C . LEU A 1 959 ? 37.890 -13.907 -12.945 1.00 95.12 959 LEU A C 1
ATOM 7652 O O . LEU A 1 959 ? 37.209 -14.494 -13.780 1.00 95.12 959 LEU A O 1
ATOM 7656 N N . GLY A 1 960 ? 39.177 -14.195 -12.738 1.00 94.62 960 GLY A N 1
ATOM 7657 C CA . GLY A 1 960 ? 39.943 -15.130 -13.560 1.00 94.62 960 GLY A CA 1
ATOM 7658 C C . GLY A 1 960 ? 40.373 -14.525 -14.900 1.00 94.62 960 GLY A C 1
ATOM 7659 O O . GLY A 1 960 ? 39.730 -13.614 -15.424 1.00 94.62 960 GLY A O 1
ATOM 7660 N N . LYS A 1 961 ? 41.481 -15.025 -15.448 1.00 94.88 961 LYS A N 1
ATOM 7661 C CA . LYS A 1 961 ? 42.045 -14.590 -16.731 1.00 94.88 961 LYS A CA 1
ATOM 7662 C C . LYS A 1 961 ? 41.252 -15.112 -17.942 1.00 94.88 961 LYS A C 1
ATOM 7664 O O . LYS A 1 961 ? 40.660 -16.186 -17.892 1.00 94.88 961 LYS A O 1
ATOM 7669 N N . ASP A 1 962 ? 41.272 -14.355 -19.043 1.00 94.69 962 ASP A N 1
ATOM 7670 C CA . ASP A 1 962 ? 40.679 -14.701 -20.344 1.00 94.69 962 ASP A CA 1
ATOM 7671 C C . ASP A 1 962 ? 39.151 -14.905 -20.337 1.00 94.69 962 ASP A C 1
ATOM 7673 O O . ASP A 1 962 ? 38.582 -15.485 -21.266 1.00 94.69 962 ASP A O 1
ATOM 7677 N N . ARG A 1 963 ? 38.460 -14.361 -19.332 1.00 95.50 963 ARG A N 1
ATOM 7678 C CA . ARG A 1 963 ? 37.002 -14.412 -19.187 1.00 95.50 963 ARG A CA 1
ATOM 7679 C C . ARG A 1 963 ? 36.348 -13.214 -19.868 1.00 95.50 963 ARG A C 1
ATOM 7681 O O . ARG A 1 963 ? 36.756 -12.075 -19.657 1.00 95.50 963 ARG A O 1
ATOM 7688 N N . LEU A 1 964 ? 35.299 -13.453 -20.656 1.00 95.50 964 LEU A N 1
ATOM 7689 C CA . LEU A 1 964 ? 34.436 -12.381 -21.153 1.00 95.50 964 LEU A CA 1
ATOM 7690 C C . LEU A 1 964 ? 33.418 -12.024 -20.065 1.00 95.50 964 LEU A C 1
ATOM 7692 O O . LEU A 1 964 ? 32.651 -12.878 -19.624 1.00 95.50 964 LEU A O 1
ATOM 7696 N N . ILE A 1 965 ? 33.407 -10.767 -19.640 1.00 95.56 965 ILE A N 1
ATOM 7697 C CA . ILE A 1 965 ? 32.513 -10.247 -18.606 1.00 95.56 965 ILE A CA 1
ATOM 7698 C C . ILE A 1 965 ? 31.658 -9.109 -19.155 1.00 95.56 965 ILE A C 1
ATOM 7700 O O . ILE A 1 965 ? 32.034 -8.430 -20.113 1.00 95.56 965 ILE A O 1
ATOM 7704 N N . ALA A 1 966 ? 30.502 -8.901 -18.537 1.00 92.94 966 ALA A N 1
ATOM 7705 C CA . ALA A 1 966 ? 29.646 -7.751 -18.768 1.00 92.94 966 ALA A CA 1
ATOM 7706 C C . ALA A 1 966 ? 29.637 -6.862 -17.522 1.00 92.94 966 ALA A C 1
ATOM 7708 O O . ALA A 1 966 ? 29.438 -7.358 -16.415 1.00 92.94 966 ALA A O 1
ATOM 7709 N N . ILE A 1 967 ? 29.826 -5.556 -17.693 1.00 91.56 967 ILE A N 1
ATOM 7710 C CA . ILE A 1 967 ? 29.645 -4.571 -16.623 1.00 91.56 967 ILE A CA 1
ATOM 7711 C C . ILE A 1 967 ? 28.384 -3.765 -16.926 1.00 91.56 967 ILE A C 1
ATOM 7713 O O . ILE A 1 967 ? 28.249 -3.205 -18.017 1.00 91.56 967 ILE A O 1
ATOM 7717 N N . VAL A 1 968 ? 27.471 -3.699 -15.957 1.00 89.81 968 VAL A N 1
ATOM 7718 C CA . VAL A 1 968 ? 26.232 -2.914 -16.038 1.00 89.81 968 VAL A CA 1
ATOM 7719 C C . VAL A 1 968 ? 26.345 -1.705 -15.116 1.00 89.81 968 VAL A C 1
ATOM 7721 O O . VAL A 1 968 ? 26.604 -1.860 -13.926 1.00 89.81 968 VAL A O 1
ATOM 7724 N N . VAL A 1 969 ? 26.150 -0.495 -15.649 1.00 84.31 969 VAL A N 1
ATOM 7725 C CA . VAL A 1 969 ? 26.367 0.779 -14.940 1.00 84.31 969 VAL A CA 1
ATOM 7726 C C . VAL A 1 969 ? 25.190 1.744 -15.082 1.00 84.31 969 VAL A C 1
ATOM 7728 O O . VAL A 1 969 ? 24.520 1.811 -16.111 1.00 84.31 969 VAL A O 1
ATOM 7731 N N . ALA A 1 970 ? 24.951 2.577 -14.071 1.00 76.12 970 ALA A N 1
ATOM 7732 C CA . ALA A 1 970 ? 23.935 3.630 -14.144 1.00 76.12 970 ALA A CA 1
ATOM 7733 C C . ALA A 1 970 ? 24.289 4.739 -15.172 1.00 76.12 970 ALA A C 1
ATOM 7735 O O . ALA A 1 970 ? 25.255 5.476 -15.017 1.00 76.12 970 ALA A O 1
ATOM 7736 N N . SER A 1 971 ? 23.473 4.903 -16.213 1.00 61.06 971 SER A N 1
ATOM 7737 C CA . SER A 1 971 ? 23.854 5.529 -17.494 1.00 61.06 971 SER A CA 1
ATOM 7738 C C . SER A 1 971 ? 23.959 7.060 -17.576 1.00 61.06 971 SER A C 1
ATOM 7740 O O . SER A 1 971 ? 24.538 7.592 -18.524 1.00 61.06 971 SER A O 1
ATOM 7742 N N . SER A 1 972 ? 23.377 7.819 -16.644 1.00 56.62 972 SER A N 1
ATOM 7743 C CA . SER A 1 972 ? 23.270 9.280 -16.802 1.00 56.62 972 SER A CA 1
ATOM 7744 C C . SER A 1 972 ? 24.427 10.071 -16.201 1.00 56.62 972 SER A C 1
ATOM 7746 O O . SER A 1 972 ? 24.582 11.253 -16.508 1.00 56.62 972 SER A O 1
ATOM 7748 N N . ARG A 1 973 ? 25.216 9.447 -15.320 1.00 55.38 973 ARG A N 1
ATOM 7749 C CA . ARG A 1 973 ? 26.227 10.132 -14.506 1.00 55.38 973 ARG A CA 1
ATOM 7750 C C . ARG A 1 973 ? 27.464 9.285 -14.205 1.00 55.38 973 ARG A C 1
ATOM 7752 O O . ARG A 1 973 ? 28.336 9.806 -13.517 1.00 55.38 973 ARG A O 1
ATOM 7759 N N . ASN A 1 974 ? 27.566 8.044 -14.687 1.00 57.78 974 ASN A N 1
ATOM 7760 C CA . ASN A 1 974 ? 28.710 7.201 -14.356 1.00 57.78 974 ASN A CA 1
ATOM 7761 C C . ASN A 1 974 ? 29.937 7.458 -15.213 1.00 57.78 974 ASN A C 1
ATOM 7763 O O . ASN A 1 974 ? 29.886 7.489 -16.440 1.00 57.78 974 ASN A O 1
ATOM 7767 N N . TRP A 1 975 ? 31.048 7.579 -14.498 1.00 66.19 975 TRP A N 1
ATOM 7768 C CA . TRP A 1 975 ? 32.393 7.569 -15.028 1.00 66.19 975 TRP A CA 1
ATOM 7769 C C . TRP A 1 975 ? 33.053 6.347 -14.417 1.00 66.19 975 TRP A C 1
ATOM 7771 O O . TRP A 1 975 ? 33.403 6.353 -13.236 1.00 66.19 975 TRP A O 1
ATOM 7781 N N . LEU A 1 976 ? 33.133 5.279 -15.201 1.00 69.38 976 LEU A N 1
ATOM 7782 C CA . LEU A 1 976 ? 33.813 4.072 -14.771 1.00 69.38 976 LEU A CA 1
ATOM 7783 C C . LEU A 1 976 ? 35.289 4.242 -15.116 1.00 69.38 976 LEU A C 1
ATOM 7785 O O . LEU A 1 976 ? 35.626 4.549 -16.261 1.00 69.38 976 LEU A O 1
ATOM 7789 N N . LYS A 1 977 ? 36.176 4.039 -14.147 1.00 77.31 977 LYS A N 1
ATOM 7790 C CA . LYS A 1 977 ? 37.603 3.893 -14.427 1.00 77.31 977 LYS A CA 1
ATOM 7791 C C . LYS A 1 977 ? 37.996 2.464 -14.126 1.00 77.31 977 LYS A C 1
ATOM 7793 O O . LYS A 1 977 ? 38.062 2.059 -12.971 1.00 77.31 977 LYS A O 1
ATOM 7798 N N . ILE A 1 978 ? 38.267 1.718 -15.186 1.00 74.81 978 ILE A N 1
ATOM 7799 C CA . ILE A 1 978 ? 38.914 0.417 -15.074 1.00 74.81 978 ILE A CA 1
ATOM 7800 C C . ILE A 1 978 ? 40.420 0.677 -15.113 1.00 74.81 978 ILE A C 1
ATOM 7802 O O . ILE A 1 978 ? 40.934 1.261 -16.074 1.00 74.81 978 ILE A O 1
ATOM 7806 N N . THR A 1 979 ? 41.123 0.329 -14.039 1.00 69.00 979 THR A N 1
ATOM 7807 C CA . THR A 1 979 ? 42.561 0.614 -13.900 1.00 69.00 979 THR A CA 1
ATOM 7808 C C . THR A 1 979 ? 43.446 -0.515 -14.381 1.00 69.00 979 THR A C 1
ATOM 7810 O O . THR A 1 979 ? 44.534 -0.240 -14.882 1.00 69.00 979 THR A O 1
ATOM 7813 N N . SER A 1 980 ? 43.002 -1.765 -14.264 1.00 84.88 980 SER A N 1
ATOM 7814 C CA . SER A 1 980 ? 43.822 -2.938 -14.573 1.00 84.88 980 SER A CA 1
ATOM 7815 C C . SER A 1 980 ? 42.972 -4.202 -14.774 1.00 84.88 980 SER A C 1
ATOM 7817 O O . SER A 1 980 ? 41.781 -4.231 -14.458 1.00 84.88 980 SER A O 1
ATOM 7819 N N . GLY A 1 981 ? 43.593 -5.252 -15.321 1.00 89.25 981 GLY A N 1
ATOM 7820 C CA . GLY A 1 981 ? 43.026 -6.607 -15.368 1.00 89.25 981 GLY A CA 1
ATOM 7821 C C . GLY A 1 981 ? 42.142 -6.947 -16.569 1.00 89.25 981 GLY A C 1
ATOM 7822 O O . GLY A 1 981 ? 41.661 -8.076 -16.677 1.00 89.25 981 GLY A O 1
ATOM 7823 N N . VAL A 1 982 ? 41.941 -6.008 -17.497 1.00 92.88 982 VAL A N 1
ATOM 7824 C CA . VAL A 1 982 ? 41.156 -6.209 -18.725 1.00 92.88 982 VAL A CA 1
ATOM 7825 C C . VAL A 1 982 ? 41.920 -5.735 -19.956 1.00 92.88 982 VAL A C 1
ATOM 7827 O O . VAL A 1 982 ? 42.794 -4.867 -19.871 1.00 92.88 982 VAL A O 1
ATOM 7830 N N . HIS A 1 983 ? 41.581 -6.289 -21.118 1.00 93.38 983 HIS A N 1
ATOM 7831 C CA . HIS A 1 983 ? 42.005 -5.720 -22.396 1.00 93.38 983 HIS A CA 1
ATOM 7832 C C . HIS A 1 983 ? 41.442 -4.295 -22.563 1.00 93.38 983 HIS A C 1
ATOM 7834 O O . HIS A 1 983 ? 40.330 -4.029 -22.103 1.00 93.38 983 HIS A O 1
ATOM 7840 N N . PRO A 1 984 ? 42.133 -3.384 -23.277 1.00 91.00 984 PRO A N 1
ATOM 7841 C CA . PRO A 1 984 ? 41.673 -2.008 -23.493 1.00 91.00 984 PRO A CA 1
ATOM 7842 C C . PRO A 1 984 ? 40.518 -1.918 -24.509 1.00 91.00 984 PRO A C 1
ATOM 7844 O O . PRO A 1 984 ? 40.337 -0.879 -25.137 1.00 91.00 984 PRO A O 1
ATOM 7847 N N . TRP A 1 985 ? 39.764 -3.001 -24.705 1.00 92.81 985 TRP A N 1
ATOM 7848 C CA . TRP A 1 985 ? 38.754 -3.157 -25.746 1.00 92.81 985 TRP A CA 1
ATOM 7849 C C . TRP A 1 985 ? 37.419 -3.544 -25.137 1.00 92.81 985 TRP A C 1
ATOM 7851 O O . TRP A 1 985 ? 37.324 -4.500 -24.360 1.00 92.81 985 TRP A O 1
ATOM 7861 N N . VAL A 1 986 ? 36.383 -2.820 -25.537 1.00 92.25 986 VAL A N 1
ATOM 7862 C CA . VAL A 1 986 ? 35.039 -2.969 -25.000 1.00 92.25 986 VAL A CA 1
ATOM 7863 C C . VAL A 1 986 ? 34.007 -2.985 -26.124 1.00 92.25 986 VAL A C 1
ATOM 7865 O O . VAL A 1 986 ? 34.146 -2.261 -27.100 1.00 92.25 986 VAL A O 1
ATOM 7868 N N . ALA A 1 987 ? 32.963 -3.793 -26.005 1.00 91.38 987 ALA A N 1
ATOM 7869 C CA . ALA A 1 987 ? 31.877 -3.853 -26.979 1.00 91.38 987 ALA A CA 1
ATOM 7870 C C . ALA A 1 987 ? 30.538 -3.495 -26.330 1.00 91.38 987 ALA A C 1
ATOM 7872 O O . ALA A 1 987 ? 30.317 -3.782 -25.154 1.00 91.38 987 ALA A O 1
ATOM 7873 N N . ALA A 1 988 ? 29.620 -2.915 -27.105 1.00 85.62 988 ALA A N 1
ATOM 7874 C CA . ALA A 1 988 ? 28.232 -2.710 -26.678 1.00 85.62 988 ALA A CA 1
ATOM 7875 C C . ALA A 1 988 ? 27.395 -4.005 -26.748 1.00 85.62 988 ALA A C 1
ATOM 7877 O O . ALA A 1 988 ? 26.358 -4.107 -26.096 1.00 85.62 988 ALA A O 1
ATOM 7878 N N . LYS A 1 989 ? 27.853 -5.008 -27.513 1.00 86.06 989 LYS A N 1
ATOM 7879 C CA . LYS A 1 989 ? 27.247 -6.343 -27.627 1.00 86.06 989 LYS A CA 1
ATOM 7880 C C . LYS A 1 989 ? 28.271 -7.425 -27.328 1.00 86.06 989 LYS A C 1
ATOM 7882 O O . LYS A 1 989 ? 29.451 -7.274 -27.640 1.00 86.06 989 LYS A O 1
ATOM 7887 N N . ARG A 1 990 ? 27.798 -8.551 -26.801 1.00 89.50 990 ARG A N 1
ATOM 7888 C CA . ARG A 1 990 ? 28.638 -9.710 -26.491 1.00 89.50 990 ARG A CA 1
ATOM 7889 C C . ARG A 1 990 ? 29.325 -10.254 -27.744 1.00 89.50 990 ARG A C 1
ATOM 7891 O O . ARG A 1 990 ? 30.539 -10.402 -27.768 1.00 89.50 990 ARG A O 1
ATOM 7898 N N . GLU A 1 991 ? 28.543 -10.522 -28.782 1.00 89.38 991 GLU A N 1
ATOM 7899 C CA . GLU A 1 991 ? 28.984 -11.083 -30.064 1.00 89.38 991 GLU A CA 1
ATOM 7900 C C . GLU A 1 991 ? 29.879 -10.134 -30.874 1.00 89.38 991 GLU A C 1
ATOM 7902 O O . GLU A 1 991 ? 30.638 -10.573 -31.739 1.00 89.38 991 GLU A O 1
ATOM 7907 N N . SER A 1 992 ? 29.830 -8.837 -30.564 1.00 91.12 992 SER A N 1
ATOM 7908 C CA . SER A 1 992 ? 30.670 -7.823 -31.197 1.00 91.12 992 SER A CA 1
ATOM 7909 C C . SER A 1 992 ? 32.079 -7.758 -30.613 1.00 91.12 992 SER A C 1
ATOM 7911 O O . SER A 1 992 ? 32.924 -7.093 -31.203 1.00 91.12 992 SER A O 1
ATOM 7913 N N . TRP A 1 993 ? 32.355 -8.410 -29.478 1.00 93.88 993 TRP A N 1
ATOM 7914 C CA . TRP A 1 993 ? 33.679 -8.346 -28.868 1.00 93.88 993 TRP A CA 1
ATOM 7915 C C . TRP A 1 993 ? 34.702 -9.177 -29.656 1.00 93.88 993 TRP A C 1
ATOM 7917 O O . TRP A 1 993 ? 34.521 -10.376 -29.868 1.00 93.88 993 TRP A O 1
ATOM 7927 N N . PHE A 1 994 ? 35.812 -8.552 -30.047 1.00 95.31 994 PHE A N 1
ATOM 7928 C CA . PHE A 1 994 ? 36.989 -9.208 -30.618 1.00 95.31 994 PHE A CA 1
ATOM 7929 C C . PHE A 1 994 ? 38.267 -8.484 -30.173 1.00 95.31 994 PHE A C 1
ATOM 7931 O O . PHE A 1 994 ? 38.208 -7.365 -29.669 1.00 95.31 994 PHE A O 1
ATOM 7938 N N . LEU A 1 995 ? 39.425 -9.123 -30.353 1.00 93.06 995 LEU A N 1
ATOM 7939 C CA . LEU A 1 995 ? 40.727 -8.488 -30.148 1.00 93.06 995 LEU A CA 1
ATOM 7940 C C . LEU A 1 995 ? 41.216 -7.927 -31.498 1.00 93.06 995 LEU A C 1
ATOM 7942 O O . LEU A 1 995 ? 41.452 -8.732 -32.403 1.00 93.06 995 LEU A O 1
ATOM 7946 N N . PRO A 1 996 ? 41.320 -6.594 -31.674 1.00 88.31 996 PRO A N 1
ATOM 7947 C CA . PRO A 1 996 ? 41.975 -6.002 -32.839 1.00 88.31 996 PRO A CA 1
ATOM 7948 C C . PRO A 1 996 ? 43.455 -6.398 -32.846 1.00 88.31 996 PRO A C 1
ATOM 7950 O O . PRO A 1 996 ? 44.096 -6.347 -31.793 1.00 88.31 996 PRO A O 1
ATOM 7953 N N . GLU A 1 997 ? 43.949 -6.831 -34.007 1.00 74.00 997 GLU A N 1
ATOM 7954 C CA . GLU A 1 997 ? 45.354 -7.210 -34.230 1.00 74.00 997 GLU A CA 1
ATOM 7955 C C . GLU A 1 997 ? 46.281 -5.997 -34.331 1.00 74.00 997 GLU A C 1
ATOM 7957 O O . GLU A 1 997 ? 45.842 -4.961 -34.889 1.00 74.00 997 GLU A O 1
#

Mean predicted aligned error: 8.31 Å

Solvent-accessible surface area (backbone atoms only — not comparable to full-atom values): 51352 Å² total; per-residue (Å²): 84,56,38,45,72,48,75,70,88,91,63,78,82,45,73,63,41,82,37,50,28,28,39,60,41,43,83,77,73,39,45,66,87,52,34,73,46,37,28,39,81,86,69,48,78,47,73,68,48,76,46,81,72,40,46,71,44,87,84,56,52,21,35,27,28,39,32,42,37,35,65,40,41,69,87,58,50,38,30,47,46,68,76,42,81,81,82,84,79,90,69,68,46,30,39,48,80,54,96,89,26,42,40,37,48,25,74,46,26,39,39,40,46,58,81,34,38,31,88,64,67,38,45,29,49,79,88,40,67,45,56,52,88,57,77,54,23,65,48,41,25,31,24,86,80,69,42,73,38,48,65,42,58,28,49,74,47,81,76,40,61,34,60,50,36,27,31,40,35,33,42,31,38,27,18,52,97,84,67,48,69,44,28,40,39,44,36,38,41,36,41,36,51,74,36,46,46,34,40,36,38,47,28,42,32,34,51,47,58,57,26,77,58,29,33,32,26,32,34,41,43,46,41,56,63,56,49,67,62,18,44,35,37,35,28,32,70,64,98,48,92,77,34,53,52,73,49,76,39,44,57,78,36,42,40,36,43,37,25,67,40,72,64,36,20,42,34,25,48,77,90,37,80,74,49,77,52,41,33,49,67,22,37,41,35,42,35,16,66,83,50,35,35,47,32,42,29,37,47,61,36,28,46,33,15,40,25,26,43,36,34,48,66,46,27,43,30,44,20,70,33,28,66,92,50,77,66,47,52,58,43,66,76,62,72,37,56,67,84,61,28,59,30,72,72,30,49,76,38,88,79,16,34,87,77,48,23,72,54,52,92,50,63,90,40,91,73,48,47,84,32,44,35,6,26,32,49,74,43,51,34,37,44,34,54,41,44,92,81,48,92,70,55,69,63,57,52,45,45,45,61,71,53,60,78,41,58,42,57,41,19,73,62,39,33,67,41,57,56,80,49,38,58,44,52,40,73,49,58,84,76,38,42,62,51,47,50,30,49,50,56,54,55,52,58,74,67,53,61,50,70,98,72,52,42,48,19,66,96,32,42,35,65,50,61,20,38,42,76,49,58,101,84,48,93,80,29,73,90,32,53,31,25,46,46,54,54,57,69,50,33,48,28,48,56,42,30,51,23,59,48,58,66,64,26,48,58,42,22,51,37,26,36,51,29,37,56,22,36,12,21,20,72,39,63,90,84,84,48,70,34,31,23,24,10,42,62,31,71,57,63,40,43,38,42,74,69,18,43,42,57,15,55,71,48,64,43,31,52,52,47,18,46,42,47,65,43,62,67,35,47,53,53,38,51,37,28,48,52,20,32,52,50,36,55,73,68,60,76,61,56,81,84,35,71,81,45,65,87,31,33,44,38,50,25,39,38,32,30,38,23,49,56,49,18,63,74,64,60,41,66,65,33,47,51,48,24,48,52,33,45,49,40,46,65,67,68,36,35,36,77,86,52,38,41,61,51,56,54,59,75,41,38,39,51,17,54,30,36,48,47,66,80,43,73,80,40,63,66,62,50,51,53,53,48,48,39,41,44,70,33,36,38,79,84,40,90,81,24,22,50,42,52,55,40,55,40,47,41,25,56,55,49,24,72,76,67,68,46,64,56,36,21,51,51,19,25,44,43,14,54,30,40,23,47,47,46,53,52,71,73,75,85,75,69,57,67,75,84,50,100,54,42,50,60,47,42,44,39,48,43,50,45,22,31,47,31,8,49,21,36,18,53,77,74,69,58,60,77,55,57,83,70,86,64,50,32,28,23,45,22,36,53,83,58,98,54,61,39,31,38,38,26,32,74,51,68,38,74,43,61,35,37,40,37,37,36,51,77,65,98,65,79,54,60,40,35,35,39,32,50,45,82,57,93,59,79,64,67,64,45,77,42,70,44,74,74,82,71,94,84,61,94,67,67,60,97,83,60,90,48,62,47,78,48,75,51,72,45,65,71,38,48,51,73,45,75,34,29,37,28,65,44,68,58,46,57,54,34,20,43,31,80,49,51,75,42,31,37,26,35,37,53,47,74,63,39,75,34,36,44,24,29,53,19,54,83,62,42,45,32,15,45,38,24,36,38,24,70,30,44,48,34,36,44,32,34,85,74,62,67,39,30,23,34,23,38,56,76,64,50,46,82,74,45,66,29,51,72,83,56,68,53,61,49,79,41,85,68,41,55,74,35,55,30,29,42,37,34,38,15,57,78,40,41,48,20,50,61,46,28,52,52,56,41,34,7,54,40,73,87,21,53,69,83,86,130

Sequence (997 aa):
MPLEVLEPPGRAVLADAPVSVGVVFPKGTFAASDNARVVDDLGNIVPLDTEVTGWWDPEHRSVKWLLLKFPVTTDRRYWLEYPVQPTGGTARPIASQVDGAIRVDTGPLQAEFRASASLFPRIVLNGQELLDADATSHRLVLDPAATDATLGQVDWEIEEATPRRAIIRGLAFFQDKEAKRLAQLDLRIEFFKNESFVRVYHTIVWMIRDPAIGAREISLRLRPNLKSGGELSVGIEGDKMDDAWRDAWTTESRFCFLQSDVDCLSLLKDDQETQQARRLKGWLRMTGKDGRGLGISLRDAWQTYPKAFSLEDGKLGVELWPARGEPMGFGLEHIVPESLYHKKEWERYNWSKEAKHALHEYEANPAFEHTAEGAARTHELTLFFFDRSSKRSHAEIQSLTQQPVIVRQDPAAAMKVPLMGFSLSPVDQQAYPRMEEAVDALGRMTLARWEDLHDHGFWRFGMIRWGSPPLADASSGIYRWFDGVQYDLQLIPWILFMRGGSRDFYVEGERVGRYAMDVCTNHFNTRGAAPGYQGGAAISPFPWHSHHLHKSLKIHFLQYHYHLTGYPRAKDVMDEVIAGAIWAAEHHTRQPDDPYYRGRGREHYNVGRFWVSAYDETFDPKCRNFARQWLDVTLNREYNAALGNFRSPGIYLSGELAQQSRLWPNDEKLRSVLLEYLDNMGMPEMPDGGVRFTNRVMLCDPASRLTGDRRYAGVAFDVARSLADLVPEVDASNGISPQIPFSGNGYFRWRLGPILVGLAQGRSIGLRNDRPHLSHDTHIGFPADDKPQVYFRPHGDGDLEMKVILRETWNAEFPPVRISVIGAASEPASLLVPGQGRLAAVDRVLPLDTRWRTVEFTVKDVQKGKTYGLHFEGGNSNVGALVLADAQVVHRLAMGQPTALQNHAGQYHSGGRVFLKTNADKVTVHNFRGLPFSIRDANTWDLLYTSPLPMPPETEHQLGKDRLIAIVVASSRNWLKITSGVHPWVAAKRESWFLPE

Secondary structure (DSSP, 8-state):
-EEEEEPPTTPPP-SSEEEEEEEE--TTSSBTT-EEEEEETT-PEEP-EEEEEEESSTT--BEEEEEEEEEE-TTS-EEEEEEE------PPPSEEEETTEEEEE-SSEEEEE-SBBSS-SEEEETTEE-B---SBSEEEEEETTTEEEEE-PBEEEEEEE-SSEEEEEEEEEEE-TT--EEEEEEEEEEEETT-SEEEEEEEEEE----TT-EEEEEEEEE-B---SS-EEEEEESSSSTT-EEEEE--TT-EEEEEEEETTEEEEEETTEEEEEES-EEEEEEEE-TTS-EEEEEETTTTTT-SEEEEEETTEEEEEEE-TTSPPB--SHHHHS-HHHHT-GGGGGSTTTTTTTS---TTTTSTT-----TT-EEEEEEEEEEE-TT-SS-HHHHHHHHHS--EEEE-HHHHTTS-BTTB------TTT-HHHHHHHHHHHHGGG---GGGT--STTTTTPPBSSPPPPTT-TTS-S-SB-TTTTSGGGHHHHHHHHT--HHHHHHHHHHHHHHHHTSB-----SSS-S--B--SBSSSS---TTHHHHS---HHHHHHHHHH--HHHHHHHHHHHHHHHHHHHTTS--TT-GGGTT-HHHHHHHHHHHHHHHHHH--HHHHHHHHHHHHHIIIIIEEGGGTEEPS-TTTHHHHHHHHHHH-TT-HHHHHHHHHHHHTTT-SS-TT-S-S-GGGGGGHHHHHHHH--HHHHHHHHHHHHHHHTTSPB---TTS-PPP-S--THHIIIIIIHHHHHHHHHHHHTT--TTSPPS---EEEEPPSSSS-SEEEEESSSEEEEEEEEEEESSSS----EEEEEES-SSS---EEE-SSS--TT-S---TT-TTEEEEEEEEEEE-TT--EEEEEES--TTEEEEEEESEEEEEEP-TTS-EEEEESSTTTT--EEEEEEESSSEEEEEETT---EEEEETTT--EEEE-BSSPPSEEEEE--TT-EEEEEE-TTT-EEEEEESEEEEEESSSTT-----

Nearest PDB structures (foldseek):
  8ri7-assembly1_A  TM=3.862E-01  e=3.405E-08  Escherichia coli
  3oba-assembly1_B  TM=4.077E-01  e=2.103E-06  Kluyveromyces lactis
  2lkf-assembly1_A  TM=2.516E-01  e=7.255E-02  Staphylococcus aureus
  1pvl-assembly1_A  TM=2.625E-01  e=1.273E-01  Staphylococcus aureus
  6u2s-assembly1_A  TM=2.514E-01  e=1.106E-01  Staphylococcus aureus